Protein AF-A0A386PQU5-F1 (afdb_monomer_lite)

Sequence (803 aa):
MRIVDEKDVSEDNISILGAIFEINSFYKKLGYYFNNFAHKYLENQANVHSNQDIKIDYNNALSTIIHIFKLDDKQSGIILDEMRYTGKILPKKVFKYKTNSFYDYGLRLISLENGISHNLSTVFNTYTIWDTPEKIMLYLAKKNHVVGLSATAGIKSKLSNYDLDYLEGCLKDSYVNAIDDKLISEETLIELNNQDKEYTNQSIPINSSSTEQIGEYLDYGDRSNPGDLNNILKKIMGEKFSIDKITAIGNGIQSRTTENYLMKRYLEIIYSMAIFFKNKNLESFLCLNNKSAKENDNKLDLNLLKNVFDYFNEENSDDAYLFNLQGENFAETKAKIKSKLHKGGRVFVLSTYQTIGDGQNLQYTPFSSEKLKQINISNFSETDQRYTKKDFDGLYLGEITYVIESLSDSDFDVKELLNYFFQIEYLAKSYEISINEKNYLINRGLQKISNEKVYSNLKLITKESSRRKLLTTVIQAVGRLSRTFNKNEISILISDNLLKNLPYDDLKEMKDAGLLTMEMISVFELLPDKSEISQSVSDKNRRNNAKNRNEDCELFVYRILSSFRQAENYESGQDYDDLRESVLKHPVLTEGEQTDYSEFYIEMDGPEYWISSDKNPNYYFKKDMTNESLIEISERSSTLPDFMKNPIVRKYFVDNGWPTKFRTDGRIMCSYLFQFIYKAIVAEKAGIAILENQLNIKLKRFSKEGFFEKFDYEFMNGQIVFDFKNWKNFDKEFEQEIDRVSKKLDEVNGKKAFIINLIGDGSYLPYETNDERIVIVQSLMNKDGILNDGNIRYIAKRIAQTS

Secondary structure (DSSP, 8-state):
-----GGG--TT---HHHHHHHHHHHHHHHHHHHHHHHHHHHHHHHHHS-TTS----HHHHHHHHHHHTT--HHHHHHHHHHHHHHHTS--GGG----S--HHHH-EEEEEEE--GGGTT--EEEEEEE---HHHHHHHHHTTS------TTTTS--TTTS--HHHHHHHHGGG---TTTTT-S-HHHHHHHHHHHHHHHHTT--EEEEESHHHHHHHHTS-TTSHHHHHHHHHHHH-TTS-HHHHHHHHHHHHHH---HHHHHHHHHHHHHHHHHHH-TT--EEEEEESSPPBTT-SSSBHHHHHHHHHHHHHHHT---EEEE--STTHHHHHHHHHHHHHTT--EEEEEETTTT-TT----B--S-STT-EE---TTS-TT-HHHH-B--SEEEE----TTS--TT-TT--HHHHHHHHHHHHHHHHTTSS-HHHHHHHHHHHHHHHTT------GGGGGSHHHHHHHHHHHHHHHTTSSSSSEE--EEEEE-HHHHHHS-HHHHHHHHHTT-S-HHHHHHHTTSPPPPTHHHHHHHHHHHHHHHHHHHHHHHHHHHHHHHHHHS--HHHHHHHHHHHHHHHH-SEEPTT---TTGGGEEE-SSS-EEEESSSS--EESSGGG-SS-EEEESTGGGSHHHHHTSHHHHHHHHHTT--SS--SSSEEEPHHIIIIIIHHHHHHHHHHHHHHHHH----EE---TT-TTS-SEEETTTTEEEEEE--S-----HHHHHHHHHHHHHHTT-SEEEEEE-B--S-S--EE-TTS-EEEE--SB-TTS-B-HHHHHHHHHHHHHH-

Organism: NCBI:txid2304606

Structure (mmCIF, N/CA/C/O backbone):
data_AF-A0A386PQU5-F1
#
_entry.id   AF-A0A386PQU5-F1
#
loop_
_atom_site.group_PDB
_atom_site.id
_atom_site.type_symbol
_atom_site.label_atom_id
_atom_site.label_alt_id
_atom_site.label_comp_id
_atom_site.label_asym_id
_atom_site.label_entity_id
_atom_site.label_seq_id
_atom_site.pdbx_PDB_ins_code
_atom_site.Cartn_x
_atom_site.Cartn_y
_atom_site.Cartn_z
_atom_site.occupancy
_atom_site.B_iso_or_equiv
_atom_site.auth_seq_id
_atom_site.auth_comp_id
_atom_site.auth_asym_id
_atom_site.auth_atom_id
_atom_site.pdbx_PDB_model_num
ATOM 1 N N . MET A 1 1 ? 20.049 -4.608 -2.591 1.00 30.20 1 MET A N 1
ATOM 2 C CA . MET A 1 1 ? 21.086 -5.618 -2.904 1.00 30.20 1 MET A CA 1
ATOM 3 C C . MET A 1 1 ? 22.391 -4.860 -3.124 1.00 30.20 1 MET A C 1
ATOM 5 O O . MET A 1 1 ? 22.390 -3.945 -3.936 1.00 30.20 1 MET A O 1
ATOM 9 N N . ARG A 1 2 ? 23.447 -5.101 -2.336 1.00 22.92 2 ARG A N 1
ATOM 10 C CA . ARG A 1 2 ? 24.737 -4.412 -2.521 1.00 22.92 2 ARG A CA 1
ATOM 11 C C . ARG A 1 2 ? 25.447 -5.111 -3.680 1.00 22.92 2 ARG A C 1
ATOM 13 O O . ARG A 1 2 ? 25.657 -6.316 -3.599 1.00 22.92 2 ARG A O 1
ATOM 20 N N . ILE A 1 3 ? 25.730 -4.381 -4.755 1.00 29.19 3 ILE A N 1
ATOM 21 C CA . ILE A 1 3 ? 26.572 -4.865 -5.851 1.00 29.19 3 ILE A CA 1
ATOM 22 C C . ILE A 1 3 ? 27.946 -5.114 -5.228 1.00 29.19 3 ILE A C 1
ATOM 24 O O . ILE A 1 3 ? 28.588 -4.169 -4.769 1.00 29.19 3 ILE A O 1
ATOM 28 N N . VAL A 1 4 ? 28.326 -6.382 -5.101 1.00 27.05 4 VAL A N 1
ATOM 29 C CA . VAL A 1 4 ? 29.701 -6.751 -4.772 1.00 27.05 4 VAL A CA 1
ATOM 30 C C . VAL A 1 4 ? 30.459 -6.625 -6.084 1.00 27.05 4 VAL A C 1
ATOM 32 O O . VAL A 1 4 ? 30.099 -7.274 -7.064 1.00 27.05 4 VAL A O 1
ATOM 35 N N . ASP A 1 5 ? 31.420 -5.710 -6.120 1.00 28.34 5 ASP A N 1
ATOM 36 C CA . ASP A 1 5 ? 32.319 -5.537 -7.255 1.00 28.34 5 ASP A CA 1
ATOM 37 C C . ASP A 1 5 ? 33.090 -6.856 -7.441 1.00 28.34 5 ASP A C 1
ATOM 39 O O . ASP A 1 5 ? 33.642 -7.384 -6.473 1.00 28.34 5 ASP A O 1
ATOM 43 N N . GLU A 1 6 ? 33.147 -7.406 -8.659 1.00 34.47 6 GLU A N 1
ATOM 44 C CA . GLU A 1 6 ? 33.888 -8.654 -8.955 1.00 34.47 6 GLU A CA 1
ATOM 45 C C . GLU A 1 6 ? 35.376 -8.564 -8.561 1.00 34.47 6 GLU A C 1
ATOM 47 O O . GLU A 1 6 ? 36.061 -9.577 -8.451 1.00 34.47 6 GLU A O 1
ATOM 52 N N . LYS A 1 7 ? 35.876 -7.351 -8.304 1.00 36.62 7 LYS A N 1
ATOM 53 C CA . LYS A 1 7 ? 37.252 -7.073 -7.887 1.00 36.62 7 LYS A CA 1
ATOM 54 C C . LYS A 1 7 ? 37.567 -7.366 -6.414 1.00 36.62 7 LYS A C 1
ATOM 56 O O . LYS A 1 7 ? 38.744 -7.342 -6.074 1.00 36.62 7 LYS A O 1
ATOM 61 N N . ASP A 1 8 ? 36.578 -7.673 -5.570 1.00 35.97 8 ASP A N 1
ATOM 62 C CA . ASP A 1 8 ? 36.791 -7.991 -4.141 1.00 35.97 8 ASP A CA 1
ATOM 63 C C . ASP A 1 8 ? 36.854 -9.506 -3.836 1.00 35.97 8 ASP A C 1
ATOM 65 O O . ASP A 1 8 ? 36.898 -9.917 -2.673 1.00 35.97 8 ASP A O 1
ATOM 69 N N . VAL A 1 9 ? 36.874 -10.369 -4.857 1.00 39.03 9 VAL A N 1
ATOM 70 C CA . VAL A 1 9 ? 36.975 -11.825 -4.668 1.00 39.03 9 VAL A CA 1
ATOM 71 C C . VAL A 1 9 ? 38.443 -12.231 -4.508 1.00 39.03 9 VAL A C 1
ATOM 73 O O . VAL A 1 9 ? 39.136 -12.509 -5.482 1.00 39.03 9 VAL A O 1
ATOM 76 N N . SER A 1 10 ? 38.939 -12.283 -3.270 1.00 42.62 10 SER A N 1
ATOM 77 C CA . SER A 1 10 ? 40.121 -13.098 -2.958 1.00 42.62 10 SER A CA 1
ATOM 78 C C . SER A 1 10 ? 39.739 -14.581 -3.009 1.00 42.62 10 SER A C 1
ATOM 80 O O . SER A 1 10 ? 38.704 -14.942 -2.444 1.00 42.62 10 SER A O 1
ATOM 82 N N . GLU A 1 11 ? 40.575 -15.440 -3.601 1.00 49.47 11 GLU A N 1
ATOM 83 C CA . GLU A 1 11 ? 40.347 -16.899 -3.709 1.00 49.47 11 GLU A CA 1
ATOM 84 C C . GLU A 1 11 ? 40.066 -17.597 -2.357 1.00 49.47 11 GLU A C 1
ATOM 86 O O . GLU A 1 11 ? 39.425 -18.644 -2.337 1.00 49.47 11 GLU A O 1
ATOM 91 N N . ASP A 1 12 ? 40.447 -16.986 -1.229 1.00 49.84 12 ASP A N 1
ATOM 92 C CA . ASP A 1 12 ? 40.262 -17.533 0.125 1.00 49.84 12 ASP A CA 1
ATOM 93 C C . ASP A 1 12 ? 38.943 -17.138 0.829 1.00 49.84 12 ASP A C 1
ATOM 95 O O . ASP A 1 12 ? 38.677 -17.592 1.945 1.00 49.84 12 ASP A O 1
ATOM 99 N N . ASN A 1 13 ? 38.088 -16.304 0.224 1.00 51.38 13 ASN A N 1
ATOM 100 C CA . ASN A 1 13 ? 36.842 -15.861 0.863 1.00 51.38 13 ASN A CA 1
ATOM 101 C C . ASN A 1 13 ? 35.640 -16.707 0.412 1.00 51.38 13 ASN A C 1
ATOM 103 O O . ASN A 1 13 ? 35.147 -16.571 -0.708 1.00 51.38 13 ASN A O 1
ATOM 107 N N . ILE A 1 14 ? 35.097 -17.531 1.318 1.00 57.62 14 ILE A N 1
ATOM 108 C CA . ILE A 1 14 ? 33.815 -18.220 1.102 1.00 57.62 14 ILE A CA 1
ATOM 109 C C . ILE A 1 14 ? 32.708 -17.165 0.986 1.00 57.62 14 ILE A C 1
ATOM 111 O O . ILE A 1 14 ? 32.336 -16.507 1.960 1.00 57.62 14 ILE A O 1
ATOM 115 N N . SER A 1 15 ? 32.145 -17.017 -0.213 1.00 68.50 15 SER A N 1
ATOM 116 C CA . SER A 1 15 ? 30.982 -16.160 -0.433 1.00 68.50 15 SER A CA 1
ATOM 117 C C . SER A 1 15 ? 29.755 -16.768 0.247 1.00 68.50 15 SER A C 1
ATOM 119 O O . SER A 1 15 ? 29.210 -17.767 -0.220 1.00 68.50 15 SER A O 1
ATOM 121 N N . ILE A 1 16 ? 29.278 -16.145 1.329 1.00 68.25 16 ILE A N 1
ATOM 122 C CA . ILE A 1 16 ? 28.029 -16.536 2.012 1.00 68.25 16 ILE A CA 1
ATOM 123 C C . ILE A 1 16 ? 26.851 -16.537 1.026 1.00 68.25 16 ILE A C 1
ATOM 125 O O . ILE A 1 16 ? 26.024 -17.446 1.033 1.00 68.25 16 ILE A O 1
ATOM 129 N N . LEU A 1 17 ? 26.795 -15.536 0.143 1.00 65.94 17 LEU A N 1
ATOM 130 C CA . LEU A 1 17 ? 25.804 -15.470 -0.932 1.00 65.94 17 LEU A CA 1
ATOM 131 C C . LEU A 1 17 ? 25.951 -16.652 -1.897 1.00 65.94 17 LEU A C 1
ATOM 133 O O . LEU A 1 17 ? 24.950 -17.277 -2.236 1.00 65.94 17 LEU A O 1
ATOM 137 N N . GLY A 1 18 ? 27.184 -16.988 -2.290 1.00 69.19 18 GLY A N 1
ATOM 138 C CA . GLY A 1 18 ? 27.487 -18.162 -3.110 1.00 69.19 18 GLY A CA 1
ATOM 139 C C . GLY A 1 18 ? 26.983 -19.457 -2.472 1.00 69.19 18 GLY A C 1
ATOM 140 O O . GLY A 1 18 ? 26.211 -20.181 -3.095 1.00 69.19 18 GLY A O 1
ATOM 141 N N . ALA A 1 19 ? 27.305 -19.686 -1.197 1.00 71.25 19 ALA A N 1
ATOM 142 C CA . ALA A 1 19 ? 26.838 -20.850 -0.444 1.00 71.25 19 ALA A CA 1
ATOM 143 C C . ALA A 1 19 ? 25.301 -20.920 -0.377 1.00 71.25 19 ALA A C 1
ATOM 145 O O . ALA A 1 19 ? 24.708 -21.972 -0.603 1.00 71.25 19 ALA A O 1
ATOM 146 N N . ILE A 1 20 ? 24.627 -19.789 -0.141 1.00 72.69 20 ILE A N 1
ATOM 147 C CA . ILE A 1 20 ? 23.159 -19.712 -0.167 1.00 72.69 20 ILE A CA 1
ATOM 148 C C . ILE A 1 20 ? 22.605 -20.083 -1.550 1.00 72.69 20 ILE A C 1
ATOM 150 O O . ILE A 1 20 ? 21.599 -20.796 -1.642 1.00 72.69 20 ILE A O 1
ATOM 154 N N . PHE A 1 21 ? 23.215 -19.604 -2.636 1.00 69.38 21 PHE A N 1
ATOM 155 C CA . PHE A 1 21 ? 22.787 -19.957 -3.990 1.00 69.38 21 PHE A CA 1
ATOM 156 C C . PHE A 1 21 ? 22.988 -21.444 -4.283 1.00 69.38 21 PHE A C 1
ATOM 158 O O . PHE A 1 21 ? 22.093 -22.065 -4.859 1.00 69.38 21 PHE A O 1
ATOM 165 N N . GLU A 1 22 ? 24.097 -22.035 -3.842 1.00 71.06 22 GLU A N 1
ATOM 166 C CA . GLU A 1 22 ? 24.367 -23.467 -3.988 1.00 71.06 22 GLU A CA 1
ATOM 167 C C . GLU A 1 22 ? 23.378 -24.328 -3.203 1.00 71.06 22 GLU A C 1
ATOM 169 O O . GLU A 1 22 ? 22.801 -25.254 -3.772 1.00 71.06 22 GLU A O 1
ATOM 174 N N . ILE A 1 23 ? 23.094 -23.977 -1.945 1.00 74.12 23 ILE A N 1
ATOM 175 C CA . ILE A 1 23 ? 22.086 -24.652 -1.112 1.00 74.12 23 ILE A CA 1
ATOM 176 C C . ILE A 1 23 ? 20.715 -24.607 -1.797 1.00 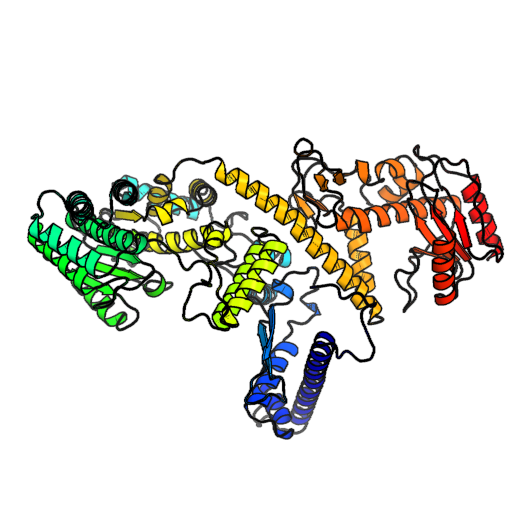74.12 23 ILE A C 1
ATOM 178 O O . ILE A 1 23 ? 20.039 -25.626 -1.936 1.00 74.12 23 ILE A O 1
ATOM 182 N N . ASN A 1 24 ? 20.312 -23.439 -2.300 1.00 71.19 24 ASN A N 1
ATOM 183 C CA . ASN A 1 24 ? 19.057 -23.293 -3.039 1.00 71.19 24 ASN A CA 1
ATOM 184 C C . ASN A 1 24 ? 19.043 -24.096 -4.348 1.00 71.19 24 ASN A C 1
ATOM 186 O O . ASN A 1 24 ? 18.020 -24.677 -4.711 1.00 71.19 24 ASN A O 1
ATOM 190 N N . SER A 1 25 ? 20.162 -24.121 -5.071 1.00 69.00 25 SER A N 1
ATOM 191 C CA . SER A 1 25 ? 20.327 -24.911 -6.294 1.00 69.00 25 SER A CA 1
ATOM 192 C C . SER A 1 25 ? 20.203 -26.405 -5.998 1.00 69.00 25 SER A C 1
ATOM 194 O O . SER A 1 25 ? 19.500 -27.119 -6.716 1.00 69.00 25 SER A O 1
ATOM 196 N N . PHE A 1 26 ? 20.804 -26.867 -4.901 1.00 79.25 26 PHE A N 1
ATOM 197 C CA . PHE A 1 26 ? 20.680 -28.234 -4.414 1.00 79.25 26 PHE A CA 1
ATOM 198 C C . PHE A 1 26 ? 19.226 -28.584 -4.084 1.00 79.25 26 PHE A C 1
ATOM 200 O O . PHE A 1 26 ? 18.709 -29.546 -4.650 1.00 79.25 26 PHE A O 1
ATOM 207 N N . TYR A 1 27 ? 18.530 -27.776 -3.272 1.00 73.94 27 TYR A N 1
ATOM 208 C CA . TYR A 1 27 ? 17.116 -28.013 -2.949 1.00 73.94 27 TYR A CA 1
ATOM 209 C C . TYR A 1 27 ? 16.232 -28.057 -4.196 1.00 73.94 27 TYR A C 1
ATOM 211 O O . TYR A 1 27 ? 15.386 -28.939 -4.311 1.00 73.94 27 TYR A O 1
ATOM 219 N N . LYS A 1 28 ? 16.462 -27.178 -5.181 1.00 70.81 28 LYS A N 1
ATOM 220 C CA . LYS A 1 28 ? 15.731 -27.204 -6.460 1.00 70.81 28 LYS A CA 1
ATOM 221 C C . LYS A 1 28 ? 16.002 -28.470 -7.272 1.00 70.81 28 LYS A C 1
ATOM 223 O O . LYS A 1 28 ? 15.066 -29.055 -7.814 1.00 70.81 28 LYS A O 1
ATOM 228 N N . LYS A 1 29 ? 17.264 -28.896 -7.380 1.00 75.94 29 LYS A N 1
ATOM 229 C CA . LYS A 1 29 ? 17.649 -30.115 -8.115 1.00 75.94 29 LYS A CA 1
ATOM 230 C C . LYS A 1 29 ? 17.095 -31.368 -7.444 1.00 75.94 29 LYS A C 1
ATOM 232 O O . LYS A 1 29 ? 16.560 -32.234 -8.132 1.00 75.94 29 LYS A O 1
ATOM 237 N N . LEU A 1 30 ? 17.173 -31.435 -6.117 1.00 78.25 30 LEU A N 1
ATOM 238 C CA . LEU A 1 30 ? 16.579 -32.504 -5.319 1.00 78.25 30 LEU A CA 1
ATOM 239 C C . LEU A 1 30 ? 15.051 -32.513 -5.485 1.00 78.25 30 LEU A C 1
ATOM 241 O O . LEU A 1 30 ? 14.479 -33.556 -5.789 1.00 78.25 30 LEU A O 1
ATOM 245 N N . GLY A 1 31 ? 14.443 -31.320 -5.414 1.00 75.25 31 GLY A N 1
ATOM 246 C CA . GLY A 1 31 ? 13.099 -30.943 -5.876 1.00 75.25 31 GLY A CA 1
ATOM 247 C C . GLY A 1 31 ? 12.651 -31.695 -7.117 1.00 75.25 31 GLY A C 1
ATOM 248 O O . GLY A 1 31 ? 11.754 -32.539 -7.114 1.00 75.25 31 GLY A O 1
ATOM 249 N N . TYR A 1 32 ? 13.340 -31.368 -8.199 1.00 75.25 32 TYR A N 1
ATOM 250 C CA . TYR A 1 32 ? 13.093 -31.905 -9.522 1.00 75.25 32 TYR A CA 1
ATOM 251 C C . TYR A 1 32 ? 13.282 -33.425 -9.589 1.00 75.25 32 TYR A C 1
ATOM 253 O O . TYR A 1 32 ? 12.481 -34.122 -10.212 1.00 75.25 32 TYR A O 1
ATOM 261 N N . TYR A 1 33 ? 14.309 -33.950 -8.917 1.00 83.56 33 TYR A N 1
ATOM 262 C CA . TYR A 1 33 ? 14.586 -35.380 -8.872 1.00 83.56 33 TYR A CA 1
ATOM 263 C C . TYR A 1 33 ? 13.441 -36.174 -8.220 1.00 83.56 33 TYR A C 1
ATOM 265 O O . TYR A 1 33 ? 12.940 -37.111 -8.847 1.00 83.56 33 TYR A O 1
ATOM 273 N N . PHE A 1 34 ? 12.967 -35.794 -7.024 1.00 84.19 34 PHE A N 1
ATOM 274 C CA . PHE A 1 34 ? 11.851 -36.511 -6.386 1.00 84.19 34 PHE A CA 1
ATOM 275 C C . PHE A 1 34 ? 10.531 -36.318 -7.134 1.00 84.19 34 PHE A C 1
ATOM 277 O O . PHE A 1 34 ? 9.793 -37.290 -7.258 1.00 84.19 34 PHE A O 1
ATOM 284 N N . ASN A 1 35 ? 10.250 -35.137 -7.699 1.00 79.00 35 ASN A N 1
ATOM 285 C CA . ASN A 1 35 ? 9.045 -34.928 -8.515 1.00 79.00 35 ASN A CA 1
ATOM 286 C C . ASN A 1 35 ? 9.025 -35.856 -9.740 1.00 79.00 35 ASN A C 1
ATOM 288 O O . ASN A 1 35 ? 8.037 -36.547 -9.989 1.00 79.00 35 ASN A O 1
ATOM 292 N N . ASN A 1 36 ? 10.133 -35.932 -10.482 1.00 82.62 36 ASN A N 1
ATOM 293 C CA . ASN A 1 36 ? 10.245 -36.833 -11.630 1.00 82.62 36 ASN A CA 1
ATOM 294 C C . ASN A 1 36 ? 10.112 -38.302 -11.226 1.00 82.62 36 ASN A C 1
ATOM 296 O O . ASN A 1 36 ? 9.501 -39.090 -11.949 1.00 82.62 36 ASN A O 1
ATOM 300 N N . PHE A 1 37 ? 10.680 -38.684 -10.081 1.00 86.88 37 PHE A N 1
ATOM 301 C CA . PHE A 1 37 ? 10.553 -40.044 -9.576 1.00 86.88 37 PHE A CA 1
ATOM 302 C C . PHE A 1 37 ? 9.105 -40.335 -9.152 1.00 86.88 37 PHE A C 1
ATOM 304 O O . PHE A 1 37 ? 8.554 -41.356 -9.550 1.00 86.88 37 PHE A O 1
ATOM 311 N N . ALA A 1 38 ? 8.437 -39.419 -8.449 1.00 84.88 38 ALA A N 1
ATOM 312 C CA . ALA A 1 38 ? 7.033 -39.560 -8.072 1.00 84.88 38 ALA A CA 1
ATOM 313 C C . ALA A 1 38 ? 6.123 -39.723 -9.302 1.00 84.88 38 ALA A C 1
ATOM 315 O O . ALA A 1 38 ? 5.261 -40.599 -9.309 1.00 84.88 38 ALA A O 1
ATOM 316 N N . HIS A 1 39 ? 6.352 -38.956 -10.374 1.00 82.81 39 HIS A N 1
ATOM 317 C CA . HIS A 1 39 ? 5.622 -39.120 -11.636 1.00 82.81 39 HIS A CA 1
ATOM 318 C C . HIS A 1 39 ? 5.865 -40.484 -12.289 1.00 82.81 39 HIS A C 1
ATOM 320 O O . HIS A 1 39 ? 4.902 -41.177 -12.605 1.00 82.81 39 HIS A O 1
ATOM 326 N N . LYS A 1 40 ? 7.126 -40.919 -12.416 1.00 86.50 40 LYS A N 1
ATOM 327 C CA . LYS A 1 40 ? 7.449 -42.257 -12.948 1.00 86.50 40 LYS A CA 1
ATOM 328 C C . LYS A 1 40 ? 6.866 -43.382 -12.095 1.00 86.50 40 LYS A C 1
ATOM 330 O O . LYS A 1 40 ? 6.447 -44.410 -12.617 1.00 86.50 40 LYS A O 1
ATOM 335 N N . TYR A 1 41 ? 6.837 -43.197 -10.778 1.00 85.88 41 TYR A N 1
ATOM 336 C CA . TYR A 1 41 ? 6.219 -44.138 -9.856 1.00 85.88 41 TYR A CA 1
ATOM 337 C C . TYR A 1 41 ? 4.707 -44.224 -10.087 1.00 85.88 41 TYR A C 1
ATOM 339 O O . TYR A 1 41 ? 4.190 -45.328 -10.218 1.00 85.88 41 TYR A O 1
ATOM 347 N N . LEU A 1 42 ? 4.011 -43.090 -10.223 1.00 84.69 42 LEU A N 1
ATOM 348 C CA . LEU A 1 42 ? 2.583 -43.064 -10.564 1.00 84.69 42 LEU A CA 1
ATOM 349 C C . LEU A 1 42 ? 2.283 -43.728 -11.913 1.00 84.69 42 LEU A C 1
ATOM 351 O O . LEU A 1 42 ? 1.330 -44.496 -12.006 1.00 84.69 42 LEU A O 1
ATOM 355 N N . GLU A 1 43 ? 3.090 -43.456 -12.942 1.00 83.50 43 GLU A N 1
ATOM 356 C CA . GLU A 1 43 ? 2.956 -44.085 -14.264 1.00 83.50 43 GLU A CA 1
ATOM 357 C C . GLU A 1 43 ? 3.113 -45.607 -14.177 1.00 83.50 43 GLU A C 1
ATOM 359 O O . GLU A 1 43 ? 2.300 -46.350 -14.722 1.00 83.50 43 GLU A O 1
ATOM 364 N N . ASN A 1 44 ? 4.114 -46.086 -13.434 1.00 83.38 44 ASN A N 1
ATOM 365 C CA . ASN A 1 44 ? 4.306 -47.517 -13.217 1.00 83.38 44 ASN A CA 1
ATOM 366 C C . ASN A 1 44 ? 3.153 -48.137 -12.422 1.00 83.38 44 ASN A C 1
ATOM 368 O O . ASN A 1 44 ? 2.692 -49.216 -12.779 1.00 83.38 44 ASN A O 1
ATOM 372 N N . GLN A 1 45 ? 2.649 -47.459 -11.389 1.00 78.69 45 GLN A N 1
ATOM 373 C CA . GLN A 1 45 ? 1.521 -47.964 -10.605 1.00 78.69 45 GLN A CA 1
ATOM 374 C C . GLN A 1 45 ? 0.236 -48.057 -11.436 1.00 78.69 45 GLN A C 1
ATOM 376 O O . GLN A 1 45 ? -0.490 -49.042 -11.332 1.00 78.69 45 GLN A O 1
ATOM 381 N N . ALA A 1 46 ? -0.003 -47.098 -12.335 1.00 71.62 46 ALA A N 1
ATOM 382 C CA . ALA A 1 46 ? -1.121 -47.153 -13.276 1.00 71.62 46 ALA A CA 1
ATOM 383 C C . ALA A 1 46 ? -1.039 -48.344 -14.254 1.00 71.62 46 ALA A C 1
ATOM 385 O O . ALA A 1 46 ? -2.071 -48.808 -14.727 1.00 71.62 46 ALA A O 1
ATOM 386 N N . ASN A 1 47 ? 0.167 -48.851 -14.536 1.00 70.00 47 ASN A N 1
ATOM 387 C CA . ASN A 1 47 ? 0.387 -49.996 -15.426 1.00 70.00 47 ASN A CA 1
ATOM 388 C C . ASN A 1 47 ? 0.338 -51.358 -14.709 1.00 70.00 47 ASN A C 1
ATOM 390 O O . ASN A 1 47 ? 0.199 -52.386 -15.369 1.00 70.00 47 ASN A O 1
ATOM 394 N N . VAL A 1 48 ? 0.497 -51.384 -13.381 1.00 68.25 48 VAL A N 1
ATOM 395 C CA . VAL A 1 48 ? 0.658 -52.618 -12.586 1.00 68.25 48 VAL A CA 1
ATOM 396 C C . VAL A 1 48 ? -0.587 -52.943 -11.750 1.00 68.25 48 VAL A C 1
ATOM 398 O O . VAL A 1 48 ? -0.762 -54.089 -11.335 1.00 68.25 48 VAL A O 1
ATOM 401 N N . HIS A 1 49 ? -1.468 -51.972 -11.505 1.00 66.00 49 HIS A N 1
ATOM 402 C CA . HIS A 1 49 ? -2.635 -52.130 -10.636 1.00 66.00 49 HIS A CA 1
ATOM 403 C C . HIS A 1 49 ? -3.959 -52.260 -11.398 1.00 66.00 49 HIS A C 1
ATOM 405 O O . HIS A 1 49 ? -4.150 -51.733 -12.493 1.00 66.00 49 HIS A O 1
ATOM 411 N N . SER A 1 50 ? -4.880 -53.015 -10.807 1.00 64.12 50 SER A N 1
ATOM 412 C CA . SER A 1 50 ? -6.230 -53.249 -11.307 1.00 64.12 50 SER A CA 1
ATOM 413 C C . SER A 1 50 ? -7.137 -52.037 -11.062 1.00 64.12 50 SER A C 1
ATOM 415 O O . SER A 1 50 ? -6.893 -51.222 -10.175 1.00 64.12 50 SER A O 1
ATOM 417 N N . ASN A 1 51 ? -8.263 -51.949 -11.780 1.00 64.94 51 ASN A N 1
ATOM 418 C CA . ASN A 1 51 ? -9.261 -50.883 -11.578 1.00 64.94 51 ASN A CA 1
ATOM 419 C C . ASN A 1 51 ? -9.910 -50.873 -10.175 1.00 64.94 51 ASN A C 1
ATOM 421 O O . ASN A 1 51 ? -10.676 -49.959 -9.877 1.00 64.94 51 ASN A O 1
ATOM 425 N N . GLN A 1 52 ? -9.666 -51.891 -9.344 1.00 62.78 52 GLN A N 1
ATOM 426 C CA . GLN A 1 52 ? -10.196 -51.992 -7.980 1.00 62.78 52 GLN A CA 1
ATOM 427 C C . GLN A 1 52 ? -9.207 -51.503 -6.911 1.00 62.78 52 GLN A C 1
ATOM 429 O O . GLN A 1 52 ? -9.590 -51.394 -5.746 1.00 62.78 52 GLN A O 1
ATOM 434 N N . ASP A 1 53 ? -7.964 -51.192 -7.286 1.00 71.75 53 ASP A N 1
ATOM 435 C CA . ASP A 1 53 ? -6.941 -50.738 -6.346 1.00 71.75 53 ASP A CA 1
ATOM 436 C C . ASP A 1 53 ? -7.130 -49.264 -5.954 1.00 71.75 53 ASP A C 1
ATOM 438 O O . ASP A 1 53 ? -7.635 -48.436 -6.720 1.00 71.75 53 ASP A O 1
ATOM 442 N N . ILE A 1 54 ? -6.709 -48.916 -4.733 1.00 71.19 54 ILE A N 1
ATOM 443 C CA . ILE A 1 54 ? -6.752 -47.532 -4.248 1.00 71.19 54 ILE A CA 1
ATOM 444 C C . ILE A 1 54 ? -5.805 -46.693 -5.106 1.00 71.19 54 ILE A C 1
ATOM 446 O O . ILE A 1 54 ? -4.594 -46.916 -5.128 1.00 71.19 54 ILE A O 1
ATOM 450 N N . LYS A 1 55 ? -6.357 -45.684 -5.785 1.00 75.44 55 LYS A N 1
ATOM 451 C CA . LYS A 1 55 ? -5.569 -44.752 -6.589 1.00 75.44 55 LYS A CA 1
ATOM 452 C C . LYS A 1 55 ? -4.594 -43.984 -5.696 1.00 75.44 55 LYS A C 1
ATOM 454 O O . LYS A 1 55 ? -5.006 -43.159 -4.883 1.00 75.44 55 LYS A O 1
ATOM 459 N N . ILE A 1 56 ? -3.303 -44.220 -5.900 1.00 78.88 56 ILE A N 1
ATOM 460 C CA . ILE A 1 56 ? -2.238 -43.432 -5.279 1.00 78.88 56 ILE A CA 1
ATOM 461 C C . ILE A 1 56 ? -2.255 -42.040 -5.921 1.00 78.88 56 ILE A C 1
ATOM 463 O O . ILE A 1 56 ? -2.175 -41.908 -7.144 1.00 78.88 56 ILE A O 1
ATOM 467 N N . ASP A 1 57 ? -2.394 -40.997 -5.105 1.00 82.31 57 ASP A N 1
ATOM 468 C CA . ASP A 1 57 ? -2.276 -39.618 -5.573 1.00 82.31 57 ASP A CA 1
ATOM 469 C C . ASP A 1 57 ? -0.813 -39.142 -5.576 1.00 82.31 57 ASP A C 1
ATOM 471 O O . ASP A 1 57 ? 0.097 -39.793 -5.057 1.00 82.31 57 ASP A O 1
ATOM 475 N N . TYR A 1 58 ? -0.578 -37.976 -6.174 1.00 81.31 58 TYR A N 1
ATOM 476 C CA . TYR A 1 58 ? 0.759 -37.395 -6.267 1.00 81.31 58 TYR A CA 1
ATOM 477 C C . TYR A 1 58 ? 1.428 -37.167 -4.909 1.00 81.31 58 TYR A C 1
ATOM 479 O O . TYR A 1 58 ? 2.627 -37.400 -4.771 1.00 81.31 58 TYR A O 1
ATOM 487 N N . ASN A 1 59 ? 0.668 -36.743 -3.898 1.00 79.00 59 ASN A N 1
ATOM 488 C CA . ASN A 1 59 ? 1.231 -36.469 -2.580 1.00 79.00 59 ASN A CA 1
ATOM 489 C C . ASN A 1 59 ? 1.704 -37.758 -1.904 1.00 79.00 59 ASN A C 1
ATOM 491 O O . ASN A 1 59 ? 2.805 -37.786 -1.364 1.00 79.00 59 ASN A O 1
ATOM 495 N N . ASN A 1 60 ? 0.917 -38.832 -1.990 1.00 83.38 60 ASN A N 1
ATOM 496 C CA . ASN A 1 60 ? 1.293 -40.140 -1.464 1.00 83.38 60 ASN A CA 1
ATOM 497 C C . ASN A 1 60 ? 2.488 -40.731 -2.222 1.00 83.38 60 ASN A C 1
ATOM 499 O O . ASN A 1 60 ? 3.392 -41.288 -1.597 1.00 83.38 60 ASN A O 1
ATOM 503 N N . ALA A 1 61 ? 2.540 -40.569 -3.549 1.00 86.00 61 ALA A N 1
ATOM 504 C CA . ALA A 1 61 ? 3.697 -40.966 -4.350 1.00 86.00 61 ALA A CA 1
ATOM 505 C C . ALA A 1 61 ? 4.968 -40.225 -3.911 1.00 86.00 61 ALA A C 1
ATOM 507 O O . ALA A 1 61 ? 5.993 -40.855 -3.655 1.00 86.00 61 ALA A O 1
ATOM 508 N N . LEU A 1 62 ? 4.894 -38.902 -3.756 1.00 83.62 62 LEU A N 1
ATOM 509 C CA . LEU A 1 62 ? 6.026 -38.085 -3.329 1.00 83.62 62 LEU A CA 1
ATOM 510 C C . LEU A 1 62 ? 6.496 -38.448 -1.913 1.00 83.62 62 LEU A C 1
ATOM 512 O O . LEU A 1 62 ? 7.689 -38.661 -1.705 1.00 83.62 62 LEU A O 1
ATOM 516 N N . SER A 1 63 ? 5.570 -38.596 -0.961 1.00 83.81 63 SER A N 1
ATOM 517 C CA . SER A 1 63 ? 5.879 -39.054 0.399 1.00 83.81 63 SER A CA 1
ATOM 518 C C . SER A 1 63 ? 6.530 -40.439 0.410 1.00 83.81 63 SER A C 1
ATOM 520 O O . SER A 1 63 ? 7.480 -40.652 1.157 1.00 83.81 63 SER A O 1
ATOM 522 N N . THR A 1 64 ? 6.082 -41.357 -0.455 1.00 86.31 64 THR A N 1
ATOM 523 C CA . THR A 1 64 ? 6.686 -42.693 -0.599 1.00 86.31 64 THR A CA 1
ATOM 524 C C . THR A 1 64 ? 8.139 -42.597 -1.064 1.00 86.31 64 THR A C 1
ATOM 526 O O . THR A 1 64 ? 9.013 -43.217 -0.462 1.00 86.31 64 THR A O 1
ATOM 529 N N . ILE A 1 65 ? 8.420 -41.793 -2.098 1.00 87.31 65 ILE A N 1
ATOM 530 C CA . ILE A 1 65 ? 9.788 -41.593 -2.601 1.00 87.31 65 ILE A CA 1
ATOM 531 C C . ILE A 1 65 ? 10.682 -40.974 -1.527 1.00 87.31 65 ILE A C 1
ATOM 533 O O . ILE A 1 65 ? 11.779 -41.472 -1.295 1.00 87.31 65 ILE A O 1
ATOM 537 N N . ILE A 1 66 ? 10.212 -39.931 -0.843 1.00 84.94 66 ILE A N 1
ATOM 538 C CA . ILE A 1 66 ? 10.968 -39.243 0.214 1.00 84.94 66 ILE A CA 1
ATOM 539 C C . ILE A 1 66 ? 11.302 -40.196 1.365 1.00 84.94 66 ILE A C 1
ATOM 541 O O . ILE A 1 66 ? 12.439 -40.214 1.837 1.00 84.94 66 ILE A O 1
ATOM 545 N N . HIS A 1 67 ? 10.351 -41.042 1.767 1.00 85.25 67 HIS A N 1
ATOM 546 C CA . HIS A 1 67 ? 10.543 -41.994 2.859 1.00 85.25 67 HIS A CA 1
ATOM 547 C C . HIS A 1 67 ? 11.682 -42.996 2.591 1.00 85.25 67 HIS A C 1
ATOM 549 O O . HIS A 1 67 ? 12.409 -43.365 3.514 1.00 85.25 67 HIS A O 1
ATOM 555 N N . ILE A 1 68 ? 11.912 -43.388 1.329 1.00 88.44 68 ILE A N 1
ATOM 556 C CA . ILE A 1 68 ? 13.012 -44.297 0.944 1.00 88.44 68 ILE A CA 1
ATOM 557 C C . ILE A 1 68 ? 14.385 -43.718 1.318 1.00 88.44 68 ILE A C 1
ATOM 559 O O . ILE A 1 68 ? 15.295 -44.469 1.674 1.00 88.44 68 ILE A O 1
ATOM 563 N N . PHE A 1 69 ? 14.532 -42.392 1.290 1.00 86.00 69 PHE A N 1
ATOM 564 C CA . PHE A 1 69 ? 15.786 -41.712 1.625 1.00 86.00 69 PHE A CA 1
ATOM 565 C C . PHE A 1 69 ? 16.035 -41.590 3.134 1.00 86.00 69 PHE A C 1
ATOM 567 O O . PHE A 1 69 ? 17.061 -41.039 3.526 1.00 86.00 69 PHE A O 1
ATOM 574 N N . LYS A 1 70 ? 15.146 -42.141 3.979 1.00 85.19 70 LYS A N 1
ATOM 575 C CA . LYS A 1 70 ? 15.270 -42.167 5.449 1.00 85.19 70 LYS A CA 1
ATOM 576 C C . LYS A 1 70 ? 15.499 -40.787 6.067 1.00 85.19 70 LYS A C 1
ATOM 578 O O . LYS A 1 70 ? 16.205 -40.656 7.065 1.00 85.19 70 LYS A O 1
ATOM 583 N N . LEU A 1 71 ? 14.908 -39.772 5.451 1.00 83.62 71 LEU A N 1
ATOM 584 C CA . LEU A 1 71 ? 14.859 -38.436 6.014 1.00 83.62 71 LEU A CA 1
ATOM 585 C C . LEU A 1 71 ? 13.959 -38.454 7.246 1.00 83.62 71 LEU A C 1
ATOM 587 O O . LEU A 1 71 ? 12.939 -39.148 7.259 1.00 83.62 71 LEU A O 1
ATOM 591 N N . ASP A 1 72 ? 14.329 -37.698 8.274 1.00 83.56 72 ASP A N 1
ATOM 592 C CA . ASP A 1 72 ? 13.453 -37.533 9.432 1.00 83.56 72 ASP A CA 1
ATOM 593 C C . ASP A 1 72 ? 12.174 -36.761 9.052 1.00 83.56 72 ASP A C 1
ATOM 595 O O . ASP A 1 72 ? 12.061 -36.193 7.959 1.00 83.56 72 ASP A O 1
ATOM 599 N N . ASP A 1 73 ? 11.180 -36.745 9.941 1.00 79.38 73 ASP A N 1
ATOM 600 C CA . ASP A 1 73 ? 9.887 -36.108 9.664 1.00 79.38 73 ASP A CA 1
ATOM 601 C C . ASP A 1 73 ? 10.023 -34.605 9.373 1.00 79.38 73 ASP A C 1
ATOM 603 O O . ASP A 1 73 ? 9.283 -34.057 8.552 1.00 79.38 73 ASP A O 1
ATOM 607 N N . LYS A 1 74 ? 11.000 -33.929 9.992 1.00 79.81 74 LYS A N 1
ATOM 608 C CA . LYS A 1 74 ? 11.243 -32.495 9.797 1.00 79.81 74 LYS A CA 1
ATOM 609 C C . LYS A 1 74 ? 11.882 -32.234 8.434 1.00 79.81 74 LYS A C 1
ATOM 611 O O . LYS A 1 74 ? 11.437 -31.347 7.711 1.00 79.81 74 LYS A O 1
ATOM 616 N N . GLN A 1 75 ? 12.891 -33.015 8.060 1.00 79.88 75 GLN A N 1
ATOM 617 C CA . GLN A 1 75 ? 13.543 -32.971 6.750 1.00 79.88 75 GLN A CA 1
ATOM 618 C C . GLN A 1 75 ? 12.555 -33.310 5.631 1.00 79.88 75 GLN A C 1
ATOM 620 O O . GLN A 1 75 ? 12.479 -32.597 4.631 1.00 79.88 75 GLN A O 1
ATOM 625 N N . SER A 1 76 ? 11.756 -34.360 5.828 1.00 78.75 76 SER A N 1
ATOM 626 C CA . SER A 1 76 ? 10.690 -34.760 4.911 1.00 78.75 76 SER A CA 1
ATOM 627 C C . SER A 1 76 ? 9.652 -33.653 4.759 1.00 78.75 76 SER A C 1
ATOM 629 O O . SER A 1 76 ? 9.264 -33.347 3.636 1.00 78.75 76 SER A O 1
ATOM 631 N N . GLY A 1 77 ? 9.249 -33.011 5.860 1.00 78.12 77 GLY A N 1
ATOM 632 C CA . GLY A 1 77 ? 8.345 -31.860 5.855 1.00 78.12 77 GLY A CA 1
ATOM 633 C C . GLY A 1 77 ? 8.891 -30.682 5.048 1.00 78.12 77 GLY A C 1
ATOM 634 O O . GLY A 1 77 ? 8.215 -30.213 4.138 1.00 78.12 77 GLY A O 1
ATOM 635 N N . ILE A 1 78 ? 10.139 -30.266 5.301 1.00 75.44 78 ILE A N 1
ATOM 636 C CA . ILE A 1 78 ? 10.797 -29.168 4.566 1.00 75.44 78 ILE A CA 1
ATOM 637 C C . ILE A 1 78 ? 10.824 -29.456 3.064 1.00 75.44 78 ILE A C 1
ATOM 639 O O . ILE A 1 78 ? 10.462 -28.597 2.261 1.00 75.44 78 ILE A O 1
ATOM 643 N N . ILE A 1 79 ? 11.235 -30.667 2.678 1.00 75.38 79 ILE A N 1
ATOM 644 C CA . ILE A 1 79 ? 11.308 -31.057 1.270 1.00 75.38 79 ILE A CA 1
ATOM 645 C C . ILE A 1 79 ? 9.915 -31.133 0.653 1.00 75.38 79 ILE A C 1
ATOM 647 O O . ILE A 1 79 ? 9.729 -30.643 -0.455 1.00 75.38 79 ILE A O 1
ATOM 651 N N . LEU A 1 80 ? 8.934 -31.721 1.343 1.00 74.44 80 LEU A N 1
ATOM 652 C CA . LEU A 1 80 ? 7.556 -31.794 0.862 1.00 74.44 80 LEU A CA 1
ATOM 653 C C . LEU A 1 80 ? 6.963 -30.404 0.664 1.00 74.44 80 LEU A C 1
ATOM 655 O O . LEU A 1 80 ? 6.299 -30.191 -0.344 1.00 74.44 80 LEU A O 1
ATOM 659 N N . ASP A 1 81 ? 7.203 -29.467 1.576 1.00 71.25 81 ASP A N 1
ATOM 660 C CA . ASP A 1 81 ? 6.712 -28.100 1.449 1.00 71.25 81 ASP A CA 1
ATOM 661 C C . ASP A 1 81 ? 7.411 -27.387 0.286 1.00 71.25 81 ASP A C 1
ATOM 663 O O . ASP A 1 81 ? 6.736 -26.943 -0.643 1.00 71.25 81 ASP A O 1
ATOM 667 N N . GLU A 1 82 ? 8.746 -27.391 0.231 1.00 69.25 82 GLU A N 1
ATOM 668 C CA . GLU A 1 82 ? 9.507 -26.875 -0.919 1.00 69.25 82 GLU A CA 1
ATOM 669 C C . GLU A 1 82 ? 9.058 -27.514 -2.244 1.00 69.25 82 GLU A C 1
ATOM 671 O O . GLU A 1 82 ? 8.920 -26.819 -3.244 1.00 69.25 82 GLU A O 1
ATOM 676 N N . MET A 1 83 ? 8.755 -28.814 -2.288 1.00 68.06 83 MET A N 1
ATOM 677 C CA . MET A 1 83 ? 8.310 -29.524 -3.497 1.00 68.06 83 MET A CA 1
ATOM 678 C C . MET A 1 83 ? 6.862 -29.254 -3.871 1.00 68.06 83 MET A C 1
ATOM 680 O O . MET A 1 83 ? 6.551 -29.105 -5.053 1.00 68.06 83 MET A O 1
ATOM 684 N N . ARG A 1 84 ? 5.967 -29.160 -2.888 1.00 63.25 84 ARG A N 1
ATOM 685 C CA . ARG A 1 84 ? 4.577 -28.750 -3.108 1.00 63.25 84 ARG A CA 1
ATOM 686 C C . ARG A 1 84 ? 4.534 -27.344 -3.687 1.00 63.25 84 ARG A C 1
ATOM 688 O O . ARG A 1 84 ? 3.707 -27.111 -4.561 1.00 63.25 84 ARG A O 1
ATOM 695 N N . TYR A 1 85 ? 5.432 -26.450 -3.271 1.00 57.53 85 TYR A N 1
ATOM 696 C CA . TYR A 1 85 ? 5.521 -25.089 -3.804 1.00 57.53 85 TYR A CA 1
ATOM 697 C C . TYR A 1 85 ? 6.313 -24.996 -5.117 1.00 57.53 85 TYR A C 1
ATOM 699 O O . TYR A 1 85 ? 5.858 -24.332 -6.042 1.00 57.53 85 TYR A O 1
ATOM 707 N N . THR A 1 86 ? 7.435 -25.703 -5.278 1.00 51.53 86 THR A N 1
ATOM 708 C CA . THR A 1 86 ? 8.221 -25.704 -6.532 1.00 51.53 86 THR A CA 1
ATOM 709 C C . THR A 1 86 ? 7.539 -26.481 -7.664 1.00 51.53 86 THR A C 1
ATOM 711 O O . THR A 1 86 ? 7.653 -26.092 -8.826 1.00 51.53 86 THR A O 1
ATOM 714 N N . GLY A 1 87 ? 6.785 -27.540 -7.345 1.00 42.69 87 GLY A N 1
ATOM 715 C CA . GLY A 1 87 ? 5.964 -28.319 -8.282 1.00 42.69 87 GLY A CA 1
ATOM 716 C C . GLY A 1 87 ? 4.606 -27.680 -8.600 1.00 42.69 87 GLY A C 1
ATOM 717 O O . GLY A 1 87 ? 4.062 -27.912 -9.678 1.00 42.69 87 GLY A O 1
ATOM 718 N N . LYS A 1 88 ? 4.085 -26.827 -7.703 1.00 43.97 88 LYS A N 1
ATOM 719 C CA . LYS A 1 88 ? 2.935 -25.938 -7.944 1.00 43.97 88 LYS A CA 1
ATOM 720 C C . LYS A 1 88 ? 3.354 -24.484 -8.154 1.00 43.97 88 LYS A C 1
ATOM 722 O O . LYS A 1 88 ? 2.551 -23.592 -7.883 1.00 43.97 88 LYS A O 1
ATOM 727 N N . ILE A 1 89 ? 4.556 -24.220 -8.685 1.00 44.78 89 ILE A N 1
ATOM 728 C CA . ILE A 1 89 ? 4.772 -22.944 -9.370 1.00 44.78 89 ILE A CA 1
ATOM 729 C C . ILE A 1 89 ? 3.661 -22.903 -10.404 1.00 44.78 89 ILE A C 1
ATOM 731 O O . ILE A 1 89 ? 3.646 -23.714 -11.336 1.00 44.78 89 ILE A O 1
ATOM 735 N N . LEU A 1 90 ? 2.689 -22.022 -10.165 1.00 47.72 90 LEU A N 1
ATOM 736 C CA . LEU A 1 90 ? 1.665 -21.656 -11.123 1.00 47.72 90 LEU A CA 1
ATOM 737 C C . LEU A 1 90 ? 2.357 -21.625 -12.477 1.00 47.72 90 LEU A C 1
ATOM 739 O O . LEU A 1 90 ? 3.362 -20.916 -12.560 1.00 47.72 90 LEU A O 1
ATOM 743 N N . PRO A 1 91 ? 1.952 -22.468 -13.449 1.00 41.19 91 PRO A N 1
ATOM 744 C CA . PRO A 1 91 ? 2.829 -22.869 -14.540 1.00 41.19 91 PRO A CA 1
ATOM 745 C C . PRO A 1 91 ? 3.554 -21.637 -15.063 1.00 41.19 91 PRO A C 1
ATOM 747 O O . PRO A 1 91 ? 2.872 -20.654 -15.329 1.00 41.19 91 PRO A O 1
ATOM 750 N N . LYS A 1 92 ? 4.892 -21.639 -15.186 1.00 43.56 92 LYS A N 1
ATOM 751 C CA . LYS A 1 92 ? 5.645 -20.459 -15.675 1.00 43.56 92 LYS A CA 1
ATOM 752 C C . LYS A 1 92 ? 5.016 -19.846 -16.944 1.00 43.56 92 LYS A C 1
ATOM 754 O O . LYS A 1 92 ? 5.096 -18.649 -17.160 1.00 43.56 92 LYS A O 1
ATOM 759 N N . LYS A 1 93 ? 4.309 -20.664 -17.737 1.00 40.88 93 LYS A N 1
ATOM 760 C CA . LYS A 1 93 ? 3.497 -20.258 -18.897 1.00 40.88 93 LYS A CA 1
ATOM 761 C C . LYS A 1 93 ? 2.315 -19.313 -18.600 1.00 40.88 93 LYS A C 1
ATOM 763 O O . LYS A 1 93 ? 1.883 -18.615 -19.504 1.00 40.88 93 LYS A O 1
ATOM 768 N N . VAL A 1 94 ? 1.775 -19.286 -17.383 1.00 43.66 94 VAL A N 1
ATOM 769 C CA . VAL A 1 94 ? 0.653 -18.422 -16.964 1.00 43.66 94 VAL A CA 1
ATOM 770 C C . VAL A 1 94 ? 1.145 -17.031 -16.536 1.00 43.66 94 VAL A C 1
ATOM 772 O O . VAL A 1 94 ? 0.381 -16.065 -16.605 1.00 43.66 94 VAL A O 1
ATOM 775 N N . PHE A 1 95 ? 2.410 -16.913 -16.121 1.00 49.53 95 PHE A N 1
ATOM 776 C CA . PHE A 1 95 ? 3.004 -15.689 -15.583 1.00 49.53 95 PHE A CA 1
ATOM 777 C C . PHE A 1 95 ? 4.364 -15.418 -16.240 1.00 49.53 95 PHE A C 1
ATOM 779 O O . PHE A 1 95 ? 5.388 -15.935 -15.801 1.00 49.53 95 PHE A O 1
ATOM 786 N N . LYS A 1 96 ? 4.388 -14.576 -17.283 1.00 55.47 96 LYS A N 1
ATOM 787 C CA . LYS A 1 96 ? 5.633 -13.908 -17.688 1.00 55.47 96 LYS A CA 1
ATOM 788 C C . LYS A 1 96 ? 5.952 -12.870 -16.611 1.00 55.47 96 LYS A C 1
ATOM 790 O O . LYS A 1 96 ? 5.169 -11.945 -16.417 1.00 55.47 96 LYS A O 1
ATOM 795 N N . TYR A 1 97 ? 7.067 -13.032 -15.907 1.00 57.47 97 TYR A N 1
ATOM 796 C CA . TYR A 1 97 ? 7.501 -12.076 -14.892 1.00 57.47 97 TYR A CA 1
ATOM 797 C C . TYR A 1 97 ? 8.076 -10.818 -15.552 1.00 57.47 97 TYR A C 1
ATOM 799 O O . TYR A 1 97 ? 9.281 -10.723 -15.796 1.00 57.47 97 TYR A O 1
ATOM 807 N N . LYS A 1 98 ? 7.202 -9.869 -15.887 1.00 59.28 98 LYS A N 1
ATOM 808 C CA . LYS A 1 98 ? 7.575 -8.641 -16.607 1.00 59.28 98 LYS A CA 1
ATOM 809 C C . LYS A 1 98 ? 8.005 -7.501 -15.681 1.00 59.28 98 LYS A C 1
ATOM 811 O O . LYS A 1 98 ? 8.387 -6.451 -16.175 1.00 59.28 98 LYS A O 1
ATOM 816 N N . THR A 1 99 ? 7.989 -7.743 -14.366 1.00 63.44 99 THR A N 1
ATOM 817 C CA . THR A 1 99 ? 8.254 -6.736 -13.335 1.00 63.44 99 THR A CA 1
ATOM 818 C C . THR A 1 99 ? 9.286 -7.194 -12.305 1.00 63.44 99 THR A C 1
ATOM 820 O O . THR A 1 99 ? 9.701 -8.358 -12.282 1.00 63.44 99 THR A O 1
ATOM 823 N N . ASN A 1 100 ? 9.703 -6.279 -11.427 1.00 65.94 100 ASN A N 1
ATOM 824 C CA . ASN A 1 100 ? 10.424 -6.573 -10.179 1.00 65.94 100 ASN A CA 1
ATOM 825 C C . ASN A 1 100 ? 9.526 -6.471 -8.944 1.00 65.94 100 ASN A C 1
ATOM 827 O O . ASN A 1 100 ? 9.961 -6.064 -7.861 1.00 65.94 100 ASN A O 1
ATOM 831 N N . SER A 1 101 ? 8.242 -6.784 -9.091 1.00 75.31 101 SER A N 1
ATOM 832 C CA . SER A 1 101 ? 7.324 -6.691 -7.970 1.00 75.31 101 SER A CA 1
ATOM 833 C C . SER A 1 101 ? 7.502 -7.831 -6.969 1.00 75.31 101 SER A C 1
ATOM 835 O O . SER A 1 101 ? 7.684 -8.988 -7.346 1.00 75.31 101 SER A O 1
ATOM 837 N N . PHE A 1 102 ? 7.394 -7.527 -5.671 1.00 83.06 102 PHE A N 1
ATOM 838 C CA . PHE A 1 102 ? 7.366 -8.569 -4.643 1.00 83.06 102 PHE A CA 1
ATOM 839 C C . PHE A 1 102 ? 6.092 -9.428 -4.742 1.00 83.06 102 PHE A C 1
ATOM 841 O O . PHE A 1 102 ? 6.107 -10.568 -4.290 1.00 83.06 102 PHE A O 1
ATOM 848 N N . TYR A 1 103 ? 5.030 -8.940 -5.403 1.00 84.00 103 TYR A N 1
ATOM 849 C CA . TYR A 1 103 ? 3.848 -9.744 -5.743 1.00 84.00 103 TYR A CA 1
ATOM 850 C C . TYR A 1 103 ? 4.210 -10.982 -6.562 1.00 84.00 103 TYR A C 1
ATOM 852 O O . TYR A 1 103 ? 3.685 -12.068 -6.333 1.00 84.00 103 TYR A O 1
ATOM 860 N N . ASP A 1 104 ? 5.166 -10.834 -7.478 1.00 75.31 104 ASP A N 1
ATOM 861 C CA . ASP A 1 104 ? 5.557 -11.878 -8.416 1.00 75.31 104 ASP A CA 1
ATOM 862 C C . ASP A 1 104 ? 6.476 -12.927 -7.764 1.00 75.31 104 ASP A C 1
ATOM 864 O O . ASP A 1 104 ? 6.329 -14.138 -7.995 1.00 75.31 104 ASP A O 1
ATOM 868 N N . TYR A 1 105 ? 7.413 -12.461 -6.932 1.00 74.19 105 TYR A N 1
ATOM 869 C CA . TYR A 1 105 ? 8.519 -13.260 -6.390 1.00 74.19 105 TYR A CA 1
ATOM 870 C C . TYR A 1 105 ? 8.370 -13.662 -4.922 1.00 74.19 105 TYR A C 1
ATOM 872 O O . TYR A 1 105 ? 9.109 -14.536 -4.463 1.00 74.19 105 TYR A O 1
ATOM 880 N N . GLY A 1 106 ? 7.435 -13.049 -4.200 1.00 82.44 106 GLY A N 1
ATOM 881 C CA . GLY A 1 106 ? 7.266 -13.250 -2.771 1.00 82.44 106 GLY A CA 1
ATOM 882 C C . GLY A 1 106 ? 8.411 -12.654 -1.945 1.00 82.44 106 GLY A C 1
ATOM 883 O O . GLY A 1 106 ? 9.119 -11.742 -2.377 1.00 82.44 106 GLY A O 1
ATOM 884 N N . LEU A 1 107 ? 8.592 -13.179 -0.734 1.00 83.94 107 LEU A N 1
ATOM 885 C CA . LEU A 1 107 ? 9.600 -12.735 0.225 1.00 83.94 107 LEU A CA 1
ATOM 886 C C . LEU A 1 107 ? 10.399 -13.926 0.748 1.00 83.94 107 LEU A C 1
ATOM 888 O O . LEU A 1 107 ? 9.839 -14.967 1.083 1.00 83.94 107 LEU A O 1
ATOM 892 N N . ARG A 1 108 ? 11.716 -13.759 0.877 1.00 82.12 108 ARG A N 1
ATOM 893 C CA . ARG A 1 108 ? 12.589 -14.746 1.512 1.00 82.12 108 ARG A CA 1
ATOM 894 C C . ARG A 1 108 ? 13.535 -14.071 2.493 1.00 82.12 108 ARG A C 1
ATOM 896 O O . ARG A 1 108 ? 14.290 -13.181 2.112 1.00 82.12 108 ARG A O 1
ATOM 903 N N . LEU A 1 109 ? 13.524 -14.546 3.731 1.00 84.06 109 LEU A N 1
ATOM 904 C CA . LEU A 1 109 ? 14.443 -14.159 4.791 1.00 84.06 109 LEU A CA 1
ATOM 905 C C . LEU A 1 109 ? 15.369 -15.335 5.104 1.00 84.06 109 LEU A C 1
ATOM 907 O O . LEU A 1 109 ? 14.901 -16.442 5.357 1.00 84.06 109 LEU A O 1
ATOM 911 N N . ILE A 1 110 ? 16.675 -15.081 5.107 1.00 80.25 110 ILE A N 1
ATOM 912 C CA . ILE A 1 110 ? 17.693 -16.045 5.532 1.00 80.25 110 ILE A CA 1
ATOM 913 C C . ILE A 1 110 ? 18.419 -15.440 6.728 1.00 80.25 110 ILE A C 1
ATOM 915 O O . ILE A 1 110 ? 18.963 -14.342 6.626 1.00 80.25 110 ILE A O 1
ATOM 919 N N . SER A 1 111 ? 18.402 -16.151 7.851 1.00 78.81 111 SER A N 1
ATOM 920 C CA . SER A 1 111 ? 19.101 -15.791 9.082 1.00 78.81 111 SER A CA 1
ATOM 921 C C . SER A 1 111 ? 20.209 -16.801 9.364 1.00 78.81 111 SER A C 1
ATOM 923 O O . SER A 1 111 ? 20.021 -18.007 9.186 1.00 78.81 111 SER A O 1
ATOM 925 N N . LEU A 1 112 ? 21.364 -16.289 9.780 1.00 81.56 112 LEU A N 1
ATOM 926 C CA . LEU A 1 112 ? 22.543 -17.066 10.141 1.00 81.56 112 LEU A CA 1
ATOM 927 C C . LEU A 1 112 ? 22.776 -16.901 11.634 1.00 81.56 112 LEU A C 1
ATOM 929 O O . LEU A 1 112 ? 23.033 -15.792 12.101 1.00 81.56 112 LEU A O 1
ATOM 933 N N . GLU A 1 113 ? 22.687 -17.997 12.374 1.00 79.00 113 GLU A N 1
ATOM 934 C CA . GLU A 1 113 ? 22.808 -17.990 13.825 1.00 79.00 113 GLU A CA 1
ATOM 935 C C . GLU A 1 113 ? 24.064 -18.743 14.261 1.00 79.00 113 GLU A C 1
ATOM 937 O O . GLU A 1 113 ? 24.285 -19.904 13.907 1.00 79.00 113 GLU A O 1
ATOM 942 N N . ASN A 1 114 ? 24.887 -18.062 15.056 1.00 79.69 114 ASN A N 1
ATOM 943 C CA . ASN A 1 114 ? 26.044 -18.632 15.727 1.00 79.69 114 ASN A CA 1
ATOM 944 C C . ASN A 1 114 ? 25.804 -18.566 17.233 1.00 79.69 114 ASN A C 1
ATOM 946 O O . ASN A 1 114 ? 25.439 -17.519 17.764 1.00 79.69 114 ASN A O 1
ATOM 950 N N . GLY A 1 115 ? 26.047 -19.672 17.922 1.00 76.88 115 GLY A N 1
ATOM 951 C CA . GLY A 1 115 ? 25.815 -19.806 19.351 1.00 76.88 115 GLY A CA 1
ATOM 952 C C . GLY A 1 115 ? 27.009 -20.466 20.015 1.00 76.88 115 GLY A C 1
ATOM 953 O O . GLY A 1 115 ? 27.713 -21.262 19.398 1.00 76.88 115 GLY A O 1
ATOM 954 N N . ILE A 1 116 ? 27.241 -20.156 21.292 1.00 80.38 116 ILE A N 1
ATOM 955 C CA . ILE A 1 116 ? 28.340 -20.759 22.067 1.00 80.38 116 ILE A CA 1
ATOM 956 C C . ILE A 1 116 ? 28.186 -22.287 22.119 1.00 80.38 116 ILE A C 1
ATOM 958 O O . ILE A 1 116 ? 29.171 -23.010 22.001 1.00 80.38 116 ILE A O 1
ATOM 962 N N . SER A 1 117 ? 26.948 -22.777 22.235 1.00 80.75 117 SER A N 1
ATOM 963 C CA . SER A 1 117 ? 26.606 -24.205 22.267 1.00 80.75 117 SER A CA 1
ATOM 964 C C . SER A 1 117 ? 26.851 -24.942 20.945 1.00 80.75 117 SER A C 1
ATOM 966 O O . SER A 1 117 ? 26.872 -26.169 20.938 1.00 80.75 117 SER A O 1
ATOM 968 N N . HIS A 1 118 ? 27.048 -24.220 19.842 1.00 81.38 118 HIS A N 1
ATOM 969 C CA . HIS A 1 118 ? 27.306 -24.777 18.516 1.00 81.38 118 HIS A CA 1
ATOM 970 C C . HIS A 1 118 ? 28.346 -23.937 17.759 1.00 81.38 118 HIS A C 1
ATOM 972 O O . HIS A 1 118 ? 28.219 -23.696 16.565 1.00 81.38 118 HIS A O 1
ATOM 978 N N . ASN A 1 119 ? 29.398 -23.483 18.447 1.00 82.19 119 ASN A N 1
ATOM 979 C CA . ASN A 1 119 ? 30.381 -22.529 17.916 1.00 82.19 119 ASN A CA 1
ATOM 980 C C . ASN A 1 119 ? 31.206 -23.038 16.714 1.00 82.19 119 ASN A C 1
ATOM 982 O O . ASN A 1 119 ? 31.862 -22.241 16.050 1.00 82.19 119 ASN A O 1
ATOM 986 N N . LEU A 1 120 ? 31.175 -24.346 16.440 1.00 85.94 120 LEU A N 1
ATOM 987 C CA . LEU A 1 120 ? 31.789 -24.979 15.268 1.00 85.94 120 LEU A CA 1
ATOM 988 C C . LEU A 1 120 ? 30.828 -25.095 14.071 1.00 85.94 120 LEU A C 1
ATOM 990 O O . LEU A 1 120 ? 31.200 -25.654 13.043 1.00 85.94 120 LEU A O 1
ATOM 994 N N . SER A 1 121 ? 29.594 -24.603 14.192 1.00 81.31 121 SER A N 1
ATOM 995 C CA . SER A 1 121 ? 28.579 -24.681 13.141 1.00 81.31 121 SER A CA 1
ATOM 996 C C . SER A 1 121 ? 27.667 -23.454 13.124 1.00 81.31 121 SER A C 1
ATOM 998 O O . SER A 1 121 ? 27.111 -23.057 14.149 1.00 81.31 121 SER A O 1
ATOM 1000 N N . THR A 1 122 ? 27.439 -22.902 11.937 1.00 78.88 122 THR A N 1
ATOM 1001 C CA . THR A 1 122 ? 26.431 -21.860 11.718 1.00 78.88 122 THR A CA 1
ATOM 1002 C C . THR A 1 122 ? 25.093 -22.501 11.382 1.00 78.88 122 THR A C 1
ATOM 1004 O O . THR A 1 122 ? 25.000 -23.315 10.462 1.00 78.88 122 THR A O 1
ATOM 1007 N N . VAL A 1 123 ? 24.046 -22.122 12.109 1.00 81.19 123 VAL A N 1
ATOM 1008 C CA . VAL A 1 123 ? 22.676 -22.556 11.830 1.00 81.19 123 VAL A CA 1
ATOM 1009 C C . VAL A 1 123 ? 22.076 -21.637 10.768 1.00 81.19 123 VAL A C 1
ATOM 1011 O O . VAL A 1 123 ? 22.082 -20.416 10.911 1.00 81.19 123 VAL A O 1
ATOM 1014 N N . PHE A 1 124 ? 21.552 -22.233 9.697 1.00 79.00 124 PHE A N 1
ATOM 1015 C CA . PHE A 1 124 ? 20.854 -21.526 8.625 1.00 79.00 124 PHE A CA 1
ATOM 1016 C C . PHE A 1 124 ? 19.345 -21.651 8.827 1.00 79.00 124 PHE A C 1
ATOM 1018 O O . PHE A 1 124 ? 18.781 -22.734 8.678 1.00 79.00 124 PHE A O 1
ATOM 1025 N N . ASN A 1 125 ? 18.683 -20.532 9.102 1.00 78.06 125 ASN A N 1
ATOM 1026 C CA . ASN A 1 125 ? 17.229 -20.447 9.182 1.00 78.06 125 ASN A CA 1
ATOM 1027 C C . ASN A 1 125 ? 16.699 -19.744 7.932 1.00 78.06 125 ASN A C 1
ATOM 1029 O O . ASN A 1 125 ? 17.158 -18.658 7.589 1.00 78.06 125 ASN A O 1
ATOM 1033 N N . THR A 1 126 ? 15.734 -20.351 7.242 1.00 78.31 126 THR A N 1
ATOM 1034 C CA . THR A 1 126 ? 15.114 -19.762 6.046 1.00 78.31 126 THR A CA 1
ATOM 1035 C C . THR A 1 126 ? 13.607 -19.687 6.219 1.00 78.31 126 THR A C 1
ATOM 1037 O O . THR A 1 126 ? 12.964 -20.689 6.516 1.00 78.31 126 THR A O 1
ATOM 1040 N N . TYR A 1 127 ? 13.051 -18.505 5.975 1.00 81.38 127 TYR A N 1
ATOM 1041 C CA . TYR A 1 127 ? 11.618 -18.246 5.943 1.00 81.38 127 TYR A CA 1
ATOM 1042 C C . TYR A 1 127 ? 11.257 -17.756 4.546 1.00 81.38 127 TYR A C 1
ATOM 1044 O O . TYR A 1 127 ? 11.805 -16.754 4.084 1.00 81.38 127 TYR A O 1
ATOM 1052 N N . THR A 1 128 ? 10.356 -18.459 3.862 1.00 78.62 128 THR A N 1
ATOM 1053 C CA . THR A 1 128 ? 9.938 -18.103 2.501 1.00 78.62 128 THR A CA 1
ATOM 1054 C C . THR A 1 128 ? 8.425 -17.969 2.434 1.00 78.62 128 THR A C 1
ATOM 1056 O O . THR A 1 128 ? 7.697 -18.869 2.845 1.00 78.62 128 THR A O 1
ATOM 1059 N N . ILE A 1 129 ? 7.962 -16.861 1.866 1.00 80.81 129 ILE A N 1
ATOM 1060 C CA . ILE A 1 129 ? 6.579 -16.634 1.466 1.00 80.81 129 ILE A CA 1
ATOM 1061 C C . ILE A 1 129 ? 6.583 -16.548 -0.056 1.00 80.81 129 ILE A C 1
ATOM 1063 O O . ILE A 1 129 ? 7.097 -15.590 -0.621 1.00 80.81 129 ILE A O 1
ATOM 1067 N N . TRP A 1 130 ? 6.073 -17.588 -0.713 1.00 76.56 130 TRP A N 1
ATOM 1068 C CA . TRP A 1 130 ? 6.169 -17.760 -2.167 1.00 76.56 130 TRP A CA 1
ATOM 1069 C C . TRP A 1 130 ? 5.168 -16.926 -2.961 1.00 76.56 130 TRP A C 1
ATOM 1071 O O . TRP A 1 130 ? 5.497 -16.402 -4.027 1.00 76.56 130 TRP A O 1
ATOM 1081 N N . ASP A 1 131 ? 3.947 -16.833 -2.443 1.00 81.19 131 ASP A N 1
ATOM 1082 C CA . ASP A 1 131 ? 2.826 -16.198 -3.113 1.00 81.19 131 ASP A CA 1
ATOM 1083 C C . ASP A 1 131 ? 2.198 -15.173 -2.177 1.00 81.19 131 ASP A C 1
ATOM 1085 O O . ASP A 1 131 ? 1.862 -15.481 -1.031 1.00 81.19 131 ASP A O 1
ATOM 1089 N N . THR A 1 132 ? 2.048 -13.945 -2.669 1.00 88.06 132 THR A N 1
ATOM 1090 C CA . THR A 1 132 ? 1.289 -12.918 -1.958 1.00 88.06 132 THR A CA 1
ATOM 1091 C C . THR A 1 132 ? -0.214 -13.176 -2.107 1.00 88.06 132 THR A C 1
ATOM 1093 O O . THR A 1 132 ? -0.631 -13.900 -3.024 1.00 88.06 132 THR A O 1
ATOM 1096 N N . PRO A 1 133 ? -1.060 -12.583 -1.247 1.00 89.62 133 PRO A N 1
ATOM 1097 C CA . PRO A 1 133 ? -2.510 -12.661 -1.401 1.00 89.62 133 PRO A CA 1
ATOM 1098 C C . PRO A 1 133 ? -2.995 -12.255 -2.804 1.00 89.62 133 PRO A C 1
ATOM 1100 O O . PRO A 1 133 ? -3.884 -12.902 -3.354 1.00 89.62 133 PRO A O 1
ATOM 1103 N N . GLU A 1 134 ? -2.375 -11.247 -3.421 1.00 90.00 134 GLU A N 1
ATOM 1104 C CA . GLU A 1 134 ? -2.663 -10.787 -4.785 1.00 90.00 134 GLU A CA 1
ATOM 1105 C C . GLU A 1 134 ? -2.338 -11.857 -5.821 1.00 90.00 134 GLU A C 1
ATOM 1107 O O . GLU A 1 134 ? -3.145 -12.122 -6.707 1.00 90.00 134 GLU A O 1
ATOM 1112 N N . LYS A 1 135 ? -1.180 -12.512 -5.708 1.00 85.19 135 LYS A N 1
ATOM 1113 C CA . LYS A 1 135 ? -0.786 -13.571 -6.644 1.00 85.19 135 LYS A CA 1
ATOM 1114 C C . LYS A 1 135 ? -1.722 -14.776 -6.560 1.00 85.19 135 LYS A C 1
ATOM 1116 O O . LYS A 1 135 ? -2.078 -15.355 -7.589 1.00 85.19 135 LYS A O 1
ATOM 1121 N N . ILE A 1 136 ? -2.175 -15.117 -5.351 1.00 87.00 136 ILE A N 1
ATOM 1122 C CA . ILE A 1 136 ? -3.202 -16.145 -5.136 1.00 87.00 136 ILE A CA 1
ATOM 1123 C C . ILE A 1 136 ? -4.524 -15.717 -5.790 1.00 87.00 136 ILE A C 1
ATOM 1125 O O . ILE A 1 136 ? -5.122 -16.503 -6.527 1.00 87.00 136 ILE A O 1
ATOM 1129 N N . MET A 1 137 ? -4.964 -14.475 -5.570 1.00 89.56 137 MET A N 1
ATOM 1130 C CA . MET A 1 137 ? -6.198 -13.941 -6.155 1.00 89.56 137 MET A CA 1
ATOM 1131 C C . MET A 1 137 ? -6.150 -13.941 -7.687 1.00 89.56 137 MET A C 1
ATOM 1133 O O . MET A 1 137 ? -7.066 -14.426 -8.348 1.00 89.56 137 MET A O 1
ATOM 1137 N N . LEU A 1 138 ? -5.039 -13.481 -8.258 1.00 86.50 138 LEU A N 1
ATOM 1138 C CA . LEU A 1 138 ? -4.795 -13.451 -9.694 1.00 86.50 138 LEU A CA 1
ATOM 1139 C C . LEU A 1 138 ? -4.835 -14.853 -10.312 1.00 86.50 138 LEU A C 1
ATOM 1141 O O . LEU A 1 138 ? -5.380 -15.047 -11.398 1.00 86.50 138 LEU A O 1
ATOM 1145 N N . TYR A 1 139 ? -4.295 -15.856 -9.618 1.00 82.19 139 TYR A N 1
ATOM 1146 C CA . TYR A 1 139 ? -4.406 -17.244 -10.055 1.00 82.19 139 TYR A CA 1
ATOM 1147 C C . TYR A 1 139 ? -5.852 -17.743 -10.084 1.00 82.19 139 TYR A C 1
ATOM 1149 O O . TYR A 1 139 ? -6.251 -18.404 -11.048 1.00 82.19 139 TYR A O 1
ATOM 1157 N N . LEU A 1 140 ? -6.627 -17.439 -9.040 1.00 87.94 140 LEU A N 1
ATOM 1158 C CA . LEU A 1 140 ? -8.038 -17.814 -8.970 1.00 87.94 140 LEU A CA 1
ATOM 1159 C C . LEU A 1 140 ? -8.829 -17.153 -10.101 1.00 87.94 140 LEU A C 1
ATOM 1161 O O . LEU A 1 140 ? -9.552 -17.860 -10.803 1.00 87.94 140 LEU A O 1
ATOM 1165 N N . ALA A 1 141 ? -8.613 -15.854 -10.325 1.00 89.69 141 ALA A N 1
ATOM 1166 C CA . ALA A 1 141 ? -9.265 -15.061 -11.366 1.00 89.69 141 ALA A CA 1
ATOM 1167 C C . ALA A 1 141 ? -8.922 -15.533 -12.789 1.00 89.69 141 ALA A C 1
ATOM 1169 O O . ALA A 1 141 ? -9.787 -15.592 -13.654 1.00 89.69 141 ALA A O 1
ATOM 1170 N N . LYS A 1 142 ? -7.682 -15.974 -13.045 1.00 83.56 142 LYS A N 1
ATOM 1171 C CA . LYS A 1 142 ? -7.300 -16.532 -14.359 1.00 83.56 142 LYS A CA 1
ATOM 1172 C C . LYS A 1 142 ? -7.978 -17.864 -14.695 1.00 83.56 142 LYS A C 1
ATOM 1174 O O . LYS A 1 142 ? -7.918 -18.302 -15.842 1.00 83.56 142 LYS A O 1
ATOM 1179 N N . LYS A 1 143 ? -8.556 -18.550 -13.707 1.00 84.81 143 LYS A N 1
ATOM 1180 C CA . LYS A 1 143 ? -9.200 -19.862 -13.885 1.00 84.81 143 LYS A CA 1
ATOM 1181 C C . LYS A 1 143 ? -10.703 -19.847 -13.639 1.00 84.81 143 LYS A C 1
ATOM 1183 O O . LYS A 1 143 ? -11.372 -20.799 -14.027 1.00 84.81 143 LYS A O 1
ATOM 1188 N N . ASN A 1 144 ? -11.218 -18.821 -12.971 1.00 89.31 144 ASN A N 1
ATOM 1189 C CA . ASN A 1 144 ? -12.594 -18.747 -12.503 1.00 89.31 144 ASN A CA 1
ATOM 1190 C C . ASN A 1 144 ? -13.074 -17.296 -12.520 1.00 89.31 144 ASN A C 1
ATOM 1192 O O . ASN A 1 144 ? -12.280 -16.377 -12.344 1.00 89.31 144 ASN A O 1
ATOM 1196 N N . HIS A 1 145 ? -14.387 -17.098 -12.606 1.00 90.62 145 HIS A N 1
ATOM 1197 C CA . HIS A 1 145 ? -14.985 -15.803 -12.299 1.00 90.62 145 HIS A CA 1
ATOM 1198 C C . HIS A 1 145 ? -14.919 -15.563 -10.790 1.00 90.62 145 HIS A C 1
ATOM 1200 O O . HIS A 1 145 ? -15.452 -16.353 -10.008 1.00 90.62 145 HIS A O 1
ATOM 1206 N N . VAL A 1 146 ? -14.258 -14.481 -10.386 1.00 90.75 146 VAL A N 1
ATOM 1207 C CA . VAL A 1 146 ? -14.132 -14.084 -8.983 1.00 90.75 146 VAL A CA 1
ATOM 1208 C C . VAL A 1 146 ? -14.871 -12.770 -8.787 1.00 90.75 146 VAL A C 1
ATOM 1210 O O . VAL A 1 146 ? -14.553 -11.779 -9.433 1.00 90.75 146 VAL A O 1
ATOM 1213 N N . VAL A 1 147 ? -15.852 -12.768 -7.886 1.00 89.44 147 VAL A N 1
ATOM 1214 C CA . VAL A 1 147 ? -16.616 -11.571 -7.518 1.00 89.44 147 VAL A CA 1
ATOM 1215 C C . VAL A 1 147 ? -16.227 -11.172 -6.099 1.00 89.44 147 VAL A C 1
ATOM 1217 O O . VAL A 1 147 ? -16.499 -11.905 -5.148 1.00 89.44 147 VAL A O 1
ATOM 1220 N N . GLY A 1 148 ? -15.561 -10.025 -5.962 1.00 86.62 148 GLY A N 1
ATOM 1221 C CA . GLY A 1 148 ? -15.196 -9.440 -4.673 1.00 86.62 148 GLY A CA 1
ATOM 1222 C C . GLY A 1 148 ? -16.219 -8.396 -4.233 1.00 86.62 148 GLY A C 1
ATOM 1223 O O . GLY A 1 148 ? -16.438 -7.419 -4.939 1.00 86.62 148 GLY A O 1
ATOM 1224 N N . LEU A 1 149 ? -16.830 -8.584 -3.060 1.00 84.50 149 LEU A N 1
ATOM 1225 C CA . LEU A 1 149 ? -17.803 -7.655 -2.477 1.00 84.50 149 LEU A CA 1
ATOM 1226 C C . LEU A 1 149 ? -17.385 -7.313 -1.045 1.00 84.50 149 LEU A C 1
ATOM 1228 O O . LEU A 1 149 ? -17.318 -8.187 -0.183 1.00 84.50 149 LEU A O 1
ATOM 1232 N N . SER A 1 150 ? -17.102 -6.038 -0.787 1.00 84.62 150 SER A N 1
ATOM 1233 C CA . SER A 1 150 ? -16.832 -5.510 0.553 1.00 84.62 150 SER A CA 1
ATOM 1234 C C . SER A 1 150 ? -17.204 -4.032 0.610 1.00 84.62 150 SER A C 1
ATOM 1236 O O . SER A 1 150 ? -16.993 -3.307 -0.360 1.00 84.62 150 SER A O 1
ATOM 1238 N N . ALA A 1 151 ? -17.683 -3.570 1.770 1.00 79.69 151 ALA A N 1
ATOM 1239 C CA . ALA A 1 151 ? -17.944 -2.151 2.034 1.00 79.69 151 ALA A CA 1
ATOM 1240 C C . ALA A 1 151 ? -16.689 -1.273 1.878 1.00 79.69 151 ALA A C 1
ATOM 1242 O O . ALA A 1 151 ? -16.786 -0.066 1.697 1.00 79.69 151 ALA A O 1
ATOM 1243 N N . THR A 1 152 ? -15.505 -1.881 1.957 1.00 87.31 152 THR A N 1
ATOM 1244 C CA . THR A 1 152 ? -14.215 -1.203 1.829 1.00 87.31 152 THR A CA 1
ATOM 1245 C C . THR A 1 152 ? -13.459 -1.624 0.573 1.00 87.31 152 THR A C 1
ATOM 1247 O O . THR A 1 152 ? -12.297 -1.252 0.448 1.00 87.31 152 THR A O 1
ATOM 1250 N N . ALA A 1 153 ? -14.064 -2.401 -0.340 1.00 81.00 153 ALA A N 1
ATOM 1251 C CA . ALA A 1 153 ? -13.363 -3.009 -1.479 1.00 81.00 153 ALA A CA 1
ATOM 1252 C C . ALA A 1 153 ? -12.629 -1.978 -2.350 1.00 81.00 153 ALA A C 1
ATOM 1254 O O . ALA A 1 153 ? -11.491 -2.219 -2.731 1.00 81.00 153 ALA A O 1
ATOM 1255 N N . GLY A 1 154 ? -13.257 -0.826 -2.612 1.00 81.19 154 GLY A N 1
ATOM 1256 C CA . GLY A 1 154 ? -12.686 0.239 -3.444 1.00 81.19 154 GLY A CA 1
ATOM 1257 C C . GLY A 1 154 ? -11.600 1.082 -2.764 1.00 81.19 154 GLY A C 1
ATOM 1258 O O . GLY A 1 154 ? -10.932 1.870 -3.425 1.00 81.19 154 GLY A O 1
ATOM 1259 N N . ILE A 1 155 ? -11.384 0.928 -1.452 1.00 88.44 155 ILE A N 1
ATOM 1260 C CA . ILE A 1 155 ? -10.379 1.717 -0.731 1.00 88.44 155 ILE A CA 1
ATOM 1261 C C . ILE A 1 155 ? -8.990 1.162 -1.044 1.00 88.44 155 ILE A C 1
ATOM 1263 O O . ILE A 1 155 ? -8.666 0.026 -0.684 1.00 88.44 155 ILE A O 1
ATOM 1267 N N . LYS A 1 156 ? -8.127 1.990 -1.641 1.00 85.94 156 LYS A N 1
ATOM 1268 C CA . LYS A 1 156 ? -6.759 1.627 -2.057 1.00 85.94 156 LYS A CA 1
ATOM 1269 C C . LYS A 1 156 ? -5.771 1.546 -0.877 1.00 85.94 156 LYS A C 1
ATOM 1271 O O . LYS A 1 156 ? -4.753 2.241 -0.855 1.00 85.94 156 LYS A O 1
ATOM 1276 N N . SER A 1 157 ? -6.084 0.738 0.142 1.00 85.19 157 SER A N 1
ATOM 1277 C CA . SER A 1 157 ? -5.190 0.409 1.265 1.00 85.19 157 SER A CA 1
ATOM 1278 C C . SER A 1 157 ? -4.518 -0.938 1.035 1.00 85.19 157 SER A C 1
ATOM 1280 O O . SER A 1 157 ? -5.084 -1.975 1.373 1.00 85.19 157 SER A O 1
ATOM 1282 N N . LYS A 1 158 ? -3.266 -0.945 0.578 1.00 86.75 158 LYS A N 1
ATOM 1283 C CA . LYS A 1 158 ? -2.532 -2.206 0.357 1.00 86.75 158 LYS A CA 1
ATOM 1284 C C . LYS A 1 158 ? -2.156 -2.943 1.653 1.00 86.75 158 LYS A C 1
ATOM 1286 O O . LYS A 1 158 ? -1.660 -4.058 1.630 1.00 86.75 158 LYS A O 1
ATOM 1291 N N . LEU A 1 159 ? -2.381 -2.314 2.812 1.00 90.06 159 LEU A N 1
ATOM 1292 C CA . LEU A 1 159 ? -2.128 -2.902 4.133 1.00 90.06 159 LEU A CA 1
ATOM 1293 C C . LEU A 1 159 ? -3.331 -3.663 4.710 1.00 90.06 159 LEU A C 1
ATOM 1295 O O . LEU A 1 159 ? -3.194 -4.296 5.762 1.00 90.06 159 LEU A O 1
ATOM 1299 N N . SER A 1 160 ? -4.514 -3.534 4.102 1.00 86.06 160 SER A N 1
ATOM 1300 C CA . SER A 1 160 ? -5.752 -4.175 4.581 1.00 86.06 160 SER A CA 1
ATOM 1301 C C . SER A 1 160 ? -6.658 -4.720 3.477 1.00 86.06 160 SER A C 1
ATOM 1303 O O . SER A 1 160 ? -7.441 -5.623 3.751 1.00 86.06 160 SER A O 1
ATOM 1305 N N . ASN A 1 161 ? -6.512 -4.233 2.245 1.00 89.12 161 ASN A N 1
ATOM 1306 C CA . ASN A 1 161 ? -7.158 -4.740 1.041 1.00 89.12 161 ASN A CA 1
ATOM 1307 C C . ASN A 1 161 ? -6.102 -5.248 0.047 1.00 89.12 161 ASN A C 1
ATOM 1309 O O . ASN A 1 161 ? -4.914 -4.951 0.182 1.00 89.12 161 ASN A O 1
ATOM 1313 N N . TYR A 1 162 ? -6.556 -5.980 -0.973 1.00 90.69 162 TYR A N 1
ATOM 1314 C CA . TYR A 1 162 ? -5.723 -6.362 -2.113 1.00 90.69 162 TYR A CA 1
ATOM 1315 C C . TYR A 1 162 ? -5.246 -5.131 -2.892 1.00 90.69 162 TYR A C 1
ATOM 1317 O O . TYR A 1 162 ? -5.976 -4.144 -3.015 1.00 90.69 162 TYR A O 1
ATOM 1325 N N . ASP A 1 163 ? -4.055 -5.216 -3.485 1.00 89.81 163 ASP A N 1
ATOM 1326 C CA . ASP A 1 163 ? -3.603 -4.237 -4.478 1.00 89.81 163 ASP A CA 1
ATOM 1327 C C . ASP A 1 163 ? -4.401 -4.385 -5.786 1.00 89.81 163 ASP A C 1
ATOM 1329 O O . ASP A 1 163 ? -4.033 -5.148 -6.684 1.00 89.81 163 ASP A O 1
ATOM 1333 N N . LEU A 1 164 ? -5.531 -3.678 -5.872 1.00 87.44 164 LEU A N 1
ATOM 1334 C CA . LEU A 1 164 ? -6.406 -3.706 -7.045 1.00 87.44 164 LEU A CA 1
ATOM 1335 C C . LEU A 1 164 ? -5.712 -3.169 -8.300 1.00 87.44 164 LEU A C 1
ATOM 1337 O O . LEU A 1 164 ? -5.929 -3.735 -9.364 1.00 87.44 164 LEU A O 1
ATOM 1341 N N . ASP A 1 165 ? -4.820 -2.180 -8.169 1.00 83.88 165 ASP A N 1
ATOM 1342 C CA . ASP A 1 165 ? -4.072 -1.632 -9.308 1.00 83.88 165 ASP A CA 1
ATOM 1343 C C . ASP A 1 165 ? -3.145 -2.712 -9.918 1.00 83.88 165 ASP A C 1
ATOM 1345 O O . ASP A 1 165 ? -2.996 -2.816 -11.138 1.00 83.88 165 ASP A O 1
ATOM 1349 N N . TYR A 1 166 ? -2.537 -3.565 -9.079 1.00 85.06 166 TYR A N 1
ATOM 1350 C CA . TYR A 1 166 ? -1.747 -4.712 -9.552 1.00 85.06 166 TYR A CA 1
ATOM 1351 C C . TYR A 1 166 ? -2.619 -5.773 -10.236 1.00 85.06 166 TYR A C 1
ATOM 1353 O O . TYR A 1 166 ? -2.241 -6.296 -11.289 1.00 85.06 166 TYR A O 1
ATOM 1361 N N . LEU A 1 167 ? -3.778 -6.103 -9.654 1.00 86.94 167 LEU A N 1
ATOM 1362 C CA . LEU A 1 167 ? -4.700 -7.086 -10.232 1.00 86.94 167 LEU A CA 1
ATOM 1363 C C . LEU A 1 167 ? -5.256 -6.613 -11.577 1.00 86.94 167 LEU A C 1
ATOM 1365 O O . LEU A 1 167 ? -5.248 -7.394 -12.528 1.00 86.94 167 LEU A O 1
ATOM 1369 N N . GLU A 1 168 ? -5.670 -5.352 -11.667 1.00 85.50 168 GLU A N 1
ATOM 1370 C CA . GLU A 1 168 ? -6.120 -4.701 -12.897 1.00 85.50 168 GLU A CA 1
ATOM 1371 C C . GLU A 1 168 ? -5.026 -4.749 -13.966 1.00 85.50 168 GLU A C 1
ATOM 1373 O O . GLU A 1 168 ? -5.261 -5.265 -15.056 1.00 85.50 168 GLU A O 1
ATOM 1378 N N . GLY A 1 169 ? -3.794 -4.336 -13.645 1.00 78.94 169 GLY A N 1
ATOM 1379 C CA . GLY A 1 169 ? -2.679 -4.382 -14.599 1.00 78.94 169 GLY A CA 1
ATOM 1380 C C . GLY A 1 169 ? -2.354 -5.795 -15.108 1.00 78.94 169 GLY A C 1
ATOM 1381 O O . GLY A 1 169 ? -1.914 -5.974 -16.247 1.00 78.94 169 GLY A O 1
ATOM 1382 N N . CYS A 1 170 ? -2.593 -6.822 -14.287 1.00 80.06 170 CYS A N 1
ATOM 1383 C CA . CYS A 1 170 ? -2.358 -8.216 -14.659 1.00 80.06 170 CYS A CA 1
ATOM 1384 C C . CYS A 1 170 ? -3.513 -8.862 -15.438 1.00 80.06 170 CYS A C 1
ATOM 1386 O O . CYS A 1 170 ? -3.263 -9.737 -16.273 1.00 80.06 170 CYS A O 1
ATOM 1388 N N . LEU A 1 171 ? -4.760 -8.501 -15.129 1.00 84.88 171 LEU A N 1
ATOM 1389 C CA . LEU A 1 171 ? -5.972 -9.064 -15.736 1.00 84.88 171 LEU A CA 1
ATOM 1390 C C . LEU A 1 171 ? -6.434 -8.275 -16.970 1.00 84.88 171 LEU A C 1
ATOM 1392 O O . LEU A 1 171 ? -7.072 -8.867 -17.841 1.00 84.88 171 LEU A O 1
ATOM 1396 N N . LYS A 1 172 ? -6.068 -6.990 -17.076 1.00 84.12 172 LYS A N 1
ATOM 1397 C CA . LYS A 1 172 ? -6.415 -6.071 -18.172 1.00 84.12 172 LYS A CA 1
ATOM 1398 C C . LYS A 1 172 ? -7.921 -6.125 -18.456 1.00 84.12 172 LYS A C 1
ATOM 1400 O O . LYS A 1 172 ? -8.705 -6.005 -17.525 1.00 84.12 172 LYS A O 1
ATOM 1405 N N . ASP A 1 173 ? -8.320 -6.426 -19.690 1.00 84.56 173 ASP A N 1
ATOM 1406 C CA . ASP A 1 173 ? -9.721 -6.521 -20.133 1.00 84.56 173 ASP A CA 1
ATOM 1407 C C . ASP A 1 173 ? -10.577 -7.546 -19.357 1.00 84.56 173 ASP A C 1
ATOM 1409 O O . ASP A 1 173 ? -11.796 -7.569 -19.495 1.00 84.56 173 ASP A O 1
ATOM 1413 N N . SER A 1 174 ? -9.959 -8.444 -18.578 1.00 88.06 174 SER A N 1
ATOM 1414 C CA . SER A 1 174 ? -10.671 -9.404 -17.716 1.00 88.06 174 SER A CA 1
ATOM 1415 C C . SER A 1 174 ? -10.947 -8.876 -16.302 1.00 88.06 174 SER A C 1
ATOM 1417 O O . SER A 1 174 ? -11.592 -9.570 -15.514 1.00 88.06 174 SER A O 1
ATOM 1419 N N . TYR A 1 175 ? -10.427 -7.700 -15.948 1.00 89.38 175 TYR A N 1
ATOM 1420 C CA . TYR A 1 175 ? -10.754 -7.005 -14.708 1.00 89.38 175 TYR A CA 1
ATOM 1421 C C . TYR A 1 175 ? -11.966 -6.105 -14.931 1.00 89.38 175 TYR A C 1
ATOM 1423 O O . TYR A 1 175 ? -12.047 -5.429 -15.950 1.00 89.38 175 TYR A O 1
ATOM 1431 N N . VAL A 1 176 ? -12.894 -6.098 -13.975 1.00 88.12 176 VAL A N 1
ATOM 1432 C CA . VAL A 1 176 ? -14.093 -5.259 -14.039 1.00 88.12 176 VAL A CA 1
ATOM 1433 C C . VAL A 1 176 ? -14.317 -4.614 -12.676 1.00 88.12 176 VAL A C 1
ATOM 1435 O O . VAL A 1 176 ? -14.412 -5.310 -11.660 1.00 88.12 176 VAL A O 1
ATOM 1438 N N . ASN A 1 177 ? -14.405 -3.290 -12.653 1.00 85.81 177 ASN A N 1
ATOM 1439 C CA . ASN A 1 177 ? -14.751 -2.481 -11.498 1.00 85.81 177 ASN A CA 1
ATOM 1440 C C . ASN A 1 177 ? -16.239 -2.115 -11.560 1.00 85.81 177 ASN A C 1
ATOM 1442 O O . ASN A 1 177 ? -16.695 -1.412 -12.451 1.00 85.81 177 ASN A O 1
ATOM 1446 N N . ALA A 1 178 ? -17.016 -2.554 -10.569 1.00 77.00 178 ALA A N 1
ATOM 1447 C CA . ALA A 1 178 ? -18.464 -2.363 -10.585 1.00 77.00 178 ALA A CA 1
ATOM 1448 C C . ALA A 1 178 ? -18.926 -0.891 -10.623 1.00 77.00 178 ALA A C 1
ATOM 1450 O O . ALA A 1 178 ? -20.028 -0.627 -11.108 1.00 77.00 178 ALA A O 1
ATOM 1451 N N . ILE A 1 179 ? -18.119 0.043 -10.110 1.00 72.88 179 ILE A N 1
ATOM 1452 C CA . ILE A 1 179 ? -18.425 1.479 -10.098 1.00 72.88 179 ILE A CA 1
ATOM 1453 C C . ILE A 1 179 ? -18.022 2.097 -11.438 1.00 72.88 179 ILE A C 1
ATOM 1455 O O . ILE A 1 179 ? -18.876 2.654 -12.129 1.00 72.88 179 ILE A O 1
ATOM 1459 N N . ASP A 1 180 ? -16.755 1.946 -11.825 1.00 76.25 180 ASP A N 1
ATOM 1460 C CA . ASP A 1 180 ? -16.208 2.583 -13.032 1.00 76.25 180 ASP A CA 1
ATOM 1461 C C . ASP A 1 180 ? -16.855 2.019 -14.308 1.00 76.25 180 ASP A C 1
ATOM 1463 O O . ASP A 1 180 ? -17.205 2.771 -15.221 1.00 76.25 180 ASP A O 1
ATOM 1467 N N . ASP A 1 181 ? -17.137 0.712 -14.321 1.00 78.81 181 ASP A N 1
ATOM 1468 C CA . ASP A 1 181 ? -17.813 0.014 -15.421 1.00 78.81 181 ASP A CA 1
ATOM 1469 C C . ASP A 1 181 ? -19.348 0.048 -15.310 1.00 78.81 181 ASP A C 1
ATOM 1471 O O . ASP A 1 181 ? -20.045 -0.622 -16.076 1.00 78.81 181 ASP A O 1
ATOM 1475 N N . LYS A 1 182 ? -19.899 0.831 -14.369 1.00 78.12 182 LYS A N 1
ATOM 1476 C CA . LYS A 1 182 ? -21.347 1.062 -14.190 1.00 78.12 182 LYS A CA 1
ATOM 1477 C C . LYS A 1 182 ? -22.176 -0.227 -14.103 1.00 78.12 182 LYS A C 1
ATOM 1479 O O . LYS A 1 182 ? -23.280 -0.310 -14.642 1.00 78.12 182 LYS A O 1
ATOM 1484 N N . LEU A 1 183 ? -21.657 -1.241 -13.411 1.00 79.62 183 LEU A N 1
ATOM 1485 C CA . LEU A 1 183 ? -22.373 -2.502 -13.192 1.00 79.62 183 LEU A CA 1
ATOM 1486 C C . LEU A 1 183 ? -23.465 -2.392 -12.121 1.00 79.62 183 LEU A C 1
ATOM 1488 O O . LEU A 1 183 ? -24.350 -3.246 -12.057 1.00 79.62 183 LEU A O 1
ATOM 1492 N N . ILE A 1 184 ? -23.408 -1.368 -11.266 1.00 77.25 184 ILE A N 1
ATOM 1493 C CA . ILE A 1 184 ? -24.490 -1.068 -10.324 1.00 77.25 184 ILE A CA 1
ATOM 1494 C C . ILE A 1 184 ? -25.647 -0.458 -11.118 1.00 77.25 184 ILE A C 1
ATOM 1496 O O . ILE A 1 184 ? -25.509 0.612 -11.707 1.00 77.25 184 ILE A O 1
ATOM 1500 N N . SER A 1 185 ? -26.790 -1.146 -11.137 1.00 81.81 185 SER A N 1
ATOM 1501 C CA . SER A 1 185 ? -27.962 -0.681 -11.883 1.00 81.81 185 SER A CA 1
ATOM 1502 C C . SER A 1 185 ? -28.473 0.670 -11.362 1.00 81.81 185 SER A C 1
ATOM 1504 O O . SER A 1 185 ? -28.405 0.947 -10.161 1.00 81.81 185 SER A O 1
ATOM 1506 N N . GLU A 1 186 ? -29.040 1.496 -12.249 1.00 81.94 186 GLU A N 1
ATOM 1507 C CA . GLU A 1 186 ? -29.691 2.757 -11.857 1.00 81.94 186 GLU A CA 1
ATOM 1508 C C . GLU A 1 186 ? -30.790 2.525 -10.809 1.00 81.94 186 GLU A C 1
ATOM 1510 O O . GLU A 1 186 ? -30.940 3.319 -9.884 1.00 81.94 186 GLU A O 1
ATOM 1515 N N . GLU A 1 187 ? -31.509 1.402 -10.903 1.00 83.56 187 GLU A N 1
ATOM 1516 C CA . GLU A 1 187 ? -32.515 0.984 -9.925 1.00 83.56 187 GLU A CA 1
ATOM 1517 C C . GLU A 1 187 ? -31.908 0.806 -8.525 1.00 83.56 187 GLU A C 1
ATOM 1519 O O . GLU A 1 187 ? -32.433 1.348 -7.553 1.00 83.56 187 GLU A O 1
ATOM 1524 N N . THR A 1 188 ? -30.754 0.138 -8.421 1.00 81.88 188 THR A N 1
ATOM 1525 C CA . THR A 1 188 ? -30.030 -0.024 -7.150 1.00 81.88 188 THR A CA 1
ATOM 1526 C C . THR A 1 188 ? -29.560 1.318 -6.587 1.00 81.88 188 THR A C 1
ATOM 1528 O O . THR A 1 188 ? -29.689 1.556 -5.389 1.00 81.88 188 THR A O 1
ATOM 1531 N N . LEU A 1 189 ? -29.049 2.223 -7.430 1.00 79.62 189 LEU A N 1
ATOM 1532 C CA . LEU A 1 189 ? -28.637 3.564 -6.992 1.00 79.62 189 LEU A CA 1
ATOM 1533 C C . LEU A 1 189 ? -29.828 4.399 -6.502 1.00 79.62 189 LEU A C 1
ATOM 1535 O O . LEU A 1 189 ? -29.709 5.134 -5.520 1.00 79.62 189 LEU A O 1
ATOM 1539 N N . ILE A 1 190 ? -30.983 4.294 -7.161 1.00 83.12 190 ILE A N 1
ATOM 1540 C CA . ILE A 1 190 ? -32.223 4.942 -6.716 1.00 83.12 190 ILE A CA 1
ATOM 1541 C C . ILE A 1 190 ? -32.673 4.360 -5.373 1.00 83.12 190 ILE A C 1
ATOM 1543 O O . ILE A 1 190 ? -33.071 5.119 -4.491 1.00 83.12 190 ILE A O 1
ATOM 1547 N N . GLU A 1 191 ? -32.585 3.043 -5.192 1.00 82.25 191 GLU A N 1
ATOM 1548 C CA . GLU A 1 191 ? -32.954 2.380 -3.940 1.00 82.25 191 GLU A CA 1
ATOM 1549 C C . GLU A 1 191 ? -32.067 2.817 -2.766 1.00 82.25 191 GLU A C 1
ATOM 1551 O O . GLU A 1 191 ? -32.597 3.177 -1.713 1.00 82.25 191 GLU A O 1
ATOM 1556 N N . LEU A 1 192 ? -30.745 2.893 -2.963 1.00 81.38 192 LEU A N 1
ATOM 1557 C CA . LEU A 1 192 ? -29.808 3.427 -1.964 1.00 81.38 192 LEU A CA 1
ATOM 1558 C C . LEU A 1 192 ? -30.141 4.882 -1.602 1.00 81.38 192 LEU A C 1
ATOM 1560 O O . LEU A 1 192 ? -30.285 5.218 -0.429 1.00 81.38 192 LEU A O 1
ATOM 1564 N N . ASN A 1 193 ? -30.378 5.730 -2.606 1.00 84.12 193 ASN A N 1
ATOM 1565 C CA . ASN A 1 193 ? -30.774 7.121 -2.374 1.00 84.12 193 ASN A CA 1
ATOM 1566 C C . ASN A 1 193 ? -32.117 7.246 -1.635 1.00 84.12 193 ASN A C 1
ATOM 1568 O O . ASN A 1 193 ? -32.315 8.174 -0.850 1.00 84.12 193 ASN A O 1
ATOM 1572 N N . ASN A 1 194 ? -33.072 6.351 -1.897 1.00 86.12 194 ASN A N 1
ATOM 1573 C CA . ASN A 1 194 ? -34.351 6.339 -1.189 1.00 86.12 194 ASN A CA 1
ATOM 1574 C C . ASN A 1 194 ? -34.168 5.925 0.273 1.00 86.12 194 ASN A C 1
ATOM 1576 O O . ASN A 1 194 ? -34.769 6.542 1.151 1.00 86.12 194 ASN A O 1
ATOM 1580 N N . GLN A 1 195 ? -33.299 4.948 0.540 1.00 86.62 195 GLN A N 1
ATOM 1581 C CA . GLN A 1 195 ? -32.928 4.564 1.899 1.00 86.62 195 GLN A CA 1
ATOM 1582 C C . GLN A 1 195 ? -32.329 5.746 2.679 1.00 86.62 195 GLN A C 1
ATOM 1584 O O . GLN A 1 195 ? -32.726 5.983 3.820 1.00 86.62 195 GLN A O 1
ATOM 1589 N N . ASP A 1 196 ? -31.436 6.525 2.068 1.00 86.19 196 ASP A N 1
ATOM 1590 C CA . ASP A 1 196 ? -30.839 7.699 2.718 1.00 86.19 196 ASP A CA 1
ATOM 1591 C C . ASP A 1 196 ? -31.868 8.813 2.969 1.00 86.19 196 ASP A C 1
ATOM 1593 O O . ASP A 1 196 ? -31.888 9.428 4.039 1.00 86.19 196 ASP A O 1
ATOM 1597 N N . LYS A 1 197 ? -32.799 9.042 2.032 1.00 88.25 197 LYS A N 1
ATOM 1598 C CA . LYS A 1 197 ? -33.900 10.006 2.221 1.00 88.25 197 LYS A CA 1
ATOM 1599 C C . LYS A 1 197 ? -34.798 9.646 3.401 1.00 88.25 197 LYS A C 1
ATOM 1601 O O . LYS A 1 197 ? -35.274 10.553 4.087 1.00 88.25 197 LYS A O 1
ATOM 1606 N N . GLU A 1 198 ? -34.998 8.360 3.683 1.00 90.69 198 GLU A N 1
ATOM 1607 C CA . GLU A 1 198 ? -35.809 7.923 4.821 1.00 90.69 198 GLU A CA 1
ATOM 1608 C C . GLU A 1 198 ? -35.223 8.347 6.172 1.00 90.69 198 GLU A C 1
ATOM 1610 O O . GLU A 1 198 ? -35.989 8.614 7.096 1.00 90.69 198 GLU A O 1
ATOM 1615 N N . TYR A 1 199 ? -33.902 8.528 6.297 1.00 90.69 199 TYR A N 1
ATOM 1616 C CA . TYR A 1 199 ? -33.333 9.128 7.512 1.00 90.69 199 TYR A CA 1
ATOM 1617 C C . TYR A 1 199 ? -33.908 10.525 7.766 1.00 90.69 199 TYR A C 1
ATOM 1619 O O . TYR A 1 199 ? -34.281 10.849 8.896 1.00 90.69 199 TYR A O 1
ATOM 1627 N N . THR A 1 200 ? -34.047 11.329 6.709 1.00 87.44 200 THR A N 1
ATOM 1628 C CA . THR A 1 200 ? -34.646 12.669 6.786 1.00 87.44 200 THR A CA 1
ATOM 1629 C C . THR A 1 200 ? -36.159 12.592 6.994 1.00 87.44 200 THR A C 1
ATOM 1631 O O . THR A 1 200 ? -36.683 13.245 7.897 1.00 87.44 200 THR A O 1
ATOM 1634 N N . ASN A 1 201 ? -36.865 11.755 6.223 1.00 89.44 201 ASN A N 1
ATOM 1635 C CA . ASN A 1 201 ? -38.328 11.626 6.293 1.00 89.44 201 ASN A CA 1
ATOM 1636 C C . ASN A 1 201 ? -38.801 11.163 7.676 1.00 89.44 201 ASN A C 1
ATOM 1638 O O . ASN A 1 201 ? -39.753 11.714 8.227 1.00 89.44 201 ASN A O 1
ATOM 1642 N N . GLN A 1 202 ? -38.098 10.198 8.269 1.00 87.62 202 GLN A N 1
ATOM 1643 C CA . GLN A 1 202 ? -38.383 9.684 9.610 1.00 87.62 202 GLN A CA 1
ATOM 1644 C C . GLN A 1 202 ? -37.751 10.550 10.715 1.00 87.62 202 GLN A C 1
ATOM 1646 O O . GLN A 1 202 ? -37.933 10.285 11.908 1.00 87.62 202 GLN A O 1
ATOM 1651 N N . SER A 1 203 ? -37.007 11.598 10.339 1.00 89.44 203 SER A N 1
ATOM 1652 C CA . SER A 1 203 ? -36.287 12.501 11.242 1.00 89.44 203 SER A CA 1
ATOM 1653 C C . SER A 1 203 ? -35.368 11.755 12.217 1.00 89.44 203 SER A C 1
ATOM 1655 O O . SER A 1 203 ? -35.384 12.027 13.420 1.00 89.44 203 SER A O 1
ATOM 1657 N N . ILE A 1 204 ? -34.620 10.758 11.740 1.00 91.62 204 ILE A N 1
ATOM 1658 C CA . ILE A 1 204 ? -33.682 9.974 12.555 1.00 91.62 204 ILE A CA 1
ATOM 1659 C C . ILE A 1 204 ? -32.505 10.883 12.958 1.00 91.62 204 ILE A C 1
ATOM 1661 O O . ILE A 1 204 ? -31.762 11.321 12.082 1.00 91.62 204 ILE A O 1
ATOM 1665 N N . PRO A 1 205 ? -32.319 11.196 14.257 1.00 91.56 205 PRO A N 1
ATOM 1666 C CA . PRO A 1 205 ? -31.247 12.082 14.685 1.00 91.56 205 PRO A CA 1
ATOM 1667 C C . PRO A 1 205 ? -29.919 11.325 14.726 1.00 91.56 205 PRO A C 1
ATOM 1669 O O . PRO A 1 205 ? -29.828 10.274 15.362 1.00 91.56 205 PRO A O 1
ATOM 1672 N N . ILE A 1 206 ? -28.896 11.884 14.077 1.00 94.88 206 ILE A N 1
ATOM 1673 C CA . ILE A 1 206 ? -27.517 11.391 14.113 1.00 94.88 206 ILE A CA 1
ATOM 1674 C C . ILE A 1 206 ? -26.650 12.484 14.729 1.00 94.88 206 ILE A C 1
ATOM 1676 O O . ILE A 1 206 ? -26.506 13.563 14.161 1.00 94.88 206 ILE A O 1
ATOM 1680 N N . ASN A 1 207 ? -26.089 12.199 15.900 1.00 95.62 207 ASN A N 1
ATOM 1681 C CA . ASN A 1 207 ? -25.255 13.124 16.653 1.00 95.62 207 ASN A CA 1
ATOM 1682 C C . ASN A 1 207 ? -23.821 12.601 16.699 1.00 95.62 207 ASN A C 1
ATOM 1684 O O . ASN A 1 207 ? -23.534 11.628 17.399 1.00 95.62 207 ASN A O 1
ATOM 1688 N N . SER A 1 208 ? -22.925 13.268 15.978 1.00 96.75 208 SER A N 1
ATOM 1689 C CA . SER A 1 208 ? -21.505 12.920 15.933 1.00 96.75 208 SER A CA 1
ATOM 1690 C C . SER A 1 208 ? -20.660 13.999 16.598 1.00 96.75 208 SER A C 1
ATOM 1692 O O . SER A 1 208 ? -20.909 15.191 16.424 1.00 96.75 208 SER A O 1
ATOM 1694 N N . SER A 1 209 ? -19.672 13.594 17.394 1.00 96.50 209 SER A N 1
ATOM 1695 C CA . SER A 1 209 ? -18.728 14.508 18.044 1.00 96.50 209 SER A CA 1
ATOM 1696 C C . SER A 1 209 ? -17.330 13.904 18.170 1.00 96.50 209 SER A C 1
ATOM 1698 O O . SER A 1 209 ? -17.145 12.685 18.112 1.00 96.50 209 SER A O 1
ATOM 1700 N N . SER A 1 210 ? -16.326 14.767 18.338 1.00 95.44 210 SER A N 1
ATOM 1701 C CA . SER A 1 210 ? -14.939 14.369 18.589 1.00 95.44 210 SER A CA 1
ATOM 1702 C C . SER A 1 210 ? -14.567 14.519 20.070 1.00 95.44 210 SER A C 1
ATOM 1704 O O . SER A 1 210 ? -15.250 15.185 20.853 1.00 95.44 210 SER A O 1
ATOM 1706 N N . THR A 1 211 ? -13.447 13.919 20.470 1.00 94.19 211 THR A N 1
ATOM 1707 C CA . THR A 1 211 ? -12.853 14.112 21.804 1.00 94.19 211 THR A CA 1
ATOM 1708 C C . THR A 1 211 ? -11.889 15.306 21.870 1.00 94.19 211 THR A C 1
ATOM 1710 O O . THR A 1 211 ? -11.079 15.371 22.793 1.00 94.19 211 THR A O 1
ATOM 1713 N N . GLU A 1 212 ? -11.955 16.257 20.929 1.00 90.38 212 GLU A N 1
ATOM 1714 C CA . GLU A 1 212 ? -11.008 17.384 20.807 1.00 90.38 212 GLU A CA 1
ATOM 1715 C C . GLU A 1 212 ? -10.840 18.156 22.122 1.00 90.38 212 GLU A C 1
ATOM 1717 O O . GLU A 1 212 ? -9.716 18.345 22.589 1.00 90.38 212 GLU A O 1
ATOM 1722 N N . GLN A 1 213 ? -11.952 18.462 22.795 1.00 85.50 213 GLN A N 1
ATOM 1723 C CA . GLN A 1 213 ? -11.962 19.133 24.100 1.00 85.50 213 GLN A CA 1
ATOM 1724 C C . GLN A 1 213 ? -11.112 18.417 25.167 1.00 85.50 213 GLN A C 1
ATOM 1726 O O . GLN A 1 213 ? -10.544 19.061 26.041 1.00 85.50 213 GLN A O 1
ATOM 1731 N N . ILE A 1 214 ? -10.982 17.084 25.108 1.00 85.38 214 ILE A N 1
ATOM 1732 C CA . ILE A 1 214 ? -10.138 16.319 26.040 1.00 85.38 214 ILE A CA 1
ATOM 1733 C C . ILE A 1 214 ? -8.659 16.591 25.750 1.00 85.38 214 ILE A C 1
ATOM 1735 O O . ILE A 1 214 ? -7.867 16.690 26.684 1.00 85.38 214 ILE A O 1
ATOM 1739 N N . GLY A 1 215 ? -8.287 16.730 24.474 1.00 76.56 215 GLY A N 1
ATOM 1740 C CA . GLY A 1 215 ? -6.944 17.139 24.064 1.00 76.56 215 GLY A CA 1
ATOM 1741 C C . GLY A 1 215 ? -6.598 18.532 24.581 1.00 76.56 215 GLY A C 1
ATOM 1742 O O . GLY A 1 215 ? -5.590 18.683 25.267 1.00 76.56 215 GLY A O 1
ATOM 1743 N N . GLU A 1 216 ? -7.482 19.508 24.359 1.00 73.25 216 GLU A N 1
ATOM 1744 C CA . GLU A 1 216 ? -7.314 20.873 24.875 1.00 73.25 216 GLU A CA 1
ATOM 1745 C C . GLU A 1 216 ? -7.122 20.868 26.393 1.00 73.25 216 GLU A C 1
ATOM 1747 O O . GLU A 1 216 ? -6.181 21.453 26.922 1.00 73.25 216 GLU A O 1
ATOM 1752 N N . TYR A 1 217 ? -7.972 20.139 27.116 1.00 72.19 217 TYR A N 1
ATOM 1753 C CA . TYR A 1 217 ? -7.880 20.029 28.567 1.00 72.19 217 TYR A CA 1
ATOM 1754 C C . TYR A 1 217 ? -6.552 19.440 29.051 1.00 72.19 217 TYR A C 1
ATOM 1756 O O . TYR A 1 217 ? -6.062 19.842 30.106 1.00 72.19 217 TYR A O 1
ATOM 1764 N N . LEU A 1 218 ? -5.958 18.516 28.293 1.00 71.56 218 LEU A N 1
ATOM 1765 C CA . LEU A 1 218 ? -4.663 17.928 28.623 1.00 71.56 218 LEU A CA 1
ATOM 1766 C C . LEU A 1 218 ? -3.492 18.884 28.354 1.00 71.56 218 LEU A C 1
ATOM 1768 O O . LEU A 1 218 ? -2.466 18.758 29.025 1.00 71.56 218 LEU A O 1
ATOM 1772 N N . ASP A 1 219 ? -3.612 19.829 27.423 1.00 65.44 219 ASP A N 1
ATOM 1773 C CA . ASP A 1 219 ? -2.533 20.760 27.060 1.00 65.44 219 ASP A CA 1
ATOM 1774 C C . ASP A 1 219 ? -2.356 21.927 28.050 1.00 65.44 219 ASP A C 1
ATOM 1776 O O . ASP A 1 219 ? -1.263 22.484 28.142 1.00 65.44 219 ASP A O 1
ATOM 1780 N N . TYR A 1 220 ? -3.379 22.259 28.848 1.00 55.25 220 TYR A N 1
ATOM 1781 C CA . TYR A 1 220 ? -3.377 23.423 29.751 1.00 55.25 220 TYR A CA 1
ATOM 1782 C C . TYR A 1 220 ? -2.976 23.154 31.225 1.00 55.25 220 TYR A C 1
ATOM 1784 O O . TYR A 1 220 ? -2.995 24.101 32.010 1.00 55.25 220 TYR A O 1
ATOM 1792 N N . GLY A 1 221 ? -2.610 21.928 31.634 1.00 56.12 221 GLY A N 1
ATOM 1793 C CA . GLY A 1 221 ? -2.362 21.587 33.056 1.00 56.12 221 GLY A CA 1
ATOM 1794 C C . GLY A 1 221 ? -1.076 20.800 33.356 1.00 56.12 221 GLY A C 1
ATOM 1795 O O . GLY A 1 221 ? -0.568 20.069 32.501 1.00 56.12 221 GLY A O 1
ATOM 1796 N N . ASP A 1 222 ? -0.569 20.911 34.593 1.00 55.25 222 ASP A N 1
ATOM 1797 C CA . ASP A 1 222 ? 0.501 20.049 35.124 1.00 55.25 222 ASP A CA 1
ATOM 1798 C C . ASP A 1 222 ? -0.124 18.748 35.639 1.00 55.25 222 ASP A C 1
ATOM 1800 O O . ASP A 1 222 ? -0.763 18.673 36.687 1.00 55.25 222 ASP A O 1
ATOM 1804 N N . ARG A 1 223 ? 0.081 17.684 34.870 1.00 56.59 223 ARG A N 1
ATOM 1805 C CA . ARG A 1 223 ? -0.623 16.397 34.981 1.00 56.59 223 ARG A CA 1
ATOM 1806 C C . ARG A 1 223 ? -0.201 15.571 36.200 1.00 56.59 223 ARG A C 1
ATOM 1808 O O . ARG A 1 223 ? -0.860 14.586 36.532 1.00 56.59 223 ARG A O 1
ATOM 1815 N N . SER A 1 224 ? 0.887 15.966 36.864 1.00 53.62 224 SER A N 1
ATOM 1816 C CA . SER A 1 224 ? 1.304 15.403 38.150 1.00 53.62 224 SER A CA 1
ATOM 1817 C C . SER A 1 224 ? 0.498 15.966 39.328 1.00 53.62 224 SER A C 1
ATOM 1819 O O . SER A 1 224 ? 0.513 15.386 40.413 1.00 53.62 224 SER A O 1
ATOM 1821 N N . ASN A 1 225 ? -0.253 17.052 39.105 1.00 57.84 225 ASN A N 1
ATOM 1822 C CA . ASN A 1 225 ? -1.115 17.677 40.093 1.00 57.84 225 ASN A CA 1
ATOM 1823 C C . ASN A 1 225 ? -2.544 17.089 40.028 1.00 57.84 225 ASN A C 1
ATOM 1825 O O . ASN A 1 225 ? -3.243 17.270 39.028 1.00 57.84 225 ASN A O 1
ATOM 1829 N N . PRO A 1 226 ? -3.032 16.414 41.089 1.00 58.81 226 PRO A N 1
ATOM 1830 C CA . PRO A 1 226 ? -4.389 15.855 41.148 1.00 58.81 226 PRO A CA 1
ATOM 1831 C C . PRO A 1 226 ? -5.509 16.877 40.887 1.00 58.81 226 PRO A C 1
ATOM 1833 O O . PRO A 1 226 ? -6.583 16.509 40.412 1.00 58.81 226 PRO A O 1
ATOM 1836 N N . GLY A 1 227 ? -5.268 18.165 41.168 1.00 64.31 227 GLY A N 1
ATOM 1837 C CA . GLY A 1 227 ? -6.250 19.232 40.964 1.00 64.31 227 GLY A CA 1
ATOM 1838 C C . GLY A 1 227 ? -6.659 19.428 39.501 1.00 64.31 227 GLY A C 1
ATOM 1839 O O . GLY A 1 227 ? -7.844 19.614 39.219 1.00 64.31 227 GLY A O 1
ATOM 1840 N N . ASP A 1 228 ? -5.714 19.318 38.565 1.00 75.75 228 ASP A N 1
ATOM 1841 C CA . ASP A 1 228 ? -5.980 19.565 37.145 1.00 75.75 228 ASP A CA 1
ATOM 1842 C C . ASP A 1 228 ? -6.810 18.432 36.532 1.00 75.75 228 ASP A C 1
ATOM 1844 O O . ASP A 1 228 ? -7.819 18.694 35.880 1.00 75.75 228 ASP A O 1
ATOM 1848 N N . LEU A 1 229 ? -6.484 17.168 36.828 1.00 82.50 229 LEU A N 1
ATOM 1849 C CA . LEU A 1 229 ? -7.264 16.012 36.368 1.00 82.50 229 LEU A CA 1
ATOM 1850 C C . LEU A 1 229 ? -8.706 16.033 36.901 1.00 82.50 229 LEU A C 1
ATOM 1852 O O . LEU A 1 229 ? -9.648 15.754 36.157 1.00 82.50 229 LEU A O 1
ATOM 1856 N N . ASN A 1 230 ? -8.893 16.406 38.169 1.00 86.75 230 ASN A N 1
ATOM 1857 C CA . ASN A 1 230 ? -10.220 16.513 38.774 1.00 86.75 230 ASN A CA 1
ATOM 1858 C C . ASN A 1 230 ? -11.072 17.596 38.096 1.00 86.75 230 ASN A C 1
ATOM 1860 O O . ASN A 1 230 ? -12.265 17.387 37.875 1.00 86.75 230 ASN A O 1
ATOM 1864 N N . ASN A 1 231 ? -10.471 18.721 37.696 1.00 85.00 231 ASN A N 1
ATOM 1865 C CA . ASN A 1 231 ? -11.169 19.763 36.937 1.00 85.00 231 ASN A CA 1
ATOM 1866 C C . ASN A 1 231 ? -11.643 19.255 35.568 1.00 85.00 231 ASN A C 1
ATOM 1868 O O . ASN A 1 231 ? -12.758 19.565 35.145 1.00 85.00 231 ASN A O 1
ATOM 1872 N N . ILE A 1 232 ? -10.824 18.450 34.886 1.00 87.69 232 ILE A N 1
ATOM 1873 C CA . ILE A 1 232 ? -11.183 17.827 33.605 1.00 87.69 232 ILE A CA 1
ATOM 1874 C C . ILE A 1 232 ? -12.346 16.850 33.793 1.00 87.69 232 ILE A C 1
ATOM 1876 O O . ILE A 1 232 ? -13.353 16.939 33.090 1.00 87.69 232 ILE A O 1
ATOM 1880 N N . LEU A 1 233 ? -12.243 15.955 34.779 1.00 90.31 233 LEU A N 1
ATOM 1881 C CA . LEU A 1 233 ? -13.300 15.001 35.115 1.00 90.31 233 LEU A CA 1
ATOM 1882 C C . LEU A 1 233 ? -14.610 15.711 35.466 1.00 90.31 233 LEU A C 1
ATOM 1884 O O . LEU A 1 233 ? -15.665 15.301 34.989 1.00 90.31 233 LEU A O 1
ATOM 1888 N N . LYS A 1 234 ? -14.556 16.819 36.212 1.00 90.19 234 LYS A N 1
ATOM 1889 C CA . LYS A 1 234 ? -15.737 17.631 36.532 1.00 90.19 234 LYS A CA 1
ATOM 1890 C C . LYS A 1 234 ? -16.426 18.177 35.279 1.00 90.19 234 LYS A C 1
ATOM 1892 O O . LYS A 1 234 ? -17.650 18.125 35.190 1.00 90.19 234 LYS A O 1
ATOM 1897 N N . LYS A 1 235 ? -15.658 18.649 34.290 1.00 89.44 235 LYS A N 1
ATOM 1898 C CA . LYS A 1 235 ? -16.202 19.115 33.000 1.00 89.44 235 LYS A CA 1
ATOM 1899 C C . LYS A 1 235 ? -16.840 17.980 32.192 1.00 89.44 235 LYS A C 1
ATOM 1901 O O . LYS A 1 235 ? -17.883 18.190 31.583 1.00 89.44 235 LYS A O 1
ATOM 1906 N N . ILE A 1 236 ? -16.235 16.789 32.205 1.00 90.94 236 ILE A N 1
ATOM 1907 C CA . ILE A 1 236 ? -16.718 15.606 31.471 1.00 90.94 236 ILE A CA 1
ATOM 1908 C C . ILE A 1 236 ? -17.987 15.025 32.109 1.00 90.94 236 ILE A C 1
ATOM 1910 O O . ILE A 1 236 ? -18.964 14.751 31.413 1.00 90.94 236 ILE A O 1
ATOM 1914 N N . MET A 1 237 ? -17.964 14.808 33.424 1.00 90.12 237 MET A N 1
ATOM 1915 C CA . MET A 1 237 ? -19.031 14.128 34.166 1.00 90.12 237 MET A CA 1
ATOM 1916 C C . MET A 1 237 ? -20.187 15.074 34.525 1.00 90.12 237 MET A C 1
ATOM 1918 O O . MET A 1 237 ? -21.333 14.641 34.643 1.00 90.12 237 MET A O 1
ATOM 1922 N N . GLY A 1 238 ? -19.903 16.373 34.644 1.00 86.12 238 GLY A N 1
ATOM 1923 C CA . GLY A 1 238 ? -20.865 17.423 34.959 1.00 86.12 238 GLY A CA 1
ATOM 1924 C C . GLY A 1 238 ? -20.932 17.780 36.447 1.00 86.12 238 GLY A C 1
ATOM 1925 O O . GLY A 1 238 ? -20.543 17.018 37.327 1.00 86.12 238 GLY A O 1
ATOM 1926 N N . GLU A 1 239 ? -21.499 18.956 36.725 1.00 82.62 239 GLU A N 1
ATOM 1927 C CA . GLU A 1 239 ? -21.568 19.585 38.058 1.00 82.62 239 GLU A CA 1
ATOM 1928 C C . GLU A 1 239 ? -22.371 18.799 39.113 1.00 82.62 239 GLU A C 1
ATOM 1930 O O . GLU A 1 239 ? -22.298 19.118 40.295 1.00 82.62 239 GLU A O 1
ATOM 1935 N N . LYS A 1 240 ? -23.143 17.782 38.707 1.00 85.25 240 LYS A N 1
ATOM 1936 C CA . LYS A 1 240 ? -23.940 16.958 39.631 1.00 85.25 240 LYS A CA 1
ATOM 1937 C C . LYS A 1 240 ? -23.088 15.991 40.458 1.00 85.25 240 LYS A C 1
ATOM 1939 O O . LYS A 1 240 ? -23.486 15.641 41.560 1.00 85.25 240 LYS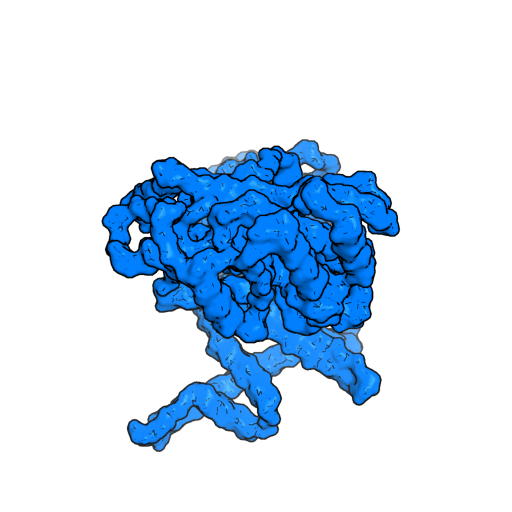 A O 1
ATOM 1944 N N . PHE A 1 241 ? -21.928 15.581 39.946 1.00 90.62 241 PHE A N 1
ATOM 1945 C CA . PHE A 1 241 ? -21.057 14.638 40.642 1.00 90.62 241 PHE A CA 1
ATOM 1946 C C . PHE A 1 241 ? -20.365 15.301 41.835 1.00 90.62 241 PHE A C 1
ATOM 1948 O O . PHE A 1 241 ? -19.800 16.390 41.715 1.00 90.62 241 PHE A O 1
ATOM 1955 N N . SER A 1 242 ? -20.366 14.619 42.984 1.00 90.19 242 SER A N 1
ATOM 1956 C CA . SER A 1 242 ? -19.671 15.105 44.176 1.00 90.19 242 SER A CA 1
ATOM 1957 C C . SER A 1 242 ? -18.157 15.178 43.959 1.00 90.19 242 SER A C 1
ATOM 1959 O O . SER A 1 242 ? -17.560 14.378 43.230 1.00 90.19 242 SER A O 1
ATOM 1961 N N . ILE A 1 243 ? -17.513 16.131 44.638 1.00 88.44 243 ILE A N 1
ATOM 1962 C CA . ILE A 1 243 ? -16.062 16.320 44.537 1.00 88.44 243 ILE A CA 1
ATOM 1963 C C . ILE A 1 243 ? -15.285 15.090 45.023 1.00 88.44 243 ILE A C 1
ATOM 1965 O O . ILE A 1 243 ? -14.233 14.777 44.468 1.00 88.44 243 ILE A O 1
ATOM 1969 N N . ASP A 1 244 ? -15.834 14.351 45.990 1.00 90.19 244 ASP A N 1
ATOM 1970 C CA . ASP A 1 244 ? -15.245 13.118 46.514 1.00 90.19 244 ASP A CA 1
ATOM 1971 C C . ASP A 1 244 ? -15.234 12.009 45.457 1.00 90.19 244 ASP A C 1
ATOM 1973 O O . ASP A 1 244 ? -14.209 11.354 45.267 1.00 90.19 244 ASP A O 1
ATOM 1977 N N . LYS A 1 245 ? -16.337 11.838 44.707 1.00 92.06 245 LYS A N 1
ATOM 1978 C CA . LYS A 1 245 ? -16.418 10.874 43.597 1.00 92.06 245 LYS A CA 1
ATOM 1979 C C . LYS A 1 245 ? -15.430 11.236 42.489 1.00 92.06 245 LYS A C 1
ATOM 1981 O O . LYS A 1 245 ? -14.670 10.378 42.048 1.00 92.06 245 LYS A O 1
ATOM 1986 N N . ILE A 1 246 ? -15.385 12.509 42.090 1.00 91.94 246 ILE A N 1
ATOM 1987 C CA . ILE A 1 246 ? -14.435 13.006 41.079 1.00 91.94 246 ILE A CA 1
ATOM 1988 C C . ILE A 1 246 ? -12.988 12.748 41.523 1.00 91.94 246 ILE A C 1
ATOM 1990 O O . ILE A 1 246 ? -12.199 12.195 40.758 1.00 91.94 246 ILE A O 1
ATOM 1994 N N . THR A 1 247 ? -12.661 13.077 42.774 1.00 90.94 247 THR A N 1
ATOM 1995 C CA . THR A 1 247 ? -11.320 12.883 43.344 1.00 90.94 247 THR A CA 1
ATOM 1996 C C . THR A 1 247 ? -10.949 11.403 43.426 1.00 90.94 247 THR A C 1
ATOM 1998 O O . THR A 1 247 ? -9.819 11.031 43.112 1.00 90.94 247 THR A O 1
ATOM 2001 N N . ALA A 1 248 ? -11.893 10.532 43.795 1.00 92.31 248 ALA A N 1
ATOM 2002 C CA . ALA A 1 248 ? -11.676 9.089 43.829 1.00 92.31 248 ALA A CA 1
ATOM 2003 C C . ALA A 1 248 ? -11.357 8.523 42.437 1.00 92.31 248 ALA A C 1
ATOM 2005 O O . ALA A 1 248 ? -10.447 7.705 42.304 1.00 92.31 248 ALA A O 1
ATOM 2006 N N . ILE A 1 249 ? -12.059 8.985 41.397 1.00 92.75 249 ILE A N 1
ATOM 2007 C CA . ILE A 1 249 ? -11.789 8.592 40.007 1.00 92.75 249 ILE A CA 1
ATOM 2008 C C . ILE A 1 249 ? -10.420 9.111 39.560 1.00 92.75 249 ILE A C 1
ATOM 2010 O O . ILE A 1 249 ? -9.632 8.336 39.019 1.00 92.75 249 ILE A O 1
ATOM 2014 N N . GLY A 1 250 ? -10.109 10.386 39.821 1.00 90.62 250 GLY A N 1
ATOM 2015 C CA . GLY A 1 250 ? -8.820 10.995 39.478 1.00 90.62 250 GLY A CA 1
ATOM 2016 C C . GLY A 1 250 ? -7.637 10.251 40.103 1.00 90.62 250 GLY A C 1
ATOM 2017 O O . GLY A 1 250 ? -6.736 9.808 39.388 1.00 90.62 250 GLY A O 1
ATOM 2018 N N . ASN A 1 251 ? -7.693 10.005 41.416 1.00 90.31 251 ASN A N 1
ATOM 2019 C CA . ASN A 1 251 ? -6.696 9.207 42.139 1.00 90.31 251 ASN A CA 1
ATOM 2020 C C . ASN A 1 251 ? -6.629 7.766 41.609 1.00 90.31 251 ASN A C 1
ATOM 2022 O O . ASN A 1 251 ? -5.546 7.189 41.474 1.00 90.31 251 ASN A O 1
ATOM 2026 N N . GLY A 1 252 ? -7.786 7.188 41.274 1.00 91.12 252 GLY A N 1
ATOM 2027 C CA . GLY A 1 252 ? -7.898 5.889 40.623 1.00 91.12 252 GLY A CA 1
ATOM 2028 C C . GLY A 1 252 ? -7.074 5.837 39.340 1.00 91.12 252 GLY A C 1
ATOM 2029 O O . GLY A 1 252 ? -6.191 4.994 39.232 1.00 91.12 252 GLY A O 1
ATOM 2030 N N . ILE A 1 253 ? -7.278 6.774 38.414 1.00 90.50 253 ILE A N 1
ATOM 2031 C CA . ILE A 1 253 ? -6.532 6.845 37.147 1.00 90.50 253 ILE A CA 1
ATOM 2032 C C . ILE A 1 253 ? -5.027 7.035 37.402 1.00 90.50 253 ILE A C 1
ATOM 2034 O O . ILE A 1 253 ? -4.222 6.254 36.891 1.00 90.50 253 ILE A O 1
ATOM 2038 N N . GLN A 1 254 ? -4.642 8.011 38.233 1.00 88.38 254 GLN A N 1
ATOM 2039 C CA . GLN A 1 254 ? -3.231 8.331 38.509 1.00 88.38 254 GLN A CA 1
ATOM 2040 C C . GLN A 1 254 ? -2.467 7.174 39.160 1.00 88.38 254 GLN A C 1
ATOM 2042 O O . GLN A 1 254 ? -1.287 6.972 38.886 1.00 88.38 254 GLN A O 1
ATOM 2047 N N . SER A 1 255 ? -3.139 6.370 39.986 1.00 88.81 255 SER A N 1
ATOM 2048 C CA . SER A 1 255 ? -2.520 5.187 40.593 1.00 88.81 255 SER A CA 1
ATOM 2049 C C . SER A 1 255 ? -2.227 4.059 39.594 1.00 88.81 255 SER A C 1
ATOM 2051 O O . SER A 1 255 ? -1.427 3.178 39.903 1.00 88.81 255 SER A O 1
ATOM 2053 N N . ARG A 1 256 ? -2.854 4.061 38.406 1.00 88.00 256 ARG A N 1
ATOM 2054 C CA . ARG A 1 256 ? -2.592 3.072 37.344 1.00 88.00 256 ARG A CA 1
ATOM 2055 C C . ARG A 1 256 ? -1.562 3.569 36.343 1.00 88.00 256 ARG A C 1
ATOM 2057 O O . ARG A 1 256 ? -0.777 2.769 35.839 1.00 88.00 256 ARG A O 1
ATOM 2064 N N . THR A 1 257 ? -1.581 4.861 36.024 1.00 84.81 257 THR A N 1
ATOM 2065 C CA . THR A 1 257 ? -0.738 5.409 34.965 1.00 84.81 257 THR A CA 1
ATOM 2066 C C . THR A 1 257 ? -0.431 6.890 35.145 1.00 84.81 257 THR A C 1
ATOM 2068 O O . THR A 1 257 ? -1.276 7.682 35.554 1.00 84.81 257 THR A O 1
ATOM 2071 N N . THR A 1 258 ? 0.784 7.260 34.750 1.00 81.00 258 THR A N 1
ATOM 2072 C CA . THR A 1 258 ? 1.230 8.644 34.545 1.00 81.00 258 THR A CA 1
ATOM 2073 C C . THR A 1 258 ? 1.475 8.948 33.062 1.00 81.00 258 THR A C 1
ATOM 2075 O O . THR A 1 258 ? 1.890 10.050 32.705 1.00 81.00 258 THR A O 1
ATOM 2078 N N . GLU A 1 259 ? 1.184 8.000 32.165 1.00 82.69 259 GLU A N 1
ATOM 2079 C CA . GLU A 1 259 ? 1.362 8.165 30.724 1.00 82.69 259 GLU A CA 1
ATOM 2080 C C . GLU A 1 259 ? 0.165 8.903 30.106 1.00 82.69 259 GLU A C 1
ATOM 2082 O O . GLU A 1 259 ? -0.984 8.466 30.202 1.00 82.69 259 GLU A O 1
ATOM 2087 N N . ASN A 1 260 ? 0.439 10.005 29.402 1.00 82.62 260 ASN A N 1
ATOM 2088 C CA . ASN A 1 260 ? -0.590 10.892 28.842 1.00 82.62 260 ASN A CA 1
ATOM 2089 C C . ASN A 1 260 ? -1.594 10.179 27.931 1.00 82.62 260 ASN A C 1
ATOM 2091 O O . ASN A 1 260 ? -2.790 10.448 28.002 1.00 82.62 260 ASN A O 1
ATOM 2095 N N . TYR A 1 261 ? -1.125 9.261 27.082 1.00 83.69 261 TYR A N 1
ATOM 2096 C CA . TYR A 1 261 ? -2.003 8.551 26.151 1.00 83.69 261 TYR A CA 1
ATOM 2097 C C . TYR A 1 261 ? -2.933 7.559 26.873 1.00 83.69 261 TYR A C 1
ATOM 2099 O O . TYR A 1 261 ? -4.063 7.348 26.435 1.00 83.69 261 TYR A O 1
ATOM 2107 N N . LEU A 1 262 ? -2.497 6.977 27.999 1.00 88.62 262 LEU A N 1
ATOM 2108 C CA . LEU A 1 262 ? -3.346 6.118 28.828 1.00 88.62 262 LEU A CA 1
ATOM 2109 C C . LEU A 1 262 ? -4.362 6.948 29.615 1.00 88.62 262 LEU A C 1
ATOM 2111 O O . LEU A 1 262 ? -5.533 6.578 29.658 1.00 88.62 262 LEU A O 1
ATOM 2115 N N . MET A 1 263 ? -3.952 8.092 30.172 1.00 88.81 263 MET A N 1
ATOM 2116 C CA . MET A 1 263 ? -4.879 9.034 30.814 1.00 88.81 263 MET A CA 1
ATOM 2117 C C . MET A 1 263 ? -5.953 9.519 29.838 1.00 88.81 263 MET A C 1
ATOM 2119 O O . MET A 1 263 ? -7.140 9.430 30.150 1.00 88.81 263 MET A O 1
ATOM 2123 N N . LYS A 1 264 ? -5.554 9.952 28.634 1.00 89.50 264 LYS A N 1
ATOM 2124 C CA . LYS A 1 264 ? -6.482 10.342 27.563 1.00 89.50 264 LYS A CA 1
ATOM 2125 C C . LYS A 1 264 ? -7.493 9.230 27.284 1.00 89.50 264 LYS A C 1
ATOM 2127 O O . LYS A 1 264 ? -8.688 9.493 27.302 1.00 89.50 264 LYS A O 1
ATOM 2132 N N . ARG A 1 265 ? -7.037 7.979 27.141 1.00 92.06 265 ARG A N 1
ATOM 2133 C CA . ARG A 1 265 ? -7.921 6.823 26.918 1.00 92.06 265 ARG A CA 1
ATOM 2134 C C . ARG A 1 265 ? -8.984 6.665 28.010 1.00 92.06 265 ARG A C 1
ATOM 2136 O O . ARG A 1 265 ? -10.143 6.440 27.677 1.00 92.06 265 ARG A O 1
ATOM 2143 N N . TYR A 1 266 ? -8.623 6.779 29.292 1.00 94.06 266 TYR A N 1
ATOM 2144 C CA . TYR A 1 266 ? -9.620 6.729 30.372 1.00 94.06 266 TYR A CA 1
ATOM 2145 C C . TYR A 1 266 ? -10.631 7.869 30.253 1.00 94.06 266 TYR A C 1
ATOM 2147 O O . TYR A 1 266 ? -11.830 7.619 30.312 1.00 94.06 266 TYR A O 1
ATOM 2155 N N . LEU A 1 267 ? -10.164 9.102 30.044 1.00 93.94 267 LEU A N 1
ATOM 2156 C CA . LEU A 1 267 ? -11.033 10.276 29.927 1.00 93.94 267 LEU A CA 1
ATOM 2157 C C . LEU A 1 267 ? -12.013 10.157 28.753 1.00 93.94 267 LEU A C 1
ATOM 2159 O O . LEU A 1 267 ? -13.187 10.479 28.910 1.00 93.94 267 LEU A O 1
ATOM 2163 N N . GLU A 1 268 ? -11.568 9.647 27.604 1.00 95.50 268 GLU A N 1
ATOM 2164 C CA . GLU A 1 268 ? -12.427 9.433 26.434 1.00 95.50 268 GLU A CA 1
ATOM 2165 C C . GLU A 1 268 ? -13.498 8.358 26.692 1.00 95.50 268 GLU A C 1
ATOM 2167 O O . GLU A 1 268 ? -14.667 8.556 26.355 1.00 95.50 268 GLU A O 1
ATOM 2172 N N . ILE A 1 269 ? -13.143 7.253 27.361 1.00 97.19 269 ILE A N 1
ATOM 2173 C CA . ILE A 1 269 ? -14.114 6.218 27.758 1.00 97.19 269 ILE A CA 1
ATOM 2174 C C . ILE A 1 269 ? -15.135 6.794 28.748 1.00 97.19 269 ILE A C 1
ATOM 2176 O O . ILE A 1 269 ? -16.337 6.604 28.569 1.00 97.19 269 ILE A O 1
ATOM 2180 N N . ILE A 1 270 ? -14.688 7.543 29.758 1.00 96.88 270 ILE A N 1
ATOM 2181 C CA . ILE A 1 270 ? -15.575 8.194 30.736 1.00 96.88 270 ILE A CA 1
ATOM 2182 C C . ILE A 1 270 ? -16.494 9.206 30.040 1.00 96.88 270 ILE A C 1
ATOM 2184 O O . ILE A 1 270 ? -17.681 9.281 30.354 1.00 96.88 270 ILE A O 1
ATOM 2188 N N . TYR A 1 271 ? -15.989 9.941 29.049 1.00 96.62 271 TYR A N 1
ATOM 2189 C CA . TYR A 1 271 ? -16.808 10.860 28.266 1.00 96.62 271 TYR A CA 1
ATOM 2190 C C . TYR A 1 271 ? -17.875 10.131 27.441 1.00 96.62 271 TYR A C 1
ATOM 2192 O O . TYR A 1 271 ? -19.025 10.568 27.403 1.00 96.62 271 TYR A O 1
ATOM 2200 N N . SER A 1 272 ? -17.553 8.966 26.872 1.00 97.75 272 SER A N 1
ATOM 2201 C CA . SER A 1 272 ? -18.556 8.130 26.200 1.00 97.75 272 SER A CA 1
ATOM 2202 C C . SER A 1 272 ? -19.648 7.622 27.159 1.00 97.75 272 SER A C 1
ATOM 2204 O O . SER A 1 272 ? -20.823 7.600 26.790 1.00 97.75 272 SER A O 1
ATOM 2206 N N . MET A 1 273 ? -19.302 7.308 28.417 1.00 97.88 273 MET A N 1
ATOM 2207 C CA . MET A 1 273 ? -20.293 6.997 29.459 1.00 97.88 273 MET A CA 1
ATOM 2208 C C . MET A 1 273 ? -21.171 8.217 29.764 1.00 97.88 273 MET A C 1
ATOM 2210 O O . MET A 1 273 ? -22.392 8.089 29.829 1.00 97.88 273 MET A O 1
ATOM 2214 N N . ALA A 1 274 ? -20.583 9.412 29.877 1.00 96.12 274 ALA A N 1
ATOM 2215 C CA . ALA A 1 274 ? -21.338 10.643 30.107 1.00 96.12 274 ALA A CA 1
ATOM 2216 C C . ALA A 1 274 ? -22.367 10.911 28.992 1.00 96.12 274 ALA A C 1
ATOM 2218 O O . ALA A 1 274 ? -23.510 11.258 29.291 1.00 96.12 274 ALA A O 1
ATOM 2219 N N . ILE A 1 275 ? -22.004 10.691 27.721 1.00 96.00 275 ILE A N 1
ATOM 2220 C CA . ILE A 1 275 ? -22.934 10.784 26.579 1.00 96.00 275 ILE A CA 1
ATOM 2221 C C . ILE A 1 275 ? -24.077 9.774 26.727 1.00 96.00 275 ILE A C 1
ATOM 2223 O O . ILE A 1 275 ? -25.247 10.153 26.630 1.00 96.00 275 ILE A O 1
ATOM 2227 N N . PHE A 1 276 ? -23.752 8.512 27.020 1.00 97.31 276 PHE A N 1
ATOM 2228 C CA . PHE A 1 276 ? -24.744 7.457 27.219 1.00 97.31 276 PHE A CA 1
ATOM 2229 C C . PHE A 1 276 ? -25.737 7.791 28.341 1.00 97.31 276 PHE A C 1
ATOM 2231 O O . PHE A 1 276 ? -26.943 7.669 28.148 1.00 97.31 276 PHE A O 1
ATOM 2238 N N . PHE A 1 277 ? -25.281 8.265 29.501 1.00 96.12 277 PHE A N 1
ATOM 2239 C CA . PHE A 1 277 ? -26.180 8.585 30.617 1.00 96.12 277 PHE A CA 1
ATOM 2240 C C . PHE A 1 277 ? -26.974 9.879 30.423 1.00 96.12 277 PHE A C 1
ATOM 2242 O O . PHE A 1 277 ? -28.136 9.945 30.837 1.00 96.12 277 PHE A O 1
ATOM 2249 N N . LYS A 1 278 ? -26.387 10.886 29.762 1.00 93.88 278 LYS A N 1
ATOM 2250 C CA . LYS A 1 278 ? -27.067 12.148 29.435 1.00 93.88 278 LYS A CA 1
ATOM 2251 C C . LYS A 1 278 ? -28.222 11.929 28.457 1.00 93.88 278 LYS A C 1
ATOM 2253 O O . LYS A 1 278 ? -29.241 12.609 28.570 1.00 93.88 278 LYS A O 1
ATOM 2258 N N . ASN A 1 279 ? -28.079 10.986 27.526 1.00 91.94 279 ASN A N 1
ATOM 2259 C CA . ASN A 1 279 ? -29.115 10.665 26.556 1.00 91.94 279 ASN A CA 1
ATOM 2260 C C . ASN A 1 279 ? -29.901 9.399 26.935 1.00 91.94 279 ASN A C 1
ATOM 2262 O O . ASN A 1 279 ? -29.491 8.273 26.657 1.00 91.94 279 ASN A O 1
ATOM 2266 N N . LYS A 1 280 ? -31.092 9.592 27.512 1.00 89.25 280 LYS A N 1
ATOM 2267 C CA . LYS A 1 280 ? -31.989 8.500 27.925 1.00 89.25 280 LYS A CA 1
ATOM 2268 C C . LYS A 1 280 ? -32.619 7.724 26.755 1.00 89.25 280 LYS A C 1
ATOM 2270 O O . LYS A 1 280 ? -33.184 6.662 27.000 1.00 89.25 280 LYS A O 1
ATOM 2275 N N . ASN A 1 281 ? -32.499 8.201 25.511 1.00 88.38 281 ASN A N 1
ATOM 2276 C CA . ASN A 1 281 ? -32.972 7.487 24.316 1.00 88.38 281 ASN A CA 1
ATOM 2277 C C . ASN A 1 281 ? -31.993 6.403 23.831 1.00 88.38 281 ASN A C 1
ATOM 2279 O O . ASN A 1 281 ? -32.378 5.547 23.033 1.00 88.38 281 ASN A O 1
ATOM 2283 N N . LEU A 1 282 ? -30.737 6.425 24.298 1.00 92.19 282 LEU A N 1
ATOM 2284 C CA . LEU A 1 282 ? -29.741 5.411 23.949 1.00 92.19 282 LEU A CA 1
ATOM 2285 C C . LEU A 1 282 ? -29.954 4.164 24.811 1.00 92.19 282 LEU A C 1
ATOM 2287 O O . LEU A 1 282 ? -29.691 4.179 26.015 1.00 92.19 282 LEU A O 1
ATOM 2291 N N . GLU A 1 283 ? -30.405 3.069 24.210 1.00 94.06 283 GLU A N 1
ATOM 2292 C CA . GLU A 1 283 ? -30.586 1.780 24.891 1.00 94.06 283 GLU A CA 1
ATOM 2293 C C . GLU A 1 283 ? -29.301 0.954 24.859 1.00 94.06 283 GLU A C 1
ATOM 2295 O O . GLU A 1 283 ? -29.069 0.113 25.721 1.00 94.06 283 GLU A O 1
ATOM 2300 N N . SER A 1 284 ? -28.441 1.196 23.875 1.00 95.62 284 SER A N 1
ATOM 2301 C CA . SER A 1 284 ? -27.254 0.394 23.613 1.00 95.62 284 SER A CA 1
ATOM 2302 C C . SER A 1 284 ? -26.084 1.264 23.165 1.00 95.62 284 SER A C 1
ATOM 2304 O O . SER A 1 284 ? -26.226 2.071 22.253 1.00 95.62 284 SER A O 1
ATOM 2306 N N . PHE A 1 285 ? -24.916 1.100 23.788 1.00 97.38 285 PHE A N 1
ATOM 2307 C CA . PHE A 1 285 ? -23.708 1.859 23.452 1.00 97.38 285 PHE A CA 1
ATOM 2308 C C . PHE A 1 285 ? -22.496 0.932 23.365 1.00 97.38 285 PHE A C 1
ATOM 2310 O O . PHE A 1 285 ? -22.223 0.169 24.292 1.00 97.38 285 PHE A O 1
ATOM 2317 N N . LEU A 1 286 ? -21.764 0.985 22.253 1.00 96.75 286 LEU A N 1
ATOM 2318 C CA . LEU A 1 286 ? -20.579 0.170 22.005 1.00 96.75 286 LEU A CA 1
ATOM 2319 C C . LEU A 1 286 ? -19.317 1.031 22.085 1.00 96.75 286 LEU A C 1
ATOM 2321 O O . LEU A 1 286 ? -19.135 1.957 21.310 1.00 96.75 286 LEU A O 1
ATOM 2325 N N . CYS A 1 287 ? -18.417 0.705 23.001 1.00 97.31 287 CYS A N 1
ATOM 2326 C CA . CYS A 1 287 ? -17.159 1.404 23.228 1.00 97.31 287 CYS A CA 1
ATOM 2327 C C . CYS A 1 287 ? -15.994 0.558 22.699 1.00 97.31 287 CYS A C 1
ATOM 2329 O O . CYS A 1 287 ? -15.590 -0.423 23.334 1.00 97.31 287 CYS A O 1
ATOM 2331 N N . LEU A 1 288 ? -15.471 0.917 21.522 1.00 95.56 288 LEU A N 1
ATOM 2332 C CA . LEU A 1 288 ? -14.386 0.198 20.853 1.00 95.56 288 LEU A CA 1
ATOM 2333 C C . LEU A 1 288 ? -13.027 0.819 21.165 1.00 95.56 288 LEU A C 1
ATOM 2335 O O . LEU A 1 288 ? -12.802 2.011 20.974 1.00 95.56 288 LEU A O 1
ATOM 2339 N N . ASN A 1 289 ? -12.099 -0.023 21.611 1.00 92.31 289 ASN A N 1
ATOM 2340 C CA . ASN A 1 289 ? -10.719 0.346 21.913 1.00 92.31 289 ASN A CA 1
ATOM 2341 C C . ASN A 1 289 ? -9.731 -0.619 21.236 1.00 92.31 289 ASN A C 1
ATOM 2343 O O . ASN A 1 289 ? -10.096 -1.714 20.812 1.00 92.31 289 ASN A O 1
ATOM 2347 N N . ASN A 1 290 ? -8.443 -0.271 21.186 1.00 86.94 290 ASN A N 1
ATOM 2348 C CA . ASN A 1 290 ? -7.420 -1.233 20.744 1.00 86.94 290 ASN A CA 1
ATOM 2349 C C . ASN A 1 290 ? -7.109 -2.300 21.782 1.00 86.94 290 ASN A C 1
ATOM 2351 O O . ASN A 1 290 ? -6.870 -3.453 21.440 1.00 86.94 290 ASN A O 1
ATOM 2355 N N . LYS A 1 291 ? -7.068 -1.902 23.055 1.00 87.69 291 LYS A N 1
ATOM 2356 C CA . LYS A 1 291 ? -6.753 -2.795 24.165 1.00 87.69 291 LYS A CA 1
ATOM 2357 C C . LYS A 1 291 ? -8.035 -3.156 24.900 1.00 87.69 291 LYS A C 1
ATOM 2359 O O . LYS A 1 291 ? -8.870 -2.294 25.155 1.00 87.69 291 LYS A O 1
ATOM 2364 N N . SER A 1 292 ? -8.167 -4.431 25.249 1.00 88.31 292 SER A N 1
ATOM 2365 C CA . SER A 1 292 ? -9.283 -4.905 26.059 1.00 88.31 292 SER A CA 1
ATOM 2366 C C . SER A 1 292 ? -9.089 -4.523 27.529 1.00 88.31 292 SER A C 1
ATOM 2368 O O . SER A 1 292 ? -7.969 -4.608 28.037 1.00 88.31 292 SER A O 1
ATOM 2370 N N . ALA A 1 293 ? -10.168 -4.118 28.202 1.00 91.88 293 ALA A N 1
ATOM 2371 C CA . ALA A 1 293 ? -10.148 -3.807 29.628 1.00 91.88 293 ALA A CA 1
ATOM 2372 C C . ALA A 1 293 ? -10.032 -5.098 30.446 1.00 91.88 293 ALA A C 1
ATOM 2374 O O . ALA A 1 293 ? -10.824 -6.018 30.255 1.00 91.88 293 ALA A O 1
ATOM 2375 N N . LYS A 1 294 ? -9.063 -5.181 31.358 1.00 92.50 294 LYS A N 1
ATOM 2376 C CA . LYS A 1 294 ? -8.831 -6.368 32.197 1.00 92.50 294 LYS A CA 1
ATOM 2377 C C . LYS A 1 294 ? -8.830 -5.976 33.670 1.00 92.50 294 LYS A C 1
ATOM 2379 O O . LYS A 1 294 ? -8.540 -4.832 34.015 1.00 92.50 294 LYS A O 1
ATOM 2384 N N . GLU A 1 295 ? -9.197 -6.909 34.540 1.00 91.69 295 GLU A N 1
ATOM 2385 C CA . GLU A 1 295 ? -9.223 -6.652 35.981 1.00 91.69 295 GLU A CA 1
ATOM 2386 C C . GLU A 1 295 ? -7.809 -6.343 36.484 1.00 91.69 295 GLU A C 1
ATOM 2388 O O . GLU A 1 295 ? -6.879 -7.109 36.233 1.00 91.69 295 GLU A O 1
ATOM 2393 N N . ASN A 1 296 ? -7.652 -5.210 37.176 1.00 86.06 296 ASN A N 1
ATOM 2394 C CA . ASN A 1 296 ? -6.382 -4.744 37.744 1.00 86.06 296 ASN A CA 1
ATOM 2395 C C . ASN A 1 296 ? -5.257 -4.493 36.711 1.00 86.06 296 ASN A C 1
ATOM 2397 O O . ASN A 1 296 ? -4.079 -4.482 37.069 1.00 86.06 296 ASN A O 1
ATOM 2401 N N . ASP A 1 297 ? -5.588 -4.289 35.430 1.00 88.69 297 ASP A N 1
ATOM 2402 C CA . ASP A 1 297 ? -4.599 -3.979 34.391 1.00 88.69 297 ASP A CA 1
ATOM 2403 C C . ASP A 1 297 ? -4.143 -2.517 34.469 1.00 88.69 297 ASP A C 1
ATOM 2405 O O . ASP A 1 297 ? -4.947 -1.587 34.475 1.00 88.69 297 ASP A O 1
ATOM 2409 N N . ASN A 1 298 ? -2.829 -2.301 34.474 1.00 80.25 298 ASN A N 1
ATOM 2410 C CA . ASN A 1 298 ? -2.238 -0.967 34.596 1.00 80.25 298 ASN A CA 1
ATOM 2411 C C . ASN A 1 298 ? -2.454 -0.065 33.365 1.00 80.25 298 ASN A C 1
ATOM 2413 O O . ASN A 1 298 ? -2.357 1.155 33.479 1.00 80.25 298 ASN A O 1
ATOM 2417 N N . LYS A 1 299 ? -2.772 -0.625 32.190 1.00 86.25 299 LYS A N 1
ATOM 2418 C CA . LYS A 1 299 ? -3.040 0.148 30.964 1.00 86.25 299 LYS A CA 1
ATOM 2419 C C . LYS A 1 299 ? -4.536 0.402 30.748 1.00 86.25 299 LYS A C 1
ATOM 2421 O O . LYS A 1 299 ? -4.871 1.397 30.109 1.00 86.25 299 LYS A O 1
ATOM 2426 N N . LEU A 1 300 ? -5.422 -0.493 31.197 1.00 92.00 300 LEU A N 1
ATOM 2427 C CA . LEU A 1 300 ? -6.882 -0.332 31.120 1.00 92.00 300 LEU A CA 1
ATOM 2428 C C . LEU A 1 300 ? -7.621 -1.238 32.131 1.00 92.00 300 LEU A C 1
ATOM 2430 O O . LEU A 1 300 ? -7.980 -2.376 31.817 1.00 92.00 300 LEU A O 1
ATOM 2434 N N . ASP A 1 301 ? -7.863 -0.708 33.328 1.00 95.12 301 ASP A N 1
ATOM 2435 C CA . ASP A 1 301 ? -8.437 -1.394 34.489 1.00 95.12 301 ASP A CA 1
ATOM 2436 C C . ASP A 1 301 ? -9.971 -1.451 34.407 1.00 95.12 301 ASP A C 1
ATOM 2438 O O . ASP A 1 301 ? -10.663 -0.430 34.477 1.00 95.12 301 ASP A O 1
ATOM 2442 N N . LEU A 1 302 ? -10.514 -2.664 34.297 1.00 95.69 302 LEU A N 1
ATOM 2443 C CA . LEU A 1 302 ? -11.957 -2.899 34.251 1.00 95.69 302 LEU A CA 1
ATOM 2444 C C . LEU A 1 302 ? -12.667 -2.546 35.569 1.00 95.69 302 LEU A C 1
ATOM 2446 O O . LEU A 1 302 ? -13.811 -2.101 35.529 1.00 95.69 302 LEU A O 1
ATOM 2450 N N . ASN A 1 303 ? -12.024 -2.734 36.723 1.00 96.06 303 ASN A N 1
ATOM 2451 C CA . ASN A 1 303 ? -12.638 -2.467 38.028 1.00 96.06 303 ASN A CA 1
ATOM 2452 C C . ASN A 1 303 ? -12.826 -0.966 38.238 1.00 96.06 303 ASN A C 1
ATOM 2454 O O . ASN A 1 303 ? -13.880 -0.534 38.699 1.00 96.06 303 ASN A O 1
ATOM 2458 N N . LEU A 1 304 ? -11.846 -0.162 37.817 1.00 95.75 304 LEU A N 1
ATOM 2459 C CA . LEU A 1 304 ? -11.981 1.292 37.818 1.00 95.75 304 LEU A CA 1
ATOM 2460 C C . LEU A 1 304 ? -13.142 1.742 36.920 1.00 95.75 304 LEU A C 1
ATOM 2462 O O . LEU A 1 304 ? -13.966 2.544 37.349 1.00 95.75 304 LEU A O 1
ATOM 2466 N N . LEU A 1 305 ? -13.243 1.200 35.702 1.00 97.31 305 LEU A N 1
ATOM 2467 C CA . LEU A 1 305 ? -14.325 1.545 34.774 1.00 97.31 305 LEU A CA 1
ATOM 2468 C C . LEU A 1 305 ? -15.709 1.107 35.280 1.00 97.31 305 LEU A C 1
ATOM 2470 O O . LEU A 1 305 ? -16.667 1.853 35.094 1.00 97.31 305 LEU A O 1
ATOM 2474 N N . LYS A 1 306 ? -15.817 -0.054 35.944 1.00 97.38 306 LYS A N 1
ATOM 2475 C CA . LYS A 1 306 ? -17.049 -0.496 36.626 1.00 97.38 306 LYS A CA 1
ATOM 2476 C C . LYS A 1 306 ? -17.456 0.494 37.718 1.00 97.38 306 LYS A C 1
ATOM 2478 O O . LYS A 1 306 ? -18.575 0.982 37.682 1.00 97.38 306 LYS A O 1
ATOM 2483 N N . ASN A 1 307 ? -16.525 0.882 38.592 1.00 96.00 307 ASN A N 1
ATOM 2484 C CA . ASN A 1 307 ? -16.801 1.857 39.653 1.00 96.00 307 ASN A CA 1
ATOM 2485 C C . ASN A 1 307 ? -17.271 3.208 39.090 1.00 96.00 307 ASN A C 1
ATOM 2487 O O . ASN A 1 307 ? -18.211 3.804 39.607 1.00 96.00 307 ASN A O 1
ATOM 2491 N N . VAL A 1 308 ? -16.637 3.694 38.015 1.00 97.00 308 VAL A N 1
ATOM 2492 C CA . VAL A 1 308 ? -17.069 4.932 37.346 1.00 97.00 308 VAL A CA 1
ATOM 2493 C C . VAL A 1 308 ? -18.486 4.784 36.791 1.00 97.00 308 VAL A C 1
ATOM 2495 O O . VAL A 1 308 ? -19.309 5.681 36.961 1.00 97.00 308 VAL A O 1
ATOM 2498 N N . PHE A 1 309 ? -18.780 3.657 36.143 1.00 97.75 309 PHE A N 1
ATOM 2499 C CA . PHE A 1 309 ? -20.099 3.375 35.588 1.00 97.75 309 PHE A CA 1
ATOM 2500 C C . PHE A 1 309 ? -21.183 3.294 36.674 1.00 97.75 309 PHE A C 1
ATOM 2502 O O . PHE A 1 309 ? -22.259 3.864 36.501 1.00 97.75 309 PHE A O 1
ATOM 2509 N N . ASP A 1 310 ? -20.884 2.669 37.814 1.00 96.81 310 ASP A N 1
ATOM 2510 C CA . ASP A 1 310 ? -21.793 2.593 38.962 1.00 96.81 310 ASP A CA 1
ATOM 2511 C C . ASP A 1 310 ? -22.081 3.986 39.539 1.00 96.81 310 ASP A C 1
ATOM 2513 O O . ASP A 1 310 ? -23.239 4.319 39.792 1.00 96.81 310 ASP A O 1
ATOM 2517 N N . TYR A 1 311 ? -21.074 4.865 39.626 1.00 95.94 311 TYR A N 1
ATOM 2518 C CA . TYR A 1 311 ? -21.309 6.264 39.995 1.00 95.94 311 TYR A CA 1
ATOM 2519 C C . TYR A 1 311 ? -22.228 6.989 39.008 1.00 95.94 311 TYR A C 1
ATOM 2521 O O . TYR A 1 311 ? -23.057 7.789 39.439 1.00 95.94 311 TYR A O 1
ATOM 2529 N N . PHE A 1 312 ? -22.123 6.722 37.702 1.00 96.06 312 PHE A N 1
ATOM 2530 C CA . PHE A 1 312 ? -23.073 7.277 36.736 1.00 96.06 312 PHE A CA 1
ATOM 2531 C C . PHE A 1 312 ? -24.496 6.741 36.935 1.00 96.06 312 PHE A C 1
ATOM 2533 O O . PHE A 1 312 ? -25.434 7.537 36.852 1.00 96.06 312 PHE A O 1
ATOM 2540 N N . ASN A 1 313 ? -24.669 5.446 37.215 1.00 95.38 313 ASN A N 1
ATOM 2541 C CA . ASN A 1 313 ? -25.977 4.858 37.529 1.00 95.38 313 ASN A CA 1
ATOM 2542 C C . ASN A 1 313 ? -26.610 5.525 38.759 1.00 95.38 313 ASN A C 1
ATOM 2544 O O . ASN A 1 313 ? -27.763 5.953 38.691 1.00 95.38 313 ASN A O 1
ATOM 2548 N N . GLU A 1 314 ? -25.849 5.675 39.848 1.00 93.88 314 GLU A N 1
ATOM 2549 C CA . GLU A 1 314 ? -26.309 6.326 41.081 1.00 93.88 314 GLU A CA 1
ATOM 2550 C C . GLU A 1 314 ? -26.760 7.773 40.832 1.00 93.88 314 GLU A C 1
ATOM 2552 O O . GLU A 1 314 ? -27.899 8.131 41.134 1.00 93.88 314 GLU A O 1
ATOM 2557 N N . GLU A 1 315 ? -25.894 8.600 40.233 1.00 93.50 315 GLU A N 1
ATOM 2558 C CA . GLU A 1 315 ? -26.172 10.029 40.013 1.00 93.50 315 GLU A CA 1
ATOM 2559 C C . GLU A 1 315 ? -27.330 10.271 39.036 1.00 93.50 315 GLU A C 1
ATOM 2561 O O . GLU A 1 315 ? -28.031 11.281 39.123 1.00 93.50 315 GLU A O 1
ATOM 2566 N N . ASN A 1 316 ? -27.549 9.353 38.091 1.00 91.25 316 ASN A N 1
ATOM 2567 C CA . ASN A 1 316 ? -28.622 9.460 37.100 1.00 91.25 316 ASN A CA 1
ATOM 2568 C C . ASN A 1 316 ? -29.872 8.649 37.458 1.00 91.25 316 ASN A C 1
ATOM 2570 O O . ASN A 1 316 ? -30.807 8.645 36.648 1.00 91.25 316 ASN A O 1
ATOM 2574 N N . SER A 1 317 ? -29.882 7.984 38.622 1.00 91.56 317 SER A N 1
ATOM 2575 C CA . SER A 1 317 ? -30.950 7.079 39.072 1.00 91.56 317 SER A CA 1
ATOM 2576 C C . SER A 1 317 ? -31.387 6.112 37.963 1.00 91.56 317 SER A C 1
ATOM 2578 O O . SER A 1 317 ? -32.561 6.048 37.599 1.00 91.56 317 SER A O 1
ATOM 2580 N N . ASP A 1 318 ? -30.412 5.426 37.368 1.00 91.38 318 ASP A N 1
ATOM 2581 C CA . ASP A 1 318 ? -30.587 4.518 36.229 1.00 91.38 318 ASP A CA 1
ATOM 2582 C C . ASP A 1 318 ? -30.256 3.064 36.611 1.00 91.38 318 ASP A C 1
ATOM 2584 O O . ASP A 1 318 ? -29.515 2.829 37.563 1.00 91.38 318 ASP A O 1
ATOM 2588 N N . ASP A 1 319 ? -30.778 2.096 35.852 1.00 92.88 319 ASP A N 1
ATOM 2589 C CA . ASP A 1 319 ? -30.464 0.657 35.978 1.00 92.88 319 ASP A CA 1
ATOM 2590 C C . ASP A 1 319 ? -29.806 0.155 34.684 1.00 92.88 319 ASP A C 1
ATOM 2592 O O . ASP A 1 319 ? -30.275 -0.776 34.020 1.00 92.88 319 ASP A O 1
ATOM 2596 N N . ALA A 1 320 ? -28.746 0.845 34.254 1.00 96.69 320 ALA A N 1
ATOM 2597 C CA . ALA A 1 320 ? -27.982 0.446 33.082 1.00 96.69 320 ALA A CA 1
ATOM 2598 C C . ALA A 1 320 ? -26.926 -0.607 33.446 1.00 96.69 320 ALA A C 1
ATOM 2600 O O . ALA A 1 320 ? -26.424 -0.658 34.569 1.00 96.69 320 ALA A O 1
ATOM 2601 N N . TYR A 1 321 ? -26.543 -1.432 32.470 1.00 97.50 321 TYR A N 1
ATOM 2602 C CA . TYR A 1 321 ? -25.597 -2.533 32.665 1.00 97.50 321 TYR A CA 1
ATOM 2603 C C . TYR A 1 321 ? -24.315 -2.321 31.862 1.00 97.50 321 TYR A C 1
ATOM 2605 O O . TYR A 1 321 ? -24.370 -2.100 30.650 1.00 97.50 321 TYR A O 1
ATOM 2613 N N . LEU A 1 322 ? -23.164 -2.483 32.517 1.00 97.69 322 LEU A N 1
ATOM 2614 C CA . LEU A 1 322 ? -21.857 -2.532 31.867 1.00 97.69 322 LEU A CA 1
ATOM 2615 C C . LEU A 1 322 ? -21.465 -3.982 31.564 1.00 97.69 322 LEU A C 1
ATOM 2617 O O . LEU A 1 322 ? -21.350 -4.808 32.470 1.00 97.69 322 LEU A O 1
ATOM 2621 N N . PHE A 1 323 ? -21.188 -4.285 30.298 1.00 96.06 323 PHE A N 1
ATOM 2622 C CA . PHE A 1 323 ? -20.591 -5.556 29.887 1.00 96.06 323 PHE A CA 1
ATOM 2623 C C . PHE A 1 323 ? -19.210 -5.335 29.274 1.00 96.06 323 PHE A C 1
ATOM 2625 O O . PHE A 1 323 ? -18.992 -4.396 28.514 1.00 96.06 323 PHE A O 1
ATOM 2632 N N . ASN A 1 324 ? -18.283 -6.245 29.565 1.00 94.38 324 ASN A N 1
ATOM 2633 C CA . ASN A 1 324 ? -16.995 -6.326 28.886 1.00 94.38 324 ASN A CA 1
ATOM 2634 C C . ASN A 1 324 ? -17.032 -7.512 27.923 1.00 94.38 324 ASN A C 1
ATOM 2636 O O . ASN A 1 324 ? -17.039 -8.667 28.351 1.00 94.38 324 ASN A O 1
ATOM 2640 N N . LEU A 1 325 ? -17.123 -7.230 26.629 1.00 91.50 325 LEU A N 1
ATOM 2641 C CA . LEU A 1 325 ? -17.198 -8.249 25.594 1.00 91.50 325 LEU A CA 1
ATOM 2642 C C . LEU A 1 325 ? -15.787 -8.546 25.083 1.00 91.50 325 LEU A C 1
ATOM 2644 O O . LEU A 1 325 ? -15.194 -7.741 24.362 1.00 91.50 325 LEU A O 1
ATOM 2648 N N . GLN A 1 326 ? -15.266 -9.709 25.468 1.00 86.44 326 GLN A N 1
ATOM 2649 C CA . GLN A 1 326 ? -13.929 -10.199 25.131 1.00 86.44 326 GLN A CA 1
ATOM 2650 C C . GLN A 1 326 ? -14.015 -11.504 24.334 1.00 86.44 326 GLN A C 1
ATOM 2652 O O . GLN A 1 326 ? -15.081 -12.114 24.255 1.00 86.44 326 GLN A O 1
ATOM 2657 N N . GLY A 1 327 ? -12.895 -11.930 23.738 1.00 77.06 327 GLY A N 1
ATOM 2658 C CA . GLY A 1 327 ? -12.819 -13.214 23.031 1.00 77.06 327 GLY A CA 1
ATOM 2659 C C . GLY A 1 327 ? -13.123 -14.410 23.944 1.00 77.06 327 GLY A C 1
ATOM 2660 O O . GLY A 1 327 ? -13.846 -15.323 23.550 1.00 77.06 327 GLY A O 1
ATOM 2661 N N . GLU A 1 328 ? -12.649 -14.367 25.190 1.00 73.75 328 GLU A N 1
ATOM 2662 C CA . GLU A 1 328 ? -12.997 -15.342 26.226 1.00 73.75 328 GLU A CA 1
ATOM 2663 C C . GLU A 1 328 ? -14.460 -15.137 26.659 1.00 73.75 328 GLU A C 1
ATOM 2665 O O . GLU A 1 328 ? -14.870 -14.035 27.024 1.00 73.75 328 GLU A O 1
ATOM 2670 N N . ASN A 1 329 ? -15.277 -16.192 26.578 1.00 80.88 329 ASN A N 1
ATOM 2671 C CA . ASN A 1 329 ? -16.723 -16.178 26.868 1.00 80.88 329 ASN A CA 1
ATOM 2672 C C . ASN A 1 329 ? -17.573 -15.250 25.975 1.00 80.88 329 ASN A C 1
ATOM 2674 O O . ASN A 1 329 ? -18.686 -14.863 26.347 1.00 80.88 329 ASN A O 1
ATOM 2678 N N . PHE A 1 330 ? -17.097 -14.937 24.763 1.00 87.44 330 PHE A N 1
ATOM 2679 C CA . PHE A 1 330 ? -17.785 -14.057 23.813 1.00 87.44 330 PHE A CA 1
ATOM 2680 C C . PHE A 1 330 ? -19.264 -14.424 23.599 1.00 87.44 330 PHE A C 1
ATOM 2682 O O . PHE A 1 330 ? -20.149 -13.571 23.701 1.00 87.44 330 PHE A O 1
ATOM 2689 N N . ALA A 1 331 ? -19.550 -15.700 23.312 1.00 88.25 331 ALA A N 1
ATOM 2690 C CA . ALA A 1 331 ? -20.897 -16.167 22.983 1.00 88.25 331 ALA A CA 1
ATOM 2691 C C . ALA A 1 331 ? -21.880 -16.013 24.157 1.00 88.25 331 ALA A C 1
ATOM 2693 O O . ALA A 1 331 ? -23.018 -15.582 23.959 1.00 88.25 331 ALA A O 1
ATOM 2694 N N . GLU A 1 332 ? -21.429 -16.312 25.377 1.00 91.31 332 GLU A N 1
ATOM 2695 C CA . GLU A 1 332 ? -22.244 -16.216 26.587 1.00 91.31 332 GLU A CA 1
ATOM 2696 C C . GLU A 1 332 ? -22.563 -14.754 26.925 1.00 91.31 332 GLU A C 1
ATOM 2698 O O . GLU A 1 332 ? -23.727 -14.388 27.110 1.00 91.31 332 GLU A O 1
ATOM 2703 N N . THR A 1 333 ? -21.546 -13.888 26.939 1.00 92.50 333 THR A N 1
ATOM 2704 C CA . THR A 1 333 ? -21.716 -12.454 27.216 1.00 92.50 333 THR A CA 1
ATOM 2705 C C . THR A 1 333 ? -22.607 -11.794 26.167 1.00 92.50 333 THR A C 1
ATOM 2707 O O . THR A 1 333 ? -23.517 -11.037 26.506 1.00 92.50 333 THR A O 1
ATOM 2710 N N . LYS A 1 334 ? -22.433 -12.146 24.889 1.00 93.62 334 LYS A N 1
ATOM 2711 C CA . LYS A 1 334 ? -23.300 -11.696 23.793 1.00 93.62 334 LYS A CA 1
ATOM 2712 C C . LYS A 1 334 ? -24.761 -12.100 24.002 1.00 93.62 334 LYS A C 1
ATOM 2714 O O . LYS A 1 334 ? -25.649 -11.279 23.771 1.00 93.62 334 LYS A O 1
ATOM 2719 N N . ALA A 1 335 ? -25.032 -13.328 24.446 1.00 93.31 335 ALA A N 1
ATOM 2720 C CA . ALA A 1 335 ? -26.393 -13.775 24.743 1.00 93.31 335 ALA A CA 1
ATOM 2721 C C . ALA A 1 335 ? -27.017 -12.981 25.906 1.00 93.31 335 ALA A C 1
ATOM 2723 O O . ALA A 1 335 ? -28.174 -12.565 25.812 1.00 93.31 335 ALA A O 1
ATOM 2724 N N . LYS A 1 336 ? -26.239 -12.695 26.960 1.00 95.38 336 LYS A N 1
ATOM 2725 C CA . LYS A 1 336 ? -26.672 -11.855 28.093 1.00 95.38 336 LYS A CA 1
ATOM 2726 C C . LYS A 1 336 ? -27.020 -10.433 27.651 1.00 95.38 336 LYS A C 1
ATOM 2728 O O . LYS A 1 336 ? -28.094 -9.947 28.001 1.00 95.38 336 LYS A O 1
ATOM 2733 N N . ILE A 1 337 ? -26.166 -9.808 26.834 1.00 95.50 337 ILE A N 1
ATOM 2734 C CA . ILE A 1 337 ? -26.402 -8.471 26.261 1.00 95.50 337 ILE A CA 1
ATOM 2735 C C . ILE A 1 337 ? -27.727 -8.452 25.488 1.00 95.50 337 ILE A C 1
ATOM 2737 O O . ILE A 1 337 ? -28.603 -7.640 25.785 1.00 95.50 337 ILE A O 1
ATOM 2741 N N . LYS A 1 338 ? -27.923 -9.392 24.551 1.00 95.12 338 LYS A N 1
ATOM 2742 C CA . LYS A 1 338 ? -29.159 -9.465 23.752 1.00 95.12 338 LYS A CA 1
ATOM 2743 C C . LYS A 1 338 ? -30.395 -9.707 24.611 1.00 95.12 338 LYS A C 1
ATOM 2745 O O . LYS A 1 338 ? -31.421 -9.078 24.382 1.00 95.12 338 LYS A O 1
ATOM 2750 N N . SER A 1 339 ? -30.302 -10.580 25.616 1.00 95.25 339 SER A N 1
ATOM 2751 C CA . SER A 1 339 ? -31.421 -10.833 26.526 1.00 95.25 339 SER A CA 1
ATOM 2752 C C . SER A 1 339 ? -31.794 -9.602 27.352 1.00 95.25 339 SER A C 1
ATOM 2754 O O . SER A 1 339 ? -32.977 -9.433 27.639 1.00 95.25 339 SER A O 1
ATOM 2756 N N . LYS A 1 340 ? -30.824 -8.780 27.767 1.00 95.81 340 LYS A N 1
ATOM 2757 C CA . LYS A 1 340 ? -31.084 -7.549 28.527 1.00 95.81 340 LYS A CA 1
ATOM 2758 C C . LYS A 1 340 ? -31.744 -6.485 27.655 1.00 95.81 340 LYS A C 1
ATOM 2760 O O . LYS A 1 340 ? -32.779 -5.959 28.053 1.00 95.81 340 LYS A O 1
ATOM 2765 N N . LEU A 1 341 ? -31.221 -6.266 26.450 1.00 95.12 341 LEU A N 1
ATOM 2766 C CA . LEU A 1 341 ? -31.797 -5.330 25.478 1.00 95.12 341 LEU A CA 1
ATOM 2767 C C . LEU A 1 341 ? -33.219 -5.735 25.063 1.00 95.12 341 LEU A C 1
ATOM 2769 O O . LEU A 1 341 ? -34.121 -4.905 25.037 1.00 95.12 341 LEU A O 1
ATOM 2773 N N . HIS A 1 342 ? -33.460 -7.031 24.842 1.00 94.31 342 HIS A N 1
ATOM 2774 C CA . HIS A 1 342 ? -34.796 -7.540 24.520 1.00 94.31 342 HIS A CA 1
ATOM 2775 C C . HIS A 1 342 ? -35.821 -7.329 25.647 1.00 94.31 342 HIS A C 1
ATOM 2777 O O . HIS A 1 342 ? -37.014 -7.282 25.381 1.00 94.31 342 HIS A O 1
ATOM 2783 N N . LYS A 1 343 ? -35.375 -7.185 26.901 1.00 94.25 343 LYS A N 1
ATOM 2784 C CA . LYS A 1 343 ? -36.229 -6.884 28.065 1.00 94.25 343 LYS A CA 1
ATOM 2785 C C . LYS A 1 343 ? -36.365 -5.379 28.345 1.00 94.25 343 LYS A C 1
ATOM 2787 O O . LYS A 1 343 ? -36.924 -5.018 29.374 1.00 94.25 343 LYS A O 1
ATOM 2792 N N . GLY A 1 344 ? -35.829 -4.519 27.476 1.00 91.31 344 GLY A N 1
ATOM 2793 C CA . GLY A 1 344 ? -35.874 -3.060 27.616 1.00 91.31 344 GLY A CA 1
ATOM 2794 C C . GLY A 1 344 ? -34.786 -2.473 28.521 1.00 91.31 344 GLY A C 1
ATOM 2795 O O . GLY A 1 344 ? -34.859 -1.302 28.876 1.00 91.31 344 GLY A O 1
ATOM 2796 N N . GLY A 1 345 ? -33.785 -3.268 28.920 1.00 93.12 345 GLY A N 1
ATOM 2797 C CA . GLY A 1 345 ? -32.659 -2.782 29.719 1.00 93.12 345 GLY A CA 1
ATOM 2798 C C . GLY A 1 345 ? -31.651 -2.000 28.877 1.00 93.12 345 GLY A C 1
ATOM 2799 O O . GLY A 1 345 ? -31.411 -2.352 27.722 1.00 93.12 345 GLY A O 1
ATOM 2800 N N . ARG A 1 346 ? -31.014 -0.985 29.473 1.00 95.75 346 ARG A N 1
ATOM 2801 C CA . ARG A 1 346 ? -29.965 -0.191 28.818 1.00 95.75 346 ARG A CA 1
ATOM 2802 C C . ARG A 1 346 ? -28.592 -0.827 29.022 1.00 95.75 346 ARG A C 1
ATOM 2804 O O . ARG A 1 346 ? -28.262 -1.251 30.131 1.00 95.75 346 ARG A O 1
ATOM 2811 N N . VAL A 1 347 ? -27.780 -0.901 27.973 1.00 97.38 347 VAL A N 1
ATOM 2812 C CA . VAL A 1 347 ? -26.506 -1.626 27.990 1.00 97.38 347 VAL A CA 1
ATOM 2813 C C . VAL A 1 347 ? -25.363 -0.799 27.408 1.00 97.38 347 VAL A C 1
ATOM 2815 O O . VAL A 1 347 ? -25.426 -0.331 26.274 1.00 97.38 347 VAL A O 1
ATOM 2818 N N . PHE A 1 348 ? -24.268 -0.714 28.157 1.00 98.19 348 PHE A N 1
ATOM 2819 C CA . PHE A 1 348 ? -22.987 -0.188 27.704 1.00 98.19 348 PHE A CA 1
ATOM 2820 C C . PHE A 1 348 ? -21.985 -1.337 27.559 1.00 98.19 348 PHE A C 1
ATOM 2822 O O . PHE A 1 348 ? -21.813 -2.146 28.473 1.00 98.19 348 PHE A O 1
ATOM 2829 N N . VAL A 1 349 ? -21.319 -1.437 26.411 1.00 96.88 349 VAL A N 1
ATOM 2830 C CA . VAL A 1 349 ? -20.410 -2.547 26.093 1.00 96.88 349 VAL A CA 1
ATOM 2831 C C . VAL A 1 349 ? -19.005 -2.023 25.847 1.00 96.88 349 VAL A C 1
ATOM 2833 O O . VAL A 1 349 ? -18.776 -1.294 24.888 1.00 96.88 349 VAL A O 1
ATOM 2836 N N . LEU A 1 350 ? -18.046 -2.453 26.661 1.00 96.50 350 LEU A N 1
ATOM 2837 C CA . LEU A 1 350 ? -16.618 -2.304 26.385 1.00 96.50 350 LEU A CA 1
ATOM 2838 C C . LEU A 1 350 ? -16.164 -3.456 25.487 1.00 96.50 350 LEU A C 1
ATOM 2840 O O . LEU A 1 350 ? -16.443 -4.618 25.785 1.00 96.50 350 LEU A O 1
ATOM 2844 N N . SER A 1 351 ? -15.462 -3.160 24.396 1.00 94.19 351 SER A N 1
ATOM 2845 C CA . SER A 1 351 ? -14.860 -4.193 23.551 1.00 94.19 351 SER A CA 1
ATOM 2846 C C . SER A 1 351 ? -13.668 -3.665 22.748 1.00 94.19 351 SER A C 1
ATOM 2848 O O . SER A 1 351 ? -13.260 -2.510 22.892 1.00 94.19 351 SER A O 1
ATOM 2850 N N . THR A 1 352 ? -13.086 -4.522 21.908 1.00 92.25 352 THR A N 1
ATOM 2851 C CA . THR A 1 352 ? -12.006 -4.141 20.991 1.00 92.25 352 THR A CA 1
ATOM 2852 C C . THR A 1 352 ? -12.400 -4.291 19.534 1.00 92.25 352 THR A C 1
ATOM 2854 O O . THR A 1 352 ? -13.235 -5.134 19.201 1.00 92.25 352 THR A O 1
ATOM 2857 N N . TYR A 1 353 ? -11.750 -3.520 18.656 1.00 90.56 353 TYR A N 1
ATOM 2858 C CA . TYR A 1 353 ? -11.917 -3.654 17.203 1.00 90.56 353 TYR A CA 1
ATOM 2859 C C . TYR A 1 353 ? -11.700 -5.103 16.736 1.00 90.56 353 TYR A C 1
ATOM 2861 O O . TYR A 1 353 ? -12.505 -5.632 15.977 1.00 90.56 353 TYR A O 1
ATOM 2869 N N . GLN A 1 354 ? -10.674 -5.778 17.269 1.00 85.88 354 GLN A N 1
ATOM 2870 C CA . GLN A 1 354 ? -10.369 -7.175 16.948 1.00 85.88 354 GLN A CA 1
ATOM 2871 C C . GLN A 1 354 ? -11.441 -8.156 17.453 1.00 85.88 354 GLN A C 1
ATOM 2873 O O . GLN A 1 354 ? -11.830 -9.062 16.723 1.00 85.88 354 GLN A O 1
ATOM 2878 N N . THR A 1 355 ? -11.951 -7.976 18.679 1.00 84.62 355 THR A N 1
ATOM 2879 C CA . THR A 1 355 ? -12.980 -8.868 19.257 1.00 84.62 355 THR A CA 1
ATOM 2880 C C . THR A 1 355 ? -14.299 -8.766 18.496 1.00 84.62 355 THR A C 1
ATOM 2882 O O . THR A 1 355 ? -15.001 -9.757 18.302 1.00 84.62 355 THR A O 1
ATOM 2885 N N . ILE A 1 356 ? -14.640 -7.553 18.063 1.00 79.06 356 ILE A N 1
ATOM 2886 C CA . ILE A 1 356 ? -15.877 -7.266 17.339 1.00 79.06 356 ILE A CA 1
ATOM 2887 C C . ILE A 1 356 ? -15.709 -7.457 15.830 1.00 79.06 356 ILE A C 1
ATOM 2889 O O . ILE A 1 356 ? -16.691 -7.244 15.136 1.00 79.06 356 ILE A O 1
ATOM 2893 N N . GLY A 1 357 ? -14.542 -7.888 15.330 1.00 66.56 357 GLY A N 1
ATOM 2894 C CA . GLY A 1 357 ? -14.174 -7.989 13.908 1.00 66.56 357 GLY A CA 1
ATOM 2895 C C . GLY A 1 357 ? -15.133 -8.768 12.987 1.00 66.56 357 GLY A C 1
ATOM 2896 O O . GLY A 1 357 ? -16.275 -9.090 13.334 1.00 66.56 357 GLY A O 1
ATOM 2897 N N . ASP A 1 358 ? -14.698 -9.015 11.752 1.00 54.09 358 ASP A N 1
ATOM 2898 C CA . ASP A 1 358 ? -15.570 -9.493 10.673 1.00 54.09 358 ASP A CA 1
ATOM 2899 C C . ASP A 1 358 ? -16.397 -10.737 11.053 1.00 54.09 358 ASP A C 1
ATOM 2901 O O . ASP A 1 358 ? -15.889 -11.746 11.540 1.00 54.09 358 ASP A O 1
ATOM 2905 N N . GLY A 1 359 ? -17.717 -10.635 10.855 1.00 57.78 359 GLY A N 1
ATOM 2906 C CA . GLY A 1 359 ? -18.675 -11.730 11.058 1.00 57.78 359 GLY A CA 1
ATOM 2907 C C . GLY A 1 359 ? -19.468 -11.728 12.374 1.00 57.78 359 GLY A C 1
ATOM 2908 O O . GLY A 1 359 ? -20.382 -12.540 12.527 1.00 57.78 359 GLY A O 1
ATOM 2909 N N . GLN A 1 360 ? -19.206 -10.821 13.325 1.00 74.06 360 GLN A N 1
ATOM 2910 C CA . GLN A 1 360 ? -19.947 -10.811 14.598 1.00 74.06 360 GLN A CA 1
ATOM 2911 C C . GLN A 1 360 ? -21.214 -9.935 14.588 1.00 74.06 360 GLN A C 1
ATOM 2913 O O . GLN A 1 360 ? -21.148 -8.707 14.643 1.00 74.06 360 GLN A O 1
ATOM 2918 N N . ASN A 1 361 ? -22.391 -10.579 14.597 1.00 79.31 361 ASN A N 1
ATOM 2919 C CA . ASN A 1 361 ? -23.704 -9.907 14.602 1.00 79.31 361 ASN A CA 1
ATOM 2920 C C . ASN A 1 361 ? -24.212 -9.546 16.010 1.00 79.31 361 ASN A C 1
ATOM 2922 O O . ASN A 1 361 ? -24.681 -10.425 16.748 1.00 79.31 361 ASN A O 1
ATOM 2926 N N . LEU A 1 362 ? -24.173 -8.257 16.366 1.00 88.06 362 LEU A N 1
ATOM 2927 C CA . LEU A 1 362 ? -24.690 -7.715 17.636 1.00 88.06 362 LEU A CA 1
ATOM 2928 C C . LEU A 1 362 ? -26.154 -7.256 17.584 1.00 88.06 362 LEU A C 1
ATOM 2930 O O . LEU A 1 362 ? -26.714 -6.975 18.639 1.00 88.06 362 LEU A O 1
ATOM 2934 N N . GLN A 1 363 ? -26.791 -7.275 16.408 1.00 92.69 363 GLN A N 1
ATOM 2935 C CA . GLN A 1 363 ? -28.202 -6.904 16.264 1.00 92.69 363 GLN A CA 1
ATOM 2936 C C . GLN A 1 363 ? -29.097 -7.717 17.205 1.00 92.69 363 GLN A C 1
ATOM 2938 O O . GLN A 1 363 ? -28.876 -8.927 17.406 1.00 92.69 363 GLN A O 1
ATOM 2943 N N . TYR A 1 364 ? -30.118 -7.068 17.747 1.00 93.75 364 TYR A N 1
ATOM 2944 C CA . TYR A 1 364 ? -31.048 -7.639 18.718 1.00 93.75 364 TYR A CA 1
ATOM 2945 C C . TYR A 1 364 ? -32.494 -7.323 18.345 1.00 93.75 364 TYR A C 1
ATOM 2947 O O . TYR A 1 364 ? -32.763 -6.422 17.557 1.00 93.75 364 TYR A O 1
ATOM 2955 N N . THR A 1 365 ? -33.427 -8.093 18.896 1.00 93.62 365 THR A N 1
ATOM 2956 C CA . THR A 1 365 ? -34.857 -7.798 18.786 1.00 93.62 365 THR A CA 1
ATOM 2957 C C . THR A 1 365 ? -35.215 -6.785 19.875 1.00 93.62 365 THR A C 1
ATOM 2959 O O . THR A 1 365 ? -35.022 -7.109 21.053 1.00 93.62 365 THR A O 1
ATOM 2962 N N . PRO A 1 366 ? -35.687 -5.578 19.521 1.00 92.19 366 PRO A N 1
ATOM 2963 C CA . PRO A 1 366 ? -36.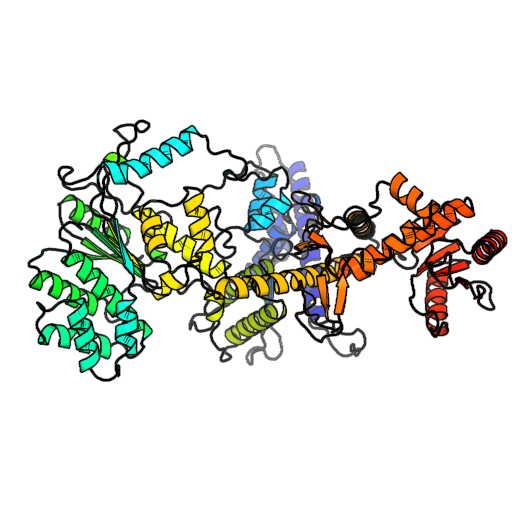033 -4.553 20.500 1.00 92.19 366 PRO A CA 1
ATOM 2964 C C . PRO A 1 366 ? -37.209 -5.005 21.377 1.00 92.19 366 PRO A C 1
ATOM 2966 O O . PRO A 1 366 ? -37.998 -5.861 20.976 1.00 92.19 366 PRO A O 1
ATOM 2969 N N . PHE A 1 367 ? -37.318 -4.444 22.583 1.00 90.06 367 PHE A N 1
ATOM 2970 C CA . PHE A 1 367 ? -38.423 -4.744 23.505 1.00 90.06 367 PHE A CA 1
ATOM 2971 C C . PHE A 1 367 ? -39.777 -4.253 22.974 1.00 90.06 367 PHE A C 1
ATOM 2973 O O . PHE A 1 367 ? -40.784 -4.943 23.105 1.00 90.06 367 PHE A O 1
ATOM 2980 N N . SER A 1 368 ? -39.794 -3.064 22.365 1.00 84.88 368 SER A N 1
ATOM 2981 C CA . SER A 1 368 ? -40.978 -2.452 21.760 1.00 84.88 368 SER A CA 1
ATOM 2982 C C . SER A 1 368 ? -40.592 -1.690 20.494 1.00 84.88 368 SER A C 1
ATOM 2984 O O . SER A 1 368 ? -39.499 -1.129 20.414 1.00 84.88 368 SER A O 1
ATOM 2986 N N . SER A 1 369 ? -41.497 -1.663 19.516 1.00 80.50 369 SER A N 1
ATOM 2987 C CA . SER A 1 369 ? -41.370 -0.889 18.279 1.00 80.50 369 SER A CA 1
ATOM 2988 C C . SER A 1 369 ? -41.987 0.511 18.366 1.00 80.50 369 SER A C 1
ATOM 2990 O O . SER A 1 369 ? -41.771 1.311 17.466 1.00 80.50 369 SER A O 1
ATOM 2992 N N . GLU A 1 370 ? -42.718 0.845 19.438 1.00 79.12 370 GLU A N 1
ATOM 2993 C CA . GLU A 1 370 ? -43.501 2.093 19.537 1.00 79.12 370 GLU A CA 1
ATOM 2994 C C . GLU A 1 370 ? -42.660 3.374 19.445 1.00 79.12 370 GLU A C 1
ATOM 2996 O O . GLU A 1 370 ? -43.153 4.407 19.000 1.00 79.12 370 GLU A O 1
ATOM 3001 N N . LYS A 1 371 ? -41.399 3.321 19.887 1.00 76.69 371 LYS A N 1
ATOM 3002 C CA . LYS A 1 371 ? -40.481 4.473 19.906 1.00 76.69 371 LYS A CA 1
ATOM 3003 C C . LYS A 1 371 ? -39.458 4.455 18.770 1.00 76.69 371 LYS A C 1
ATOM 3005 O O . LYS A 1 371 ? -38.665 5.389 18.667 1.00 76.69 371 LYS A O 1
ATOM 3010 N N . LEU A 1 372 ? -39.456 3.400 17.955 1.00 87.69 372 LEU A N 1
ATOM 3011 C CA . LEU A 1 372 ? -38.472 3.220 16.894 1.00 87.69 372 LEU A CA 1
ATOM 3012 C C . LEU A 1 372 ? -38.913 3.972 15.641 1.00 87.69 372 LEU A C 1
ATOM 3014 O O . LEU A 1 372 ? -40.086 3.978 15.273 1.00 87.69 372 LEU A O 1
ATOM 3018 N N . LYS A 1 373 ? -37.944 4.567 14.957 1.00 89.69 373 LYS A N 1
ATOM 3019 C CA . LYS A 1 373 ? -38.104 5.131 13.618 1.00 89.69 373 LYS A CA 1
ATOM 3020 C C . LYS A 1 373 ? -37.693 4.067 12.616 1.00 89.69 373 LYS A C 1
ATOM 3022 O O . LYS A 1 373 ? -36.576 3.561 12.691 1.00 89.69 373 LYS A O 1
ATOM 3027 N N . GLN A 1 374 ? -38.596 3.697 11.718 1.00 88.75 374 GLN A N 1
ATOM 3028 C CA . GLN A 1 374 ? -38.355 2.623 10.760 1.00 88.75 374 GLN A CA 1
ATOM 3029 C C . GLN A 1 374 ? -38.087 3.196 9.372 1.00 88.75 374 GLN A C 1
ATOM 3031 O O . GLN A 1 374 ? -38.905 3.933 8.831 1.00 88.75 374 GLN A O 1
ATOM 3036 N N . ILE A 1 375 ? -36.943 2.832 8.802 1.00 88.12 375 ILE A N 1
ATOM 3037 C CA . ILE A 1 375 ? -36.602 3.092 7.402 1.00 88.12 375 ILE A CA 1
ATOM 3038 C C . ILE A 1 375 ? -37.462 2.173 6.528 1.00 88.12 375 ILE A C 1
ATOM 3040 O O . ILE A 1 375 ? -37.357 0.952 6.639 1.00 88.12 375 ILE A O 1
ATOM 3044 N N . ASN A 1 376 ? -38.309 2.745 5.671 1.00 82.62 376 ASN A N 1
ATOM 3045 C CA . ASN A 1 376 ? -39.236 1.977 4.840 1.00 82.62 376 ASN A CA 1
ATOM 3046 C C . ASN A 1 376 ? -38.764 1.921 3.387 1.00 82.62 376 ASN A C 1
ATOM 3048 O O . ASN A 1 376 ? -38.674 2.948 2.718 1.00 82.62 376 ASN A O 1
ATOM 3052 N N . ILE A 1 377 ? -38.506 0.712 2.883 1.00 79.44 377 ILE A N 1
ATOM 3053 C CA . ILE A 1 377 ? -38.068 0.482 1.500 1.00 79.44 377 ILE A CA 1
ATOM 3054 C C . ILE A 1 377 ? -38.993 -0.550 0.851 1.00 79.44 377 ILE A C 1
ATOM 3056 O O . ILE A 1 377 ? -39.244 -1.623 1.399 1.00 79.44 377 ILE A O 1
ATOM 3060 N N . SER A 1 378 ? -39.495 -0.226 -0.338 1.00 69.12 378 SER A N 1
ATOM 3061 C CA . SER A 1 378 ? -40.554 -0.958 -1.044 1.00 69.12 378 SER A CA 1
ATOM 3062 C C . SER A 1 378 ? -40.147 -2.341 -1.570 1.00 69.12 378 SER A C 1
ATOM 3064 O O . SER A 1 378 ? -41.014 -3.190 -1.766 1.00 69.12 378 SER A O 1
ATOM 3066 N N . ASN A 1 379 ? -38.851 -2.595 -1.761 1.00 71.38 379 ASN A N 1
ATOM 3067 C CA . ASN A 1 379 ? -38.339 -3.809 -2.407 1.00 71.38 379 ASN A CA 1
ATOM 3068 C C . ASN A 1 379 ? -38.043 -4.976 -1.446 1.00 71.38 379 ASN A C 1
ATOM 3070 O O . ASN A 1 379 ? -37.720 -6.077 -1.897 1.00 71.38 379 ASN A O 1
ATOM 3074 N N . PHE A 1 380 ? -38.162 -4.780 -0.129 1.00 74.31 380 PHE A N 1
ATOM 3075 C CA . PHE A 1 380 ? -37.893 -5.836 0.852 1.00 74.31 380 PHE A CA 1
ATOM 3076 C C . PHE A 1 380 ? -39.176 -6.445 1.414 1.00 74.31 380 PHE A C 1
ATOM 3078 O O . PHE A 1 380 ? -40.135 -5.748 1.728 1.00 74.31 380 PHE A O 1
ATOM 3085 N N . SER A 1 381 ? -39.172 -7.771 1.582 1.00 77.81 381 SER A N 1
ATOM 3086 C CA . SER A 1 381 ? -40.263 -8.483 2.253 1.00 77.81 381 SER A CA 1
ATOM 3087 C C . SER A 1 381 ? -40.411 -8.010 3.700 1.00 77.81 381 SER A C 1
ATOM 3089 O O . SER A 1 381 ? -39.415 -7.833 4.398 1.00 77.81 381 SER A O 1
ATOM 3091 N N . GLU A 1 382 ? -41.647 -7.943 4.197 1.00 73.56 382 GLU A N 1
ATOM 3092 C CA . GLU A 1 382 ? -41.940 -7.705 5.620 1.00 73.56 382 GLU A CA 1
ATOM 3093 C C . GLU A 1 382 ? -41.286 -8.739 6.560 1.00 73.56 382 GLU A C 1
ATOM 3095 O O . GLU A 1 382 ? -41.097 -8.482 7.746 1.00 73.56 382 GLU A O 1
ATOM 3100 N N . THR A 1 383 ? -40.900 -9.911 6.041 1.00 79.50 383 THR A N 1
ATOM 3101 C CA . THR A 1 383 ? -40.192 -10.953 6.806 1.00 79.50 383 THR A CA 1
ATOM 3102 C C . THR A 1 383 ? -38.680 -10.720 6.925 1.00 79.50 383 THR A C 1
ATOM 3104 O O . THR A 1 383 ? -37.986 -11.499 7.587 1.00 79.50 383 THR A O 1
ATOM 3107 N N . ASP A 1 384 ? -38.145 -9.662 6.306 1.00 86.75 384 ASP A N 1
ATOM 3108 C CA . ASP A 1 384 ? -36.725 -9.326 6.374 1.00 86.75 384 ASP A CA 1
ATOM 3109 C C . ASP A 1 384 ? -36.307 -8.999 7.818 1.00 86.75 384 ASP A C 1
ATOM 3111 O O . ASP A 1 384 ? -36.931 -8.215 8.539 1.00 86.75 384 ASP A O 1
ATOM 3115 N N . GLN A 1 385 ? -35.202 -9.601 8.261 1.00 87.56 385 GLN A N 1
ATOM 3116 C CA . GLN A 1 385 ? -34.710 -9.432 9.628 1.00 87.56 385 GLN A CA 1
ATOM 3117 C C . GLN A 1 385 ? -34.339 -7.980 9.957 1.00 87.56 385 GLN A C 1
ATOM 3119 O O . GLN A 1 385 ? -34.298 -7.619 11.133 1.00 87.56 385 GLN A O 1
ATOM 3124 N N . ARG A 1 386 ? -34.084 -7.137 8.953 1.00 89.56 386 ARG A N 1
ATOM 3125 C CA . ARG A 1 386 ? -33.793 -5.710 9.137 1.00 89.56 386 ARG A CA 1
ATOM 3126 C C . ARG A 1 386 ? -34.996 -4.924 9.653 1.00 89.56 386 ARG A C 1
ATOM 3128 O O . ARG A 1 386 ? -34.777 -3.947 10.361 1.00 89.56 386 ARG A O 1
ATOM 3135 N N . TYR A 1 387 ? -36.223 -5.383 9.392 1.00 88.81 387 TYR A N 1
ATOM 3136 C CA . TYR A 1 387 ? -37.455 -4.795 9.936 1.00 88.81 387 TYR A CA 1
ATOM 3137 C C . TYR A 1 387 ? -37.787 -5.268 11.354 1.00 88.81 387 TYR A C 1
ATOM 3139 O O . TYR A 1 387 ? -38.560 -4.622 12.055 1.00 88.81 387 TYR A O 1
ATOM 3147 N N . THR A 1 388 ? -37.204 -6.377 11.814 1.00 89.06 388 THR A N 1
ATOM 3148 C CA . THR A 1 388 ? -37.513 -6.971 13.132 1.00 89.06 388 THR A CA 1
ATOM 3149 C C . THR A 1 388 ? -36.389 -6.816 14.151 1.00 89.06 388 THR A C 1
ATOM 3151 O O . THR A 1 388 ? -36.594 -7.022 15.349 1.00 89.06 388 THR A O 1
ATOM 3154 N N . LYS A 1 389 ? -35.188 -6.459 13.695 1.00 93.06 389 LYS A N 1
ATOM 3155 C CA . LYS A 1 389 ? -34.017 -6.233 14.541 1.00 93.06 389 LYS A CA 1
ATOM 3156 C C . LYS A 1 389 ? -33.634 -4.763 14.579 1.00 93.06 389 LYS A C 1
ATOM 3158 O O . LYS A 1 389 ? -34.098 -3.961 13.774 1.00 93.06 389 LYS A O 1
ATOM 3163 N N . LYS A 1 390 ? -32.772 -4.451 15.537 1.00 93.62 390 LYS A N 1
ATOM 3164 C CA . LYS A 1 390 ? -32.202 -3.138 15.798 1.00 93.62 390 LYS A CA 1
ATOM 3165 C C . LYS A 1 390 ? -30.689 -3.269 15.994 1.00 93.62 390 LYS A C 1
ATOM 3167 O O . LYS A 1 390 ? -30.214 -4.269 16.553 1.00 93.62 390 LYS A O 1
ATOM 3172 N N . ASP A 1 391 ? -29.951 -2.281 15.505 1.00 94.31 391 ASP A N 1
ATOM 3173 C CA . ASP A 1 391 ? -28.517 -2.118 15.746 1.00 94.31 391 ASP A CA 1
ATOM 3174 C C . ASP A 1 391 ? -28.254 -1.437 17.099 1.00 94.31 391 ASP A C 1
ATOM 3176 O O . ASP A 1 391 ? -29.171 -1.159 17.871 1.00 94.31 391 ASP A O 1
ATOM 3180 N N . PHE A 1 392 ? -26.980 -1.215 17.420 1.00 94.50 392 PHE A N 1
ATOM 3181 C CA . PHE A 1 392 ? -26.628 -0.390 18.572 1.00 94.50 392 PHE A CA 1
ATOM 3182 C C . PHE A 1 392 ? -26.934 1.087 18.289 1.00 94.50 392 PHE A C 1
ATOM 3184 O O . PHE A 1 392 ? -26.877 1.515 17.140 1.00 94.50 392 PHE A O 1
ATOM 3191 N N . ASP A 1 393 ? -27.241 1.854 19.334 1.00 94.62 393 ASP A N 1
ATOM 3192 C CA . ASP A 1 393 ? -27.601 3.275 19.211 1.00 94.62 393 ASP A CA 1
ATOM 3193 C C . ASP A 1 393 ? -26.363 4.177 19.283 1.00 94.62 393 ASP A C 1
ATOM 3195 O O . ASP A 1 393 ? -26.252 5.188 18.596 1.00 94.62 393 ASP A O 1
ATOM 3199 N N . GLY A 1 394 ? -25.415 3.804 20.140 1.00 96.44 394 GLY A N 1
ATOM 3200 C CA . GLY A 1 394 ? -24.207 4.564 20.405 1.00 96.44 394 GLY A CA 1
ATOM 3201 C C . GLY A 1 394 ? -22.934 3.827 20.012 1.00 96.44 394 GLY A C 1
ATOM 3202 O O . GLY A 1 394 ? -22.830 2.608 20.187 1.00 96.44 394 GLY A O 1
ATOM 3203 N N . LEU A 1 395 ? -21.936 4.572 19.546 1.00 97.62 395 LEU A N 1
ATOM 3204 C CA . LEU A 1 395 ? -20.609 4.066 19.218 1.00 97.62 395 LEU A CA 1
ATOM 3205 C C . LEU A 1 395 ? -19.530 5.039 19.688 1.00 97.62 395 LEU A C 1
ATOM 3207 O O . LEU A 1 395 ? -19.552 6.215 19.344 1.00 97.62 395 LEU A O 1
ATOM 3211 N N . TYR A 1 396 ? -18.546 4.532 20.422 1.00 97.94 396 TYR A N 1
ATOM 3212 C CA . TYR A 1 396 ? -17.278 5.212 20.640 1.00 97.94 396 TYR A CA 1
ATOM 3213 C C . TYR A 1 396 ? -16.163 4.520 19.856 1.00 97.94 396 TYR A C 1
ATOM 3215 O O . TYR A 1 396 ? -15.980 3.304 19.973 1.00 97.94 396 TYR A O 1
ATOM 3223 N N . LEU A 1 397 ? -15.416 5.312 19.091 1.00 97.62 397 LEU A N 1
ATOM 3224 C CA . LEU A 1 397 ? -14.263 4.908 18.296 1.00 97.62 397 LEU A CA 1
ATOM 3225 C C . LEU A 1 397 ? -12.977 5.432 18.947 1.00 97.62 397 LEU A C 1
ATOM 3227 O O . LEU A 1 397 ? -12.551 6.562 18.695 1.00 97.62 397 LEU A O 1
ATOM 3231 N N . GLY A 1 398 ? -12.346 4.609 19.784 1.00 94.94 398 GLY A N 1
ATOM 3232 C CA . GLY A 1 398 ? -11.041 4.921 20.363 1.00 94.94 398 GLY A CA 1
ATOM 3233 C C . GLY A 1 398 ? -9.908 4.871 19.337 1.00 94.94 398 GLY A C 1
ATOM 3234 O O . GLY A 1 398 ? -10.047 4.260 18.277 1.00 94.94 398 GLY A O 1
ATOM 3235 N N . GLU A 1 399 ? -8.773 5.492 19.669 1.00 90.50 399 GLU A N 1
ATOM 3236 C CA . GLU A 1 399 ? -7.578 5.540 18.814 1.00 90.50 399 GLU A CA 1
ATOM 3237 C C . GLU A 1 399 ? -7.159 4.145 18.320 1.00 90.50 399 GLU A C 1
ATOM 3239 O O . GLU A 1 399 ? -7.098 3.214 19.123 1.00 90.50 399 GLU A O 1
ATOM 3244 N N . ILE A 1 400 ? -6.830 4.007 17.026 1.00 88.62 400 ILE A N 1
ATOM 3245 C CA . ILE A 1 400 ? -6.349 2.768 16.388 1.00 88.62 400 ILE A CA 1
ATOM 3246 C C . ILE A 1 400 ? -4.841 2.880 16.107 1.00 88.62 400 ILE A C 1
ATOM 3248 O O . ILE A 1 400 ? -4.407 3.750 15.363 1.00 88.62 400 ILE A O 1
ATOM 3252 N N . THR A 1 401 ? -4.036 1.993 16.697 1.00 78.06 401 THR A N 1
ATOM 3253 C CA . THR A 1 401 ? -2.563 2.068 16.708 1.00 78.06 401 THR A CA 1
ATOM 3254 C C . THR A 1 401 ? -1.898 0.865 16.040 1.00 78.06 401 THR A C 1
ATOM 3256 O O . THR A 1 401 ? -0.757 0.968 15.606 1.00 78.06 401 THR A O 1
ATOM 3259 N N . TYR A 1 402 ? -2.599 -0.266 15.905 1.00 77.31 402 TYR A N 1
ATOM 3260 C CA . TYR A 1 402 ? -2.084 -1.503 15.295 1.00 77.31 402 TYR A CA 1
ATOM 3261 C C . TYR A 1 402 ? -2.262 -1.521 13.768 1.00 77.31 402 TYR A C 1
ATOM 3263 O O . TYR A 1 402 ? -2.796 -2.460 13.178 1.00 77.31 402 TYR A O 1
ATOM 3271 N N . VAL A 1 403 ? -1.852 -0.438 13.108 1.00 86.12 403 VAL A N 1
ATOM 3272 C CA . VAL A 1 403 ? -1.916 -0.326 11.642 1.00 86.12 403 VAL A CA 1
ATOM 3273 C C . VAL A 1 403 ? -0.738 -1.054 10.995 1.00 86.12 403 VAL A C 1
ATOM 3275 O O . VAL A 1 403 ? -0.906 -1.724 9.973 1.00 86.12 403 VAL A O 1
ATOM 3278 N N . ILE A 1 404 ? 0.429 -0.948 11.628 1.00 88.56 404 ILE A N 1
ATOM 3279 C CA . ILE A 1 404 ? 1.708 -1.539 11.231 1.00 88.56 404 ILE A CA 1
ATOM 3280 C C . ILE A 1 404 ? 2.312 -2.210 12.463 1.00 88.56 404 ILE A C 1
ATOM 3282 O O . ILE A 1 404 ? 2.108 -1.731 13.581 1.00 88.56 404 ILE A O 1
ATOM 3286 N N . GLU A 1 405 ? 3.054 -3.295 12.259 1.00 90.25 405 GLU A N 1
ATOM 3287 C CA . GLU A 1 405 ? 3.747 -3.998 13.339 1.00 90.25 405 GLU A CA 1
ATOM 3288 C C . GLU A 1 405 ? 4.702 -3.050 14.075 1.00 90.25 405 GLU A C 1
ATOM 3290 O O . GLU A 1 405 ? 5.492 -2.322 13.463 1.00 90.25 405 GLU A O 1
ATOM 3295 N N . SER A 1 406 ? 4.610 -3.024 15.403 1.00 86.06 406 SER A N 1
ATOM 3296 C CA . SER A 1 406 ? 5.375 -2.093 16.230 1.00 86.06 406 SER A CA 1
ATOM 3297 C C . SER A 1 406 ? 6.730 -2.684 16.592 1.00 86.06 406 SER A C 1
ATOM 3299 O O . SER A 1 406 ? 6.815 -3.669 17.319 1.00 86.06 406 SER A O 1
ATOM 3301 N N . LEU A 1 407 ? 7.816 -2.012 16.201 1.00 85.88 407 LEU A N 1
ATOM 3302 C CA . LEU A 1 407 ? 9.169 -2.405 16.628 1.00 85.88 407 LEU A CA 1
ATOM 3303 C C . LEU A 1 407 ? 9.397 -2.200 18.138 1.00 85.88 407 LEU A C 1
ATOM 3305 O O . LEU A 1 407 ? 10.390 -2.662 18.703 1.00 85.88 407 LEU A O 1
ATOM 3309 N N . SER A 1 408 ? 8.490 -1.485 18.806 1.00 80.62 408 SER A N 1
ATOM 3310 C CA . SER A 1 408 ? 8.514 -1.281 20.253 1.00 80.62 408 SER A CA 1
ATOM 3311 C C . SER A 1 408 ? 7.785 -2.378 21.029 1.00 80.62 408 SER A C 1
ATOM 3313 O O . SER A 1 408 ? 7.834 -2.343 22.256 1.00 80.62 408 SER A O 1
ATOM 3315 N N . ASP A 1 409 ? 7.129 -3.331 20.356 1.00 79.19 409 ASP A N 1
ATOM 3316 C CA . ASP A 1 409 ? 6.452 -4.433 21.040 1.00 79.19 409 ASP A CA 1
ATOM 3317 C C . ASP A 1 409 ? 7.458 -5.342 21.766 1.00 79.19 409 ASP A C 1
ATOM 3319 O O . ASP A 1 409 ? 8.602 -5.516 21.316 1.00 79.19 409 ASP A O 1
ATOM 3323 N N . SER A 1 410 ? 7.060 -5.867 22.926 1.00 75.50 410 SER A N 1
ATOM 3324 C CA . SER A 1 410 ? 7.880 -6.820 23.682 1.00 75.50 410 SER A CA 1
ATOM 3325 C C . SER A 1 410 ? 7.896 -8.183 23.007 1.00 75.50 410 SER A C 1
ATOM 3327 O O . SER A 1 410 ? 8.938 -8.831 22.995 1.00 75.50 410 SER A O 1
ATOM 3329 N N . ASP A 1 411 ? 6.777 -8.558 22.390 1.00 79.00 411 ASP A N 1
ATOM 3330 C CA . ASP A 1 411 ? 6.533 -9.898 21.854 1.00 79.00 411 ASP A CA 1
ATOM 3331 C C . ASP A 1 411 ? 6.797 -9.941 20.337 1.00 79.00 411 ASP A C 1
ATOM 3333 O O . ASP A 1 411 ? 6.080 -10.585 19.583 1.00 79.00 411 ASP A O 1
ATOM 3337 N N . PHE A 1 412 ? 7.810 -9.202 19.874 1.00 85.12 412 PHE A N 1
ATOM 3338 C CA . PHE A 1 412 ? 8.152 -9.108 18.453 1.00 85.12 412 PHE A CA 1
ATOM 3339 C C . PHE A 1 412 ? 9.024 -10.297 18.033 1.00 85.12 412 PHE A C 1
ATOM 3341 O O . PHE A 1 412 ? 10.235 -10.289 18.281 1.00 85.12 412 PHE A O 1
ATOM 3348 N N . ASP A 1 413 ? 8.420 -11.302 17.397 1.00 88.00 413 ASP A N 1
ATOM 3349 C CA . ASP A 1 413 ? 9.105 -12.497 16.917 1.00 88.00 413 ASP A CA 1
ATOM 3350 C C . ASP A 1 413 ? 9.259 -12.515 15.381 1.00 88.00 413 ASP A C 1
ATOM 3352 O O . ASP A 1 413 ? 9.124 -11.501 14.686 1.00 88.00 413 ASP A O 1
ATOM 3356 N N . VAL A 1 414 ? 9.668 -13.659 14.828 1.00 86.44 414 VAL A N 1
ATOM 3357 C CA . VAL A 1 414 ? 9.896 -13.813 13.385 1.00 86.44 414 VAL A CA 1
ATOM 3358 C C . VAL A 1 414 ? 8.612 -13.603 12.576 1.00 86.44 414 VAL A C 1
ATOM 3360 O O . VAL A 1 414 ? 8.668 -13.077 11.465 1.00 86.44 414 VAL A O 1
ATOM 3363 N N . LYS A 1 415 ? 7.452 -13.991 13.098 1.00 88.62 415 LYS A N 1
ATOM 3364 C CA . LYS A 1 415 ? 6.156 -13.790 12.454 1.00 88.62 415 LYS A CA 1
ATOM 3365 C C . LYS A 1 415 ? 5.836 -12.302 12.334 1.00 88.62 415 LYS A C 1
ATOM 3367 O O . LYS A 1 415 ? 5.500 -11.857 11.236 1.00 88.62 415 LYS A O 1
ATOM 3372 N N . GLU A 1 416 ? 5.988 -11.528 13.407 1.00 90.94 416 GLU A N 1
ATOM 3373 C CA . GLU A 1 416 ? 5.794 -10.072 13.377 1.00 90.94 416 GLU A CA 1
ATOM 3374 C C . GLU A 1 416 ? 6.828 -9.408 12.462 1.00 90.94 416 GLU A C 1
ATOM 3376 O O . GLU A 1 416 ? 6.487 -8.495 11.713 1.00 90.94 416 GLU A O 1
ATOM 3381 N N . LEU A 1 417 ? 8.067 -9.911 12.425 1.00 91.00 417 LEU A N 1
ATOM 3382 C CA . LEU A 1 417 ? 9.087 -9.449 11.480 1.00 91.00 417 LEU A CA 1
ATOM 3383 C C . LEU A 1 417 ? 8.675 -9.671 10.017 1.00 91.00 417 LEU A C 1
ATOM 3385 O O . LEU A 1 417 ? 8.837 -8.774 9.187 1.00 91.00 417 LEU A O 1
ATOM 3389 N N . LEU A 1 418 ? 8.142 -10.848 9.683 1.00 90.75 418 LEU A N 1
ATOM 3390 C CA . LEU A 1 418 ? 7.674 -11.152 8.329 1.00 90.75 418 LEU A CA 1
ATOM 3391 C C . LEU A 1 418 ? 6.471 -10.280 7.950 1.00 90.75 418 LEU A C 1
ATOM 3393 O O . LEU A 1 418 ? 6.471 -9.696 6.865 1.00 90.75 418 LEU A O 1
ATOM 3397 N N . ASN A 1 419 ? 5.493 -10.122 8.848 1.00 91.19 419 ASN A N 1
ATOM 3398 C CA . ASN A 1 419 ? 4.367 -9.202 8.654 1.00 91.19 419 ASN A CA 1
ATOM 3399 C C . ASN A 1 419 ? 4.849 -7.764 8.436 1.00 91.19 419 ASN A C 1
ATOM 3401 O O . ASN A 1 419 ? 4.387 -7.082 7.520 1.00 91.19 419 ASN A O 1
ATOM 3405 N N . TYR A 1 420 ? 5.806 -7.315 9.249 1.00 93.25 420 TYR A N 1
ATOM 3406 C CA . TYR A 1 420 ? 6.418 -6.000 9.135 1.00 93.25 420 TYR A CA 1
ATOM 3407 C C . TYR A 1 420 ? 7.063 -5.816 7.760 1.00 93.25 420 TYR A C 1
ATOM 3409 O O . TYR A 1 420 ? 6.786 -4.828 7.083 1.00 93.25 420 TYR A O 1
ATOM 3417 N N . PHE A 1 421 ? 7.861 -6.777 7.286 1.00 92.62 421 PHE A N 1
ATOM 3418 C CA . PHE A 1 421 ? 8.464 -6.691 5.954 1.00 92.62 421 PHE A CA 1
ATOM 3419 C C . PHE A 1 421 ? 7.432 -6.678 4.830 1.00 92.62 421 PHE A C 1
ATOM 3421 O O . PHE A 1 421 ? 7.599 -5.897 3.897 1.00 92.62 421 PHE A O 1
ATOM 3428 N N . PHE A 1 422 ? 6.346 -7.447 4.938 1.00 92.00 422 PHE A N 1
ATOM 3429 C CA . PHE A 1 422 ? 5.227 -7.355 3.996 1.00 92.00 422 PHE A CA 1
ATOM 3430 C C . PHE A 1 422 ? 4.649 -5.940 3.945 1.00 92.00 422 PHE A C 1
ATOM 3432 O O . PHE A 1 422 ? 4.510 -5.366 2.869 1.00 92.00 422 PHE A O 1
ATOM 3439 N N . GLN A 1 423 ? 4.373 -5.339 5.102 1.00 93.31 423 GLN A N 1
ATOM 3440 C CA . GLN A 1 423 ? 3.855 -3.970 5.185 1.00 93.31 423 GLN A CA 1
ATOM 3441 C C . GLN A 1 423 ? 4.834 -2.953 4.578 1.00 93.31 423 GLN A C 1
ATOM 3443 O O . GLN A 1 423 ? 4.415 -2.041 3.867 1.00 93.31 423 GLN A O 1
ATOM 3448 N N . ILE A 1 424 ? 6.140 -3.121 4.806 1.00 94.12 424 ILE A N 1
ATOM 3449 C CA . ILE A 1 424 ? 7.179 -2.271 4.211 1.00 94.12 424 ILE A CA 1
ATOM 3450 C C . ILE A 1 424 ? 7.248 -2.438 2.683 1.00 94.12 424 ILE A C 1
ATOM 3452 O O . ILE A 1 424 ? 7.371 -1.440 1.973 1.00 94.12 424 ILE A O 1
ATOM 3456 N N . GLU A 1 425 ? 7.134 -3.661 2.162 1.00 91.81 425 GLU A N 1
ATOM 3457 C CA . GLU A 1 425 ? 7.075 -3.924 0.718 1.00 91.81 425 GLU A CA 1
ATOM 3458 C C . GLU A 1 425 ? 5.844 -3.278 0.066 1.00 91.81 425 GLU A C 1
ATOM 3460 O O . GLU A 1 425 ? 5.984 -2.580 -0.942 1.00 91.81 425 GLU A O 1
ATOM 3465 N N . TYR A 1 426 ? 4.663 -3.404 0.683 1.00 91.94 426 TYR A N 1
ATOM 3466 C CA . TYR A 1 426 ? 3.444 -2.731 0.223 1.00 91.94 426 TYR A CA 1
ATOM 3467 C C . TYR A 1 426 ? 3.620 -1.214 0.158 1.00 91.94 426 TYR A C 1
ATOM 3469 O O . TYR A 1 426 ? 3.339 -0.607 -0.873 1.00 91.94 426 TYR A O 1
ATOM 3477 N N . LEU A 1 427 ? 4.139 -0.590 1.221 1.00 92.00 427 LEU A N 1
ATOM 3478 C CA . LEU A 1 427 ? 4.369 0.858 1.244 1.00 92.00 427 LEU A CA 1
ATOM 3479 C C . LEU A 1 427 ? 5.383 1.303 0.179 1.00 92.00 427 LEU A C 1
ATOM 3481 O O . LEU A 1 427 ? 5.239 2.385 -0.393 1.00 92.00 427 LEU A O 1
ATOM 3485 N N . ALA A 1 428 ? 6.404 0.487 -0.101 1.00 89.56 428 ALA A N 1
ATOM 3486 C CA . ALA A 1 428 ? 7.392 0.782 -1.137 1.00 89.56 428 ALA A CA 1
ATOM 3487 C C . ALA A 1 428 ? 6.790 0.684 -2.548 1.00 89.56 428 ALA A C 1
ATOM 3489 O O . ALA A 1 428 ? 7.075 1.543 -3.388 1.00 89.56 428 ALA A O 1
ATOM 3490 N N . LYS A 1 429 ? 5.922 -0.308 -2.797 1.00 85.62 429 LYS A N 1
ATOM 3491 C CA . LYS A 1 429 ? 5.197 -0.463 -4.072 1.00 85.62 429 LYS A CA 1
ATOM 3492 C C . LYS A 1 429 ? 4.040 0.515 -4.250 1.00 85.62 429 LYS A C 1
ATOM 3494 O O . LYS A 1 429 ? 3.709 0.842 -5.382 1.00 85.62 429 LYS A O 1
ATOM 3499 N N . SER A 1 430 ? 3.468 1.039 -3.169 1.00 83.06 430 SER A N 1
ATOM 3500 C CA . SER A 1 430 ? 2.597 2.224 -3.206 1.00 83.06 430 SER A CA 1
ATOM 3501 C C . SER A 1 430 ? 3.368 3.534 -3.367 1.00 83.06 430 SER A C 1
ATOM 3503 O O . SER A 1 430 ? 2.755 4.590 -3.485 1.00 83.06 430 SER A O 1
ATOM 3505 N N . TYR A 1 431 ? 4.705 3.489 -3.350 1.00 85.00 431 TYR A N 1
ATOM 3506 C CA . TYR A 1 431 ? 5.578 4.661 -3.446 1.00 85.00 431 TYR A CA 1
ATOM 3507 C C . TYR A 1 431 ? 5.454 5.652 -2.275 1.00 85.00 431 TYR A C 1
ATOM 3509 O O . TYR A 1 431 ? 5.924 6.788 -2.331 1.00 85.00 431 TYR A O 1
ATOM 3517 N N . GLU A 1 432 ? 4.877 5.211 -1.162 1.00 87.88 432 GLU A N 1
ATOM 3518 C CA . GLU A 1 432 ? 4.712 6.008 0.060 1.00 87.88 432 GLU A CA 1
ATOM 3519 C C . GLU A 1 432 ? 6.019 6.109 0.861 1.00 87.88 432 GLU A C 1
ATOM 3521 O O . GLU A 1 432 ? 6.208 6.997 1.707 1.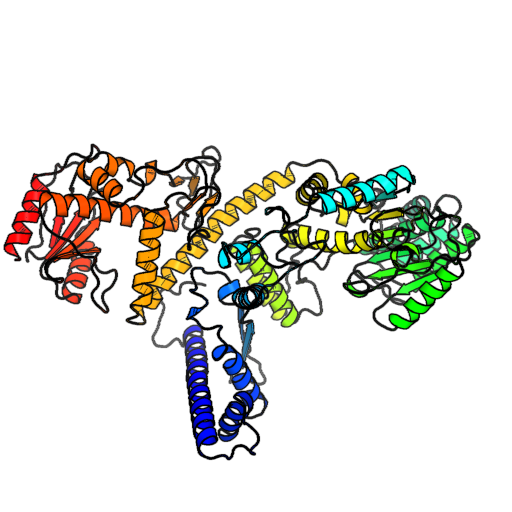00 87.88 432 GLU A O 1
ATOM 3526 N N . ILE A 1 433 ? 6.951 5.197 0.580 1.00 90.69 433 ILE A N 1
ATOM 3527 C CA . ILE A 1 433 ? 8.329 5.219 1.062 1.00 90.69 433 ILE A CA 1
ATOM 3528 C C . ILE A 1 433 ? 9.300 5.037 -0.109 1.00 90.69 433 ILE A C 1
ATOM 3530 O O . ILE A 1 433 ? 9.023 4.331 -1.080 1.00 90.69 433 ILE A O 1
ATOM 3534 N N . SER A 1 434 ? 10.464 5.675 -0.007 1.00 86.94 434 SER A N 1
ATOM 3535 C CA . SER A 1 434 ? 11.564 5.468 -0.961 1.00 86.94 434 SER A CA 1
ATOM 3536 C C . SER A 1 434 ? 12.264 4.126 -0.723 1.00 86.94 434 SER A C 1
ATOM 3538 O O . SER A 1 434 ? 12.195 3.588 0.385 1.00 86.94 434 SER A O 1
ATOM 3540 N N . ILE A 1 435 ? 13.044 3.632 -1.692 1.00 84.00 435 ILE A N 1
ATOM 3541 C CA . ILE A 1 435 ? 13.908 2.454 -1.479 1.00 84.00 435 ILE A CA 1
ATOM 3542 C C . ILE A 1 435 ? 14.863 2.617 -0.287 1.00 84.00 435 ILE A C 1
ATOM 3544 O O . ILE A 1 435 ? 15.183 1.658 0.411 1.00 84.00 435 ILE A O 1
ATOM 3548 N N . ASN A 1 436 ? 15.336 3.842 -0.041 1.00 85.56 436 ASN A N 1
ATOM 3549 C CA . ASN A 1 436 ? 16.290 4.123 1.026 1.00 85.56 436 ASN A CA 1
ATOM 3550 C C . ASN A 1 436 ? 15.600 4.000 2.383 1.00 85.56 436 ASN A C 1
ATOM 3552 O O . ASN A 1 436 ? 16.143 3.394 3.304 1.00 85.56 436 ASN A O 1
ATOM 3556 N N . GLU A 1 437 ? 14.380 4.531 2.479 1.00 90.06 437 GLU A N 1
ATOM 3557 C CA . GLU A 1 437 ? 13.518 4.382 3.650 1.00 90.06 437 GLU A CA 1
ATOM 3558 C C . GLU A 1 437 ? 13.132 2.908 3.848 1.00 90.06 437 GLU A C 1
ATOM 3560 O O . GLU A 1 437 ? 13.249 2.407 4.961 1.00 90.06 437 GLU A O 1
ATOM 3565 N N . LYS A 1 438 ? 12.804 2.174 2.776 1.00 91.50 438 LYS A N 1
ATOM 3566 C CA . LYS A 1 438 ? 12.575 0.720 2.800 1.00 91.50 438 LYS A CA 1
ATOM 3567 C C . LYS A 1 438 ? 13.776 -0.036 3.380 1.00 91.50 438 LYS A C 1
ATOM 3569 O O . LYS A 1 438 ? 13.622 -0.768 4.351 1.00 91.50 438 LYS A O 1
ATOM 3574 N N . ASN A 1 439 ? 14.974 0.162 2.826 1.00 90.25 439 ASN A N 1
ATOM 3575 C CA . ASN A 1 439 ? 16.199 -0.501 3.287 1.00 90.25 439 ASN A CA 1
ATOM 3576 C C . ASN A 1 439 ? 16.517 -0.150 4.747 1.00 90.25 439 ASN A C 1
ATOM 3578 O O . ASN A 1 439 ? 16.899 -1.020 5.528 1.00 90.25 439 ASN A O 1
ATOM 3582 N N . TYR A 1 440 ? 16.324 1.115 5.130 1.00 91.38 440 TYR A N 1
ATOM 3583 C CA . TYR A 1 440 ? 16.461 1.554 6.515 1.00 91.38 440 TYR A CA 1
ATOM 3584 C C . TYR A 1 440 ? 15.490 0.808 7.439 1.00 91.38 440 TYR A C 1
ATOM 3586 O O . TYR A 1 440 ? 15.915 0.273 8.458 1.00 91.38 440 TYR A O 1
ATOM 3594 N N . LEU A 1 441 ? 14.209 0.716 7.079 1.00 93.06 441 LEU A N 1
ATOM 3595 C CA . LEU A 1 441 ? 13.183 0.041 7.878 1.00 93.06 441 LEU A CA 1
ATOM 3596 C C . LEU A 1 441 ? 13.421 -1.473 7.966 1.00 93.06 441 LEU A C 1
ATOM 3598 O O . LEU A 1 441 ? 13.327 -2.032 9.057 1.00 93.06 441 LEU A O 1
ATOM 3602 N N . ILE A 1 442 ? 13.830 -2.123 6.872 1.00 91.38 442 ILE A N 1
ATOM 3603 C CA . ILE A 1 442 ? 14.214 -3.544 6.875 1.00 91.38 442 ILE A CA 1
ATOM 3604 C C . ILE A 1 442 ? 15.349 -3.789 7.872 1.00 91.38 442 ILE A C 1
ATOM 3606 O O . ILE A 1 442 ? 15.226 -4.653 8.741 1.00 91.38 442 ILE A O 1
ATOM 3610 N N . ASN A 1 443 ? 16.417 -2.985 7.813 1.00 90.06 443 ASN A N 1
ATOM 3611 C CA . ASN A 1 443 ? 17.531 -3.097 8.757 1.00 90.06 443 ASN A CA 1
ATOM 3612 C C . ASN A 1 443 ? 17.061 -2.946 10.208 1.00 90.06 443 ASN A C 1
ATOM 3614 O O . ASN A 1 443 ? 17.532 -3.659 11.085 1.00 90.06 443 ASN A O 1
ATOM 3618 N N . ARG A 1 444 ? 16.094 -2.065 10.470 1.00 90.00 444 ARG A N 1
ATOM 3619 C CA . ARG A 1 444 ? 15.552 -1.830 11.816 1.00 90.00 444 ARG A CA 1
ATOM 3620 C C . ARG A 1 444 ? 14.733 -3.011 12.332 1.00 90.00 444 ARG A C 1
ATOM 3622 O O . ARG A 1 444 ? 14.849 -3.343 13.508 1.00 90.00 444 ARG A O 1
ATOM 3629 N N . GLY A 1 445 ? 13.968 -3.672 11.463 1.00 90.38 445 GLY A N 1
ATOM 3630 C CA . GLY A 1 445 ? 13.311 -4.939 11.794 1.00 90.38 445 GLY A CA 1
ATOM 3631 C C . GLY A 1 445 ? 14.324 -6.032 12.157 1.00 90.38 445 GLY A C 1
ATOM 3632 O O . GLY A 1 445 ? 14.178 -6.695 13.182 1.00 90.38 445 GLY A O 1
ATOM 3633 N N . LEU A 1 446 ? 15.405 -6.164 11.377 1.00 88.00 446 LEU A N 1
ATOM 3634 C CA . LEU A 1 446 ? 16.480 -7.134 11.649 1.00 88.00 446 LEU A CA 1
ATOM 3635 C C . LEU A 1 446 ? 17.247 -6.835 12.950 1.00 88.00 446 LEU A C 1
ATOM 3637 O O . LEU A 1 446 ? 17.600 -7.746 13.698 1.00 88.00 446 LEU A O 1
ATOM 3641 N N . GLN A 1 447 ? 17.484 -5.561 13.258 1.00 87.56 447 GLN A N 1
ATOM 3642 C CA . GLN A 1 447 ? 18.084 -5.152 14.532 1.00 87.56 447 GLN A CA 1
ATOM 3643 C C . GLN A 1 447 ? 17.189 -5.528 15.717 1.00 87.56 447 GLN A C 1
ATOM 3645 O O . GLN A 1 447 ? 17.674 -6.033 16.729 1.00 87.56 447 GLN A O 1
ATOM 3650 N N . LYS A 1 448 ? 15.870 -5.344 15.576 1.00 87.62 448 LYS A N 1
ATOM 3651 C CA . LYS A 1 448 ? 14.903 -5.668 16.628 1.00 87.62 448 LYS A CA 1
ATOM 3652 C C . LYS A 1 448 ? 14.893 -7.163 16.959 1.00 87.62 448 LYS A C 1
ATOM 3654 O O . LYS A 1 448 ? 14.961 -7.495 18.139 1.00 87.62 448 LYS A O 1
ATOM 3659 N N . ILE A 1 449 ? 14.867 -8.050 15.957 1.00 85.38 449 ILE A N 1
ATOM 3660 C CA . ILE A 1 449 ? 14.908 -9.509 16.198 1.00 85.38 449 ILE A CA 1
ATOM 3661 C C . ILE A 1 449 ? 16.254 -9.960 16.795 1.00 85.38 449 ILE A C 1
ATOM 3663 O O . ILE A 1 449 ? 16.322 -10.960 17.501 1.00 85.38 449 ILE A O 1
ATOM 3667 N N . SER A 1 450 ? 17.317 -9.181 16.573 1.00 81.25 450 SER A N 1
ATOM 3668 C CA . SER A 1 450 ? 18.649 -9.400 17.156 1.00 81.25 450 SER A CA 1
ATOM 3669 C C . SER A 1 450 ? 18.793 -8.825 18.577 1.00 81.25 450 SER A C 1
ATOM 3671 O O . SER A 1 450 ? 19.905 -8.717 19.089 1.00 81.25 450 SER A O 1
ATOM 3673 N N . ASN A 1 451 ? 17.682 -8.449 19.227 1.00 78.56 451 ASN A N 1
ATOM 3674 C CA . ASN A 1 451 ? 17.620 -7.831 20.558 1.00 78.56 451 ASN A CA 1
ATOM 3675 C C . ASN A 1 451 ? 18.370 -6.490 20.693 1.00 78.56 451 ASN A C 1
ATOM 3677 O O . ASN A 1 451 ? 18.674 -6.050 21.807 1.00 78.56 451 ASN A O 1
ATOM 3681 N N . GLU A 1 452 ? 18.637 -5.794 19.586 1.00 77.44 452 GLU A N 1
ATOM 3682 C CA . GLU A 1 452 ? 19.164 -4.432 19.641 1.00 77.44 452 GLU A CA 1
ATOM 3683 C C . GLU A 1 452 ? 18.061 -3.435 20.030 1.00 77.44 452 GLU A C 1
ATOM 3685 O O . GLU A 1 452 ? 16.873 -3.618 19.749 1.00 77.44 452 GLU A O 1
ATOM 3690 N N . LYS A 1 453 ? 18.444 -2.326 20.675 1.00 74.62 453 LYS A N 1
ATOM 3691 C CA . LYS A 1 453 ? 17.501 -1.238 20.965 1.00 74.62 453 LYS A CA 1
ATOM 3692 C C . LYS A 1 453 ? 17.171 -0.481 19.682 1.00 74.62 453 LYS A C 1
ATOM 3694 O O . LYS A 1 453 ? 18.035 0.152 19.079 1.00 74.62 453 LYS A O 1
ATOM 3699 N N . VAL A 1 454 ? 15.892 -0.472 19.318 1.00 76.56 454 VAL A N 1
ATOM 3700 C CA . VAL A 1 454 ? 15.386 0.188 18.110 1.00 76.56 454 VAL A CA 1
ATOM 3701 C C . VAL A 1 454 ? 14.373 1.275 18.496 1.00 76.56 454 VAL A C 1
ATOM 3703 O O . VAL A 1 454 ? 13.552 1.088 19.390 1.00 76.56 454 VAL A O 1
ATOM 3706 N N . TYR A 1 455 ? 14.437 2.436 17.836 1.00 71.81 455 TYR A N 1
ATOM 3707 C CA . TYR A 1 455 ? 13.410 3.490 17.955 1.00 71.81 455 TYR A CA 1
ATOM 3708 C C . TYR A 1 455 ? 12.145 3.117 17.175 1.00 71.81 455 TYR A C 1
ATOM 3710 O O . TYR A 1 455 ? 12.218 2.417 16.163 1.00 71.81 455 TYR A O 1
ATOM 3718 N N . SER A 1 456 ? 11.008 3.653 17.612 1.00 72.69 456 SER A N 1
ATOM 3719 C CA . SER A 1 456 ? 9.691 3.339 17.065 1.00 72.69 456 SER A CA 1
ATOM 3720 C C . SER A 1 456 ? 9.511 3.743 15.593 1.00 72.69 456 SER A C 1
ATOM 3722 O O . SER A 1 456 ? 10.104 4.698 15.088 1.00 72.69 456 SER A O 1
ATOM 3724 N N . ASN A 1 457 ? 8.639 3.008 14.904 1.00 80.75 457 ASN A N 1
ATOM 3725 C CA . ASN A 1 457 ? 8.225 3.209 13.513 1.00 80.75 457 ASN A CA 1
ATOM 3726 C C . ASN A 1 457 ? 6.877 3.949 13.395 1.00 80.75 457 ASN A C 1
ATOM 3728 O O . ASN A 1 457 ? 6.193 3.840 12.380 1.00 80.75 457 ASN A O 1
ATOM 3732 N N . LEU A 1 458 ? 6.508 4.739 14.412 1.00 76.56 458 LEU A N 1
ATOM 3733 C CA . LEU A 1 458 ? 5.203 5.414 14.509 1.00 76.56 458 LEU A CA 1
ATOM 3734 C C . LEU A 1 458 ? 4.907 6.345 13.327 1.00 76.56 458 LEU A C 1
ATOM 3736 O O . LEU A 1 458 ? 3.755 6.486 12.939 1.00 76.56 458 LEU A O 1
ATOM 3740 N N . LYS A 1 459 ? 5.935 6.930 12.695 1.00 83.50 459 LYS A N 1
ATOM 3741 C CA . LYS A 1 459 ? 5.769 7.794 11.511 1.00 83.50 459 LYS A CA 1
ATOM 3742 C C . LYS A 1 459 ? 5.132 7.081 10.315 1.00 83.50 459 LYS A C 1
ATOM 3744 O O . LYS A 1 459 ? 4.692 7.750 9.390 1.00 83.50 459 LYS A O 1
ATOM 3749 N N . LEU A 1 460 ? 5.093 5.749 10.300 1.00 86.75 460 LEU A N 1
ATOM 3750 C CA . LEU A 1 460 ? 4.436 5.016 9.225 1.00 86.75 460 LEU A CA 1
ATOM 3751 C C . LEU A 1 460 ? 2.903 5.076 9.315 1.00 86.75 460 LEU A C 1
ATOM 3753 O O . LEU A 1 460 ? 2.243 4.826 8.311 1.00 86.75 460 LEU A O 1
ATOM 3757 N N . ILE A 1 461 ? 2.326 5.452 10.465 1.00 82.56 461 ILE A N 1
ATOM 3758 C CA . ILE A 1 461 ? 0.867 5.585 10.611 1.00 82.56 461 ILE A CA 1
ATOM 3759 C C . ILE A 1 461 ? 0.292 6.726 9.761 1.00 82.56 461 ILE A C 1
ATOM 3761 O O . ILE A 1 461 ? -0.869 6.675 9.373 1.00 82.56 461 ILE A O 1
ATOM 3765 N N . THR A 1 462 ? 1.115 7.723 9.422 1.00 82.75 462 THR A N 1
ATOM 3766 C CA . THR A 1 462 ? 0.702 8.892 8.633 1.00 82.75 462 THR A CA 1
ATOM 3767 C C . THR A 1 462 ? 0.772 8.661 7.124 1.00 82.75 462 THR A C 1
ATOM 3769 O O . THR A 1 462 ? 0.439 9.558 6.354 1.00 82.75 462 THR A O 1
ATOM 3772 N N . LYS A 1 463 ? 1.234 7.485 6.686 1.00 87.69 463 LYS A N 1
ATOM 3773 C CA . LYS A 1 463 ? 1.276 7.095 5.272 1.00 87.69 463 LYS A CA 1
ATOM 3774 C C . LYS A 1 463 ? -0.148 6.820 4.771 1.00 87.69 463 LYS A C 1
ATOM 3776 O O . LYS A 1 463 ? -0.986 6.356 5.539 1.00 87.69 463 LYS A O 1
ATOM 3781 N N . GLU A 1 464 ? -0.434 7.099 3.506 1.00 88.50 464 GLU A N 1
ATOM 3782 C CA . GLU A 1 464 ? -1.789 7.013 2.947 1.00 88.50 464 GLU A CA 1
ATOM 3783 C C . GLU A 1 464 ? -2.394 5.606 3.065 1.00 88.50 464 GLU A C 1
ATOM 3785 O O . GLU A 1 464 ? -3.510 5.468 3.560 1.00 88.50 464 GLU A O 1
ATOM 3790 N N . SER A 1 465 ? -1.661 4.530 2.755 1.00 91.06 465 SER A N 1
ATOM 3791 C CA . SER A 1 465 ? -2.169 3.161 2.946 1.00 91.06 465 SER A CA 1
ATOM 3792 C C . SER A 1 465 ? -2.472 2.847 4.413 1.00 91.06 465 SER A C 1
ATOM 3794 O O . SER A 1 465 ? -3.416 2.102 4.693 1.00 91.06 465 SER A O 1
ATOM 3796 N N . SER A 1 466 ? -1.709 3.423 5.347 1.00 91.06 466 SER A N 1
ATOM 3797 C CA . SER A 1 466 ? -1.945 3.308 6.792 1.00 91.06 466 SER A CA 1
ATOM 3798 C C . SER A 1 466 ? -3.213 4.047 7.209 1.00 91.06 466 SER A C 1
ATOM 3800 O O . SER A 1 466 ? -4.071 3.470 7.877 1.00 91.06 466 SER A O 1
ATOM 3802 N N . ARG A 1 467 ? -3.383 5.293 6.757 1.00 91.38 467 ARG A N 1
ATOM 3803 C CA . ARG A 1 467 ? -4.589 6.103 6.989 1.00 91.38 467 ARG A CA 1
ATOM 3804 C C . ARG A 1 467 ? -5.830 5.460 6.381 1.00 91.38 467 ARG A C 1
ATOM 3806 O O . ARG A 1 467 ? -6.878 5.404 7.015 1.00 91.38 467 ARG A O 1
ATOM 3813 N N . ARG A 1 468 ? -5.705 4.872 5.195 1.00 92.62 468 ARG A N 1
ATOM 3814 C CA . ARG A 1 468 ? -6.781 4.109 4.558 1.00 92.62 468 ARG A CA 1
ATOM 3815 C C . ARG A 1 468 ? -7.105 2.816 5.307 1.00 92.62 468 ARG A C 1
ATOM 3817 O O . ARG A 1 468 ? -8.269 2.454 5.376 1.00 92.62 468 ARG A O 1
ATOM 3824 N N . LYS A 1 469 ? -6.129 2.150 5.937 1.00 92.56 469 LYS A N 1
ATOM 3825 C CA . LYS A 1 469 ? -6.389 1.005 6.837 1.00 92.56 469 LYS A CA 1
ATOM 3826 C C . LYS A 1 469 ? -7.124 1.424 8.119 1.00 92.56 469 LYS A C 1
ATOM 3828 O O . LYS A 1 469 ? -7.950 0.674 8.640 1.00 92.56 469 LYS A O 1
ATOM 3833 N N . LEU A 1 470 ? -6.860 2.630 8.629 1.00 92.56 470 LEU A N 1
ATOM 3834 C CA . LEU A 1 470 ? -7.687 3.221 9.689 1.00 92.56 470 LEU A CA 1
ATOM 3835 C C . LEU A 1 470 ? -9.118 3.432 9.188 1.00 92.56 470 LEU A C 1
ATOM 3837 O O . LEU A 1 470 ? -10.064 3.009 9.849 1.00 92.56 470 LEU A O 1
ATOM 3841 N N . LEU A 1 471 ? -9.268 4.018 7.996 1.00 93.62 471 LEU A N 1
ATOM 3842 C CA . LEU A 1 471 ? -10.566 4.247 7.369 1.00 93.62 471 LEU A CA 1
ATOM 3843 C C . LEU A 1 471 ? -11.356 2.946 7.175 1.00 93.62 471 LEU A C 1
ATOM 3845 O O . LEU A 1 471 ? -12.533 2.915 7.528 1.00 93.62 471 LEU A O 1
ATOM 3849 N N . THR A 1 472 ? -10.734 1.866 6.685 1.00 92.50 472 THR A N 1
ATOM 3850 C CA . THR A 1 472 ? -11.424 0.574 6.516 1.00 92.50 472 THR A CA 1
ATOM 3851 C C . THR A 1 472 ? -11.983 0.064 7.844 1.00 92.50 472 THR A C 1
ATOM 3853 O O . THR A 1 472 ? -13.153 -0.312 7.920 1.00 92.50 472 THR A O 1
ATOM 3856 N N . THR A 1 473 ? -11.191 0.150 8.914 1.00 91.94 473 THR A N 1
ATOM 3857 C CA . THR A 1 473 ? -11.609 -0.235 10.271 1.00 91.94 473 THR A CA 1
ATOM 3858 C C . THR A 1 473 ? -12.767 0.634 10.778 1.00 91.94 473 THR A C 1
ATOM 3860 O O . THR A 1 473 ? -13.722 0.120 11.364 1.00 91.94 473 THR A O 1
ATOM 3863 N N . VAL A 1 474 ? -12.717 1.949 10.534 1.00 94.12 474 VAL A N 1
ATOM 3864 C CA . VAL A 1 474 ? -13.771 2.891 10.944 1.00 94.12 474 VAL A CA 1
ATOM 3865 C C . VAL A 1 474 ? -15.069 2.648 10.176 1.00 94.12 474 VAL A C 1
ATOM 3867 O O . VAL A 1 474 ? -16.114 2.537 10.812 1.00 94.12 474 VAL A O 1
ATOM 3870 N N . ILE A 1 475 ? -15.023 2.469 8.853 1.00 93.06 475 ILE A N 1
ATOM 3871 C CA . ILE A 1 475 ? -16.209 2.151 8.037 1.00 93.06 475 ILE A CA 1
ATOM 3872 C C . ILE A 1 475 ? -16.862 0.855 8.516 1.00 93.06 475 ILE A C 1
ATOM 3874 O O . ILE A 1 475 ? -18.078 0.799 8.689 1.00 93.06 475 ILE A O 1
ATOM 3878 N N . GLN A 1 476 ? -16.072 -0.184 8.793 1.00 89.94 476 GLN A N 1
ATOM 3879 C CA . GLN A 1 476 ? -16.599 -1.446 9.316 1.00 89.94 476 GLN A CA 1
ATOM 3880 C C . GLN A 1 476 ? -17.231 -1.299 10.707 1.00 89.94 476 GLN A C 1
ATOM 3882 O O . GLN A 1 476 ? -18.191 -2.008 11.025 1.00 89.94 476 GLN A O 1
ATOM 3887 N N . ALA A 1 477 ? -16.693 -0.418 11.555 1.00 92.06 477 ALA A N 1
ATOM 3888 C CA . ALA A 1 477 ? -17.222 -0.151 12.887 1.00 92.06 477 ALA A CA 1
ATOM 3889 C C . ALA A 1 477 ? -18.514 0.681 12.836 1.00 92.06 477 ALA A C 1
ATOM 3891 O O . ALA A 1 477 ? -19.512 0.275 13.429 1.00 92.06 477 ALA A O 1
ATOM 3892 N N . VAL A 1 478 ? -18.521 1.788 12.088 1.00 94.25 478 VAL A N 1
ATOM 3893 C CA . VAL A 1 478 ? -19.688 2.668 11.897 1.00 94.25 478 VAL A CA 1
ATOM 3894 C C . VAL A 1 478 ? -20.804 1.941 11.151 1.00 94.25 478 VAL A C 1
ATOM 3896 O O . VAL A 1 478 ? -21.957 1.989 11.570 1.00 94.25 478 VAL A O 1
ATOM 3899 N N . GLY A 1 479 ? -20.464 1.141 10.137 1.00 90.62 479 GLY A N 1
ATOM 3900 C CA . GLY A 1 479 ? -21.404 0.311 9.378 1.00 90.62 479 GLY A CA 1
ATOM 3901 C C . GLY A 1 479 ? -22.093 -0.793 10.193 1.00 90.62 479 GLY A C 1
ATOM 3902 O O . GLY A 1 479 ? -22.853 -1.592 9.652 1.00 90.62 479 GLY A O 1
ATOM 3903 N N . ARG A 1 480 ? -21.830 -0.901 11.502 1.00 87.00 480 ARG A N 1
ATOM 3904 C CA . ARG A 1 480 ? -22.620 -1.728 12.433 1.00 87.00 480 ARG A CA 1
ATOM 3905 C C . ARG A 1 480 ? -23.883 -1.033 12.904 1.00 87.00 480 ARG A C 1
ATOM 3907 O O . ARG A 1 480 ? -24.774 -1.727 13.374 1.00 87.00 480 ARG A O 1
ATOM 3914 N N . LEU A 1 481 ? -23.945 0.287 12.782 1.00 92.00 481 LEU A N 1
ATOM 3915 C CA . LEU A 1 481 ? -25.107 1.089 13.141 1.00 92.00 481 LEU A CA 1
ATOM 3916 C C . LEU A 1 481 ? -26.114 1.182 11.989 1.00 92.00 481 LEU A C 1
ATOM 3918 O O . LEU A 1 481 ? -27.244 1.577 12.235 1.00 92.00 481 LEU A O 1
ATOM 3922 N N . SER A 1 482 ? -25.742 0.783 10.764 1.00 88.94 482 SER A N 1
ATOM 3923 C CA . SER A 1 482 ? -26.527 0.964 9.532 1.00 88.94 482 SER A CA 1
ATOM 3924 C C . SER A 1 482 ? -27.159 -0.322 8.961 1.00 88.94 482 SER A C 1
ATOM 3926 O O . SER A 1 482 ? -27.724 -0.300 7.871 1.00 88.94 482 SER A O 1
ATOM 3928 N N . ARG A 1 483 ? -27.101 -1.464 9.664 1.00 88.69 483 ARG A N 1
ATOM 3929 C CA . ARG A 1 483 ? -27.473 -2.784 9.102 1.00 88.69 483 ARG A CA 1
ATOM 3930 C C . ARG A 1 483 ? -28.963 -3.107 9.164 1.00 88.69 483 ARG A C 1
ATOM 3932 O O . ARG A 1 483 ? -29.413 -3.978 8.428 1.00 88.69 483 ARG A O 1
ATOM 3939 N N . THR A 1 484 ? -29.700 -2.488 10.075 1.00 92.00 484 THR A N 1
ATOM 3940 C CA . THR A 1 484 ? -31.132 -2.703 10.335 1.00 92.00 484 THR A CA 1
ATOM 3941 C C . THR A 1 484 ? -31.931 -1.440 10.049 1.00 92.00 484 THR A C 1
ATOM 3943 O O . THR A 1 484 ? -31.378 -0.343 10.041 1.00 92.00 484 THR A O 1
ATOM 3946 N N . PHE A 1 485 ? -33.236 -1.584 9.829 1.00 92.00 485 PHE A N 1
ATOM 3947 C CA . PHE A 1 485 ? -34.117 -0.472 9.476 1.00 92.00 485 PHE A CA 1
ATOM 3948 C C . PHE A 1 485 ? -34.761 0.202 10.682 1.00 92.00 485 PHE A C 1
ATOM 3950 O O . PHE A 1 485 ? -35.169 1.355 10.579 1.00 92.00 485 PHE A O 1
ATOM 3957 N N . ASN A 1 486 ? -34.822 -0.473 11.832 1.00 92.50 486 ASN A N 1
ATOM 3958 C CA . ASN A 1 486 ? -35.298 0.149 13.061 1.00 92.50 486 ASN A CA 1
ATOM 3959 C C . ASN A 1 486 ? -34.179 0.961 13.712 1.00 92.50 486 ASN A C 1
ATOM 3961 O O . ASN A 1 486 ? -33.150 0.404 14.102 1.00 92.50 486 ASN A O 1
ATOM 3965 N N . LYS A 1 487 ? -34.404 2.263 13.871 1.00 92.19 487 LYS A N 1
ATOM 3966 C CA . LYS A 1 487 ? -33.458 3.219 14.445 1.00 92.19 487 LYS A CA 1
ATOM 3967 C C . LYS A 1 487 ? -34.045 3.926 15.660 1.00 92.19 487 LYS A C 1
ATOM 3969 O O . LYS A 1 487 ? -35.240 4.206 15.720 1.00 92.19 487 LYS A O 1
ATOM 3974 N N . ASN A 1 488 ? -33.165 4.262 16.593 1.00 90.19 488 ASN A N 1
ATOM 3975 C CA . ASN A 1 488 ? -33.377 5.324 17.572 1.00 90.19 488 ASN A CA 1
ATOM 3976 C C . ASN A 1 488 ? -32.517 6.533 17.179 1.00 90.19 488 ASN A C 1
ATOM 3978 O O . ASN A 1 488 ? -32.052 6.643 16.046 1.00 90.19 488 ASN A O 1
ATOM 3982 N N . GLU A 1 489 ? -32.315 7.450 18.116 1.00 92.06 489 GLU A N 1
ATOM 3983 C CA . GLU A 1 489 ? -31.212 8.397 18.034 1.00 92.06 489 GLU A CA 1
ATOM 3984 C C . GLU A 1 489 ? -29.869 7.666 17.963 1.00 92.06 489 GLU A C 1
ATOM 3986 O O . GLU A 1 489 ? -29.612 6.755 18.749 1.00 92.06 489 GLU A O 1
ATOM 3991 N N . ILE A 1 490 ? -29.024 8.088 17.026 1.00 95.69 490 ILE A N 1
ATOM 3992 C CA . ILE A 1 490 ? -27.683 7.551 16.822 1.00 95.69 490 ILE A CA 1
ATOM 3993 C C . ILE A 1 490 ? -26.675 8.531 17.418 1.00 95.69 490 ILE A C 1
ATOM 3995 O O . ILE A 1 490 ? -26.763 9.738 17.196 1.00 95.69 490 ILE A O 1
ATOM 3999 N N . SER A 1 491 ? -25.712 8.029 18.189 1.00 97.44 491 SER A N 1
ATOM 4000 C CA . SER A 1 491 ? -24.647 8.846 18.783 1.00 97.44 491 SER A CA 1
ATOM 4001 C C . SER A 1 491 ? -23.268 8.263 18.495 1.00 97.44 491 SER A C 1
ATOM 4003 O O . SER A 1 491 ? -22.977 7.138 18.897 1.00 97.44 491 SER A O 1
ATOM 4005 N N . ILE A 1 492 ? -22.395 9.028 17.842 1.00 98.25 492 ILE A N 1
ATOM 4006 C CA . ILE A 1 492 ? -21.036 8.596 17.496 1.00 98.25 492 ILE A CA 1
ATOM 4007 C C . ILE A 1 492 ? -20.030 9.540 18.151 1.00 98.25 492 ILE A C 1
ATOM 4009 O O . ILE A 1 492 ? -20.014 10.736 17.888 1.00 98.25 492 ILE A O 1
ATOM 4013 N N . LEU A 1 493 ? -19.164 8.993 18.998 1.00 98.12 493 LEU A N 1
ATOM 4014 C CA . LEU A 1 493 ? -18.022 9.705 19.562 1.00 98.12 493 LEU A CA 1
ATOM 4015 C C . LEU A 1 493 ? -16.740 9.140 18.952 1.00 98.12 493 LEU A C 1
ATOM 4017 O O . LEU A 1 493 ? -16.461 7.950 19.090 1.00 98.12 493 LEU A O 1
ATOM 4021 N N . ILE A 1 494 ? -15.927 9.977 18.320 1.00 97.69 494 ILE A N 1
ATOM 4022 C CA . ILE A 1 494 ? -14.642 9.563 17.744 1.00 97.69 494 ILE A CA 1
ATOM 4023 C C . ILE A 1 494 ? -13.475 10.216 18.479 1.00 97.69 494 ILE A C 1
ATOM 4025 O O . ILE A 1 494 ? -13.507 11.406 18.795 1.00 97.69 494 ILE A O 1
ATOM 4029 N N . SER A 1 495 ? -12.424 9.441 18.757 1.00 95.19 495 SER A N 1
ATOM 4030 C CA . SER A 1 495 ? -11.186 10.009 19.287 1.00 95.19 495 SER A CA 1
ATOM 4031 C C . SER A 1 495 ? -10.618 11.030 18.300 1.00 95.19 495 SER A C 1
ATOM 4033 O O . SER A 1 495 ? -10.446 10.731 17.120 1.00 95.19 495 SER A O 1
ATOM 4035 N N . ASP A 1 496 ? -10.272 12.219 18.781 1.00 91.81 496 ASP A N 1
ATOM 4036 C CA . ASP A 1 496 ? -9.702 13.300 17.973 1.00 91.81 496 ASP A CA 1
ATOM 4037 C C . ASP A 1 496 ? -8.409 12.877 17.247 1.00 91.81 496 ASP A C 1
ATOM 4039 O O . ASP A 1 496 ? -8.198 13.209 16.081 1.00 91.81 496 ASP A O 1
ATOM 4043 N N . ASN A 1 497 ? -7.584 12.036 17.885 1.00 88.88 497 ASN A N 1
ATOM 4044 C CA . ASN A 1 497 ? -6.386 11.474 17.248 1.00 88.88 497 ASN A CA 1
ATOM 4045 C C . ASN A 1 497 ? -6.744 10.566 16.066 1.00 88.88 497 ASN A C 1
ATOM 4047 O O . ASN A 1 497 ? -6.036 10.551 15.059 1.00 88.88 497 ASN A O 1
ATOM 4051 N N . LEU A 1 498 ? -7.817 9.783 16.191 1.00 92.31 498 LEU A N 1
ATOM 4052 C CA . LEU A 1 498 ? -8.279 8.918 15.112 1.00 92.31 498 LEU A CA 1
ATOM 4053 C C . LEU A 1 498 ? -8.858 9.757 13.971 1.00 92.31 498 LEU A C 1
ATOM 4055 O O . LEU A 1 498 ? -8.469 9.553 12.823 1.00 92.31 498 LEU A O 1
ATOM 4059 N N . LEU A 1 499 ? -9.711 10.731 14.297 1.00 92.88 499 LEU A N 1
ATOM 4060 C CA . LEU A 1 499 ? -10.340 11.637 13.338 1.00 92.88 499 LEU A CA 1
ATOM 4061 C C . LEU A 1 499 ? -9.293 12.368 12.482 1.00 92.88 499 LEU A C 1
ATOM 4063 O O . LEU A 1 499 ? -9.353 12.302 11.258 1.00 92.88 499 LEU A O 1
ATOM 4067 N N . LYS A 1 500 ? -8.266 12.962 13.107 1.00 88.38 500 LYS A N 1
ATOM 4068 C CA . LYS A 1 500 ? -7.172 13.677 12.416 1.00 88.38 500 LYS A CA 1
ATOM 4069 C C . LYS A 1 500 ? -6.351 12.802 11.463 1.00 88.38 500 LYS A C 1
ATOM 4071 O O . LYS A 1 500 ? -5.720 13.324 10.546 1.00 88.38 500 LYS A O 1
ATOM 4076 N N . ASN A 1 501 ? -6.341 11.484 11.667 1.00 88.81 501 ASN A N 1
ATOM 4077 C CA . ASN A 1 501 ? -5.614 10.548 10.811 1.00 88.81 501 ASN A CA 1
ATOM 4078 C C . ASN A 1 501 ? -6.466 9.969 9.670 1.00 88.81 501 ASN A C 1
ATOM 4080 O O . ASN A 1 501 ? -5.899 9.341 8.773 1.00 88.81 501 ASN A O 1
ATOM 4084 N N . LEU A 1 502 ? -7.785 10.193 9.637 1.00 91.25 502 LEU A N 1
ATOM 4085 C CA . LEU A 1 502 ? -8.619 9.747 8.516 1.00 91.25 502 LEU A CA 1
ATOM 4086 C C . LEU A 1 502 ? -8.277 10.518 7.224 1.00 91.25 502 LEU A C 1
ATOM 4088 O O . LEU A 1 502 ? -7.939 11.705 7.281 1.00 91.25 502 LEU A O 1
ATOM 4092 N N . PRO A 1 503 ? -8.300 9.862 6.050 1.00 89.62 503 PRO A N 1
ATOM 4093 C CA . PRO A 1 503 ? -8.015 10.511 4.775 1.00 89.62 503 PRO A CA 1
ATOM 4094 C C . PRO A 1 503 ? -9.248 11.281 4.269 1.00 89.62 503 PRO A C 1
ATOM 4096 O O . PRO A 1 503 ? -10.244 10.687 3.866 1.00 89.62 503 PRO A O 1
ATOM 4099 N N . TYR A 1 504 ? -9.179 12.619 4.306 1.00 88.62 504 TYR A N 1
ATOM 4100 C CA . TYR A 1 504 ? -10.278 13.505 3.887 1.00 88.62 504 TYR A CA 1
ATOM 4101 C C . TYR A 1 504 ? -10.678 13.299 2.421 1.00 88.62 504 TYR A C 1
ATOM 4103 O O . TYR A 1 504 ? -11.866 13.269 2.121 1.00 88.62 504 TYR A O 1
ATOM 4111 N N . ASP A 1 505 ? -9.703 13.146 1.518 1.00 86.81 505 ASP A N 1
ATOM 4112 C CA . ASP A 1 505 ? -9.969 13.033 0.079 1.00 86.81 505 ASP A CA 1
ATOM 4113 C C . ASP A 1 505 ? -10.720 11.759 -0.281 1.00 86.81 505 ASP A C 1
ATOM 4115 O O . ASP A 1 505 ? -11.752 11.847 -0.939 1.00 86.81 505 ASP A O 1
ATOM 4119 N N . ASP A 1 506 ? -10.263 10.606 0.216 1.00 88.88 506 ASP A N 1
ATOM 4120 C CA . ASP A 1 506 ? -10.958 9.332 0.027 1.00 88.88 506 ASP A CA 1
ATOM 4121 C C . ASP A 1 506 ? -12.404 9.411 0.548 1.00 88.88 506 ASP A C 1
ATOM 4123 O O . ASP A 1 506 ? -13.339 8.981 -0.121 1.00 88.88 506 ASP A O 1
ATOM 4127 N N . LEU A 1 507 ? -12.620 10.009 1.725 1.00 90.94 507 LEU A N 1
ATOM 4128 C CA . LEU A 1 507 ? -13.968 10.173 2.277 1.00 90.94 507 LEU A CA 1
ATOM 4129 C C . LEU A 1 507 ? -14.840 11.120 1.451 1.00 90.94 507 LEU A C 1
ATOM 4131 O O . LEU A 1 507 ? -16.026 10.847 1.265 1.00 90.94 507 LEU A O 1
ATOM 4135 N N . LYS A 1 508 ? -14.271 12.223 0.959 1.00 90.81 508 LYS A N 1
ATOM 4136 C CA . LYS A 1 508 ? -14.984 13.175 0.108 1.00 90.81 508 LYS A CA 1
ATOM 4137 C C . LYS A 1 508 ? -15.404 12.523 -1.207 1.00 90.81 508 LYS A C 1
ATOM 4139 O O . LYS A 1 508 ? -16.565 12.634 -1.581 1.00 90.81 508 LYS A O 1
ATOM 4144 N N . GLU A 1 509 ? -14.498 11.798 -1.857 1.00 87.44 509 GLU A N 1
ATOM 4145 C CA . GLU A 1 509 ? -14.782 11.053 -3.087 1.00 87.44 509 GLU A CA 1
ATOM 4146 C C . GLU A 1 509 ? -15.896 10.021 -2.867 1.00 87.44 509 GLU A C 1
ATOM 4148 O O . GLU A 1 509 ? -16.873 9.989 -3.614 1.00 87.44 509 GLU A O 1
ATOM 4153 N N . MET A 1 510 ? -15.821 9.242 -1.782 1.00 87.50 510 MET A N 1
ATOM 4154 C CA . MET A 1 510 ? -16.871 8.282 -1.427 1.00 87.50 510 MET A CA 1
ATOM 4155 C C . MET A 1 510 ? -18.217 8.958 -1.134 1.00 87.50 510 MET A C 1
ATOM 4157 O O . MET A 1 510 ? -19.262 8.411 -1.486 1.00 87.50 510 MET A O 1
ATOM 4161 N N . LYS A 1 511 ? -18.218 10.131 -0.489 1.00 88.12 511 LYS A N 1
ATOM 4162 C CA . LYS A 1 511 ? -19.437 10.908 -0.222 1.00 88.12 511 LYS A CA 1
ATOM 4163 C C . LYS A 1 511 ? -20.063 11.412 -1.519 1.00 88.12 511 LYS A C 1
ATOM 4165 O O . LYS A 1 511 ? -21.267 11.260 -1.703 1.00 88.12 511 LYS A O 1
ATOM 4170 N N . ASP A 1 512 ? -19.257 11.992 -2.401 1.00 86.44 512 ASP A N 1
ATOM 4171 C CA . ASP A 1 512 ? -19.715 12.555 -3.673 1.00 86.44 512 ASP A CA 1
ATOM 4172 C C . ASP A 1 512 ? -20.225 11.451 -4.622 1.00 86.44 512 ASP A C 1
ATOM 4174 O O . ASP A 1 512 ? -21.167 11.677 -5.381 1.00 86.44 512 ASP A O 1
ATOM 4178 N N . ALA A 1 513 ? -19.680 10.235 -4.512 1.00 80.75 513 ALA A N 1
ATOM 4179 C CA . ALA A 1 513 ? -20.156 9.038 -5.207 1.00 80.75 513 ALA A CA 1
ATOM 4180 C C . ALA A 1 513 ? -21.384 8.360 -4.554 1.00 80.75 513 ALA A C 1
ATOM 4182 O O . ALA A 1 513 ? -21.873 7.360 -5.079 1.00 80.75 513 ALA A O 1
ATOM 4183 N N . GLY A 1 514 ? -21.885 8.858 -3.415 1.00 81.62 514 GLY A N 1
ATOM 4184 C CA . GLY A 1 514 ? -23.027 8.262 -2.704 1.00 81.62 514 GLY A CA 1
ATOM 4185 C C . GLY A 1 514 ? -22.731 6.900 -2.061 1.00 81.62 514 GLY A C 1
ATOM 4186 O O . GLY A 1 514 ? -23.630 6.081 -1.901 1.00 81.62 514 GLY A O 1
ATOM 4187 N N . LEU A 1 515 ? -21.468 6.627 -1.721 1.00 82.44 515 LEU A N 1
ATOM 4188 C CA . LEU A 1 515 ? -21.015 5.345 -1.159 1.00 82.44 515 LEU A CA 1
ATOM 4189 C C . LEU A 1 515 ? -20.933 5.346 0.375 1.00 82.44 515 LEU A C 1
ATOM 4191 O O . LEU A 1 515 ? -20.731 4.293 0.983 1.00 82.44 515 LEU A O 1
ATOM 4195 N N . LEU A 1 516 ? -21.046 6.514 1.016 1.00 88.00 516 LEU A N 1
ATOM 4196 C CA . LEU A 1 516 ? -21.049 6.625 2.474 1.00 88.00 516 LEU A CA 1
ATOM 4197 C C . LEU A 1 516 ? -22.465 6.529 3.035 1.00 88.00 516 LEU A C 1
ATOM 4199 O O . LEU A 1 516 ? -23.357 7.257 2.623 1.00 88.00 516 LEU A O 1
ATOM 4203 N N . THR A 1 517 ? -22.633 5.703 4.065 1.00 90.50 517 THR A N 1
ATOM 4204 C CA . THR A 1 517 ? -23.851 5.680 4.886 1.00 90.50 517 THR A CA 1
ATOM 4205 C C . THR A 1 517 ? -24.035 7.003 5.631 1.00 90.50 517 THR A C 1
ATOM 4207 O O . THR A 1 517 ? -23.037 7.612 6.029 1.00 90.50 517 THR A O 1
ATOM 4210 N N . MET A 1 518 ? -25.277 7.375 5.951 1.00 92.44 518 MET A N 1
ATOM 4211 C CA . MET A 1 518 ? -25.605 8.581 6.731 1.00 92.44 518 MET A CA 1
ATOM 4212 C C . MET A 1 518 ? -24.804 8.716 8.037 1.00 92.44 518 MET A C 1
ATOM 4214 O O . MET A 1 518 ? -24.324 9.800 8.371 1.00 92.44 518 MET A O 1
ATOM 4218 N N . GLU A 1 519 ? -24.568 7.614 8.751 1.00 95.06 519 GLU A N 1
ATOM 4219 C CA . GLU A 1 519 ? -23.743 7.599 9.963 1.00 95.06 519 GLU A CA 1
ATOM 4220 C C . GLU A 1 519 ? -22.285 7.987 9.677 1.00 95.06 519 GLU A C 1
ATOM 4222 O O . GLU A 1 519 ? -21.672 8.723 10.446 1.00 95.06 519 GLU A O 1
ATOM 4227 N N . MET A 1 520 ? -21.729 7.551 8.548 1.00 95.31 520 MET A N 1
ATOM 4228 C CA . MET A 1 520 ? -20.355 7.873 8.154 1.00 95.31 520 MET A CA 1
ATOM 4229 C C . MET A 1 520 ? -20.237 9.294 7.590 1.00 95.31 520 MET A C 1
ATOM 4231 O O . MET A 1 520 ? -19.224 9.951 7.826 1.00 95.31 520 MET A O 1
ATOM 4235 N N . ILE A 1 521 ? -21.278 9.803 6.920 1.00 95.00 521 ILE A N 1
ATOM 4236 C CA . ILE A 1 521 ? -21.357 11.214 6.506 1.00 95.00 521 ILE A CA 1
ATOM 4237 C C . ILE A 1 521 ? -21.253 12.125 7.734 1.00 95.00 521 ILE A C 1
ATOM 4239 O O . ILE A 1 521 ? -20.449 13.053 7.730 1.00 95.00 521 ILE A O 1
ATOM 4243 N N . SER A 1 522 ? -21.959 11.802 8.822 1.00 95.50 522 SER A N 1
ATOM 4244 C CA . SER A 1 522 ? -21.877 12.589 10.061 1.00 95.50 522 SER A CA 1
ATOM 4245 C C . SER A 1 522 ? -20.480 12.586 10.708 1.00 95.50 522 SER A C 1
ATOM 4247 O O . SER A 1 522 ? -20.119 13.530 11.403 1.00 95.50 522 SER A O 1
ATOM 4249 N N . VAL A 1 523 ? -19.670 11.540 10.481 1.00 96.62 523 VAL A N 1
ATOM 4250 C CA . VAL A 1 523 ? -18.259 11.498 10.913 1.00 96.62 523 VAL A CA 1
ATOM 4251 C C . VAL A 1 523 ? -17.384 12.336 9.981 1.00 96.62 523 VAL A C 1
ATOM 4253 O O . VAL A 1 523 ? -16.496 13.041 10.453 1.00 96.62 523 VAL A O 1
ATOM 4256 N N . PHE A 1 524 ? -17.632 12.283 8.668 1.00 94.69 524 PHE A N 1
ATOM 4257 C CA . PHE A 1 524 ? -16.929 13.106 7.680 1.00 94.69 524 PHE A CA 1
ATOM 4258 C C . PHE A 1 524 ? -17.111 14.607 7.946 1.00 94.69 524 PHE A C 1
ATOM 4260 O O . PHE A 1 524 ? -16.145 15.355 7.841 1.00 94.69 524 PHE A O 1
ATOM 4267 N N . GLU A 1 525 ? -18.303 15.038 8.361 1.00 94.06 525 GLU A N 1
ATOM 4268 C CA . GLU A 1 525 ? -18.609 16.439 8.695 1.00 94.06 525 GLU A CA 1
ATOM 4269 C C . GLU A 1 525 ? -17.810 16.990 9.891 1.00 94.06 525 GLU A C 1
ATOM 4271 O O . GLU A 1 525 ? -17.735 18.204 10.067 1.00 94.06 525 GLU A O 1
ATOM 4276 N N . LEU A 1 526 ? -17.180 16.124 10.694 1.00 94.00 526 LEU A N 1
ATOM 4277 C CA . LEU A 1 526 ? -16.274 16.537 11.772 1.00 94.00 526 LEU A CA 1
ATOM 4278 C C . LEU A 1 526 ? -14.853 16.846 11.280 1.00 94.00 526 LEU A C 1
ATOM 4280 O O . LEU A 1 526 ? -14.050 17.384 12.044 1.00 94.00 526 LEU A O 1
ATOM 4284 N N . LEU A 1 527 ? -14.493 16.454 10.054 1.00 89.31 527 LEU A N 1
ATOM 4285 C CA . LEU A 1 527 ? -13.144 16.665 9.541 1.00 89.31 527 LEU A CA 1
ATOM 4286 C C . LEU A 1 527 ? -12.927 18.140 9.181 1.00 89.31 527 LEU A C 1
ATOM 4288 O O . LEU A 1 527 ? -13.764 18.734 8.502 1.00 89.31 527 LEU A O 1
ATOM 4292 N N . PRO A 1 528 ? -11.784 18.734 9.567 1.00 75.75 528 PRO A N 1
ATOM 4293 C CA . PRO A 1 528 ? -11.452 20.086 9.144 1.00 75.75 528 PRO A CA 1
ATOM 4294 C C . PRO A 1 528 ? -11.227 20.138 7.626 1.00 75.75 528 PRO A C 1
ATOM 4296 O O . PRO A 1 528 ? -10.624 19.228 7.047 1.00 75.75 528 PRO A O 1
ATOM 4299 N N . ASP A 1 529 ? -11.666 21.230 6.993 1.00 69.31 529 ASP A N 1
ATOM 4300 C CA . ASP A 1 529 ? -11.404 21.484 5.576 1.00 69.31 529 ASP A CA 1
ATOM 4301 C C . ASP A 1 529 ? -9.895 21.555 5.277 1.00 69.31 529 ASP A C 1
ATOM 4303 O O . ASP A 1 529 ? -9.057 21.904 6.114 1.00 69.31 529 ASP A O 1
ATOM 4307 N N . LYS A 1 530 ? -9.552 21.154 4.053 1.00 64.69 530 LYS A N 1
ATOM 4308 C CA . LYS A 1 530 ? -8.217 20.712 3.635 1.00 64.69 530 LYS A CA 1
ATOM 4309 C C . LYS A 1 530 ? -7.073 21.690 3.963 1.00 64.69 530 LYS A C 1
ATOM 4311 O O . LYS A 1 530 ? -7.085 22.849 3.557 1.00 64.69 530 LYS A O 1
ATOM 4316 N N . SER A 1 531 ? -6.021 21.164 4.600 1.00 53.25 531 SER A N 1
ATOM 4317 C CA . SER A 1 531 ? -4.747 21.845 4.877 1.00 53.25 531 SER A CA 1
ATOM 4318 C C . SER A 1 531 ? -3.666 21.558 3.816 1.00 53.25 531 SER A C 1
ATOM 4320 O O . SER A 1 531 ? -3.679 20.519 3.143 1.00 53.25 531 SER A O 1
ATOM 4322 N N . GLU A 1 532 ? -2.670 22.451 3.728 1.00 54.16 532 GLU A N 1
ATOM 4323 C CA . GLU A 1 532 ? -1.458 22.374 2.881 1.00 54.16 532 GLU A CA 1
ATOM 4324 C C . GLU A 1 532 ? -0.660 21.055 3.018 1.00 54.16 532 GLU A C 1
ATOM 4326 O O . GLU A 1 532 ? 0.123 20.686 2.139 1.00 54.16 532 GLU A O 1
ATOM 4331 N N . ILE A 1 533 ? -0.878 20.303 4.102 1.00 56.94 533 ILE A N 1
ATOM 4332 C CA . ILE A 1 533 ? -0.175 19.053 4.422 1.00 56.94 533 ILE A CA 1
ATOM 4333 C C . ILE A 1 533 ? -0.424 17.983 3.348 1.00 56.94 533 ILE A C 1
ATOM 4335 O O . ILE A 1 533 ? 0.519 17.302 2.940 1.00 56.94 533 ILE A O 1
ATOM 4339 N N . SER A 1 534 ? -1.656 17.869 2.842 1.00 61.72 534 SER A N 1
ATOM 4340 C CA . SER A 1 534 ? -2.036 16.871 1.823 1.00 61.72 534 SER A CA 1
ATOM 4341 C C . SER A 1 534 ? -1.250 17.028 0.513 1.00 61.72 534 SER A C 1
ATOM 4343 O O . SER A 1 534 ? -0.725 16.050 -0.024 1.00 61.72 534 SER A O 1
ATOM 4345 N N . GLN A 1 535 ? -1.070 18.270 0.054 1.00 63.72 535 GLN A N 1
ATOM 4346 C CA . GLN A 1 535 ? -0.326 18.586 -1.165 1.00 63.72 535 GLN A CA 1
ATOM 4347 C C . GLN A 1 535 ? 1.153 18.189 -1.035 1.00 63.72 535 GLN A C 1
ATOM 4349 O O . GLN A 1 535 ? 1.715 17.550 -1.923 1.00 63.72 535 GLN A O 1
ATOM 4354 N N . SER A 1 536 ? 1.770 18.490 0.113 1.00 65.19 536 SER A N 1
ATOM 4355 C CA . SER A 1 536 ? 3.183 18.177 0.365 1.00 65.19 536 SER A CA 1
ATOM 4356 C C . SER A 1 536 ? 3.478 16.668 0.396 1.00 65.19 536 SER A C 1
ATOM 4358 O O . SER A 1 536 ? 4.532 16.221 -0.072 1.00 65.19 536 SER A O 1
ATOM 4360 N N . VAL A 1 537 ? 2.542 15.872 0.929 1.00 67.62 537 VAL A N 1
ATOM 4361 C CA . VAL A 1 537 ? 2.636 14.405 0.968 1.00 67.62 537 VAL A CA 1
ATOM 4362 C C . VAL A 1 537 ? 2.504 13.834 -0.441 1.00 67.62 537 VAL A C 1
ATOM 4364 O O . VAL A 1 537 ? 3.316 12.988 -0.821 1.00 67.62 537 VAL A O 1
ATOM 4367 N N . SER A 1 538 ? 1.558 14.345 -1.234 1.00 71.50 538 SER A N 1
ATOM 4368 C CA . SER A 1 538 ? 1.377 13.952 -2.636 1.00 71.50 538 SER A CA 1
ATOM 4369 C C . SER A 1 538 ? 2.650 14.183 -3.463 1.00 71.50 538 SER A C 1
ATOM 4371 O O . SER A 1 538 ? 3.177 13.247 -4.069 1.00 71.50 538 SER A O 1
ATOM 4373 N N . ASP A 1 539 ? 3.254 15.373 -3.373 1.00 75.06 539 ASP A N 1
ATOM 4374 C CA . ASP A 1 539 ? 4.494 15.703 -4.092 1.00 75.06 539 ASP A CA 1
ATOM 4375 C C . ASP A 1 539 ? 5.683 14.822 -3.675 1.00 75.06 539 ASP A C 1
ATOM 4377 O O . ASP A 1 539 ? 6.583 14.519 -4.469 1.00 75.06 539 ASP A O 1
ATOM 4381 N N . LYS A 1 540 ? 5.740 14.416 -2.402 1.00 81.44 540 LYS A N 1
ATOM 4382 C CA . LYS A 1 540 ? 6.765 13.483 -1.917 1.00 81.44 540 LYS A CA 1
ATOM 4383 C C . LYS A 1 540 ? 6.534 12.072 -2.463 1.00 81.44 540 LYS A C 1
ATOM 4385 O O . LYS A 1 540 ? 7.488 11.459 -2.942 1.00 81.44 540 LYS A O 1
ATOM 4390 N N . ASN A 1 541 ? 5.300 11.576 -2.421 1.00 82.19 541 ASN A N 1
ATOM 4391 C CA . ASN A 1 541 ? 4.944 10.256 -2.946 1.00 82.19 541 ASN A CA 1
ATOM 4392 C C . ASN A 1 541 ? 5.187 10.176 -4.455 1.00 82.19 541 ASN A C 1
ATOM 4394 O O . ASN A 1 541 ? 5.740 9.192 -4.934 1.00 82.19 541 ASN A O 1
ATOM 4398 N N . ARG A 1 542 ? 4.890 11.244 -5.201 1.00 82.69 542 ARG A N 1
ATOM 4399 C CA . ARG A 1 542 ? 5.177 11.324 -6.637 1.00 82.69 542 ARG A CA 1
ATOM 4400 C C . ARG A 1 542 ? 6.672 11.231 -6.950 1.00 82.69 542 ARG A C 1
ATOM 4402 O O . ARG A 1 542 ? 7.080 10.506 -7.855 1.00 82.69 542 ARG A O 1
ATOM 4409 N N . ARG A 1 543 ? 7.520 11.916 -6.175 1.00 86.88 543 ARG A N 1
ATOM 4410 C CA . ARG A 1 543 ? 8.986 11.807 -6.312 1.00 86.88 543 ARG A CA 1
ATOM 4411 C C . ARG A 1 543 ? 9.495 10.407 -5.975 1.00 86.88 543 ARG A C 1
ATOM 4413 O O . ARG A 1 543 ? 10.332 9.872 -6.699 1.00 86.88 543 ARG A O 1
ATOM 4420 N N . ASN A 1 544 ? 8.972 9.800 -4.910 1.00 88.38 544 ASN A N 1
ATOM 4421 C CA . ASN A 1 544 ? 9.269 8.408 -4.571 1.00 88.38 544 ASN A CA 1
ATOM 4422 C C . ASN A 1 544 ? 8.811 7.446 -5.678 1.00 88.38 544 ASN A C 1
ATOM 4424 O O . ASN A 1 544 ? 9.533 6.506 -5.982 1.00 88.38 544 ASN A O 1
ATOM 4428 N N . ASN A 1 545 ? 7.654 7.691 -6.301 1.00 87.44 545 ASN A N 1
ATOM 4429 C CA . ASN A 1 545 ? 7.119 6.886 -7.400 1.00 87.44 545 ASN A CA 1
ATOM 4430 C C . ASN A 1 545 ? 8.076 6.874 -8.585 1.00 87.44 545 ASN A C 1
ATOM 4432 O O . ASN A 1 545 ? 8.517 5.803 -8.999 1.00 87.44 545 ASN A O 1
ATOM 4436 N N . ALA A 1 546 ? 8.475 8.054 -9.054 1.00 89.25 546 ALA A N 1
ATOM 4437 C CA . ALA A 1 546 ? 9.419 8.188 -10.153 1.00 89.25 546 ALA A CA 1
ATOM 4438 C C . ALA A 1 546 ? 10.756 7.486 -9.865 1.00 89.25 546 ALA A C 1
ATOM 4440 O O . ALA A 1 546 ? 11.275 6.752 -10.708 1.00 89.25 546 ALA A O 1
ATOM 4441 N N . LYS A 1 547 ? 11.283 7.657 -8.646 1.00 89.38 547 LYS A N 1
ATOM 4442 C CA . LYS A 1 547 ? 12.534 7.030 -8.215 1.00 89.38 547 LYS A CA 1
ATOM 4443 C C . LYS A 1 547 ? 12.435 5.506 -8.121 1.00 89.38 547 LYS A C 1
ATOM 4445 O O . LYS A 1 547 ? 13.245 4.815 -8.731 1.00 89.38 547 LYS A O 1
ATOM 4450 N N . ASN A 1 548 ? 11.451 4.988 -7.390 1.00 88.50 548 ASN A N 1
ATOM 4451 C CA . ASN A 1 548 ? 11.289 3.551 -7.173 1.00 88.50 548 ASN A CA 1
ATOM 4452 C C . ASN A 1 548 ? 11.014 2.824 -8.503 1.00 88.50 548 ASN A C 1
ATOM 4454 O O . ASN A 1 548 ? 11.618 1.788 -8.752 1.00 88.50 548 ASN A O 1
ATOM 4458 N N . ARG A 1 549 ? 10.173 3.386 -9.391 1.00 88.25 549 ARG A N 1
ATOM 4459 C CA . ARG A 1 549 ? 9.924 2.824 -10.736 1.00 88.25 549 ARG A CA 1
ATOM 4460 C C . ARG A 1 549 ? 11.199 2.741 -11.565 1.00 88.25 549 ARG A C 1
ATOM 4462 O O . ARG A 1 549 ? 11.416 1.757 -12.264 1.00 88.25 549 ARG A O 1
ATOM 4469 N N . ASN A 1 550 ? 12.051 3.760 -11.479 1.00 89.94 550 ASN A N 1
ATOM 4470 C CA . ASN A 1 550 ? 13.320 3.767 -12.187 1.00 89.94 550 ASN A CA 1
ATOM 4471 C C . ASN A 1 550 ? 14.283 2.680 -11.693 1.00 89.94 550 ASN A C 1
ATOM 4473 O O . ASN A 1 550 ? 14.896 1.993 -12.503 1.00 89.94 550 ASN A O 1
ATOM 4477 N N . GLU A 1 551 ? 14.412 2.524 -10.378 1.00 86.75 551 GLU A N 1
ATOM 4478 C CA . GLU A 1 551 ? 15.260 1.485 -9.783 1.00 86.75 551 GLU A CA 1
ATOM 4479 C C . GLU A 1 551 ? 14.719 0.076 -10.062 1.00 86.75 551 GLU A C 1
ATOM 4481 O O . GLU A 1 551 ? 15.484 -0.829 -10.400 1.00 86.75 551 GLU A O 1
ATOM 4486 N N . ASP A 1 552 ? 13.396 -0.108 -9.990 1.00 85.19 552 ASP A N 1
ATOM 4487 C CA . ASP A 1 552 ? 12.737 -1.359 -10.372 1.00 85.19 552 ASP A CA 1
ATOM 4488 C C . ASP A 1 552 ? 12.995 -1.685 -11.853 1.00 85.19 552 ASP A C 1
ATOM 4490 O O . ASP A 1 552 ? 13.310 -2.833 -12.176 1.00 85.19 552 ASP A O 1
ATOM 4494 N N . CYS A 1 553 ? 12.933 -0.684 -12.740 1.00 88.69 553 CYS A N 1
ATOM 4495 C CA . CYS A 1 553 ? 13.260 -0.828 -14.158 1.00 88.69 553 CYS A CA 1
ATOM 4496 C C . CYS A 1 553 ? 14.725 -1.221 -14.381 1.00 88.69 553 CYS A C 1
ATOM 4498 O O . CYS A 1 553 ? 15.009 -2.125 -15.167 1.00 88.69 553 CYS A O 1
ATOM 4500 N N . GLU A 1 554 ? 15.664 -0.552 -13.713 1.00 88.81 554 GLU A N 1
ATOM 4501 C CA . GLU A 1 554 ? 17.095 -0.846 -13.832 1.00 88.81 554 GLU A CA 1
ATOM 4502 C C . GLU A 1 554 ? 17.388 -2.295 -13.437 1.00 88.81 554 GLU A C 1
ATOM 4504 O O . GLU A 1 554 ? 18.020 -3.043 -14.187 1.00 88.81 554 GLU A O 1
ATOM 4509 N N . LEU A 1 555 ? 16.854 -2.728 -12.293 1.00 83.81 555 LEU A N 1
ATOM 4510 C CA . LEU A 1 555 ? 16.972 -4.109 -11.835 1.00 83.81 555 LEU A CA 1
ATOM 4511 C C . LEU A 1 555 ? 16.328 -5.094 -12.825 1.00 83.81 555 LEU A C 1
ATOM 4513 O O . LEU A 1 555 ? 16.783 -6.231 -12.948 1.00 83.81 555 LEU A O 1
ATOM 4517 N N . PHE A 1 556 ? 15.253 -4.695 -13.511 1.00 84.50 556 PHE A N 1
ATOM 4518 C CA . PHE A 1 556 ? 14.498 -5.564 -14.416 1.00 84.50 556 PHE A CA 1
ATOM 4519 C C . PHE A 1 556 ? 15.307 -5.815 -15.682 1.00 84.50 556 PHE A C 1
ATOM 4521 O O . PHE A 1 556 ? 15.543 -6.968 -16.051 1.00 84.50 556 PHE A O 1
ATOM 4528 N N . VAL A 1 557 ? 15.823 -4.740 -16.280 1.00 85.44 557 VAL A N 1
ATOM 4529 C CA . VAL A 1 557 ? 16.718 -4.815 -17.436 1.00 85.44 557 VAL A CA 1
ATOM 4530 C C . VAL A 1 557 ? 17.992 -5.577 -17.079 1.00 85.44 557 VAL A C 1
ATOM 4532 O O . VAL A 1 557 ? 18.382 -6.485 -17.812 1.00 85.44 557 VAL A O 1
ATOM 4535 N N . TYR A 1 558 ? 18.601 -5.301 -15.921 1.00 83.75 558 TYR A N 1
ATOM 4536 C CA . TYR A 1 558 ? 19.768 -6.052 -15.455 1.00 83.75 558 TYR A CA 1
ATOM 4537 C C . TYR A 1 558 ? 19.484 -7.556 -15.341 1.00 83.75 558 TYR A C 1
ATOM 4539 O O . TYR A 1 558 ? 20.316 -8.381 -15.729 1.00 83.75 558 TYR A O 1
ATOM 4547 N N . ARG A 1 559 ? 18.304 -7.950 -14.846 1.00 77.38 559 ARG A N 1
ATOM 4548 C CA . ARG A 1 559 ? 17.918 -9.365 -14.761 1.00 77.38 559 ARG A CA 1
ATOM 4549 C C . ARG A 1 559 ? 17.771 -10.004 -16.136 1.00 77.38 559 ARG A C 1
ATOM 4551 O O . ARG A 1 559 ? 18.229 -11.132 -16.309 1.00 77.38 559 ARG A O 1
ATOM 4558 N N . ILE A 1 560 ? 17.149 -9.316 -17.093 1.00 77.69 560 ILE A N 1
ATOM 4559 C CA . ILE A 1 560 ? 17.031 -9.819 -18.470 1.00 77.69 560 ILE A CA 1
ATOM 4560 C C . ILE A 1 560 ? 18.431 -10.065 -19.047 1.00 77.69 560 ILE A C 1
ATOM 4562 O O . ILE A 1 560 ? 18.731 -11.168 -19.504 1.00 77.69 560 ILE A O 1
ATOM 4566 N N . LEU A 1 561 ? 19.319 -9.074 -18.929 1.00 76.94 561 LEU A N 1
ATOM 4567 C CA . LEU A 1 561 ? 20.680 -9.148 -19.462 1.00 76.94 561 LEU A CA 1
ATOM 4568 C C . LEU A 1 561 ? 21.554 -10.192 -18.745 1.00 76.94 561 LEU A C 1
ATOM 4570 O O . LEU A 1 561 ? 22.377 -10.843 -19.384 1.00 76.94 561 LEU A O 1
ATOM 4574 N N . SER A 1 562 ? 21.403 -10.378 -17.431 1.00 70.31 562 SER A N 1
ATOM 4575 C CA . SER A 1 562 ? 22.171 -11.372 -16.659 1.00 70.31 562 SER A CA 1
ATOM 4576 C C . SER A 1 562 ? 21.666 -12.802 -16.852 1.00 70.31 562 SER A C 1
ATOM 4578 O O . SER A 1 562 ? 22.484 -13.712 -16.984 1.00 70.31 562 SER A O 1
ATOM 4580 N N . SER A 1 563 ? 20.347 -13.005 -16.941 1.00 66.25 563 SER A N 1
ATOM 4581 C CA . SER A 1 563 ? 19.751 -14.318 -17.246 1.00 66.25 563 SER A CA 1
ATOM 4582 C C . SER A 1 563 ? 20.228 -14.835 -18.601 1.00 66.25 563 SER A C 1
ATOM 4584 O O . SER A 1 563 ? 20.485 -16.027 -18.746 1.00 66.25 563 SER A O 1
ATOM 4586 N N . PHE A 1 564 ? 20.423 -13.924 -19.557 1.00 63.53 564 PHE A N 1
ATOM 4587 C CA . PHE A 1 564 ? 20.999 -14.236 -20.857 1.00 63.53 564 PHE A CA 1
ATOM 4588 C C . PHE A 1 564 ? 22.489 -14.623 -20.779 1.00 63.53 564 PHE A C 1
ATOM 4590 O O . PHE A 1 564 ? 22.942 -15.523 -21.474 1.00 63.53 564 PHE A O 1
ATOM 4597 N N . ARG A 1 565 ? 23.288 -13.961 -19.934 1.00 59.31 565 ARG A N 1
ATOM 4598 C CA . ARG A 1 565 ? 24.731 -14.264 -19.822 1.00 59.31 565 ARG A CA 1
ATOM 4599 C C . ARG A 1 565 ? 25.014 -15.623 -19.178 1.00 59.31 565 ARG A C 1
ATOM 4601 O O . ARG A 1 565 ? 26.086 -16.174 -19.395 1.00 59.31 565 ARG A O 1
ATOM 4608 N N . GLN A 1 566 ? 24.090 -16.137 -18.365 1.00 53.94 566 GLN A N 1
ATOM 4609 C CA . GLN A 1 566 ? 24.266 -17.387 -17.613 1.00 53.94 566 GLN A CA 1
ATOM 4610 C C . GLN A 1 566 ? 23.675 -18.620 -18.304 1.00 53.94 566 GLN A C 1
ATOM 4612 O O . GLN A 1 566 ? 24.066 -19.743 -17.990 1.00 53.94 566 GLN A O 1
ATOM 4617 N N . ALA A 1 567 ? 22.731 -18.433 -19.220 1.00 49.34 567 ALA A N 1
ATOM 4618 C CA . ALA A 1 567 ? 22.114 -19.502 -19.986 1.00 49.34 567 ALA A CA 1
ATOM 4619 C C . ALA A 1 567 ? 21.947 -19.002 -21.417 1.00 49.34 567 ALA A C 1
ATOM 4621 O O . ALA A 1 567 ? 21.466 -17.889 -21.593 1.00 49.34 567 ALA A O 1
ATOM 4622 N N . GLU A 1 568 ? 22.292 -19.815 -22.417 1.00 53.19 568 GLU A N 1
ATOM 4623 C CA . GLU A 1 568 ? 21.996 -19.606 -23.847 1.00 53.19 568 GLU A CA 1
ATOM 4624 C C . GLU A 1 568 ? 20.468 -19.602 -24.095 1.00 53.19 568 GLU A C 1
ATOM 4626 O O . GLU A 1 568 ? 19.901 -20.417 -24.816 1.00 53.19 568 GLU A O 1
ATOM 4631 N N . ASN A 1 569 ? 19.752 -18.722 -23.402 1.00 56.91 569 ASN A N 1
ATOM 4632 C CA . ASN A 1 569 ? 18.315 -18.725 -23.262 1.00 56.91 569 ASN A CA 1
ATOM 4633 C C . ASN A 1 569 ? 17.730 -17.720 -24.248 1.00 56.91 569 ASN A C 1
ATOM 4635 O O . ASN A 1 569 ? 17.584 -16.532 -23.944 1.00 56.91 569 ASN A O 1
ATOM 4639 N N . TYR A 1 570 ? 17.390 -18.220 -25.436 1.00 59.03 570 TYR A N 1
ATOM 4640 C CA . TYR A 1 570 ? 16.746 -17.462 -26.511 1.00 59.03 570 TYR A CA 1
ATOM 4641 C C . TYR A 1 570 ? 15.522 -16.653 -26.037 1.00 59.03 570 TYR A C 1
ATOM 4643 O O . TYR A 1 570 ? 15.284 -15.559 -26.547 1.00 59.03 570 TYR A O 1
ATOM 4651 N N . GLU A 1 571 ? 14.778 -17.132 -25.030 1.00 63.44 571 GLU A N 1
ATOM 4652 C CA . GLU A 1 571 ? 13.605 -16.426 -24.491 1.00 63.44 571 GLU A CA 1
ATOM 4653 C C . GLU A 1 571 ? 13.967 -15.076 -23.842 1.00 63.44 571 GLU A C 1
ATOM 4655 O O . GLU A 1 571 ? 13.225 -14.108 -23.989 1.00 63.44 571 GLU A O 1
ATOM 4660 N N . SER A 1 572 ? 15.126 -14.964 -23.179 1.00 64.94 572 SER A N 1
ATOM 4661 C CA . SER A 1 572 ? 15.551 -13.714 -22.525 1.00 64.94 572 SER A CA 1
ATOM 4662 C C . SER A 1 572 ? 16.000 -12.640 -23.521 1.00 64.94 572 SER A C 1
ATOM 4664 O O . SER A 1 572 ? 15.800 -11.454 -23.269 1.00 64.94 572 SER A O 1
ATOM 4666 N N . GLY A 1 573 ? 16.573 -13.040 -24.663 1.00 71.94 573 GLY A N 1
ATOM 4667 C CA . GLY A 1 573 ? 16.896 -12.110 -25.752 1.00 71.94 573 GLY A CA 1
ATOM 4668 C C . GLY A 1 573 ? 15.634 -11.502 -26.367 1.00 71.94 573 GLY A C 1
ATOM 4669 O O . GLY A 1 573 ? 15.570 -10.291 -26.573 1.00 71.94 573 GLY A O 1
ATOM 4670 N N . GLN A 1 574 ? 14.598 -12.326 -26.555 1.00 78.06 574 GLN A N 1
ATOM 4671 C CA . GLN A 1 574 ? 13.298 -11.867 -27.043 1.00 78.06 574 GLN A CA 1
ATOM 4672 C C . GLN A 1 574 ? 12.638 -10.880 -26.073 1.00 78.06 574 GLN A C 1
ATOM 4674 O O . GLN A 1 574 ? 12.161 -9.843 -26.515 1.00 78.06 574 GLN A O 1
ATOM 4679 N N . ASP A 1 575 ? 12.655 -11.143 -24.762 1.00 79.44 575 ASP A N 1
ATOM 4680 C CA . ASP A 1 575 ? 12.060 -10.227 -23.776 1.00 79.44 575 ASP A CA 1
ATOM 4681 C C . ASP A 1 575 ? 12.754 -8.839 -23.763 1.00 79.44 575 ASP A C 1
ATOM 4683 O O . ASP A 1 575 ? 12.107 -7.825 -23.486 1.00 79.44 575 ASP A O 1
ATOM 4687 N N . TYR A 1 576 ? 14.058 -8.769 -24.077 1.00 85.06 576 TYR A N 1
ATOM 4688 C CA . TYR A 1 576 ? 14.783 -7.497 -24.228 1.00 85.06 576 TYR A CA 1
ATOM 4689 C C . TYR A 1 576 ? 14.406 -6.758 -25.517 1.00 85.06 576 TYR A C 1
ATOM 4691 O O . TYR A 1 576 ? 14.186 -5.545 -25.492 1.00 85.06 576 TYR A O 1
ATOM 4699 N N . ASP A 1 577 ? 14.321 -7.470 -26.641 1.00 86.38 577 ASP A N 1
ATOM 4700 C CA . ASP A 1 577 ? 13.914 -6.876 -27.916 1.00 86.38 577 ASP A CA 1
ATOM 4701 C C . ASP A 1 577 ? 12.437 -6.426 -27.876 1.00 86.38 577 ASP A C 1
ATOM 4703 O O . ASP A 1 577 ? 12.122 -5.339 -28.364 1.00 86.38 577 ASP A O 1
ATOM 4707 N N . ASP A 1 578 ? 11.558 -7.179 -27.203 1.00 88.69 578 ASP A N 1
ATOM 4708 C CA . ASP A 1 578 ? 10.159 -6.810 -26.942 1.00 88.69 578 ASP A CA 1
ATOM 4709 C C . ASP A 1 578 ? 10.068 -5.506 -26.127 1.00 88.69 578 ASP A C 1
ATOM 4711 O O . ASP A 1 578 ? 9.291 -4.610 -26.469 1.00 88.69 578 ASP A O 1
ATOM 4715 N N . LEU A 1 579 ? 10.902 -5.349 -25.087 1.00 90.44 579 LEU A N 1
ATOM 4716 C CA . LEU A 1 579 ? 10.997 -4.106 -24.310 1.00 90.44 579 LEU A CA 1
ATOM 4717 C C . LEU A 1 579 ? 11.403 -2.927 -25.198 1.00 90.44 579 LEU A C 1
ATOM 4719 O O . LEU A 1 579 ? 10.775 -1.868 -25.152 1.00 90.44 579 LEU A O 1
ATOM 4723 N N . ARG A 1 580 ? 12.450 -3.106 -26.010 1.00 92.56 580 ARG A N 1
ATOM 4724 C CA . ARG A 1 580 ? 12.981 -2.066 -26.905 1.00 92.56 580 ARG A CA 1
ATOM 4725 C C . ARG A 1 580 ? 11.956 -1.624 -27.940 1.00 92.56 580 ARG A C 1
ATOM 4727 O O . ARG A 1 580 ? 11.788 -0.426 -28.161 1.00 92.56 580 ARG A O 1
ATOM 4734 N N . GLU A 1 581 ? 11.266 -2.580 -28.548 1.00 93.00 581 GLU A N 1
ATOM 4735 C CA . GLU A 1 581 ? 10.203 -2.316 -29.514 1.00 93.00 581 GLU A CA 1
ATOM 4736 C C . GLU A 1 581 ? 9.006 -1.622 -28.847 1.00 93.00 581 GLU A C 1
ATOM 4738 O O . GLU A 1 581 ? 8.453 -0.673 -29.407 1.00 93.00 581 GLU A O 1
ATOM 4743 N N . SER A 1 582 ? 8.639 -2.029 -27.626 1.00 93.44 582 SER A N 1
ATOM 4744 C CA . SER A 1 582 ? 7.552 -1.403 -26.869 1.00 93.44 582 SER A CA 1
ATOM 4745 C C . SER A 1 582 ? 7.844 0.062 -26.549 1.00 93.44 582 SER A C 1
ATOM 4747 O O . SER A 1 582 ? 6.991 0.912 -26.794 1.00 93.44 582 SER A O 1
ATOM 4749 N N . VAL A 1 583 ? 9.033 0.393 -26.030 1.00 94.88 583 VAL A N 1
ATOM 4750 C CA . VAL A 1 583 ? 9.361 1.795 -25.697 1.00 94.88 583 VAL A CA 1
ATOM 4751 C C . VAL A 1 583 ? 9.525 2.666 -26.943 1.00 94.88 583 VAL A C 1
ATOM 4753 O O . VAL A 1 583 ? 9.240 3.859 -26.885 1.00 94.88 583 VAL A O 1
ATOM 4756 N N . LEU A 1 584 ? 9.948 2.085 -28.074 1.00 96.19 584 LEU A N 1
ATOM 4757 C CA . LEU A 1 584 ? 10.015 2.780 -29.362 1.00 96.19 584 LEU A CA 1
ATOM 4758 C C . LEU A 1 584 ? 8.617 3.152 -29.871 1.00 96.19 584 LEU A C 1
ATOM 4760 O O . LEU A 1 584 ? 8.409 4.275 -30.324 1.00 96.19 584 LEU A O 1
ATOM 4764 N N . LYS A 1 585 ? 7.661 2.219 -29.784 1.00 95.44 585 LYS A N 1
ATOM 4765 C CA . LYS A 1 585 ? 6.262 2.430 -30.189 1.00 95.44 585 LYS A CA 1
ATOM 4766 C C . LYS A 1 585 ? 5.499 3.352 -29.246 1.00 95.44 585 LYS A C 1
ATOM 4768 O O . LYS A 1 585 ? 4.674 4.135 -29.706 1.00 95.44 585 LYS A O 1
ATOM 4773 N N . HIS A 1 586 ? 5.799 3.276 -27.953 1.00 94.56 586 HIS A N 1
ATOM 4774 C CA . HIS A 1 586 ? 5.052 3.958 -26.901 1.00 94.56 586 HIS A CA 1
ATOM 4775 C C . HIS A 1 586 ? 5.976 4.829 -26.039 1.00 94.56 586 HIS A C 1
ATOM 4777 O O . HIS A 1 586 ? 6.167 4.537 -24.861 1.00 94.56 586 HIS A O 1
ATOM 4783 N N . PRO A 1 587 ? 6.580 5.909 -26.567 1.00 94.56 587 PRO A N 1
ATOM 4784 C CA . PRO A 1 587 ? 7.439 6.768 -25.759 1.00 94.56 587 PRO A CA 1
ATOM 4785 C C . PRO A 1 587 ? 6.679 7.483 -24.628 1.00 94.56 587 PRO A C 1
ATOM 4787 O O . PRO A 1 587 ? 7.249 7.799 -23.582 1.00 94.56 587 PRO A O 1
ATOM 4790 N N . VAL A 1 588 ? 5.380 7.704 -24.842 1.00 94.25 588 VAL A N 1
ATOM 4791 C CA . VAL A 1 588 ? 4.414 8.235 -23.879 1.00 94.25 588 VAL A CA 1
ATOM 4792 C C . VAL A 1 588 ? 3.165 7.359 -23.958 1.00 94.25 588 VAL A C 1
ATOM 4794 O O . VAL A 1 588 ? 2.692 7.093 -25.061 1.00 94.25 588 VAL A O 1
ATOM 4797 N N . LEU A 1 589 ? 2.655 6.916 -22.808 1.00 92.19 589 LEU A N 1
ATOM 4798 C CA . LEU A 1 589 ? 1.385 6.203 -22.679 1.00 92.19 589 LEU A CA 1
ATOM 4799 C C . LEU A 1 589 ? 0.273 7.189 -22.357 1.00 92.19 589 LEU A C 1
ATOM 4801 O O . LEU A 1 589 ? 0.346 7.909 -21.358 1.00 92.19 589 LEU A O 1
ATOM 4805 N N . THR A 1 590 ? -0.764 7.187 -23.177 1.00 87.19 590 THR A N 1
ATOM 4806 C CA . THR A 1 590 ? -1.960 8.005 -22.965 1.00 87.19 590 THR A CA 1
ATOM 4807 C C . THR A 1 590 ? -2.873 7.421 -21.891 1.00 87.19 590 THR A C 1
ATOM 4809 O O . THR A 1 590 ? -2.653 6.316 -21.388 1.00 87.19 590 THR A O 1
ATOM 4812 N N . GLU A 1 591 ? -3.885 8.186 -21.486 1.00 79.69 591 GLU A N 1
ATOM 4813 C CA . GLU A 1 591 ? -4.904 7.697 -20.559 1.00 79.69 591 GLU A CA 1
ATOM 4814 C C . GLU A 1 591 ? -5.623 6.471 -21.152 1.00 79.69 591 GLU A C 1
ATOM 4816 O O . GLU A 1 591 ? -5.994 6.462 -22.324 1.00 79.69 591 GLU A O 1
ATOM 4821 N N . GLY A 1 592 ? -5.747 5.402 -20.360 1.00 75.44 592 GLY A N 1
ATOM 4822 C CA . GLY A 1 592 ? -6.284 4.106 -20.799 1.00 75.44 592 GLY A CA 1
ATOM 4823 C C . GLY A 1 592 ? -5.313 3.224 -21.598 1.00 75.44 592 GLY A C 1
ATOM 4824 O O . GLY A 1 592 ? -5.543 2.024 -21.726 1.00 75.44 592 GLY A O 1
ATOM 4825 N N . GLU A 1 593 ? -4.194 3.759 -22.094 1.00 82.19 593 GLU A N 1
ATOM 4826 C CA . GLU A 1 593 ? -3.196 2.969 -22.816 1.00 82.19 593 GLU A CA 1
ATOM 4827 C C . GLU A 1 593 ? -2.337 2.149 -21.845 1.00 82.19 593 GLU A C 1
ATOM 4829 O O . GLU A 1 593 ? -1.738 2.679 -20.900 1.00 82.19 593 GLU A O 1
ATOM 4834 N N . GLN A 1 594 ? -2.254 0.840 -22.096 1.00 80.31 594 GLN A N 1
ATOM 4835 C CA . GLN A 1 594 ? -1.446 -0.085 -21.310 1.00 80.31 594 GLN A CA 1
ATOM 4836 C C . GLN A 1 594 ? -0.538 -0.932 -22.200 1.00 80.31 594 GLN A C 1
ATOM 4838 O O . GLN A 1 594 ? -0.970 -1.600 -23.137 1.00 80.31 594 GLN A O 1
ATOM 4843 N N . THR A 1 595 ? 0.737 -0.966 -21.836 1.00 84.88 595 THR A N 1
ATOM 4844 C CA . THR A 1 595 ? 1.710 -1.954 -22.303 1.00 84.88 595 THR A CA 1
ATOM 4845 C C . THR A 1 595 ? 2.099 -2.885 -21.164 1.00 84.88 595 THR A C 1
ATOM 4847 O O . THR A 1 595 ? 1.833 -2.636 -19.985 1.00 84.88 595 THR A O 1
ATOM 4850 N N . ASP A 1 596 ? 2.807 -3.947 -21.511 1.00 79.81 596 ASP A N 1
ATOM 4851 C CA . ASP A 1 596 ? 3.413 -4.855 -20.544 1.00 79.81 596 ASP A CA 1
ATOM 4852 C C . ASP A 1 596 ? 4.473 -4.205 -19.635 1.00 79.81 596 ASP A C 1
ATOM 4854 O O . ASP A 1 596 ? 4.846 -4.798 -18.627 1.00 79.81 596 ASP A O 1
ATOM 4858 N N . TYR A 1 597 ? 4.928 -2.995 -19.975 1.00 86.06 597 TYR A N 1
ATOM 4859 C CA . TYR A 1 597 ? 5.949 -2.236 -19.252 1.00 86.06 597 TYR A CA 1
ATOM 4860 C C . TYR A 1 597 ? 5.396 -0.932 -18.657 1.00 86.06 597 TYR A C 1
ATOM 4862 O O . TYR A 1 597 ? 6.164 -0.046 -18.286 1.00 86.06 597 TYR A O 1
ATOM 4870 N N . SER A 1 598 ? 4.065 -0.797 -18.548 1.00 85.88 598 SER A N 1
ATOM 4871 C CA . SER A 1 598 ? 3.390 0.415 -18.040 1.00 85.88 598 SER A CA 1
ATOM 4872 C C . SER A 1 598 ? 3.852 0.839 -16.643 1.00 85.88 598 SER A C 1
ATOM 4874 O O . SER A 1 598 ? 3.799 2.018 -16.292 1.00 85.88 598 SER A O 1
ATOM 4876 N N . GLU A 1 599 ? 4.338 -0.100 -15.830 1.00 84.50 599 GLU A N 1
ATOM 4877 C CA . GLU A 1 599 ? 4.892 0.191 -14.505 1.00 84.50 599 GLU A CA 1
ATOM 4878 C C . GLU A 1 599 ? 6.187 1.024 -14.538 1.00 84.50 599 GLU A C 1
ATOM 4880 O O . GLU A 1 599 ? 6.536 1.670 -13.551 1.00 84.50 599 GLU A O 1
ATOM 4885 N N . PHE A 1 600 ? 6.871 1.093 -15.677 1.00 90.06 600 PHE A N 1
ATOM 4886 C CA . PHE A 1 600 ? 8.072 1.909 -15.848 1.00 90.06 600 PHE A CA 1
ATOM 4887 C C . PHE A 1 600 ? 7.774 3.291 -16.432 1.00 90.06 600 PHE A C 1
ATOM 4889 O O . PHE A 1 600 ? 8.701 3.996 -16.814 1.00 90.06 600 PHE A O 1
ATOM 4896 N N . TYR A 1 601 ? 6.505 3.704 -16.489 1.00 91.62 601 TYR A N 1
ATOM 4897 C CA . TYR A 1 601 ? 6.096 5.043 -16.913 1.00 91.62 601 TYR A CA 1
ATOM 4898 C C . TYR A 1 601 ? 5.688 5.904 -15.707 1.00 91.62 601 TYR A C 1
ATOM 4900 O O . TYR A 1 601 ? 5.207 5.389 -14.697 1.00 91.62 601 TYR A O 1
ATOM 4908 N N . ILE A 1 602 ? 5.910 7.214 -15.802 1.00 90.44 602 ILE A N 1
ATOM 4909 C CA . ILE A 1 602 ? 5.768 8.215 -14.741 1.00 90.44 602 ILE A CA 1
ATOM 4910 C C . ILE A 1 602 ? 4.768 9.283 -15.196 1.00 90.44 602 ILE A C 1
ATOM 4912 O O . ILE A 1 602 ? 4.854 9.785 -16.317 1.00 90.44 602 ILE A O 1
ATOM 4916 N N . GLU A 1 603 ? 3.842 9.656 -14.313 1.00 84.31 603 GLU A N 1
ATOM 4917 C CA . GLU A 1 603 ? 2.887 10.747 -14.544 1.00 84.31 603 GLU A CA 1
ATOM 4918 C C . GLU A 1 603 ? 3.563 12.122 -14.561 1.00 84.31 603 GLU A C 1
ATOM 4920 O O . GLU A 1 603 ? 4.331 12.485 -13.658 1.00 84.31 603 GLU A O 1
ATOM 4925 N N . MET A 1 604 ? 3.228 12.928 -15.566 1.00 78.25 604 MET A N 1
ATOM 4926 C CA . MET A 1 604 ? 3.826 14.242 -15.806 1.00 78.25 604 MET A CA 1
ATOM 4927 C C . MET A 1 604 ? 2.811 15.376 -15.632 1.00 78.25 604 MET A C 1
ATOM 4929 O O . MET A 1 604 ? 1.627 15.182 -15.865 1.00 78.25 604 MET A O 1
ATOM 4933 N N . ASP A 1 605 ? 3.283 16.573 -15.263 1.00 75.44 605 ASP A N 1
ATOM 4934 C CA . ASP A 1 605 ? 2.467 17.810 -15.265 1.00 75.44 605 ASP A CA 1
ATOM 4935 C C . ASP A 1 605 ? 2.540 18.559 -16.608 1.00 75.44 605 ASP A C 1
ATOM 4937 O O . ASP A 1 605 ? 1.961 19.630 -16.777 1.00 75.44 605 ASP A O 1
ATOM 4941 N N . GLY A 1 606 ? 3.313 18.026 -17.551 1.00 78.25 606 GLY A N 1
ATOM 4942 C CA . GLY A 1 606 ? 3.642 18.640 -18.828 1.00 78.25 606 GLY A CA 1
ATOM 4943 C C . GLY A 1 606 ? 4.472 17.681 -19.686 1.00 78.25 606 GLY A C 1
ATOM 4944 O O . GLY A 1 606 ? 4.590 16.509 -19.344 1.00 78.25 606 GLY A O 1
ATOM 4945 N N . PRO A 1 607 ? 5.086 18.149 -20.784 1.00 83.94 607 PRO A N 1
ATOM 4946 C CA . PRO A 1 607 ? 5.780 17.280 -21.742 1.00 83.94 607 PRO A CA 1
ATOM 4947 C C . PRO A 1 607 ? 7.154 16.779 -21.267 1.00 83.94 607 PRO A C 1
ATOM 4949 O O . PRO A 1 607 ? 7.820 16.027 -21.979 1.00 83.94 607 PRO A O 1
ATOM 4952 N N . GLU A 1 608 ? 7.621 17.239 -20.106 1.00 89.62 608 GLU A N 1
ATOM 4953 C CA . GLU A 1 608 ? 8.968 16.987 -19.599 1.00 89.62 608 GLU A CA 1
ATOM 4954 C C . GLU A 1 608 ? 9.013 16.834 -18.071 1.00 89.62 608 GLU A C 1
ATOM 4956 O O . GLU A 1 608 ? 8.169 17.357 -17.341 1.00 89.62 608 GLU A O 1
ATOM 4961 N N . TYR A 1 609 ? 10.009 16.090 -17.594 1.00 92.00 609 TYR A N 1
ATOM 4962 C CA . TYR A 1 609 ? 10.429 16.088 -16.194 1.00 92.00 609 TYR A CA 1
ATOM 4963 C C . TYR A 1 609 ? 11.957 16.082 -16.121 1.00 92.00 609 TYR A C 1
ATOM 4965 O O . TYR A 1 609 ? 12.644 15.826 -17.115 1.00 92.00 609 TYR A O 1
ATOM 4973 N N . TRP A 1 610 ? 12.504 16.369 -14.945 1.00 92.06 610 TRP A N 1
ATOM 4974 C CA . TRP A 1 610 ? 13.943 16.484 -14.746 1.00 92.06 610 TRP A CA 1
ATOM 4975 C C . TRP A 1 610 ? 14.432 15.578 -13.631 1.00 92.06 610 TRP A C 1
ATOM 4977 O O . TRP A 1 610 ? 13.736 15.345 -12.640 1.00 92.06 610 TRP A O 1
ATOM 4987 N N . ILE A 1 611 ? 15.665 15.111 -13.784 1.00 92.25 611 ILE A N 1
ATOM 4988 C CA . ILE A 1 611 ? 16.399 14.406 -12.739 1.00 92.25 611 ILE A CA 1
ATOM 4989 C C . ILE A 1 611 ? 17.702 15.132 -12.425 1.00 92.25 611 ILE A C 1
ATOM 4991 O O . ILE A 1 611 ? 18.303 15.725 -13.322 1.00 92.25 611 ILE A O 1
ATOM 4995 N N . SER A 1 612 ? 18.163 15.079 -11.179 1.00 89.94 612 SER A N 1
ATOM 4996 C CA . SER A 1 612 ? 19.516 15.541 -10.859 1.00 89.94 612 SER A CA 1
ATOM 4997 C C . SER A 1 612 ? 20.572 14.604 -11.452 1.00 89.94 612 SER A C 1
ATOM 4999 O O . SER A 1 612 ? 20.306 13.438 -11.741 1.00 89.94 612 SER A O 1
ATOM 5001 N N . SER A 1 613 ? 21.776 15.123 -11.677 1.00 83.06 613 SER A N 1
ATOM 5002 C CA . SER A 1 613 ? 22.889 14.379 -12.291 1.00 83.06 613 SER A CA 1
ATOM 5003 C C . SER A 1 613 ? 23.666 13.481 -11.314 1.00 83.06 613 SER A C 1
ATOM 5005 O O . SER A 1 613 ? 24.649 12.851 -11.703 1.00 83.06 613 SER A O 1
ATOM 5007 N N . ASP A 1 614 ? 23.223 13.390 -10.060 1.00 78.62 614 ASP A N 1
ATOM 5008 C CA . ASP A 1 614 ? 23.868 12.588 -9.023 1.00 78.62 614 ASP A CA 1
ATOM 5009 C C . ASP A 1 614 ? 23.605 11.086 -9.179 1.00 78.62 614 ASP A C 1
ATOM 5011 O O . ASP A 1 614 ? 22.614 10.650 -9.763 1.00 78.62 614 ASP A O 1
ATOM 5015 N N . LYS A 1 615 ? 24.452 10.266 -8.539 1.00 71.56 615 LYS A N 1
ATOM 5016 C CA . LYS A 1 615 ? 24.275 8.802 -8.469 1.00 71.56 615 LYS A CA 1
ATOM 5017 C C . LYS A 1 615 ? 22.922 8.388 -7.868 1.00 71.56 615 LYS A C 1
ATOM 5019 O O . LYS A 1 615 ? 22.409 7.328 -8.200 1.00 71.56 615 LYS A O 1
ATOM 5024 N N . ASN A 1 616 ? 22.362 9.212 -6.981 1.00 75.88 616 ASN A N 1
ATOM 5025 C CA . ASN A 1 616 ? 21.028 9.042 -6.407 1.00 75.88 616 ASN A CA 1
ATOM 5026 C C . ASN A 1 616 ? 20.156 10.233 -6.824 1.00 75.88 616 ASN A C 1
ATOM 5028 O O . ASN A 1 616 ? 20.030 11.175 -6.039 1.00 75.88 616 ASN A O 1
ATOM 5032 N N . PRO A 1 617 ? 19.578 10.210 -8.034 1.00 82.12 617 PRO A N 1
ATOM 5033 C CA . PRO A 1 617 ? 18.950 11.389 -8.601 1.00 82.12 617 PRO A CA 1
ATOM 5034 C C . PRO A 1 617 ? 17.691 11.801 -7.831 1.00 82.12 617 PRO A C 1
ATOM 5036 O O . PRO A 1 617 ? 16.855 10.966 -7.465 1.00 82.12 617 PRO A O 1
ATOM 5039 N N . ASN A 1 618 ? 17.541 13.108 -7.629 1.00 86.44 618 ASN A N 1
ATOM 5040 C CA . ASN A 1 618 ? 16.279 13.728 -7.243 1.00 86.44 618 ASN A CA 1
ATOM 5041 C C . ASN A 1 618 ? 15.406 13.920 -8.485 1.00 86.44 618 ASN A C 1
ATOM 5043 O O . ASN A 1 618 ? 15.923 14.188 -9.565 1.00 86.44 618 ASN A O 1
ATOM 5047 N N . TYR A 1 619 ? 14.088 13.805 -8.326 1.00 89.06 619 TYR A N 1
ATOM 5048 C CA . TYR A 1 619 ? 13.119 13.965 -9.412 1.00 89.06 619 TYR A CA 1
ATOM 5049 C C . TYR A 1 619 ? 12.352 15.275 -9.251 1.00 89.06 619 TYR A C 1
ATOM 5051 O O . TYR A 1 619 ? 11.883 15.598 -8.155 1.00 89.06 619 TYR A O 1
ATOM 5059 N N . TYR A 1 620 ? 12.198 16.001 -10.355 1.00 88.00 620 TYR A N 1
ATOM 5060 C CA . TYR A 1 620 ? 11.550 17.305 -10.412 1.00 88.00 620 TYR A CA 1
ATOM 5061 C C . TYR A 1 620 ? 10.534 17.339 -11.550 1.00 88.00 620 TYR A C 1
ATOM 5063 O O . TYR A 1 620 ? 10.846 17.000 -12.689 1.00 88.00 620 TYR A O 1
ATOM 5071 N N . PHE A 1 621 ? 9.328 17.807 -11.242 1.00 87.56 621 PHE A N 1
ATOM 5072 C CA . PHE A 1 621 ? 8.237 17.982 -12.211 1.00 87.56 621 PHE A CA 1
ATOM 5073 C C . PHE A 1 621 ? 8.013 19.455 -12.577 1.00 87.56 621 PHE A C 1
ATOM 5075 O O . PHE A 1 621 ? 7.164 19.779 -13.398 1.00 87.56 621 PHE A O 1
ATOM 5082 N N . LYS A 1 622 ? 8.797 20.357 -11.970 1.00 82.81 622 LYS A N 1
ATOM 5083 C CA . LYS A 1 622 ? 8.830 21.795 -12.246 1.00 82.81 622 LYS A CA 1
ATOM 5084 C C . LYS A 1 622 ? 10.280 22.268 -12.194 1.00 82.81 622 LYS A C 1
ATOM 5086 O O . LYS A 1 622 ? 10.983 21.968 -11.228 1.00 82.81 622 LYS A O 1
ATOM 5091 N N . LYS A 1 623 ? 10.717 22.990 -13.228 1.00 71.31 623 LYS A N 1
ATOM 5092 C CA . LYS A 1 623 ? 12.119 23.391 -13.425 1.00 71.31 623 LYS A CA 1
ATOM 5093 C C . LYS A 1 623 ? 12.625 24.394 -12.383 1.00 71.31 623 LYS A C 1
ATOM 5095 O O . LYS A 1 623 ? 13.769 24.293 -11.960 1.00 71.31 623 LYS A O 1
ATOM 5100 N N . ASP A 1 624 ? 11.766 25.299 -11.916 1.00 69.50 624 ASP A N 1
ATOM 5101 C CA . ASP A 1 624 ? 12.143 26.425 -11.041 1.00 69.50 624 ASP A CA 1
ATOM 5102 C C . ASP A 1 624 ? 12.412 26.028 -9.573 1.00 69.50 624 ASP A C 1
ATOM 5104 O O . ASP A 1 624 ? 12.518 26.880 -8.694 1.00 69.50 624 ASP A O 1
ATOM 5108 N N . MET A 1 625 ? 12.507 24.728 -9.281 1.00 67.06 625 MET A N 1
ATOM 5109 C CA . MET A 1 625 ? 12.570 24.195 -7.917 1.00 67.06 625 MET A CA 1
ATOM 5110 C C . MET A 1 625 ? 13.996 23.931 -7.407 1.00 67.06 625 MET A C 1
ATOM 5112 O O . MET A 1 625 ? 14.141 23.476 -6.271 1.00 67.06 625 MET A O 1
ATOM 5116 N N . THR A 1 626 ? 15.051 24.142 -8.209 1.00 73.88 626 THR A N 1
ATOM 5117 C CA . THR A 1 626 ? 16.424 23.789 -7.800 1.00 73.88 626 THR A CA 1
ATOM 5118 C C . THR A 1 626 ? 17.534 24.505 -8.582 1.00 73.88 626 THR A C 1
ATOM 5120 O O . THR A 1 626 ? 17.352 24.894 -9.732 1.00 73.88 626 THR A O 1
ATOM 5123 N N . ASN A 1 627 ? 18.708 24.622 -7.950 1.00 78.31 627 ASN A N 1
ATOM 5124 C CA . ASN A 1 627 ? 19.968 25.070 -8.559 1.00 78.31 627 ASN A CA 1
ATOM 5125 C C . ASN A 1 627 ? 20.853 23.894 -9.034 1.00 78.31 627 ASN A C 1
ATOM 5127 O O . ASN A 1 627 ? 21.993 24.107 -9.446 1.00 78.31 627 ASN A O 1
ATOM 5131 N N . GLU A 1 628 ? 20.374 22.652 -8.919 1.00 82.69 628 GLU A N 1
ATOM 5132 C CA . GLU A 1 628 ? 21.109 21.450 -9.327 1.00 82.69 628 GLU A CA 1
ATOM 5133 C C . GLU A 1 628 ? 21.273 21.358 -10.854 1.00 82.69 628 GLU A C 1
ATOM 5135 O O . GLU A 1 628 ? 20.464 21.871 -11.628 1.00 82.69 628 GLU A O 1
ATOM 5140 N N . SER A 1 629 ? 22.322 20.662 -11.305 1.00 86.81 629 SER A N 1
ATOM 5141 C CA . SER A 1 629 ? 22.487 20.325 -12.722 1.00 86.81 629 SER A CA 1
ATOM 5142 C C . SER A 1 629 ? 21.510 19.212 -13.101 1.00 86.81 629 SER A C 1
ATOM 5144 O O . SER A 1 629 ? 21.619 18.083 -12.605 1.00 86.81 629 SER A O 1
ATOM 5146 N N . LEU A 1 630 ? 20.555 19.549 -13.970 1.00 90.31 630 LEU A N 1
ATOM 5147 C CA . LEU A 1 630 ? 19.421 18.701 -14.327 1.00 90.31 630 LEU A CA 1
ATOM 5148 C C . LEU A 1 630 ? 19.585 18.031 -15.695 1.00 90.31 630 LEU A C 1
ATOM 5150 O O . LEU A 1 630 ? 19.976 18.660 -16.680 1.00 90.31 630 LEU A O 1
ATOM 5154 N N . ILE A 1 631 ? 19.190 16.763 -15.767 1.00 90.94 631 ILE A N 1
ATOM 5155 C CA . ILE A 1 631 ? 18.974 16.023 -17.009 1.00 90.94 631 ILE A CA 1
ATOM 5156 C C . ILE A 1 631 ? 17.477 16.051 -17.307 1.00 90.94 631 ILE A C 1
ATOM 5158 O O . ILE A 1 631 ? 16.659 15.598 -16.509 1.00 90.94 631 ILE A O 1
ATOM 5162 N N . GLU A 1 632 ? 17.125 16.592 -18.465 1.00 93.06 632 GLU A N 1
ATOM 5163 C CA . GLU A 1 632 ? 15.749 16.651 -18.953 1.00 93.06 632 GLU A CA 1
ATOM 5164 C C . GLU A 1 632 ? 15.349 15.348 -19.639 1.00 93.06 632 GLU A C 1
ATOM 5166 O O . GLU A 1 632 ? 16.083 14.833 -20.489 1.00 93.06 632 GLU A O 1
ATOM 5171 N N . ILE A 1 633 ? 14.159 14.861 -19.313 1.00 93.94 633 ILE A N 1
ATOM 5172 C CA . ILE A 1 633 ? 13.519 13.710 -19.935 1.00 93.94 633 ILE A CA 1
ATOM 5173 C C . ILE A 1 633 ? 12.320 14.227 -20.731 1.00 93.94 633 ILE A C 1
ATOM 5175 O O . ILE A 1 633 ? 11.290 14.583 -20.160 1.00 93.94 633 ILE A O 1
ATOM 5179 N N . SER A 1 634 ? 12.500 14.344 -22.047 1.00 94.12 634 SER A N 1
ATOM 5180 C CA . SER A 1 634 ? 11.534 14.949 -22.969 1.00 94.12 634 SER A CA 1
ATOM 5181 C C . SER A 1 634 ? 11.797 14.506 -24.412 1.00 94.12 634 SER A C 1
ATOM 5183 O O . SER A 1 634 ? 12.857 13.959 -24.731 1.00 94.12 634 SER A O 1
ATOM 5185 N N . GLU A 1 635 ? 10.875 14.805 -25.332 1.00 95.06 635 GLU A N 1
ATOM 5186 C CA . GLU A 1 635 ? 11.125 14.629 -26.771 1.00 95.06 635 GLU A CA 1
ATOM 5187 C C . GLU A 1 635 ? 12.379 15.394 -27.220 1.00 95.06 635 GLU A C 1
ATOM 5189 O O . GLU A 1 635 ? 13.216 14.863 -27.956 1.00 95.06 635 GLU A O 1
ATOM 5194 N N . ARG A 1 636 ? 12.547 16.628 -26.734 1.00 92.94 636 ARG A N 1
ATOM 5195 C CA . ARG A 1 636 ? 13.652 17.514 -27.109 1.00 92.94 636 ARG A CA 1
ATOM 5196 C C . ARG A 1 636 ? 15.012 16.908 -26.770 1.00 92.94 636 ARG A C 1
ATOM 5198 O O . ARG A 1 636 ? 15.943 17.019 -27.565 1.00 92.94 636 ARG A O 1
ATOM 5205 N N . SER A 1 637 ? 15.143 16.251 -25.619 1.00 92.75 637 SER A N 1
ATOM 5206 C CA . SER A 1 637 ? 16.404 15.634 -25.182 1.00 92.75 637 SER A CA 1
ATOM 5207 C C . SER A 1 637 ? 16.622 14.206 -25.716 1.00 92.75 637 SER A C 1
ATOM 5209 O O . SER A 1 637 ? 17.676 13.597 -25.468 1.00 92.75 637 SER A O 1
ATOM 5211 N N . SER A 1 638 ? 15.657 13.675 -26.479 1.00 92.38 638 SER A N 1
ATOM 5212 C CA . SER A 1 638 ? 15.642 12.295 -26.980 1.00 92.38 638 SER A CA 1
ATOM 5213 C C . SER A 1 638 ? 16.410 12.073 -28.285 1.00 92.38 638 SER A C 1
ATOM 5215 O O . SER A 1 638 ? 16.619 10.928 -28.673 1.00 92.38 638 SER A O 1
ATOM 5217 N N . THR A 1 639 ? 16.824 13.141 -28.976 1.00 90.69 639 THR A N 1
ATOM 5218 C CA . THR A 1 639 ? 17.395 13.137 -30.345 1.00 90.69 639 THR A CA 1
ATOM 5219 C C . THR A 1 639 ? 16.454 12.668 -31.464 1.00 90.69 639 THR A C 1
ATOM 5221 O O . THR A 1 639 ? 16.804 12.802 -32.634 1.00 90.69 639 THR A O 1
ATOM 5224 N N . LEU A 1 640 ? 15.226 12.232 -31.146 1.00 95.56 640 LEU A N 1
ATOM 5225 C CA . LEU A 1 640 ? 14.187 11.948 -32.143 1.00 95.56 640 LEU A CA 1
ATOM 5226 C C . LEU A 1 640 ? 13.929 13.148 -33.079 1.00 95.56 640 LEU A C 1
ATOM 5228 O O . LEU A 1 640 ? 13.929 12.930 -34.292 1.00 95.56 640 LEU A O 1
ATOM 5232 N N . PRO A 1 641 ? 13.788 14.403 -32.593 1.00 95.38 641 PRO A N 1
ATOM 5233 C CA . PRO A 1 641 ? 13.541 15.543 -33.478 1.00 95.38 641 PRO A CA 1
ATOM 5234 C C . PRO A 1 641 ? 14.635 15.752 -34.525 1.00 95.38 641 PRO A C 1
ATOM 5236 O O . PRO A 1 641 ? 14.336 16.140 -35.651 1.00 95.38 641 PRO A O 1
ATOM 5239 N N . ASP A 1 642 ? 15.895 15.474 -34.178 1.00 93.88 642 ASP A N 1
ATOM 5240 C CA . ASP A 1 642 ? 17.018 15.612 -35.105 1.00 93.88 642 ASP A CA 1
ATOM 5241 C C . ASP A 1 642 ? 16.976 14.540 -36.199 1.00 93.88 642 ASP A C 1
ATOM 5243 O O . ASP A 1 642 ? 17.154 14.853 -37.375 1.00 93.88 642 ASP A O 1
ATOM 5247 N N . PHE A 1 643 ? 16.645 13.295 -35.843 1.00 95.62 643 PHE A N 1
ATOM 5248 C CA . PHE A 1 643 ? 16.429 12.212 -36.807 1.00 95.62 643 PHE A CA 1
ATOM 5249 C C . PHE A 1 643 ? 15.247 12.471 -37.742 1.00 95.62 643 PHE A C 1
ATOM 5251 O O . PHE A 1 643 ? 15.345 12.219 -38.942 1.00 95.62 643 PHE A O 1
ATOM 5258 N N . MET A 1 644 ? 14.151 13.032 -37.230 1.00 97.12 644 MET A N 1
ATOM 5259 C CA . MET A 1 644 ? 12.940 13.290 -38.018 1.00 97.12 644 MET A CA 1
ATOM 5260 C C . MET A 1 644 ? 13.082 14.429 -39.040 1.00 97.12 644 MET A C 1
ATOM 5262 O O . MET A 1 644 ? 12.218 14.567 -39.912 1.00 97.12 644 MET A O 1
ATOM 5266 N N . LYS A 1 645 ? 14.159 15.227 -38.977 1.00 96.25 645 LYS A N 1
ATOM 5267 C CA . LYS A 1 645 ? 14.507 16.201 -40.029 1.00 96.25 645 LYS A CA 1
ATOM 5268 C C . LYS A 1 645 ? 14.936 15.513 -41.325 1.00 96.25 645 LYS A C 1
ATOM 5270 O O . LYS A 1 645 ? 14.682 16.049 -42.401 1.00 96.25 645 LYS A O 1
ATOM 5275 N N . ASN A 1 646 ? 15.546 14.326 -41.244 1.00 97.00 646 ASN A N 1
ATOM 5276 C CA . ASN A 1 646 ? 15.936 13.563 -42.425 1.00 97.00 646 ASN A CA 1
ATOM 5277 C C . ASN A 1 646 ? 14.710 12.846 -43.044 1.00 97.00 646 ASN A C 1
ATOM 5279 O O . ASN A 1 646 ? 14.076 12.026 -42.370 1.00 97.00 646 ASN A O 1
ATOM 5283 N N . PRO A 1 647 ? 14.378 13.080 -44.330 1.00 96.62 647 PRO A N 1
ATOM 5284 C CA . PRO A 1 647 ? 13.198 12.481 -44.959 1.00 96.62 647 PRO A CA 1
ATOM 5285 C C . PRO A 1 647 ? 13.223 10.950 -45.051 1.00 96.62 647 PRO A C 1
ATOM 5287 O O . PRO A 1 647 ? 12.165 10.329 -44.963 1.00 96.62 647 PRO A O 1
ATOM 5290 N N . ILE A 1 648 ? 14.404 10.338 -45.212 1.00 97.31 648 ILE A N 1
ATOM 5291 C CA . ILE A 1 648 ? 14.557 8.875 -45.300 1.00 97.31 648 ILE A CA 1
ATOM 5292 C C . ILE A 1 648 ? 14.220 8.250 -43.949 1.00 97.31 648 ILE A C 1
ATOM 5294 O O . ILE A 1 648 ? 13.392 7.343 -43.878 1.00 97.31 648 ILE A O 1
ATOM 5298 N N . VAL A 1 649 ? 14.804 8.781 -42.872 1.00 97.56 649 VAL A N 1
ATOM 5299 C CA . VAL A 1 649 ? 14.544 8.299 -41.510 1.00 97.56 649 VAL A CA 1
ATOM 5300 C C . VAL A 1 649 ? 13.079 8.506 -41.137 1.00 97.56 649 VAL A C 1
ATOM 5302 O O . VAL A 1 649 ? 12.427 7.578 -40.661 1.00 97.56 649 VAL A O 1
ATOM 5305 N N . ARG A 1 650 ? 12.523 9.692 -41.412 1.00 98.06 650 ARG A N 1
ATOM 5306 C CA . ARG A 1 650 ? 11.112 9.983 -41.132 1.00 98.06 650 ARG A CA 1
ATOM 5307 C C . ARG A 1 650 ? 10.172 9.034 -41.869 1.00 98.06 650 ARG A C 1
ATOM 5309 O O . ARG A 1 650 ? 9.243 8.512 -41.258 1.00 98.06 650 ARG A O 1
ATOM 5316 N N . LYS A 1 651 ? 10.410 8.796 -43.163 1.00 97.75 651 LYS A N 1
ATOM 5317 C CA . LYS A 1 651 ? 9.625 7.842 -43.955 1.00 97.75 651 LYS A CA 1
ATOM 5318 C C . LYS A 1 651 ? 9.704 6.440 -43.354 1.00 97.75 651 LYS A C 1
ATOM 5320 O O . LYS A 1 651 ? 8.672 5.806 -43.187 1.00 97.75 651 LYS A O 1
ATOM 5325 N N . TYR A 1 652 ? 10.899 5.992 -42.976 1.00 97.62 652 TYR A N 1
ATOM 5326 C CA . TYR A 1 652 ? 11.098 4.676 -42.374 1.00 97.62 652 TYR A CA 1
ATOM 5327 C C . TYR A 1 652 ? 10.321 4.503 -41.061 1.00 97.62 652 TYR A C 1
ATOM 5329 O O . TYR A 1 652 ? 9.692 3.468 -40.860 1.00 97.62 652 TYR A O 1
ATOM 5337 N N . PHE A 1 653 ? 10.299 5.517 -40.191 1.00 97.81 653 PHE A N 1
ATOM 5338 C CA . PHE A 1 653 ? 9.512 5.471 -38.952 1.00 97.81 653 PHE A CA 1
ATOM 5339 C C . PHE A 1 653 ? 8.006 5.397 -39.22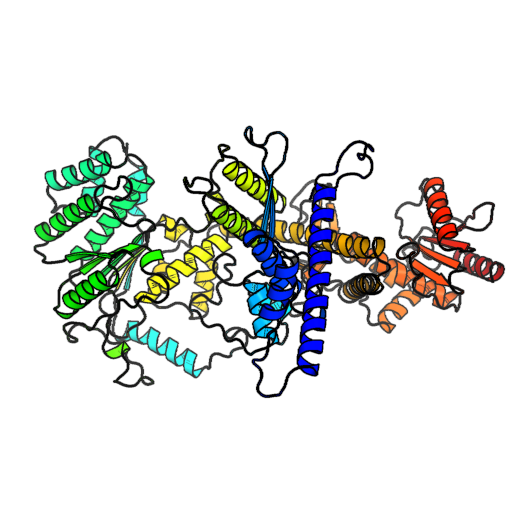8 1.00 97.81 653 PHE A C 1
ATOM 5341 O O . PHE A 1 653 ? 7.320 4.567 -38.637 1.00 97.81 653 PHE A O 1
ATOM 5348 N N . VAL A 1 654 ? 7.504 6.211 -40.164 1.00 97.50 654 VAL A N 1
ATOM 5349 C CA . VAL A 1 654 ? 6.086 6.200 -40.563 1.00 97.50 654 VAL A CA 1
ATOM 5350 C C . VAL A 1 654 ? 5.688 4.854 -41.169 1.00 97.50 654 VAL A C 1
ATOM 5352 O O . VAL A 1 654 ? 4.673 4.289 -40.771 1.00 97.50 654 VAL A O 1
ATOM 5355 N N . ASP A 1 655 ? 6.501 4.318 -42.082 1.00 96.94 655 ASP A N 1
ATOM 5356 C CA . ASP A 1 655 ? 6.233 3.049 -42.768 1.00 96.94 655 ASP A CA 1
ATOM 5357 C C . ASP A 1 655 ? 6.226 1.854 -41.780 1.00 96.94 655 ASP A C 1
ATOM 5359 O O . ASP A 1 655 ? 5.542 0.863 -42.026 1.00 96.94 655 ASP A O 1
ATOM 5363 N N . ASN A 1 656 ? 6.927 1.958 -40.640 1.00 95.31 656 ASN A N 1
ATOM 5364 C CA . ASN A 1 656 ? 6.933 0.953 -39.564 1.00 95.31 656 ASN A CA 1
ATOM 5365 C C . ASN A 1 656 ? 5.922 1.235 -3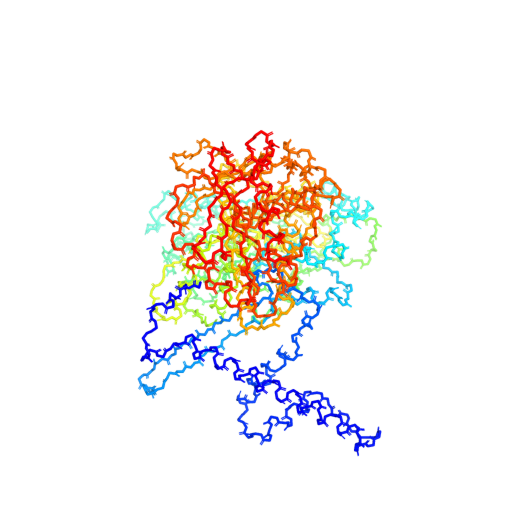8.430 1.00 95.31 656 ASN A C 1
ATOM 5367 O O . ASN A 1 656 ? 5.853 0.472 -37.465 1.00 95.31 656 ASN A O 1
ATOM 5371 N N . GLY A 1 657 ? 5.130 2.309 -38.523 1.00 94.88 657 GLY A N 1
ATOM 5372 C CA . GLY A 1 657 ? 4.137 2.669 -37.506 1.00 94.88 657 GLY A CA 1
ATOM 5373 C C . GLY A 1 657 ? 4.730 3.180 -36.188 1.00 94.88 657 GLY A C 1
ATOM 5374 O O . GLY A 1 657 ? 4.065 3.108 -35.156 1.00 94.88 657 GLY A O 1
ATOM 5375 N N . TRP A 1 658 ? 5.966 3.684 -36.195 1.00 96.88 658 TRP A N 1
ATOM 5376 C CA . TRP A 1 658 ? 6.594 4.281 -35.016 1.00 96.88 658 TRP A CA 1
ATOM 5377 C C . TRP A 1 658 ? 6.301 5.786 -34.922 1.00 96.88 658 TRP A C 1
ATOM 5379 O O . TRP A 1 658 ? 6.255 6.482 -35.943 1.00 96.88 658 TRP A O 1
ATOM 5389 N N . PRO A 1 659 ? 6.133 6.328 -33.704 1.00 95.25 659 PRO A N 1
ATOM 5390 C CA . PRO A 1 659 ? 5.852 7.742 -33.511 1.00 95.25 659 PRO A CA 1
ATOM 5391 C C . PRO A 1 659 ? 7.037 8.619 -33.929 1.00 95.25 659 PRO A C 1
ATOM 5393 O O . PRO A 1 659 ? 8.190 8.370 -33.584 1.00 95.25 659 PRO A O 1
ATOM 5396 N N . THR A 1 660 ? 6.737 9.706 -34.642 1.00 96.50 660 THR A N 1
ATOM 5397 C CA . THR A 1 660 ? 7.728 10.719 -35.051 1.00 96.50 660 THR A CA 1
ATOM 5398 C C . THR A 1 660 ? 7.753 11.940 -34.126 1.00 96.50 660 THR A C 1
ATOM 5400 O O . THR A 1 660 ? 8.407 12.928 -34.444 1.00 96.50 660 THR A O 1
ATOM 5403 N N . LYS A 1 661 ? 6.966 11.921 -33.047 1.00 95.44 661 LYS A N 1
ATOM 5404 C CA . LYS A 1 661 ? 6.870 12.964 -32.017 1.00 95.44 661 LYS A CA 1
ATOM 5405 C C . LYS A 1 661 ? 6.310 12.367 -30.733 1.00 95.44 661 LYS A C 1
ATOM 5407 O O . LYS A 1 661 ? 5.620 11.346 -30.796 1.00 95.44 661 LYS A O 1
ATOM 5412 N N . PHE A 1 662 ? 6.557 13.002 -29.594 1.00 93.94 662 PHE A N 1
ATOM 5413 C CA . PHE A 1 662 ? 5.931 12.585 -28.345 1.00 93.94 662 PHE A CA 1
ATOM 5414 C C . PHE A 1 662 ? 4.552 13.221 -28.238 1.00 93.94 662 PHE A C 1
ATOM 5416 O O . PHE A 1 662 ? 4.245 14.256 -28.838 1.00 93.94 662 PHE A O 1
ATOM 5423 N N . ARG A 1 663 ? 3.705 12.572 -27.452 1.00 88.75 663 ARG A N 1
ATOM 5424 C CA . ARG A 1 663 ? 2.486 13.191 -26.955 1.00 88.75 663 ARG A CA 1
ATOM 5425 C C . ARG A 1 663 ? 2.817 14.045 -25.736 1.00 88.75 663 ARG A C 1
ATOM 5427 O O . ARG A 1 663 ? 3.820 13.812 -25.067 1.00 88.75 663 ARG A O 1
ATOM 5434 N N . THR A 1 664 ? 1.997 15.056 -25.483 1.00 84.00 664 THR A N 1
ATOM 5435 C CA . THR A 1 664 ? 2.176 15.983 -24.352 1.00 84.00 664 THR A CA 1
ATOM 5436 C C . THR A 1 664 ? 1.269 15.642 -23.171 1.00 84.00 664 THR A C 1
ATOM 5438 O O . THR A 1 664 ? 1.389 16.254 -22.116 1.00 84.00 664 THR A O 1
ATOM 5441 N N . ASP A 1 665 ? 0.350 14.700 -23.371 1.00 82.88 665 ASP A N 1
ATOM 5442 C CA . ASP A 1 665 ? -0.621 14.174 -22.424 1.00 82.88 665 ASP A CA 1
ATOM 5443 C C . ASP A 1 665 ? -0.278 12.718 -22.065 1.00 82.88 665 ASP A C 1
ATOM 5445 O O . ASP A 1 665 ? -0.047 11.897 -22.955 1.00 82.88 665 ASP A O 1
ATOM 5449 N N . GLY A 1 666 ? -0.253 12.393 -20.768 1.00 86.94 666 GLY A N 1
ATOM 5450 C CA . GLY A 1 666 ? -0.100 11.023 -20.273 1.00 86.94 666 GLY A CA 1
ATOM 5451 C C . GLY A 1 666 ? 1.143 10.779 -19.411 1.00 86.94 666 GLY A C 1
ATOM 5452 O O . GLY A 1 666 ? 1.583 11.635 -18.641 1.00 86.94 666 GLY A O 1
ATOM 5453 N N . ARG A 1 667 ? 1.682 9.561 -19.506 1.00 91.75 667 ARG A N 1
ATOM 5454 C CA . ARG A 1 667 ? 2.810 9.064 -18.709 1.00 91.75 667 ARG A CA 1
ATOM 5455 C C . ARG A 1 667 ? 4.014 8.828 -19.610 1.00 91.75 667 ARG A C 1
ATOM 5457 O O . ARG A 1 667 ? 3.885 8.153 -20.625 1.00 91.75 667 ARG A O 1
ATOM 5464 N N . ILE A 1 668 ? 5.189 9.321 -19.239 1.00 93.50 668 ILE A N 1
ATOM 5465 C CA . ILE A 1 668 ? 6.444 9.108 -19.983 1.00 93.50 668 ILE A CA 1
ATOM 5466 C C . ILE A 1 668 ? 7.269 8.003 -19.341 1.00 93.50 668 ILE A C 1
ATOM 5468 O O . ILE A 1 668 ? 7.202 7.801 -18.133 1.00 93.50 668 ILE A O 1
ATOM 5472 N N . MET A 1 669 ? 8.074 7.297 -20.126 1.00 94.81 669 MET A N 1
ATOM 5473 C CA . MET A 1 669 ? 8.987 6.285 -19.592 1.00 94.81 669 MET A CA 1
ATOM 5474 C C . MET A 1 669 ? 9.940 6.858 -18.521 1.00 94.81 669 MET A C 1
ATOM 5476 O O . MET A 1 669 ? 10.315 8.032 -18.565 1.00 94.81 669 MET A O 1
ATOM 5480 N N . CYS A 1 670 ? 10.377 6.017 -17.583 1.00 94.12 670 CYS A N 1
ATOM 5481 C CA . CYS A 1 670 ? 11.333 6.392 -16.548 1.00 94.12 670 CYS A CA 1
ATOM 5482 C C . CYS A 1 670 ? 12.713 6.722 -17.132 1.00 94.12 670 CYS A C 1
ATOM 5484 O O . CYS A 1 670 ? 13.022 6.442 -18.295 1.00 94.12 670 CYS A O 1
ATOM 5486 N N . SER A 1 671 ? 13.586 7.307 -16.309 1.00 94.12 671 SER A N 1
ATOM 5487 C CA . SER A 1 671 ? 14.824 7.903 -16.813 1.00 94.12 671 SER A CA 1
ATOM 5488 C C . SER A 1 671 ? 15.812 6.851 -17.317 1.00 94.12 671 SER A C 1
ATOM 5490 O O . SER A 1 671 ? 16.567 7.136 -18.244 1.00 94.12 671 SER A O 1
ATOM 5492 N N . TYR A 1 672 ? 15.778 5.639 -16.763 1.00 93.88 672 TYR A N 1
ATOM 5493 C CA . TYR A 1 672 ? 16.563 4.495 -17.209 1.00 93.88 672 TYR A CA 1
ATOM 5494 C C . TYR A 1 672 ? 16.139 4.035 -18.608 1.00 93.88 672 TYR A C 1
ATOM 5496 O O . TYR A 1 672 ? 16.983 3.965 -19.504 1.00 93.88 672 TYR A O 1
ATOM 5504 N N . LEU A 1 673 ? 14.835 3.804 -18.834 1.00 95.25 673 LEU A N 1
ATOM 5505 C CA . LEU A 1 673 ? 14.316 3.471 -20.165 1.00 95.25 673 LEU A CA 1
ATOM 5506 C C . LEU A 1 673 ? 14.651 4.566 -21.170 1.00 95.25 673 LEU A C 1
ATOM 5508 O O . LEU A 1 673 ? 15.173 4.271 -22.242 1.00 95.25 673 LEU A O 1
ATOM 5512 N N . PHE A 1 674 ? 14.423 5.827 -20.806 1.00 95.75 674 PHE A N 1
ATOM 5513 C CA . PHE A 1 674 ? 14.700 6.954 -21.686 1.00 95.75 674 PHE A CA 1
ATOM 5514 C C . PHE A 1 674 ? 16.173 7.021 -22.101 1.00 95.75 674 PHE A C 1
ATOM 5516 O O . PHE A 1 674 ? 16.490 7.102 -23.289 1.00 95.75 674 PHE A O 1
ATOM 5523 N N . GLN A 1 675 ? 17.086 6.984 -21.128 1.00 92.50 675 GLN A N 1
ATOM 5524 C CA . GLN A 1 675 ? 18.510 7.202 -21.370 1.00 92.50 675 GLN A CA 1
ATOM 5525 C C . GLN A 1 675 ? 19.194 6.015 -22.040 1.00 92.50 675 GLN A C 1
ATOM 5527 O O . GLN A 1 675 ? 19.991 6.229 -22.955 1.00 92.50 675 GLN A O 1
ATOM 5532 N N . PHE A 1 676 ? 18.898 4.795 -21.590 1.00 91.88 676 PHE A N 1
ATOM 5533 C CA . PHE A 1 676 ? 19.663 3.607 -21.970 1.00 91.88 676 PHE A CA 1
ATOM 5534 C C . PHE A 1 676 ? 18.970 2.731 -23.011 1.00 91.88 676 PHE A C 1
ATOM 5536 O O . PHE A 1 676 ? 19.660 2.016 -23.731 1.00 91.88 676 PHE A O 1
ATOM 5543 N N . ILE A 1 677 ? 17.640 2.790 -23.127 1.00 94.56 677 ILE A N 1
ATOM 5544 C CA . ILE A 1 677 ? 16.884 1.916 -24.034 1.00 94.56 677 ILE A CA 1
ATOM 5545 C C . ILE A 1 677 ? 16.335 2.714 -25.217 1.00 94.56 677 ILE A C 1
ATOM 5547 O O . ILE A 1 677 ? 16.731 2.477 -26.356 1.00 94.56 677 ILE A O 1
ATOM 5551 N N . TYR A 1 678 ? 15.480 3.706 -24.962 1.00 96.38 678 TYR A N 1
ATOM 5552 C CA . TYR A 1 678 ? 14.777 4.474 -25.991 1.00 96.38 678 TYR A CA 1
ATOM 5553 C C . TYR A 1 678 ? 15.730 5.233 -26.918 1.00 96.38 678 TYR A C 1
ATOM 5555 O O . TYR A 1 678 ? 15.673 5.093 -28.139 1.00 96.38 678 TYR A O 1
ATOM 5563 N N . LYS A 1 679 ? 16.662 6.008 -26.355 1.00 94.25 679 LYS A N 1
ATOM 5564 C CA . LYS A 1 679 ? 17.630 6.764 -27.165 1.00 94.25 679 LYS A CA 1
ATOM 5565 C C . LYS A 1 679 ? 18.530 5.860 -28.007 1.00 94.25 679 LYS A C 1
ATOM 5567 O O . LYS A 1 679 ? 18.879 6.240 -29.123 1.00 94.25 679 LYS A O 1
ATOM 5572 N N . ALA A 1 680 ? 18.883 4.684 -27.487 1.00 92.38 680 ALA A N 1
ATOM 5573 C CA . ALA A 1 680 ? 19.682 3.701 -28.211 1.00 92.38 680 ALA A CA 1
ATOM 5574 C C . ALA A 1 680 ? 18.898 3.119 -29.397 1.00 92.38 680 ALA A C 1
ATOM 5576 O O . ALA A 1 680 ? 19.359 3.207 -30.533 1.00 92.38 680 ALA A O 1
ATOM 5577 N N . ILE A 1 681 ? 17.673 2.625 -29.172 1.00 94.19 681 ILE A N 1
ATOM 5578 C CA . ILE A 1 681 ? 16.873 2.025 -30.250 1.00 94.19 681 ILE A CA 1
ATOM 5579 C C . ILE A 1 681 ? 16.488 3.047 -31.330 1.00 94.19 681 ILE A C 1
ATOM 5581 O O . ILE A 1 681 ? 16.538 2.716 -32.513 1.00 94.19 681 ILE A O 1
ATOM 5585 N N . VAL A 1 682 ? 16.175 4.298 -30.969 1.00 95.38 682 VAL A N 1
ATOM 5586 C CA . VAL A 1 682 ? 15.889 5.365 -31.950 1.00 95.38 682 VAL A CA 1
ATOM 5587 C C . VAL A 1 682 ? 17.100 5.632 -32.843 1.00 95.38 682 VAL A C 1
ATOM 5589 O O . VAL A 1 682 ? 16.953 5.708 -34.064 1.00 95.38 682 VAL A O 1
ATOM 5592 N N . ALA A 1 683 ? 18.290 5.741 -32.245 1.00 93.56 683 ALA A N 1
ATOM 5593 C CA . ALA A 1 683 ? 19.539 5.918 -32.976 1.00 93.56 683 ALA A CA 1
ATOM 5594 C C . ALA A 1 683 ? 19.781 4.743 -33.936 1.00 93.56 683 ALA A C 1
ATOM 5596 O O . ALA A 1 683 ? 19.957 4.944 -35.138 1.00 93.56 683 ALA A O 1
ATOM 5597 N N . GLU A 1 684 ? 19.702 3.511 -33.442 1.00 94.56 684 GLU A N 1
ATOM 5598 C CA . GLU A 1 684 ? 19.872 2.315 -34.266 1.00 94.56 684 GLU A CA 1
ATOM 5599 C C . GLU A 1 684 ? 18.901 2.268 -35.452 1.00 94.56 684 GLU A C 1
ATOM 5601 O O . GLU A 1 684 ? 19.327 2.050 -36.586 1.00 94.56 684 GLU A O 1
ATOM 5606 N N . LYS A 1 685 ? 17.602 2.523 -35.233 1.00 95.62 685 LYS A N 1
ATOM 5607 C CA . LYS A 1 685 ? 16.611 2.520 -36.322 1.00 95.62 685 LYS A CA 1
ATOM 5608 C C . LYS A 1 685 ? 16.860 3.623 -37.345 1.00 95.62 685 LYS A C 1
ATOM 5610 O O . LYS A 1 685 ? 16.661 3.386 -38.535 1.00 95.62 685 LYS A O 1
ATOM 5615 N N . ALA A 1 686 ? 17.331 4.794 -36.918 1.00 95.69 686 ALA A N 1
ATOM 5616 C CA . ALA A 1 686 ? 17.740 5.850 -37.838 1.00 95.69 686 ALA A CA 1
ATOM 5617 C C . ALA A 1 686 ? 18.967 5.442 -38.673 1.00 95.69 686 ALA A C 1
ATOM 5619 O O . ALA A 1 686 ? 18.983 5.655 -39.885 1.00 95.69 686 ALA A O 1
ATOM 5620 N N . GLY A 1 687 ? 19.964 4.804 -38.053 1.00 95.62 687 GLY A N 1
ATOM 5621 C CA . GLY A 1 687 ? 21.145 4.278 -38.741 1.00 95.62 687 GLY A CA 1
ATOM 5622 C C . GLY A 1 687 ? 20.798 3.237 -39.805 1.00 95.62 687 GLY A C 1
ATOM 5623 O O . GLY A 1 687 ? 21.257 3.345 -40.943 1.00 95.62 687 GLY A O 1
ATOM 5624 N N . ILE A 1 688 ? 19.927 2.281 -39.469 1.00 95.88 688 ILE A N 1
ATOM 5625 C CA . ILE A 1 688 ? 19.411 1.273 -40.411 1.00 95.88 688 ILE A CA 1
ATOM 5626 C C . ILE A 1 688 ? 18.695 1.943 -41.578 1.00 95.88 688 ILE A C 1
ATOM 5628 O O . ILE A 1 688 ? 19.015 1.648 -42.725 1.00 95.88 688 ILE A O 1
ATOM 5632 N N . ALA A 1 689 ? 17.774 2.871 -41.297 1.00 96.62 689 ALA A N 1
ATOM 5633 C CA . ALA A 1 689 ? 17.009 3.562 -42.331 1.00 96.62 689 ALA A CA 1
ATOM 5634 C C . ALA A 1 689 ? 17.924 4.218 -43.373 1.00 96.62 689 ALA A C 1
ATOM 5636 O O . ALA A 1 689 ? 17.667 4.125 -44.572 1.00 96.62 689 ALA A O 1
ATOM 5637 N N . ILE A 1 690 ? 19.010 4.854 -42.921 1.00 96.50 690 ILE A N 1
ATOM 5638 C CA . ILE A 1 690 ? 19.990 5.494 -43.801 1.00 96.50 690 ILE A CA 1
ATOM 5639 C C . ILE A 1 690 ? 20.784 4.442 -44.581 1.00 96.50 690 ILE A C 1
ATOM 5641 O O . ILE A 1 690 ? 20.850 4.522 -45.806 1.00 96.50 690 ILE A O 1
ATOM 5645 N N . LEU A 1 691 ? 21.387 3.461 -43.903 1.00 96.25 691 LEU A N 1
ATOM 5646 C CA . LEU A 1 691 ? 22.276 2.498 -44.560 1.00 96.25 691 LEU A CA 1
ATOM 5647 C C . LEU A 1 691 ? 21.532 1.580 -45.534 1.00 96.25 691 LEU A C 1
ATOM 5649 O O . LEU A 1 691 ? 22.008 1.384 -46.649 1.00 96.25 691 LEU A O 1
ATOM 5653 N N . GLU A 1 692 ? 20.365 1.052 -45.165 1.00 95.81 692 GLU A N 1
ATOM 5654 C CA . GLU A 1 692 ? 19.579 0.190 -46.056 1.00 95.81 692 GLU A CA 1
ATOM 5655 C C . GLU A 1 692 ? 19.089 0.956 -47.287 1.00 95.81 692 GLU A C 1
ATOM 5657 O O . GLU A 1 692 ? 19.176 0.450 -48.405 1.00 95.81 692 GLU A O 1
ATOM 5662 N N . ASN A 1 693 ? 18.648 2.207 -47.112 1.00 95.62 693 ASN A N 1
ATOM 5663 C CA . ASN A 1 693 ? 18.185 3.035 -48.222 1.00 95.62 693 ASN A CA 1
ATOM 5664 C C . ASN A 1 693 ? 19.321 3.444 -49.171 1.00 95.62 693 ASN A C 1
ATOM 5666 O O . ASN A 1 693 ? 19.148 3.393 -50.386 1.00 95.62 693 ASN A O 1
ATOM 5670 N N . GLN A 1 694 ? 20.470 3.854 -48.630 1.00 95.38 694 GLN A N 1
ATOM 5671 C CA . GLN A 1 694 ? 21.567 4.415 -49.423 1.00 95.38 694 GLN A CA 1
ATOM 5672 C C . GLN A 1 694 ? 22.484 3.351 -50.025 1.00 95.38 694 GLN A C 1
ATOM 5674 O O . GLN A 1 694 ? 23.060 3.567 -51.090 1.00 95.38 694 GLN A O 1
ATOM 5679 N N . LEU A 1 695 ? 22.637 2.206 -49.355 1.00 93.50 695 LEU A N 1
ATOM 5680 C CA . LEU A 1 695 ? 23.520 1.125 -49.798 1.00 93.50 695 LEU A CA 1
ATOM 5681 C C . LEU A 1 695 ? 22.761 -0.037 -50.446 1.00 93.50 695 LEU A C 1
ATOM 5683 O O . LEU A 1 695 ? 23.398 -0.938 -50.986 1.00 93.50 695 LEU A O 1
ATOM 5687 N N . ASN A 1 696 ? 21.423 -0.025 -50.399 1.00 91.38 696 ASN A N 1
ATOM 5688 C CA . ASN A 1 696 ? 20.568 -1.116 -50.870 1.00 91.38 696 ASN A CA 1
ATOM 5689 C C . ASN A 1 696 ? 20.960 -2.477 -50.256 1.00 91.38 696 ASN A C 1
ATOM 5691 O O . ASN A 1 696 ? 20.997 -3.508 -50.931 1.00 91.38 696 ASN A O 1
ATOM 5695 N N . ILE A 1 697 ? 21.294 -2.461 -48.964 1.00 92.12 697 ILE A N 1
ATOM 5696 C CA . ILE A 1 697 ? 21.586 -3.650 -48.156 1.00 92.12 697 ILE A CA 1
ATOM 5697 C C . ILE A 1 697 ? 20.426 -3.929 -47.205 1.00 92.12 697 ILE A C 1
ATOM 5699 O O . ILE A 1 697 ? 19.596 -3.060 -46.959 1.00 92.12 697 ILE A O 1
ATOM 5703 N N . LYS A 1 698 ? 20.397 -5.136 -46.636 1.00 93.12 698 LYS A N 1
ATOM 5704 C CA . LYS A 1 698 ? 19.466 -5.493 -45.565 1.00 93.12 698 LYS A CA 1
ATOM 5705 C C . LYS A 1 698 ? 20.244 -5.924 -44.333 1.00 93.12 698 LYS A C 1
ATOM 5707 O O . LYS A 1 698 ? 20.896 -6.972 -44.353 1.00 93.12 698 LYS A O 1
ATOM 5712 N N . LEU A 1 699 ? 20.188 -5.109 -43.291 1.00 93.62 699 LEU A N 1
ATOM 5713 C CA . LEU A 1 699 ? 20.831 -5.371 -42.014 1.00 93.62 699 LEU A CA 1
ATOM 5714 C C . LEU A 1 699 ? 19.940 -6.291 -41.179 1.00 93.62 699 LEU A C 1
ATOM 5716 O O . LEU A 1 699 ? 18.713 -6.189 -41.184 1.00 93.62 699 LEU A O 1
ATOM 5720 N N . LYS A 1 700 ? 20.556 -7.218 -40.450 1.00 91.50 700 LYS A N 1
ATOM 5721 C CA . LYS A 1 700 ? 19.850 -8.093 -39.508 1.00 91.50 700 LYS A CA 1
ATOM 5722 C C . LYS A 1 700 ? 20.298 -7.781 -38.093 1.00 91.50 700 LYS A C 1
ATOM 5724 O O . LYS A 1 700 ? 21.460 -7.448 -37.883 1.00 91.50 700 LYS A O 1
ATOM 5729 N N . ARG A 1 701 ? 19.383 -7.881 -37.126 1.00 88.62 701 ARG A N 1
ATOM 5730 C CA . ARG A 1 701 ? 19.730 -7.780 -35.704 1.00 88.62 701 ARG A CA 1
ATOM 5731 C C . ARG A 1 701 ? 20.795 -8.832 -35.393 1.00 88.62 701 ARG A C 1
ATOM 5733 O O . ARG A 1 701 ? 20.597 -10.009 -35.706 1.00 88.62 701 ARG A O 1
ATOM 5740 N N . PHE A 1 702 ? 21.910 -8.408 -34.801 1.00 85.31 702 PHE A N 1
ATOM 5741 C CA . PHE A 1 702 ? 22.970 -9.334 -34.413 1.00 85.31 702 PHE A CA 1
ATOM 5742 C C . PHE A 1 702 ? 22.426 -10.328 -33.379 1.00 85.31 702 PHE A C 1
ATOM 5744 O O . PHE A 1 702 ? 21.971 -9.928 -32.308 1.00 85.31 702 PHE A O 1
ATOM 5751 N N . SER A 1 703 ? 22.435 -11.617 -33.717 1.00 75.38 703 SER A N 1
ATOM 5752 C CA . SER A 1 703 ? 21.756 -12.667 -32.941 1.00 75.38 703 SER A CA 1
ATOM 5753 C C . SER A 1 703 ? 22.529 -13.989 -32.966 1.00 75.38 703 SER A C 1
ATOM 5755 O O . SER A 1 703 ? 21.989 -15.055 -33.250 1.00 75.38 703 SER A O 1
ATOM 5757 N N . LYS A 1 704 ? 23.831 -13.929 -32.666 1.00 73.81 704 LYS A N 1
ATOM 5758 C CA . LYS A 1 704 ? 24.669 -15.128 -32.551 1.00 73.81 704 LYS A CA 1
ATOM 5759 C C . LYS A 1 704 ? 24.550 -15.742 -31.150 1.00 73.81 704 LYS A C 1
ATOM 5761 O O . LYS A 1 704 ? 24.709 -15.043 -30.147 1.00 73.81 704 LYS A O 1
ATOM 5766 N N . GLU A 1 705 ? 24.285 -17.046 -31.096 1.00 67.81 705 GLU A N 1
ATOM 5767 C CA . GLU A 1 705 ? 24.172 -17.826 -29.856 1.00 67.81 705 GLU A CA 1
ATOM 5768 C C . GLU A 1 705 ? 25.434 -17.667 -28.993 1.00 67.81 705 GLU A C 1
ATOM 5770 O O . GLU A 1 705 ? 26.549 -17.724 -29.509 1.00 67.81 705 GLU A O 1
ATOM 5775 N N . GLY A 1 706 ? 25.256 -17.364 -27.703 1.00 67.69 706 GLY A N 1
ATOM 5776 C CA . GLY A 1 706 ? 26.353 -17.060 -26.773 1.00 67.69 706 GLY A CA 1
ATOM 5777 C C . GLY A 1 706 ? 26.974 -15.653 -26.887 1.00 67.69 706 GLY A C 1
ATOM 5778 O O . GLY A 1 706 ? 27.788 -15.290 -26.041 1.00 67.69 706 GLY A O 1
ATOM 5779 N N . PHE A 1 707 ? 26.584 -14.825 -27.870 1.00 72.19 707 PHE A N 1
ATOM 5780 C CA . PHE A 1 707 ? 27.218 -13.518 -28.152 1.00 72.19 707 PHE A CA 1
ATOM 5781 C C . PHE A 1 707 ? 26.241 -12.327 -28.241 1.00 72.19 707 PHE A C 1
ATOM 5783 O O . PHE A 1 707 ? 26.538 -11.318 -28.880 1.00 72.19 707 PHE A O 1
ATOM 5790 N N . PHE A 1 708 ? 25.068 -12.397 -27.614 1.00 69.88 708 PHE A N 1
ATOM 5791 C CA . PHE A 1 708 ? 24.105 -11.284 -27.597 1.00 69.88 708 PHE A CA 1
ATOM 5792 C C . PHE A 1 708 ? 24.695 -9.980 -27.041 1.00 69.88 708 PHE A C 1
ATOM 5794 O O . PHE A 1 708 ? 25.627 -9.996 -26.236 1.00 69.88 708 PHE A O 1
ATOM 5801 N N . GLU A 1 709 ? 24.130 -8.844 -27.465 1.00 74.44 709 GLU A N 1
ATOM 5802 C CA . GLU A 1 709 ? 24.534 -7.489 -27.039 1.00 74.44 709 GLU A CA 1
ATOM 5803 C C . GLU A 1 709 ? 25.989 -7.103 -27.404 1.00 74.44 709 GLU A C 1
ATOM 5805 O O . GLU A 1 709 ? 26.482 -6.048 -27.004 1.00 74.44 709 GLU A O 1
ATOM 5810 N N . LYS A 1 710 ? 26.717 -7.926 -28.176 1.00 83.06 710 LYS A N 1
ATOM 5811 C CA . LYS A 1 710 ? 28.091 -7.597 -28.601 1.00 83.06 710 LYS A CA 1
ATOM 5812 C C . LYS A 1 710 ? 28.116 -6.471 -29.635 1.00 83.06 710 LYS A C 1
ATOM 5814 O O . LYS A 1 710 ? 28.921 -5.549 -29.478 1.00 83.06 710 LYS A O 1
ATOM 5819 N N . PHE A 1 711 ? 27.219 -6.550 -30.621 1.00 89.19 711 PHE A N 1
ATOM 5820 C CA . PHE A 1 711 ? 26.995 -5.576 -31.694 1.00 89.19 711 PHE A CA 1
ATOM 5821 C C . PHE A 1 711 ? 25.490 -5.346 -31.913 1.00 89.19 711 PHE A C 1
ATOM 5823 O O . PHE A 1 711 ? 24.659 -6.149 -31.468 1.00 89.19 711 PHE A O 1
ATOM 5830 N N . ASP A 1 712 ? 25.131 -4.273 -32.619 1.00 89.12 712 ASP A N 1
ATOM 5831 C CA . ASP A 1 712 ? 23.731 -3.928 -32.880 1.00 89.12 712 ASP A CA 1
ATOM 5832 C C . ASP A 1 712 ? 23.192 -4.725 -34.077 1.00 89.12 712 ASP A C 1
ATOM 5834 O O . ASP A 1 712 ? 22.175 -5.420 -33.979 1.00 89.12 712 ASP A O 1
ATOM 5838 N N . TYR A 1 713 ? 23.896 -4.679 -35.211 1.00 93.00 713 TYR A N 1
ATOM 5839 C CA . TYR A 1 713 ? 23.458 -5.304 -36.463 1.00 93.00 713 TYR A CA 1
ATOM 5840 C C . TYR A 1 713 ? 24.592 -6.033 -37.179 1.00 93.00 713 TYR A C 1
ATOM 5842 O O . TYR A 1 713 ? 25.772 -5.773 -36.955 1.00 93.00 713 TYR A O 1
ATOM 5850 N N . GLU A 1 714 ? 24.215 -6.934 -38.078 1.00 93.31 714 GLU A N 1
ATOM 5851 C CA . GLU A 1 714 ? 25.119 -7.669 -38.952 1.00 93.31 714 GLU A CA 1
ATOM 5852 C C . GLU A 1 714 ? 24.694 -7.631 -40.418 1.00 93.31 714 GLU A C 1
ATOM 5854 O O . GLU A 1 714 ? 23.527 -7.435 -40.775 1.00 93.31 714 GLU A O 1
ATOM 5859 N N . PHE A 1 715 ? 25.680 -7.895 -41.267 1.00 93.44 715 PHE A N 1
ATOM 5860 C CA . PHE A 1 715 ? 25.539 -8.145 -42.688 1.00 93.44 715 PHE A CA 1
ATOM 5861 C C . PHE A 1 715 ? 26.435 -9.328 -43.092 1.00 93.44 715 PHE A C 1
ATOM 5863 O O . PHE A 1 715 ? 27.455 -9.602 -42.456 1.00 93.44 715 PHE A O 1
ATOM 5870 N N . MET A 1 716 ? 26.036 -10.056 -44.141 1.00 90.00 716 MET A N 1
ATOM 5871 C CA . MET A 1 716 ? 26.732 -11.263 -44.623 1.00 90.00 716 MET A CA 1
ATOM 5872 C C . MET A 1 716 ? 26.963 -12.327 -43.532 1.00 90.00 716 MET A C 1
ATOM 5874 O O . MET A 1 716 ? 28.075 -12.827 -43.370 1.00 90.00 716 MET A O 1
ATOM 5878 N N . ASN A 1 717 ? 25.903 -12.684 -42.794 1.00 85.38 717 ASN A N 1
ATOM 5879 C CA . ASN A 1 717 ? 25.913 -13.715 -41.743 1.00 85.38 717 ASN A CA 1
ATOM 5880 C C . ASN A 1 717 ? 27.023 -13.491 -40.694 1.00 85.38 717 ASN A C 1
ATOM 5882 O O . ASN A 1 717 ? 27.844 -14.375 -40.448 1.00 85.38 717 ASN A O 1
ATOM 5886 N N . GLY A 1 718 ? 27.087 -12.281 -40.132 1.00 84.50 718 GLY A N 1
ATOM 5887 C CA . GLY A 1 718 ? 28.031 -11.928 -39.067 1.00 84.50 718 GLY A CA 1
ATOM 5888 C C . GLY A 1 718 ? 29.462 -11.607 -39.518 1.00 84.50 718 GLY A C 1
ATOM 5889 O O . GLY A 1 718 ? 30.294 -11.278 -38.676 1.00 84.50 718 GLY A O 1
ATOM 5890 N N . GLN A 1 719 ? 29.781 -11.656 -40.821 1.00 90.44 719 GLN A N 1
ATOM 5891 C CA . GLN A 1 719 ? 31.114 -11.258 -41.304 1.00 90.44 719 GLN A CA 1
ATOM 5892 C C . GLN A 1 719 ? 31.368 -9.758 -41.138 1.00 90.44 719 GLN A C 1
ATOM 5894 O O . GLN A 1 719 ? 32.501 -9.355 -40.864 1.00 90.44 719 GLN A O 1
ATOM 5899 N N . ILE A 1 720 ? 30.324 -8.947 -41.303 1.00 93.88 720 ILE A N 1
ATOM 5900 C CA . ILE A 1 720 ? 30.365 -7.504 -41.090 1.00 93.88 720 ILE A CA 1
ATOM 5901 C C . ILE A 1 720 ? 29.384 -7.161 -39.975 1.00 93.88 720 ILE A C 1
ATOM 5903 O O . ILE A 1 720 ? 28.219 -7.554 -40.038 1.00 93.88 720 ILE A O 1
ATOM 5907 N N . VAL A 1 721 ? 29.847 -6.413 -38.978 1.00 94.44 721 VAL A N 1
ATOM 5908 C CA . VAL A 1 721 ? 29.049 -5.997 -37.818 1.00 94.44 721 VAL A CA 1
ATOM 5909 C C . VAL A 1 721 ? 29.020 -4.477 -37.679 1.00 94.44 721 VAL A C 1
ATOM 5911 O O . VAL A 1 721 ? 29.962 -3.785 -38.068 1.00 94.44 721 VAL A O 1
ATOM 5914 N N . PHE A 1 722 ? 27.926 -3.958 -37.131 1.00 94.56 722 PHE A N 1
ATOM 5915 C CA . PHE A 1 722 ? 27.655 -2.530 -36.985 1.00 94.56 722 PHE A CA 1
ATOM 5916 C C . PHE A 1 722 ? 27.305 -2.206 -35.531 1.00 94.56 722 PHE A C 1
ATOM 5918 O O . PHE A 1 722 ? 26.527 -2.926 -34.901 1.00 94.56 722 PHE A O 1
ATOM 5925 N N . ASP A 1 723 ? 27.868 -1.111 -35.025 1.00 92.56 723 ASP A N 1
ATOM 5926 C CA . ASP A 1 723 ? 27.604 -0.547 -33.701 1.00 92.56 723 ASP A CA 1
ATOM 5927 C C . ASP A 1 723 ? 27.295 0.951 -33.854 1.00 92.56 723 ASP A C 1
ATOM 5929 O O . ASP A 1 723 ? 28.151 1.741 -34.275 1.00 92.56 723 ASP A O 1
ATOM 5933 N N . PHE A 1 724 ? 26.053 1.344 -33.580 1.00 92.88 724 PHE A N 1
ATOM 5934 C CA . PHE A 1 724 ? 25.565 2.704 -33.770 1.00 92.88 724 PHE A CA 1
ATOM 5935 C C . PHE A 1 724 ? 25.735 3.523 -32.492 1.00 92.88 724 PHE A C 1
ATOM 5937 O O . PHE A 1 724 ? 25.367 3.121 -31.390 1.00 92.88 724 PHE A O 1
ATOM 5944 N N . LYS A 1 725 ? 26.275 4.731 -32.636 1.00 88.75 725 LYS A N 1
ATOM 5945 C CA . LYS A 1 725 ? 26.559 5.657 -31.538 1.00 88.75 725 LYS A CA 1
ATOM 5946 C C . LYS A 1 725 ? 25.936 7.024 -31.807 1.00 88.75 725 LYS A C 1
ATOM 5948 O O . LYS A 1 725 ? 25.659 7.403 -32.943 1.00 88.75 725 LYS A O 1
ATOM 5953 N N . ASN A 1 726 ? 25.731 7.778 -30.733 1.00 84.25 726 ASN A N 1
ATOM 5954 C CA . ASN A 1 726 ? 25.262 9.161 -30.794 1.00 84.25 726 ASN A CA 1
ATOM 5955 C C . ASN A 1 726 ? 26.019 10.023 -29.772 1.00 84.25 726 ASN A C 1
ATOM 5957 O O . ASN A 1 726 ? 25.485 10.447 -28.744 1.00 84.25 726 ASN A O 1
ATOM 5961 N N . TRP A 1 727 ? 27.322 10.175 -29.992 1.00 81.44 727 TRP A N 1
ATOM 5962 C CA . TRP A 1 727 ? 28.216 10.922 -29.115 1.00 81.44 727 TRP A CA 1
ATOM 5963 C C . TRP A 1 727 ? 28.059 12.431 -29.330 1.00 81.44 727 TRP A C 1
ATOM 5965 O O . TRP A 1 727 ? 28.023 12.906 -30.459 1.00 81.44 727 TRP A O 1
ATOM 5975 N N . LYS A 1 728 ? 28.002 13.197 -28.231 1.00 68.19 728 LYS A N 1
ATOM 5976 C CA . LYS A 1 728 ? 27.911 14.668 -28.282 1.00 68.19 728 LYS A CA 1
ATOM 5977 C C . LYS A 1 728 ? 29.246 15.343 -28.617 1.00 68.19 728 LYS A C 1
ATOM 5979 O O . LYS A 1 728 ? 29.235 16.346 -29.317 1.00 68.19 728 LYS A O 1
ATOM 5984 N N . ASN A 1 729 ? 30.355 14.776 -28.134 1.00 64.50 729 ASN A N 1
ATOM 5985 C CA . ASN A 1 729 ? 31.721 15.235 -28.392 1.00 64.50 729 ASN A CA 1
ATOM 5986 C C . ASN A 1 729 ? 32.528 14.052 -28.938 1.00 64.50 729 ASN A C 1
ATOM 5988 O O . ASN A 1 729 ? 32.498 12.968 -28.349 1.00 64.50 729 ASN A O 1
ATOM 5992 N N . PHE A 1 730 ? 33.226 14.262 -30.053 1.00 64.56 730 PHE A N 1
ATOM 5993 C CA . PHE A 1 730 ? 34.008 13.225 -30.733 1.00 64.56 730 PHE A CA 1
ATOM 5994 C C . PHE A 1 730 ? 35.461 13.117 -30.209 1.00 64.56 730 PHE A C 1
ATOM 5996 O O . PHE A 1 730 ? 36.189 12.220 -30.617 1.00 64.56 730 PHE A O 1
ATOM 6003 N N . ASP A 1 731 ? 35.857 13.964 -29.247 1.00 57.41 731 ASP A N 1
ATOM 6004 C CA . ASP A 1 731 ? 37.186 14.002 -28.603 1.00 57.41 731 ASP A CA 1
ATOM 6005 C C . ASP A 1 731 ? 37.412 12.863 -27.579 1.00 57.41 731 ASP A C 1
ATOM 6007 O O . ASP A 1 731 ? 37.785 13.099 -26.428 1.00 57.41 731 ASP A O 1
ATOM 6011 N N . LYS A 1 732 ? 37.135 11.607 -27.948 1.00 58.53 732 LYS A N 1
ATOM 6012 C CA . LYS A 1 732 ? 37.402 10.439 -27.089 1.00 58.53 732 LYS A CA 1
ATOM 6013 C C . LYS A 1 732 ? 38.783 9.839 -27.363 1.00 58.53 732 LYS A C 1
ATOM 6015 O O . LYS A 1 732 ? 39.228 9.784 -28.504 1.00 58.53 732 LYS A O 1
ATOM 6020 N N . GLU A 1 733 ? 39.416 9.289 -26.326 1.00 60.91 733 GLU A N 1
ATOM 6021 C CA . GLU A 1 733 ? 40.520 8.333 -26.481 1.00 60.91 733 GLU A CA 1
ATOM 6022 C C . GLU A 1 733 ? 39.974 7.038 -27.105 1.00 60.91 733 GLU A C 1
ATOM 6024 O O . GLU A 1 733 ? 39.368 6.202 -26.432 1.00 60.91 733 GLU A O 1
ATOM 6029 N N . PHE A 1 734 ? 40.136 6.891 -28.421 1.00 70.81 734 PHE A N 1
ATOM 6030 C CA . PHE A 1 734 ? 39.598 5.758 -29.177 1.00 70.81 734 PHE A CA 1
ATOM 6031 C C . PHE A 1 734 ? 40.324 4.439 -28.927 1.00 70.81 734 PHE A C 1
ATOM 6033 O O . PHE A 1 734 ? 39.744 3.392 -29.192 1.00 70.81 734 PHE A O 1
ATOM 6040 N N . GLU A 1 735 ? 41.548 4.462 -28.397 1.00 76.06 735 GLU A N 1
ATOM 6041 C CA . GLU A 1 735 ? 42.355 3.253 -28.186 1.00 76.06 735 GLU A CA 1
ATOM 6042 C C . GLU A 1 735 ? 41.622 2.212 -27.330 1.00 76.06 735 GLU A C 1
ATOM 6044 O O . GLU A 1 735 ? 41.487 1.060 -27.736 1.00 76.06 735 GLU A O 1
ATOM 6049 N N . GLN A 1 736 ? 41.030 2.626 -26.204 1.00 78.44 736 GLN A N 1
ATOM 6050 C CA . GLN A 1 736 ? 40.296 1.706 -25.327 1.00 78.44 736 GLN A CA 1
ATOM 6051 C C . GLN A 1 736 ? 39.030 1.136 -25.984 1.00 78.44 736 GLN A C 1
ATOM 6053 O O . GLN A 1 736 ? 38.638 0.001 -25.702 1.00 78.44 736 GLN A O 1
ATOM 6058 N N . GLU A 1 737 ? 38.362 1.916 -26.837 1.00 79.62 737 GLU A N 1
ATOM 6059 C CA . GLU A 1 737 ? 37.153 1.474 -27.537 1.00 79.62 737 GLU A CA 1
ATOM 6060 C C . GLU A 1 737 ? 37.500 0.531 -28.695 1.00 79.62 737 GLU A C 1
ATOM 6062 O O . GLU A 1 737 ? 36.849 -0.500 -28.860 1.00 79.62 737 GLU A O 1
ATOM 6067 N N . ILE A 1 738 ? 38.568 0.836 -29.438 1.00 85.88 738 ILE A N 1
ATOM 6068 C CA . ILE A 1 738 ? 39.129 -0.021 -30.489 1.00 85.88 738 ILE A CA 1
ATOM 6069 C C . ILE A 1 738 ? 39.536 -1.369 -29.896 1.00 85.88 738 ILE A C 1
ATOM 6071 O O . ILE A 1 738 ? 39.128 -2.400 -30.424 1.00 85.88 738 ILE A O 1
ATOM 6075 N N . ASP A 1 739 ? 40.244 -1.386 -28.765 1.00 86.38 739 ASP A N 1
ATOM 6076 C CA . ASP A 1 739 ? 40.639 -2.626 -28.086 1.00 86.38 739 ASP A CA 1
ATOM 6077 C C . ASP A 1 739 ? 39.431 -3.469 -27.663 1.00 86.38 739 ASP A C 1
ATOM 6079 O O . ASP A 1 739 ? 39.419 -4.693 -27.825 1.00 86.38 739 ASP A O 1
ATOM 6083 N N . ARG A 1 740 ? 38.385 -2.830 -27.123 1.00 86.38 740 ARG A N 1
ATOM 6084 C CA . ARG A 1 740 ? 37.143 -3.520 -26.741 1.00 86.38 740 ARG A CA 1
ATOM 6085 C C . ARG A 1 740 ? 36.423 -4.096 -27.951 1.00 86.38 740 ARG A C 1
ATOM 6087 O O . ARG A 1 740 ? 35.973 -5.238 -27.897 1.00 86.38 740 ARG A O 1
ATOM 6094 N N . VAL A 1 741 ? 36.294 -3.320 -29.023 1.00 88.38 741 VAL A N 1
ATOM 6095 C CA . VAL A 1 741 ? 35.602 -3.738 -30.248 1.00 88.38 741 VAL A CA 1
ATOM 6096 C C . VAL A 1 741 ? 36.387 -4.827 -30.967 1.00 88.38 741 VAL A C 1
ATOM 6098 O O . VAL A 1 741 ? 35.775 -5.782 -31.431 1.00 88.38 741 VAL A O 1
ATOM 6101 N N . SER A 1 742 ? 37.717 -4.746 -30.983 1.00 90.44 742 SER A N 1
ATOM 6102 C CA . SER A 1 742 ? 38.600 -5.774 -31.540 1.00 90.44 742 SER A CA 1
ATOM 6103 C C . SER A 1 742 ? 38.392 -7.121 -30.847 1.00 90.44 742 SER A C 1
ATOM 6105 O O . SER A 1 742 ? 38.066 -8.108 -31.503 1.00 90.44 742 SER A O 1
ATOM 6107 N N . LYS A 1 743 ? 38.405 -7.142 -29.505 1.00 89.69 743 LYS A N 1
ATOM 6108 C CA . LYS A 1 743 ? 38.107 -8.354 -28.719 1.00 89.69 743 LYS A CA 1
ATOM 6109 C C . LYS A 1 743 ? 36.716 -8.915 -29.016 1.00 89.69 743 LYS A C 1
ATOM 6111 O O . LYS A 1 743 ? 36.576 -10.110 -29.253 1.00 89.69 743 LYS A O 1
ATOM 6116 N N . LYS A 1 744 ? 35.688 -8.057 -29.051 1.00 90.12 744 LYS A N 1
ATOM 6117 C CA . LYS A 1 744 ? 34.321 -8.472 -29.411 1.00 90.12 744 LYS A CA 1
ATOM 6118 C C . LYS A 1 744 ? 34.251 -9.040 -30.831 1.00 90.12 744 LYS A C 1
ATOM 6120 O O . LYS A 1 744 ? 33.511 -9.989 -31.066 1.00 90.12 744 LYS A O 1
ATOM 6125 N N . LEU A 1 745 ? 34.983 -8.450 -31.777 1.00 91.94 745 LEU A N 1
ATOM 6126 C CA . LEU A 1 745 ? 35.009 -8.871 -33.176 1.00 91.94 745 LEU A CA 1
ATOM 6127 C C . LEU A 1 745 ? 35.661 -10.251 -33.331 1.00 91.94 745 LEU A C 1
ATOM 6129 O O . LEU A 1 745 ? 35.143 -11.086 -34.074 1.00 91.94 745 LEU A O 1
ATOM 6133 N N . ASP A 1 746 ? 36.746 -10.502 -32.596 1.00 90.69 746 ASP A N 1
ATOM 6134 C CA . ASP A 1 746 ? 37.408 -11.808 -32.530 1.00 90.69 746 ASP A CA 1
ATOM 6135 C C . ASP A 1 746 ? 36.489 -12.877 -31.930 1.00 90.69 746 ASP A C 1
ATOM 6137 O O . ASP A 1 746 ? 36.319 -13.940 -32.522 1.00 90.69 746 ASP A O 1
ATOM 6141 N N . GLU A 1 747 ? 35.818 -12.578 -30.812 1.00 88.31 747 GLU A N 1
ATOM 6142 C CA . GLU A 1 747 ? 34.857 -13.485 -30.165 1.00 88.31 747 GLU A CA 1
ATOM 6143 C C . GLU A 1 747 ? 33.745 -13.944 -31.124 1.00 88.31 747 GLU A C 1
ATOM 6145 O O . GLU A 1 747 ? 33.348 -15.112 -31.136 1.00 88.31 747 GLU A O 1
ATOM 6150 N N . VAL A 1 748 ? 33.248 -13.039 -31.973 1.00 87.94 748 VAL A N 1
ATOM 6151 C CA . VAL A 1 748 ? 32.174 -13.359 -32.924 1.00 87.94 748 VAL A CA 1
ATOM 6152 C C . VAL A 1 748 ? 32.684 -13.925 -34.253 1.00 87.94 748 VAL A C 1
ATOM 6154 O O . VAL A 1 748 ? 31.855 -14.291 -35.089 1.00 87.94 748 VAL A O 1
ATOM 6157 N N . ASN A 1 749 ? 33.999 -14.094 -34.434 1.00 88.38 749 ASN A N 1
ATOM 6158 C CA . ASN A 1 749 ? 34.650 -14.458 -35.703 1.00 88.38 749 ASN A CA 1
ATOM 6159 C C . ASN A 1 749 ? 34.273 -13.514 -36.864 1.00 88.38 749 ASN A C 1
ATOM 6161 O O . ASN A 1 749 ? 34.095 -13.952 -38.004 1.00 88.38 749 ASN A O 1
ATOM 6165 N N . GLY A 1 750 ? 34.112 -12.220 -36.577 1.00 90.25 750 GLY A N 1
ATOM 6166 C CA . GLY A 1 750 ? 33.796 -11.215 -37.588 1.00 90.25 750 GLY A CA 1
ATOM 6167 C C . GLY A 1 750 ? 35.043 -10.724 -38.330 1.00 90.25 750 GLY A C 1
ATOM 6168 O O . GLY A 1 750 ? 36.155 -10.692 -37.795 1.00 90.25 750 GLY A O 1
ATOM 6169 N N . LYS A 1 751 ? 34.857 -10.316 -39.590 1.00 93.50 751 LYS A N 1
ATOM 6170 C CA . LYS A 1 751 ? 35.932 -9.789 -40.444 1.00 93.50 751 LYS A CA 1
ATOM 6171 C C . LYS A 1 751 ? 36.080 -8.278 -40.317 1.00 93.50 751 LYS A C 1
ATOM 6173 O O . LYS A 1 751 ? 37.206 -7.791 -40.290 1.00 93.50 751 LYS A O 1
ATOM 6178 N N . LYS A 1 752 ? 34.958 -7.550 -40.259 1.00 95.06 752 LYS A N 1
ATOM 6179 C CA . LYS A 1 752 ? 34.949 -6.083 -40.221 1.00 95.06 752 LYS A CA 1
ATOM 6180 C C . LYS A 1 752 ? 33.885 -5.535 -39.269 1.00 95.06 752 LYS A C 1
ATOM 6182 O O . LYS A 1 752 ? 32.745 -5.992 -39.300 1.00 95.06 752 LYS A O 1
ATOM 6187 N N . ALA A 1 753 ? 34.245 -4.537 -38.467 1.00 95.19 753 ALA A N 1
ATOM 6188 C CA . ALA A 1 753 ? 33.336 -3.795 -37.597 1.00 95.19 753 ALA A CA 1
ATOM 6189 C C . ALA A 1 753 ? 33.235 -2.327 -38.024 1.00 95.19 753 ALA A C 1
ATOM 6191 O O . ALA A 1 753 ? 34.249 -1.675 -38.272 1.00 95.19 753 ALA A O 1
ATOM 6192 N N . PHE A 1 754 ? 32.015 -1.795 -38.054 1.00 94.69 754 PHE A N 1
ATOM 6193 C CA . PHE A 1 754 ? 31.749 -0.371 -38.234 1.00 94.69 754 PHE A CA 1
ATOM 6194 C C . PHE A 1 754 ? 31.220 0.234 -36.935 1.00 94.69 754 PHE A C 1
ATOM 6196 O O . PHE A 1 754 ? 30.137 -0.132 -36.480 1.00 94.69 754 PHE A O 1
ATOM 6203 N N . ILE A 1 755 ? 31.954 1.193 -36.374 1.00 92.88 755 ILE A N 1
ATOM 6204 C CA . ILE A 1 755 ? 31.498 2.023 -35.255 1.00 92.88 755 ILE A CA 1
ATOM 6205 C C . ILE A 1 755 ? 31.018 3.342 -35.847 1.00 92.88 755 ILE A C 1
ATOM 6207 O O . ILE A 1 755 ? 31.820 4.128 -36.352 1.00 92.88 755 ILE A O 1
ATOM 6211 N N . ILE A 1 756 ? 29.710 3.575 -35.834 1.00 92.50 756 ILE A N 1
ATOM 6212 C CA . ILE A 1 756 ? 29.094 4.666 -36.589 1.00 92.50 756 ILE A CA 1
ATOM 6213 C C . ILE A 1 756 ? 28.442 5.651 -35.636 1.00 92.50 756 ILE A C 1
ATOM 6215 O O . ILE A 1 756 ? 27.363 5.397 -35.107 1.00 92.50 756 ILE A O 1
ATOM 6219 N N . ASN A 1 757 ? 29.055 6.819 -35.472 1.00 91.38 757 ASN A N 1
ATOM 6220 C CA . ASN A 1 757 ? 28.369 7.950 -34.873 1.00 91.38 757 ASN A CA 1
ATOM 6221 C C . ASN A 1 757 ? 27.382 8.547 -35.891 1.00 91.38 757 ASN A C 1
ATOM 6223 O O . ASN A 1 757 ? 27.746 8.805 -37.038 1.00 91.38 757 ASN A O 1
ATOM 6227 N N . LEU A 1 758 ? 26.121 8.734 -35.503 1.00 91.88 758 LEU A N 1
ATOM 6228 C CA . LEU A 1 758 ? 25.062 9.107 -36.448 1.00 91.88 758 LEU A CA 1
ATOM 6229 C C . LEU A 1 758 ? 25.043 10.601 -36.766 1.00 91.88 758 LEU A C 1
ATOM 6231 O O . LEU A 1 758 ? 24.953 10.966 -37.938 1.00 91.88 758 LEU A O 1
ATOM 6235 N N . ILE A 1 759 ? 25.150 11.453 -35.744 1.00 89.88 759 ILE A N 1
ATOM 6236 C CA . ILE A 1 759 ? 25.075 12.913 -35.876 1.00 89.88 759 ILE A CA 1
ATOM 6237 C C . ILE A 1 759 ? 26.441 13.525 -35.576 1.00 89.88 759 ILE A C 1
ATOM 6239 O O . ILE A 1 759 ? 27.016 13.273 -34.519 1.00 89.88 759 ILE A O 1
ATOM 6243 N N . GLY A 1 760 ? 26.941 14.369 -36.475 1.00 85.88 760 GLY A N 1
ATOM 6244 C CA . GLY A 1 760 ? 28.160 15.148 -36.250 1.00 85.88 760 GLY A CA 1
ATOM 6245 C C . GLY A 1 760 ? 28.353 16.247 -37.289 1.00 85.88 760 GLY A C 1
ATOM 6246 O O . GLY A 1 760 ? 27.598 16.342 -38.256 1.00 85.88 760 GLY A O 1
ATOM 6247 N N . ASP A 1 761 ? 29.384 17.069 -37.105 1.00 72.06 761 ASP A N 1
ATOM 6248 C CA . ASP A 1 761 ? 29.578 18.307 -37.877 1.00 72.06 761 ASP A CA 1
ATOM 6249 C C . ASP A 1 761 ? 30.182 18.082 -39.284 1.00 72.06 761 ASP A C 1
ATOM 6251 O O . ASP A 1 761 ? 30.542 19.029 -39.978 1.00 72.06 761 ASP A O 1
ATOM 6255 N N . GLY A 1 762 ? 30.265 16.825 -39.743 1.00 62.22 762 GLY A N 1
ATOM 6256 C CA . GLY A 1 762 ? 30.583 16.445 -41.129 1.00 62.22 762 GLY A CA 1
ATOM 6257 C C . GLY A 1 762 ? 32.008 16.745 -41.617 1.00 62.22 762 GLY A C 1
ATOM 6258 O O . GLY A 1 762 ? 32.366 16.336 -42.719 1.00 62.22 762 GLY A O 1
ATOM 6259 N N . SER A 1 763 ? 32.829 17.416 -40.811 1.00 65.88 763 SER A N 1
ATOM 6260 C CA . SER A 1 763 ? 34.156 17.935 -41.169 1.00 65.88 763 SER A CA 1
ATOM 6261 C C . SER A 1 763 ? 35.292 16.909 -41.127 1.00 65.88 763 SER A C 1
ATOM 6263 O O . SER A 1 763 ? 36.403 17.211 -41.559 1.00 65.88 763 SER A O 1
ATOM 6265 N N . TYR A 1 764 ? 35.034 15.698 -40.638 1.00 69.25 764 TYR A N 1
ATOM 6266 C CA . TYR A 1 764 ? 36.072 14.708 -40.386 1.00 69.25 764 TYR A CA 1
ATOM 6267 C C . TYR A 1 764 ? 35.886 13.428 -41.204 1.00 69.25 764 TYR A C 1
ATOM 6269 O O . TYR A 1 764 ? 34.775 12.906 -41.343 1.00 69.25 764 TYR A O 1
ATOM 6277 N N . LEU A 1 765 ? 37.004 12.899 -41.702 1.00 76.81 765 LEU A N 1
ATOM 6278 C CA . LEU A 1 765 ? 37.050 11.656 -42.467 1.00 76.81 765 LEU A CA 1
ATOM 6279 C C . LEU A 1 765 ? 36.930 10.425 -41.549 1.00 76.81 765 LEU A C 1
ATOM 6281 O O . LEU A 1 765 ? 37.418 10.456 -40.413 1.00 76.81 765 LEU A O 1
ATOM 6285 N N . PRO A 1 766 ? 36.333 9.318 -42.028 1.00 85.69 766 PRO A N 1
ATOM 6286 C CA . PRO A 1 766 ? 36.419 8.039 -41.341 1.00 85.69 766 PRO A CA 1
ATOM 6287 C C . PRO A 1 766 ? 37.881 7.607 -41.252 1.00 85.69 766 PRO A C 1
ATOM 6289 O O . PRO A 1 766 ? 38.658 7.840 -42.181 1.00 85.69 766 PRO A O 1
ATOM 6292 N N . TYR A 1 767 ? 38.245 6.952 -40.160 1.00 86.62 767 TYR A N 1
ATOM 6293 C CA . TYR A 1 767 ? 39.558 6.334 -40.015 1.00 86.62 767 TYR A CA 1
ATOM 6294 C C . TYR A 1 767 ? 39.401 4.867 -39.627 1.00 86.62 767 TYR A C 1
ATOM 6296 O O . TYR A 1 767 ? 38.335 4.417 -39.201 1.00 86.62 767 TYR A O 1
ATOM 6304 N N . GLU A 1 768 ? 40.460 4.111 -39.866 1.00 88.81 768 GLU A N 1
ATOM 6305 C CA . GLU A 1 768 ? 40.457 2.656 -39.839 1.00 88.81 768 GLU A CA 1
ATOM 6306 C C . GLU A 1 768 ? 41.722 2.165 -39.133 1.00 88.81 768 GLU A C 1
ATOM 6308 O O . GLU A 1 768 ? 42.757 2.836 -39.159 1.00 88.81 768 GLU A O 1
ATOM 6313 N N . THR A 1 769 ? 41.627 1.017 -38.468 1.00 89.44 769 THR A N 1
ATOM 6314 C CA . THR A 1 769 ? 42.780 0.360 -37.847 1.00 89.44 769 THR A CA 1
ATOM 6315 C C . THR A 1 769 ? 43.779 -0.129 -38.899 1.00 89.44 769 THR A C 1
ATOM 6317 O O . THR A 1 769 ? 43.420 -0.381 -40.046 1.00 89.44 769 THR A O 1
ATOM 6320 N N . ASN A 1 770 ? 45.049 -0.300 -38.515 1.00 86.50 770 ASN A N 1
ATOM 6321 C CA . ASN A 1 770 ? 46.111 -0.730 -39.440 1.00 86.50 770 ASN A CA 1
ATOM 6322 C C . ASN A 1 770 ? 45.845 -2.096 -40.101 1.00 86.50 770 ASN A C 1
ATOM 6324 O O . ASN A 1 770 ? 46.349 -2.356 -41.188 1.00 86.50 770 ASN A O 1
ATOM 6328 N N . ASP A 1 771 ? 45.087 -2.971 -39.439 1.00 88.25 771 ASP A N 1
ATOM 6329 C CA . ASP A 1 771 ? 44.675 -4.281 -39.953 1.00 88.25 771 ASP A CA 1
ATOM 6330 C C . ASP A 1 771 ? 43.400 -4.227 -40.817 1.00 88.25 771 ASP A C 1
ATOM 6332 O O . ASP A 1 771 ? 42.916 -5.260 -41.273 1.00 88.25 771 ASP A O 1
ATOM 6336 N N . GLU A 1 772 ? 42.849 -3.031 -41.033 1.00 90.19 772 GLU A N 1
ATOM 6337 C CA . GLU A 1 772 ? 41.616 -2.769 -41.775 1.00 90.19 772 GLU A CA 1
ATOM 6338 C C . GLU A 1 772 ? 40.365 -3.476 -41.227 1.00 90.19 772 GLU A C 1
ATOM 6340 O O . GLU A 1 772 ? 39.364 -3.627 -41.934 1.00 90.19 772 GLU A O 1
ATOM 6345 N N . ARG A 1 773 ? 40.376 -3.924 -39.966 1.00 92.88 773 ARG A N 1
ATOM 6346 C CA . ARG A 1 773 ? 39.247 -4.662 -39.375 1.00 92.88 773 ARG A CA 1
ATOM 6347 C C . ARG A 1 773 ? 38.204 -3.762 -38.727 1.00 92.88 773 ARG A C 1
ATOM 6349 O O . ARG A 1 773 ? 37.042 -4.154 -38.661 1.00 92.88 773 ARG A O 1
ATOM 6356 N N . ILE A 1 774 ? 38.567 -2.570 -38.256 1.00 93.62 774 ILE A N 1
ATOM 6357 C CA . ILE A 1 774 ? 37.645 -1.672 -37.546 1.00 93.62 774 ILE A CA 1
ATOM 6358 C C . ILE A 1 774 ? 37.630 -0.309 -38.227 1.00 93.62 774 ILE A C 1
ATOM 6360 O O . ILE A 1 774 ? 38.663 0.343 -38.351 1.00 93.62 774 ILE A O 1
ATOM 6364 N N . VAL A 1 775 ? 36.440 0.135 -38.628 1.00 93.25 775 VAL A N 1
ATOM 6365 C CA . VAL A 1 775 ? 36.199 1.437 -39.255 1.00 93.25 775 VAL A CA 1
ATOM 6366 C C . VAL A 1 775 ? 35.376 2.304 -38.312 1.00 93.25 775 VAL A C 1
ATOM 6368 O O . VAL A 1 775 ? 34.271 1.925 -37.918 1.00 93.25 775 VAL A O 1
ATOM 6371 N N . ILE A 1 776 ? 35.881 3.495 -37.995 1.00 90.56 776 ILE A N 1
ATOM 6372 C CA . ILE A 1 776 ? 35.174 4.478 -37.173 1.00 90.56 776 ILE A CA 1
ATOM 6373 C C . ILE A 1 776 ? 34.659 5.603 -38.066 1.00 90.56 776 ILE A C 1
ATOM 6375 O O . ILE A 1 776 ? 35.421 6.324 -38.713 1.00 90.56 776 ILE A O 1
ATOM 6379 N N . VAL A 1 777 ? 33.337 5.752 -38.097 1.00 90.62 777 VAL A N 1
ATOM 6380 C CA . VAL A 1 777 ? 32.623 6.749 -38.895 1.00 90.62 777 VAL A CA 1
ATOM 6381 C C . VAL A 1 777 ? 32.084 7.831 -37.972 1.00 90.62 777 VAL A C 1
ATOM 6383 O O . VAL A 1 777 ? 31.363 7.553 -37.017 1.00 90.62 777 VAL A O 1
ATOM 6386 N N . GLN A 1 778 ? 32.426 9.082 -38.269 1.00 86.69 778 GLN A N 1
ATOM 6387 C CA . GLN A 1 778 ? 32.210 10.187 -37.331 1.00 86.69 778 GLN A CA 1
ATOM 6388 C C . GLN A 1 778 ? 30.810 10.812 -37.408 1.00 86.69 778 GLN A C 1
ATOM 6390 O O . GLN A 1 778 ? 30.360 11.449 -36.457 1.00 86.69 778 GLN A O 1
ATOM 6395 N N . SER A 1 779 ? 30.129 10.661 -38.546 1.00 90.88 779 SER A N 1
ATOM 6396 C CA . SER A 1 779 ? 28.751 11.120 -38.772 1.00 90.88 779 SER A CA 1
ATOM 6397 C C . SER A 1 779 ? 28.140 10.418 -39.989 1.00 90.88 779 SER A C 1
ATOM 6399 O O . SER A 1 779 ? 28.832 10.228 -40.993 1.00 90.88 779 SER A O 1
ATOM 6401 N N . LEU A 1 780 ? 26.848 10.082 -39.941 1.00 92.31 780 LEU A N 1
ATOM 6402 C CA . LEU A 1 780 ? 26.047 9.778 -41.137 1.00 92.31 780 LEU A CA 1
ATOM 6403 C C . LEU A 1 780 ? 25.258 10.992 -41.623 1.00 92.31 780 LEU A C 1
ATOM 6405 O O . LEU A 1 780 ? 24.941 11.068 -42.807 1.00 92.31 780 LEU A O 1
ATOM 6409 N N . MET A 1 781 ? 24.944 11.931 -40.732 1.00 92.06 781 MET A N 1
ATOM 6410 C CA . MET A 1 781 ? 24.227 13.159 -41.053 1.00 92.06 781 MET A CA 1
ATOM 6411 C C . MET A 1 781 ? 24.605 14.307 -40.108 1.00 92.06 781 MET A C 1
ATOM 6413 O O . MET A 1 781 ? 25.182 14.087 -39.040 1.00 92.06 781 MET A O 1
ATOM 6417 N N . ASN A 1 782 ? 24.258 15.534 -40.490 1.00 90.19 782 ASN A N 1
ATOM 6418 C CA . ASN A 1 782 ? 24.366 16.711 -39.627 1.00 90.19 782 ASN A CA 1
ATOM 6419 C C . ASN A 1 782 ? 23.071 16.952 -38.815 1.00 90.19 782 ASN A C 1
ATOM 6421 O O . ASN A 1 782 ? 22.076 16.240 -38.962 1.00 90.19 782 ASN A O 1
ATOM 6425 N N . LYS A 1 783 ? 23.063 17.985 -37.960 1.00 88.12 783 LYS A N 1
ATOM 6426 C CA . LYS A 1 783 ? 21.899 18.366 -37.127 1.00 88.12 783 LYS A CA 1
ATOM 6427 C C . LYS A 1 783 ? 20.686 18.878 -37.915 1.00 88.12 783 LYS A C 1
ATOM 6429 O O . LYS A 1 783 ? 19.598 18.976 -37.344 1.00 88.12 783 LYS A O 1
ATOM 6434 N N . ASP A 1 784 ? 20.855 19.181 -39.197 1.00 90.25 784 ASP A N 1
ATOM 6435 C CA . ASP A 1 784 ? 19.773 19.575 -40.106 1.00 90.25 784 ASP A CA 1
ATOM 6436 C C . ASP A 1 784 ? 19.181 18.368 -40.853 1.00 90.25 784 ASP A C 1
ATOM 6438 O O . ASP A 1 784 ? 18.264 18.519 -41.656 1.00 90.25 784 ASP A O 1
ATOM 6442 N N . GLY A 1 785 ? 19.682 17.157 -40.579 1.00 90.56 785 GLY A N 1
ATOM 6443 C CA . GLY A 1 785 ? 19.239 15.921 -41.219 1.00 90.56 785 GLY A CA 1
ATOM 6444 C C . GLY A 1 785 ? 19.819 15.705 -42.619 1.00 90.56 785 GLY A C 1
ATOM 6445 O O . GLY A 1 785 ? 19.332 14.840 -43.345 1.00 90.56 785 GLY A O 1
ATOM 6446 N N . ILE A 1 786 ? 20.846 16.460 -43.021 1.00 93.19 786 ILE A N 1
ATOM 6447 C CA . ILE A 1 786 ? 21.530 16.299 -44.312 1.00 93.19 786 ILE A CA 1
ATOM 6448 C C . ILE A 1 786 ? 22.564 15.178 -44.191 1.00 93.19 786 ILE A C 1
ATOM 6450 O O . ILE A 1 786 ? 23.379 15.187 -43.267 1.00 93.19 786 ILE A O 1
ATOM 6454 N N . LEU A 1 787 ? 22.532 14.218 -45.120 1.00 93.56 787 LEU A N 1
ATOM 6455 C CA . LEU A 1 787 ? 23.438 13.069 -45.129 1.00 93.56 787 LEU A CA 1
ATOM 6456 C C . LEU A 1 787 ? 24.886 13.461 -45.455 1.00 93.56 787 LEU A C 1
ATOM 6458 O O . LEU A 1 787 ? 25.149 14.365 -46.246 1.00 93.56 787 LEU A O 1
ATOM 6462 N N . ASN A 1 788 ? 25.834 12.725 -44.879 1.00 92.06 788 ASN A N 1
ATOM 6463 C CA . ASN A 1 788 ? 27.245 12.790 -45.233 1.00 92.06 788 ASN A CA 1
ATOM 6464 C C . ASN A 1 788 ? 27.568 11.737 -46.305 1.00 92.06 788 ASN A C 1
ATOM 6466 O O . ASN A 1 788 ? 28.036 10.632 -46.010 1.00 92.06 788 ASN A O 1
ATOM 6470 N N . ASP A 1 789 ? 27.348 12.098 -47.569 1.00 89.75 789 ASP A N 1
ATOM 6471 C CA . ASP A 1 789 ? 27.571 11.211 -48.721 1.00 89.75 789 ASP A CA 1
ATOM 6472 C C . ASP A 1 789 ? 29.022 10.722 -48.843 1.00 89.75 789 ASP A C 1
ATOM 6474 O O . ASP A 1 789 ? 29.287 9.690 -49.462 1.00 89.75 789 ASP A O 1
ATOM 6478 N N . GLY A 1 790 ? 29.992 11.467 -48.301 1.00 90.38 790 GLY A N 1
ATOM 6479 C CA . GLY A 1 790 ? 31.395 11.050 -48.261 1.00 90.38 790 GLY A CA 1
ATOM 6480 C C . GLY A 1 790 ? 31.585 9.822 -47.373 1.00 90.38 790 GLY A C 1
ATOM 6481 O O . GLY A 1 790 ? 32.130 8.809 -47.817 1.00 90.38 790 GLY A O 1
ATOM 6482 N N . ASN A 1 791 ? 31.057 9.884 -46.151 1.00 92.62 791 ASN A N 1
ATOM 6483 C CA . ASN A 1 791 ? 31.125 8.789 -45.185 1.00 92.62 791 ASN A CA 1
ATOM 6484 C C . ASN A 1 791 ? 30.310 7.573 -45.639 1.00 92.62 791 ASN A C 1
ATOM 6486 O O . ASN A 1 791 ? 30.785 6.444 -45.534 1.00 92.62 791 ASN A O 1
ATOM 6490 N N . ILE A 1 792 ? 29.127 7.788 -46.219 1.00 92.62 792 ILE A N 1
ATOM 6491 C CA . ILE A 1 792 ? 28.284 6.703 -46.745 1.00 92.62 792 ILE A CA 1
ATOM 6492 C C . ILE A 1 792 ? 28.990 5.973 -47.895 1.00 92.62 792 ILE A C 1
ATOM 6494 O O . ILE A 1 792 ? 29.072 4.743 -47.891 1.00 92.62 792 ILE A O 1
ATOM 6498 N N . ARG A 1 793 ? 29.586 6.708 -48.847 1.00 91.56 793 ARG A N 1
ATOM 6499 C CA . ARG A 1 793 ? 30.390 6.106 -49.928 1.00 91.56 793 ARG A CA 1
ATOM 6500 C C . ARG A 1 793 ? 31.609 5.356 -49.397 1.00 91.56 793 ARG A C 1
ATOM 6502 O O . ARG A 1 793 ? 31.974 4.321 -49.954 1.00 91.56 793 ARG A O 1
ATOM 6509 N N . TYR A 1 794 ? 32.228 5.850 -48.326 1.00 92.69 794 TYR A N 1
ATOM 6510 C CA . TYR A 1 794 ? 33.340 5.161 -47.677 1.00 92.69 794 TYR A CA 1
ATOM 6511 C C . TYR A 1 794 ? 32.904 3.812 -47.087 1.00 92.69 794 TYR A C 1
ATOM 6513 O O . TYR A 1 794 ? 33.550 2.797 -47.354 1.00 92.69 794 TYR A O 1
ATOM 6521 N N . ILE A 1 795 ? 31.777 3.771 -46.365 1.00 93.62 795 ILE A N 1
ATOM 6522 C CA . ILE A 1 795 ? 31.191 2.521 -45.849 1.00 93.62 795 ILE A CA 1
ATOM 6523 C C . ILE A 1 795 ? 30.909 1.552 -47.003 1.00 93.62 795 ILE A C 1
ATOM 6525 O O . ILE A 1 795 ? 31.352 0.406 -46.955 1.00 93.62 795 ILE A O 1
ATOM 6529 N N . ALA A 1 796 ? 30.255 2.022 -48.073 1.00 93.25 796 ALA A N 1
ATOM 6530 C CA . ALA A 1 796 ? 29.947 1.214 -49.257 1.00 93.25 796 ALA A CA 1
ATOM 6531 C C . ALA A 1 796 ? 31.202 0.552 -49.847 1.00 93.25 796 ALA A C 1
ATOM 6533 O O . ALA A 1 796 ? 31.226 -0.653 -50.104 1.00 93.25 796 ALA A O 1
ATOM 6534 N N . LYS A 1 797 ? 32.276 1.338 -50.005 1.00 93.00 797 LYS A N 1
ATOM 6535 C CA . LYS A 1 797 ? 33.566 0.862 -50.514 1.00 93.00 797 LYS A CA 1
ATOM 6536 C C . LYS A 1 797 ? 34.159 -0.227 -49.619 1.00 93.00 797 LYS A C 1
ATOM 6538 O O . LYS A 1 797 ? 34.643 -1.231 -50.134 1.00 93.00 797 LYS A O 1
ATOM 6543 N N . ARG A 1 798 ? 34.130 -0.047 -48.295 1.00 92.56 798 ARG A N 1
ATOM 6544 C CA . ARG A 1 798 ? 34.701 -1.017 -47.344 1.00 92.56 798 ARG A CA 1
ATOM 6545 C C . ARG A 1 798 ? 33.868 -2.296 -47.225 1.00 92.56 798 ARG A C 1
ATOM 6547 O O . ARG A 1 798 ? 34.450 -3.369 -47.085 1.00 92.56 798 ARG A O 1
ATOM 6554 N N . ILE A 1 799 ? 32.542 -2.214 -47.357 1.00 92.25 799 ILE A N 1
ATOM 6555 C CA . ILE A 1 799 ? 31.674 -3.399 -47.460 1.00 92.25 799 ILE A CA 1
ATOM 6556 C C . ILE A 1 799 ? 32.026 -4.205 -48.718 1.00 92.25 799 ILE A C 1
ATOM 6558 O O . ILE A 1 799 ? 32.266 -5.407 -48.617 1.00 92.25 799 ILE A O 1
ATOM 6562 N N . ALA A 1 800 ? 32.150 -3.546 -49.876 1.00 88.94 800 ALA A N 1
ATOM 6563 C CA . ALA A 1 800 ? 32.477 -4.204 -51.145 1.00 88.94 800 ALA A CA 1
ATOM 6564 C C . ALA A 1 800 ? 33.864 -4.874 -51.161 1.00 88.94 800 ALA A C 1
ATOM 6566 O O . ALA A 1 800 ? 34.062 -5.831 -51.893 1.00 88.94 800 ALA A O 1
ATOM 6567 N N . GLN A 1 801 ? 34.820 -4.384 -50.365 1.00 87.19 801 GLN A N 1
ATOM 6568 C CA . GLN A 1 801 ? 36.151 -4.994 -50.220 1.00 87.19 801 GLN A CA 1
ATOM 6569 C C . GLN A 1 801 ? 36.179 -6.209 -49.283 1.00 87.19 801 GLN A C 1
ATOM 6571 O O . GLN A 1 801 ? 37.133 -6.980 -49.311 1.00 87.19 801 GLN A O 1
ATOM 6576 N N . THR A 1 802 ? 35.177 -6.334 -48.413 1.00 84.12 802 THR A N 1
ATOM 6577 C CA . THR A 1 802 ? 35.074 -7.426 -47.431 1.00 84.12 802 THR A CA 1
ATOM 6578 C C . THR A 1 802 ? 34.195 -8.570 -47.949 1.00 84.12 802 THR A C 1
ATOM 6580 O O . THR A 1 802 ? 34.325 -9.703 -47.475 1.00 84.12 802 THR A O 1
ATOM 6583 N N . SER A 1 803 ? 33.303 -8.241 -48.895 1.00 67.25 803 SER A N 1
ATOM 6584 C CA . SER A 1 803 ? 32.446 -9.169 -49.639 1.00 67.25 803 SER A CA 1
ATOM 6585 C C . SER A 1 803 ? 33.257 -9.961 -50.653 1.00 67.25 803 SER A C 1
ATOM 6587 O O . SER A 1 803 ? 33.004 -11.181 -50.762 1.00 67.25 803 SER A O 1
#

Radius of gyration: 34.66 Å; chains: 1; bounding box: 90×80×98 Å

Foldseek 3Di:
DDPDDPVPDDVPDDDPVVVVVVVVVVLVVVLVVLQVQLVVVLVVCVVVDDPPDDRDDSLNSSLVSLVVVVDPPVRSVVSSVSNVCSVPPVPVVLDDPLFPACQQAPDKDWDWDADPVPNVDIDIDMDTDGHDPLRVVLSCLVPDPDDDDDLLAPQCQVLAYPNVVVSCQSCPVSDDDCQVNVVQDPVNVVLLVLLQVLCVVLVFAEAEDEPVVLVVLLVPDDLVDLVSQLVLQCVLQHPLADSVLSSVLSVVLVVLDPDPLLSSVVSLLLSLLSVLLVDPLFQFAEEADADFADDPHSSHHPVSVVSSNVSSCVSSVADADEEEQDPVCNVVSLVVLQVCQLCVHGYYYYYYLVSCDDPDASKHFGVDLPQWRFRDGDPDDPPDVLVRIAFGQHYEAYDDQPLAQKLPDPPCEPVSLSSNLSSLSSCLLLLLDAVVRSVVSNVQSVCSNVVHDHDIPSVCCLGSSNLSSLVSSVQVRLCRNVRHRIHHHHYYYYYPNSLQSHDLVVLVVCVVSSSDDPNVVSSSVNHDPDDPPVVVSVVSSLQSLLQSLLVRVVVSLVCLVVVVLVDLDPVSLVSLVVLLVVCQQPQFAAVSRDDSSCSQWGDAPWQKWWWAPDPRIGTGRDDVPDPGDIDIQGQVNLCLQLLCLAPLLVVQCVVVNGDSHHDTHGIGGHPCCRPPRHSQSSQVSSVQSLLCVLLVFHWDQDDDRSQPPLAGTDDPNQQETEHEDADPDPPDPCPVVCVSNVVSCVVSVHQAYEYAHAEDPLPDDWDADPSRRYIYHNHQAYSSNHGNVRSSVVVSVSVVVSD

pLDDT: mean 84.24, std 12.27, range [22.92, 98.25]